Protein 6Y8Q (pdb70)

B-factor: mean 43.61, std 18.01, range [17.05, 174.92]

Radius of gyration: 37.59 Å; Cα contacts (8 Å, |Δi|>4): 1069; chains: 4; bounding box: 55×82×121 Å

Foldseek 3Di:
DLLVVVVVCCVVVFFKFFPVNQVVSVHHPCSVVVCCVVQQWHDDDHGMIGGPRADDDPQVVQCVQVVQWAFAAPRQCVQVVLDPDDDPATETEHEPPDDDDDDDDRYDYHYDHPVCSCQQWDWGAGPRGDIGIYHDLLVNLLVCLVCVVVDDVVSSVSSLQSVLVDPDDDVVSSQVNCVVVVRNVSSVVSVVVSD/DLLVVVVVCCVVVFFKFFPVNCVVSVHHSVSVVVCCVVQQWHDDDHGMIGGPRADDFPQVVQCVQVVQWAFAAPRLCVQVVLDPDDDPATETEHEPPDDDDPDDDRYDYHYDHPVCSCQQWDWGAGPRGHIGIYHDLLVNLLVCLVCVVPDDPVSSLSSLLSQVVDPPDDVVSSQVVCVVVVRNVSSVVVNVPRD/DLLVVVVVVCVVLQFKFFLVNCVVVVHHSVSVVVCVVVQQWHDPDHRMIGGPGHDDQPQVVQCVQVVLWAFAAPRLCVQVVLDPDDDPATETEHEPPDDDDDHDDRYDYHYDHPVCSCQQWDWGAGPSGDIGIHHDLLVNLLVCQVCVVVDDVVSSVSSLLSVLPDPPDDVVSNQVSCVVVVRNVSSCVVNVVSD/DLLVVVVVVCVVLFFKFFCVNCVVVVHHSVSVVVCVVVQQWDDDDHRMIGGPGHDDDVQVVVCVVVVLFAFAAPRLCVQVVLDPDDDDATETEHVVHYHRDPPVQSCQQWDWGAGVSGHIGIHHDLLSNLLVCLVVVVPDDVVSSVSSLLSVLPDPPDDVVSNQVSCVVVVNNVSSCVVNVVSD

InterPro domains:
  IPR025159 AbiEi antitoxin, N-terminal domain [PF13338] (5-51)

Nearest PDB structures (foldseek):
  6y8q-assembly3_C  TM=9.543E-01  e=6.927E-38  Streptococcus agalactiae
  6y8q-assembly4_D  TM=9.724E-01  e=7.722E-33  Streptococcus agalactiae
  3dad-assembly1_A  TM=4.847E-01  e=5.106E+00  Homo sapiens
  6xf2-assembly2_D  TM=4.259E-01  e=7.926E+00  Homo sapiens
  3dad-assembly2_B  TM=3.820E-01  e=7.444E+00  Homo sapiens

Solvent-accessible surface area: 40852 Å² total; per-residue (Å²): 95,97,82,121,85,0,66,70,50,9,141,157,56,112,6,6,0,0,55,99,28,0,166,85,70,44,5,59,59,104,44,1,63,115,4,59,188,110,50,72,4,19,80,0,33,173,8,2,10,2,21,138,134,16,82,12,3,70,26,43,11,13,7,31,119,5,61,129,0,7,0,0,16,7,0,0,1,45,10,33,160,34,24,122,77,122,16,142,76,19,8,0,2,0,15,168,78,52,210,13,117,100,60,42,111,67,26,70,61,50,107,21,16,164,138,34,17,113,23,9,63,50,78,24,81,8,90,90,53,19,93,1,76,0,0,30,2,7,0,0,3,0,4,0,1,55,72,51,144,182,17,49,31,98,27,2,1,75,3,0,46,31,0,19,122,42,124,159,58,69,64,78,82,1,77,56,8,0,78,106,17,132,8,49,104,102,1,91,100,2,9,91,5,11,129,91,103,79,113,85,0,66,72,37,7,139,151,53,111,6,8,0,1,41,116,29,0,136,92,64,47,6,63,42,102,44,0,66,114,3,62,188,106,51,74,4,21,81,0,11,174,7,1,10,2,19,141,136,19,90,19,0,65,24,39,1,4,6,35,97,6,60,131,0,7,0,0,19,25,0,0,3,45,9,30,160,34,24,112,102,99,18,55,87,20,4,0,2,1,32,171,78,55,213,14,119,112,62,42,112,77,30,67,58,45,107,25,18,167,121,33,22,110,23,8,65,51,77,24,78,9,80,77,55,20,93,1,75,0,0,16,3,4,0,0,0,0,4,1,0,54,68,90,115,171,31,95,85,139,48,12,48,72,4,0,88,30,0,24,122,49,126,167,61,66,65,77,59,0,72,91,16,0,80,109,17,133,11,48,109,50,0,90,99,3,12,147,117,38,84,84,22,47,114,38,0,60,94,12,5,141,106,30,106,8,4,0,0,57,125,20,0,92,12,0,10,0,40,52,53,18,1,45,3,0,62,53,35,36,72,0,97,120,45,34,159,7,0,12,23,32,155,138,14,90,82,3,109,22,30,0,3,9,33,62,15,57,107,0,4,0,0,20,10,0,0,3,45,9,28,158,32,25,119,91,123,19,140,76,18,7,0,2,0,14,177,54,50,177,27,124,106,56,42,109,80,25,71,64,51,95,23,16,128,136,35,8,104,25,8,67,54,75,25,79,7,96,71,54,20,58,2,63,0,0,27,4,11,0,0,0,0,4,0,0,52,62,108,132,153,29,88,81,140,38,18,74,75,4,7,96,33,0,18,128,46,119,158,52,69,53,69,78,0,54,55,15,0,77,102,18,135,13,56,114,89,0,86,114,36,0,116,121,63,92,90,93,45,121,91,0,64,62,50,4,134,155,41,111,6,6,0,1,39,120,28,0,119,93,69,53,4,62,42,65,19,1,44,7,0,66,56,36,36,64,0,95,133,47,40,170,4,0,12,19,31,158,139,13,89,80,2,112,23,34,0,22,5,43,111,95,72,135,7,3,0,0,25,7,0,0,3,43,10,30,162,28,21,123,78,129,18,177,100,34,11,3,2,36,76,119,73,80,51,153,35,57,180,120,33,15,77,25,9,65,50,74,25,79,6,93,68,53,14,93,0,74,0,0,27,4,11,0,1,0,0,7,1,0,54,70,119,118,141,31,100,80,138,43,22,74,73,4,9,98,36,0,19,123,40,120,144,55,64,57,79,83,0,62,60,9,0,76,102,18,132,17,56,108,79,0,89,117,41,0,122,129,53,93

Sequence (769 aa):
SKKEILLDFIEKNNGIVTNKDCKALGIPTIYLTRLEKEGIIFRVEKGIFLTQNGDYDEYYFFQYRFPKAIFSYISALYLQQFTDEIPQYFDVTVPRGYRFNTPPANLNIHFVSKEYSELGMTTVPTPMGNNVRVYDFERIICDFVIHREKIDSELFVKTLQSYGNYPKKNLAKLYEYATKMNTLEKVKQTLEVLISKKEILLDFIEKNNGIVTNKDCKALGIPTIYLTRLEKEGIIFRVEKGIFLTQNGDYDEYYFFQYRFPKAIFSYISALYLQQFTDEIPQYFDVTVPRGYRFNTPPANLNIHFVSKEYSELGMTTVPTPMGNNVRVYDFERIICDFVIHREKIDSELFVKTLQSYGNYPKKNLAKLYEYATKMNTLEKVKQTLEVLISKKEILLDFIEKNNGIVTNKDCKALGIPTIYLTRLEKEGIIFRVEKGIFLTQNGDYDEYYFFQYRFPKAIFSYISALYLQQFTDEIPQYFDVTVPRGYRFNTPPANLNIHFVSKEYSELGMTTVPTPMGNNVRVYDFERIICDFVIHREKIDSELFVKTLQSYGNYPKKNLAKLYEYATKMNTLEKVKQTLEVLISKKEILLDFIEKNNGIVTNKDCKALGIPTIYLTRLEKEGIIFRVEKGIFLTQNGDYDEYYFFQYRFPKAIFSYISALYLQQFTDEIPQYFDVTVPLNIHFVSKEYSELGMTTVPTPMGNNVRVYDFERIICDFVIHREKIDSELFVKTLQSYGNYPKKNLAKLYEYATKMNTLEKVKQTLEVLI

Organism: Streptococcus agalactiae serotype V (strain ATCC BAA-611 / 2603 V/R) (NCBI:txid208435)

Structure (mmCIF, N/CA/C/O backbone):
data_6Y8Q
#
_entry.id   6Y8Q
#
_cell.length_a   34.240
_cell.length_b   80.850
_cell.length_c   122.170
_cell.angle_alpha   102.480
_cell.angle_beta   96.740
_cell.angle_gamma   100.470
#
_symmetry.space_group_name_H-M   'P 1'
#
loop_
_entity.id
_entity.type
_entity.pdbx_description
1 polymer 'Abortive phage infection protein'
2 non-polymer 2-AMINO-2-HYDROXYMETHYL-PROPANE-1,3-DIOL
3 non-polymer 2-[3-(2-HYDROXY-1,1-DIHYDROXYMETHYL-ETHYLAMINO)-PROPYLAMINO]-2-HYDROXYMETHYL-PROPANE-1,3-DIOL
4 water water
#
loop_
_atom_site.group_PDB
_atom_site.id
_atom_site.type_symbol
_atom_site.label_atom_id
_atom_site.label_alt_id
_atom_site.label_comp_id
_atom_site.label_asym_id
_atom_site.label_entity_id
_atom_site.label_seq_id
_atom_site.pdbx_PDB_ins_code
_atom_site.Cartn_x
_atom_site.Cartn_y
_atom_site.Cartn_z
_atom_site.occupancy
_atom_site.B_iso_or_equiv
_atom_site.auth_seq_id
_atom_site.auth_comp_id
_atom_site.auth_asym_id
_atom_site.auth_atom_id
_atom_site.pdbx_PDB_model_num
ATOM 1 N N . SER A 1 1 ? -35.19400 105.04700 -4.50600 1.000 49.29000 1 SER A N 1
ATOM 2 C CA . SER A 1 1 ? -34.07100 105.55800 -3.65300 1.000 49.17000 1 SER A CA 1
ATOM 3 C C . SER A 1 1 ? -33.46000 104.38800 -2.92000 1.000 42.81000 1 SER A C 1
ATOM 4 O O . SER A 1 1 ? -34.05900 103.31400 -2.82700 1.000 45.60000 1 SER A O 1
ATOM 14 N N . LYS A 1 2 ? -32.25500 104.61200 -2.39900 1.000 40.64000 2 LYS A N 1
ATOM 15 C CA . LYS A 1 2 ? -31.54800 103.57800 -1.65700 1.000 44.75000 2 LYS A CA 1
ATOM 16 C C . LYS A 1 2 ? -32.32000 103.10000 -0.43600 1.000 41.09000 2 LYS A C 1
ATOM 17 O O . LYS A 1 2 ? -32.19300 101.93000 -0.04600 1.000 36.41000 2 LYS A O 1
ATOM 36 N N . LYS A 1 3 ? -33.12500 103.97000 0.17800 1.000 32.01000 3 LYS A N 1
ATOM 37 C CA . LYS A 1 3 ? -33.94700 103.52800 1.30600 1.000 38.80000 3 LYS A CA 1
ATOM 38 C C . LYS A 1 3 ? -35.00400 102.50900 0.86400 1.000 39.43000 3 LYS A C 1
ATOM 39 O O . LYS A 1 3 ? -35.30100 101.54600 1.59100 1.000 42.11000 3 LYS A O 1
ATOM 58 N N . GLU A 1 4 ? -35.59600 102.70600 -0.31100 1.000 39.98000 4 GLU A N 1
ATOM 59 C CA . GLU A 1 4 ? -36.59900 101.76100 -0.80600 1.000 46.89000 4 GLU A CA 1
ATOM 60 C C . GLU A 1 4 ? -35.95300 100.41900 -1.14500 1.000 36.92000 4 GLU A C 1
ATOM 61 O O . GLU A 1 4 ? -36.50100 99.36200 -0.82600 1.000 40.02000 4 GLU A O 1
ATOM 73 N N . ILE A 1 5 ? -34.77600 100.46000 -1.77900 1.000 35.92000 5 ILE A N 1
ATOM 74 C CA . ILE A 1 5 ? -33.97500 99.26500 -2.01300 1.000 40.60000 5 ILE A CA 1
ATOM 75 C C . ILE A 1 5 ? -33.70500 98.51500 -0.71200 1.000 47.42000 5 ILE A C 1
ATOM 76 O O . ILE A 1 5 ? -33.85100 97.28400 -0.63400 1.000 38.49000 5 ILE A O 1
ATOM 92 N N . LEU A 1 6 ? -33.20300 99.23100 0.29500 1.000 36.14000 6 LEU A N 1
ATOM 93 C CA . LEU A 1 6 ? -32.93000 98.62000 1.59500 1.000 32.01000 6 LEU A CA 1
ATOM 94 C C . LEU A 1 6 ? -34.16000 97.91900 2.15800 1.000 32.39000 6 LEU A C 1
ATOM 95 O O . LEU A 1 6 ? -34.07700 96.77600 2.62500 1.000 37.97000 6 LEU A O 1
ATOM 111 N N . LEU A 1 7 ? -35.33100 98.56600 2.09500 1.000 33.48000 7 LEU A N 1
ATOM 112 C CA . LEU A 1 7 ? -36.51400 98.01600 2.75100 1.000 31.58000 7 LEU A CA 1
ATOM 113 C C . LEU A 1 7 ? -37.04300 96.79200 2.00800 1.000 41.50000 7 LEU A C 1
ATOM 114 O O . LEU A 1 7 ? -37.55600 95.85600 2.62800 1.000 36.92000 7 LEU A O 1
ATOM 130 N N . ASP A 1 8 ? -36.91500 96.79900 0.68900 1.000 44.46000 8 ASP A N 1
ATOM 131 C CA . ASP A 1 8 ? -37.21100 95.62900 -0.12300 1.000 44.65000 8 ASP A CA 1
ATOM 132 C C . ASP A 1 8 ? -36.31600 94.46000 0.25700 1.000 48.97000 8 ASP A C 1
ATOM 133 O O . ASP A 1 8 ? -36.79000 93.32900 0.42900 1.000 43.11000 8 ASP A O 1
ATOM 142 N N . PHE A 1 9 ? -35.00800 94.72000 0.39800 1.000 41.12000 9 PHE A N 1
ATOM 143 C CA . PHE A 1 9 ? -34.05600 93.67200 0.75300 1.000 40.95000 9 PHE A CA 1
ATOM 144 C C . PHE A 1 9 ? -34.38800 93.04500 2.10600 1.000 43.03000 9 PHE A C 1
ATOM 145 O O . PHE A 1 9 ? -34.44300 91.81800 2.24100 1.000 40.26000 9 PHE A O 1
ATOM 162 N N . ILE A 1 10 ? -34.60300 93.86700 3.12800 1.000 35.73000 10 ILE A N 1
ATOM 163 C CA . ILE A 1 10 ? -34.99200 93.33600 4.43500 1.000 39.09000 10 ILE A CA 1
ATOM 164 C C . ILE A 1 10 ? -36.21800 92.43600 4.31800 1.000 44.30000 10 ILE A C 1
ATOM 165 O O . ILE A 1 10 ? -36.29700 91.38500 4.97000 1.000 41.06000 10 ILE A O 1
ATOM 181 N N . GLU A 1 11 ? -37.21500 92.85400 3.53700 1.000 45.89000 11 GLU A N 1
ATOM 182 C CA . GLU A 1 11 ? -38.45400 92.07900 3.49400 1.000 53.45000 11 GLU A CA 1
ATOM 183 C C . GLU A 1 11 ? -38.22300 90.72200 2.84400 1.000 53.62000 11 GLU A C 1
ATOM 184 O O . GLU A 1 11 ? -38.82800 89.72900 3.25400 1.000 53.69000 11 GLU A O 1
ATOM 196 N N . LYS A 1 12 ? -37.32400 90.66000 1.86500 1.000 51.98000 12 LYS A N 1
ATOM 197 C CA . LYS A 1 12 ? -37.03800 89.43800 1.13200 1.000 49.65000 12 LYS A CA 1
ATOM 198 C C . LYS A 1 12 ? -35.91700 88.61200 1.74600 1.000 51.35000 12 LYS A C 1
ATOM 199 O O . LYS A 1 12 ? -35.65300 87.50400 1.27600 1.000 47.32000 12 LYS A O 1
ATOM 218 N N . ASN A 1 13 ? -35.26400 89.09900 2.79500 1.000 40.09000 13 ASN A N 1
ATOM 219 C CA . ASN A 1 13 ? -34.13900 88.40000 3.39000 1.000 45.90000 13 ASN A CA 1
ATOM 220 C C . ASN A 1 13 ? -34.49800 87.80800 4.74900 1.000 38.17000 13 ASN A C 1
ATOM 221 O O . ASN A 1 13 ? -33.60500 87.56700 5.56100 1.000 42.56000 13 ASN A O 1
ATOM 232 N N . ASN A 1 14 ? -35.79500 87.65100 5.02200 1.000 42.36000 14 ASN A N 1
ATOM 233 C CA . ASN A 1 14 ? -36.33000 87.03700 6.24900 1.000 46.40000 14 ASN A CA 1
ATOM 234 C C . ASN A 1 14 ? -35.77300 87.69900 7.51100 1.000 47.23000 14 ASN A C 1
ATOM 235 O O . ASN A 1 14 ? -35.24700 87.04700 8.42200 1.000 46.21000 14 ASN A O 1
ATOM 246 N N . GLY A 1 15 ? -35.90000 89.02900 7.55500 1.000 39.55000 15 GLY A N 1
ATOM 247 C CA . GLY A 1 15 ? -35.77600 89.74900 8.79800 1.000 34.47000 15 GLY A CA 1
ATOM 248 C C . GLY A 1 15 ? -34.38300 89.84700 9.36200 1.000 30.26000 15 GLY A C 1
ATOM 249 O O . GLY A 1 15 ? -34.23100 90.07500 10.56400 1.000 33.29000 15 GLY A O 1
ATOM 253 N N . ILE A 1 16 ? -33.36100 89.67000 8.54600 1.000 27.72000 16 ILE A N 1
ATOM 254 C CA . ILE A 1 16 ? -31.99300 89.93300 8.96200 1.000 29.69000 16 ILE A CA 1
ATOM 255 C C . ILE A 1 16 ? -31.31000 90.80200 7.91700 1.000 29.20000 16 ILE A C 1
ATOM 256 O O . ILE A 1 16 ? -31.57400 90.67600 6.71600 1.000 28.63000 16 ILE A O 1
ATOM 272 N N . VAL A 1 17 ? -30.46800 91.72600 8.38000 1.000 27.04000 17 VAL A N 1
ATOM 273 C CA . VAL A 1 17 ? -29.78000 92.66100 7.49800 1.000 27.19000 17 VAL A CA 1
ATOM 274 C C . VAL A 1 17 ? -28.51700 93.11500 8.21700 1.000 21.53000 17 VAL A C 1
ATOM 275 O O . VAL A 1 17 ? -28.52400 93.32100 9.44200 1.000 26.53000 17 VAL A O 1
ATOM 288 N N . THR A 1 18 ? -27.42400 93.23200 7.46600 1.000 26.69000 18 THR A N 1
ATOM 289 C CA . THR A 1 18 ? -26.14400 93.59000 8.04400 1.000 25.62000 18 THR A CA 1
ATOM 290 C C . THR A 1 18 ? -25.52500 94.80100 7.35900 1.000 23.49000 18 THR A C 1
ATOM 291 O O . THR A 1 18 ? -25.90900 95.18100 6.25000 1.000 28.59000 18 THR A O 1
ATOM 302 N N . ASN A 1 19 ? -24.50800 95.33800 8.01700 1.000 25.57000 19 ASN A N 1
ATOM 303 C CA . ASN A 1 19 ? -23.66200 96.36600 7.41000 1.000 32.63000 19 ASN A CA 1
ATOM 304 C C . ASN A 1 19 ? -23.11400 95.90700 6.07400 1.000 35.92000 19 ASN A C 1
ATOM 305 O O . ASN A 1 19 ? -23.03700 96.68600 5.12600 1.000 35.88000 19 ASN A O 1
ATOM 316 N N . LYS A 1 20 ? -22.72300 94.62700 5.97200 1.000 34.54000 20 LYS A N 1
ATOM 317 C CA . LYS A 1 20 ? -22.16900 94.13900 4.72000 1.000 27.08000 20 LYS A CA 1
ATOM 318 C C . LYS A 1 20 ? -23.20700 94.07100 3.63000 1.000 31.48000 20 LYS A C 1
ATOM 319 O O . LYS A 1 20 ? -22.88100 94.28000 2.45400 1.000 39.82000 20 LYS A O 1
ATOM 338 N N . ASP A 1 21 ? -24.45300 93.76300 3.98100 1.000 28.27000 21 ASP A N 1
ATOM 339 C CA . ASP A 1 21 ? -25.50300 93.78600 2.98300 1.000 28.69000 21 ASP A CA 1
ATOM 340 C C . ASP A 1 21 ? -25.66100 95.21100 2.44400 1.000 32.78000 21 ASP A C 1
ATOM 341 O O . ASP A 1 21 ? -25.95200 95.41100 1.25600 1.000 30.62000 21 ASP A O 1
ATOM 350 N N . CYS A 1 22 ? -25.54900 96.18900 3.33800 1.000 32.18000 22 CYS A N 1
ATOM 351 C CA . CYS A 1 22 ? -25.67100 97.59700 2.94200 1.000 29.73000 22 CYS A CA 1
ATOM 352 C C . CYS A 1 22 ? -24.54000 98.01000 2.01400 1.000 37.40000 22 CYS A C 1
ATOM 353 O O . CYS A 1 22 ? -24.77700 98.60000 0.95000 1.000 39.15000 22 CYS A O 1
ATOM 361 N N . LYS A 1 23 ? -23.29800 97.77600 2.43800 1.000 37.39000 23 LYS A N 1
ATOM 362 C CA . LYS A 1 23 ? -22.16500 98.11300 1.58700 1.000 42.56000 23 LYS A CA 1
ATOM 363 C C . LYS A 1 23 ? -22.28500 97.43400 0.22200 1.000 45.34000 23 LYS A C 1
ATOM 364 O O . LYS A 1 23 ? -21.97100 98.04000 -0.80200 1.000 47.39000 23 LYS A O 1
ATOM 383 N N . ALA A 1 24 ? -22.79600 96.20300 0.17400 1.000 47.61000 24 ALA A N 1
ATOM 384 C CA . ALA A 1 24 ? -22.92600 95.52100 -1.11300 1.000 44.71000 24 ALA A CA 1
ATOM 385 C C . ALA A 1 24 ? -23.95000 96.20100 -2.00500 1.000 48.48000 24 ALA A C 1
ATOM 386 O O . ALA A 1 24 ? -23.79500 96.20600 -3.23700 1.000 45.65000 24 ALA A O 1
ATOM 393 N N . LEU A 1 25 ? -25.00700 96.75600 -1.42400 1.000 39.04000 25 LEU A N 1
ATOM 394 C CA . LEU A 1 25 ? -26.03000 97.41600 -2.21400 1.000 46.85000 25 LEU A CA 1
ATOM 395 C C . LEU A 1 25 ? -25.72200 98.88600 -2.46000 1.000 39.91000 25 LEU A C 1
ATOM 396 O O . LEU A 1 25 ? -26.56100 99.58800 -3.02200 1.000 39.62000 25 LEU A O 1
ATOM 412 N N . GLY A 1 26 ? -24.56300 99.36000 -2.02000 1.000 40.20000 26 GLY A N 1
ATOM 413 C CA . GLY A 1 26 ? -24.22500 100.77100 -2.12400 1.000 46.14000 26 GLY A CA 1
ATOM 414 C C . GLY A 1 26 ? -25.02600 101.68500 -1.22000 1.000 48.34000 26 GLY A C 1
ATOM 415 O O . GLY A 1 26 ? -25.26400 102.84100 -1.57900 1.000 44.32000 26 GLY A O 1
ATOM 419 N N . ILE A 1 27 ? -25.43000 101.22700 -0.05700 1.000 42.88000 27 ILE A N 1
ATOM 420 C CA . ILE A 1 27 ? -26.29800 101.97800 0.84700 1.000 33.18000 27 ILE A CA 1
ATOM 421 C C . ILE A 1 27 ? -25.51000 102.33300 2.10000 1.000 39.77000 27 ILE A C 1
ATOM 422 O O . ILE A 1 27 ? -24.87100 101.45600 2.67300 1.000 35.82000 27 ILE A O 1
ATOM 438 N N . PRO A 1 28 ? -25.51200 103.60500 2.53500 1.000 32.20000 28 PRO A N 1
ATOM 439 C CA . PRO A 1 28 ? -24.81000 103.95000 3.77500 1.000 33.17000 28 PRO A CA 1
ATOM 440 C C . PRO A 1 28 ? -25.33800 103.14900 4.95300 1.000 30.26000 28 PRO A C 1
ATOM 441 O O . PRO A 1 28 ? -26.55600 102.97200 5.12100 1.000 30.18000 28 PRO A O 1
ATOM 452 N N . THR A 1 29 ? -24.41100 102.67300 5.77900 1.000 30.52000 29 THR A N 1
ATOM 453 C CA . THR A 1 29 ? -24.81900 101.84500 6.91400 1.000 30.64000 29 THR A CA 1
ATOM 454 C C . THR A 1 29 ? -25.62400 102.64100 7.92600 1.000 36.70000 29 THR A C 1
ATOM 455 O O . THR A 1 29 ? -26.37500 102.05300 8.69600 1.000 26.84000 29 THR A O 1
ATOM 466 N N . ILE A 1 30 ? -25.50300 103.97400 7.92100 1.000 30.30000 30 ILE A N 1
ATOM 467 C CA . ILE A 1 30 ? -26.27900 104.75700 8.86600 1.000 26.75000 30 ILE A CA 1
ATOM 468 C C . ILE A 1 30 ? -27.76000 104.61100 8.57800 1.000 22.63000 30 ILE A C 1
ATOM 469 O O . ILE A 1 30 ? -28.57800 104.85800 9.45300 1.000 23.23000 30 ILE A O 1
ATOM 485 N N . TYR A 1 31 ? -28.13400 104.19200 7.36400 1.000 23.61000 31 TYR A N 1
ATOM 486 C CA . TYR A 1 31 ? -29.53500 103.88000 7.11200 1.000 25.84000 31 TYR A CA 1
ATOM 487 C C . TYR A 1 31 ? -30.06200 102.80800 8.07400 1.000 28.51000 31 TYR A C 1
ATOM 488 O O . TYR A 1 31 ? -31.25900 102.80300 8.41200 1.000 23.46000 31 TYR A O 1
ATOM 506 N N . LEU A 1 32 ? -29.20000 101.89400 8.54500 1.000 25.25000 32 LEU A N 1
ATOM 507 C CA . LEU A 1 32 ? -29.68900 100.90400 9.50600 1.000 23.82000 32 LEU A CA 1
ATOM 508 C C . LEU A 1 32 ? -29.96700 101.55100 10.85200 1.000 22.49000 32 LEU A C 1
ATOM 509 O O . LEU A 1 32 ? -30.98600 101.27500 11.48900 1.000 26.34000 32 LEU A O 1
ATOM 525 N N . THR A 1 33 ? -29.12700 102.50700 11.23500 1.000 25.89000 33 THR A N 1
ATOM 526 C CA . THR A 1 33 ? -29.37000 103.26100 12.45100 1.000 26.42000 33 THR A CA 1
ATOM 527 C C . THR A 1 33 ? -30.69300 104.00100 12.37500 1.000 23.73000 33 THR A C 1
ATOM 528 O O . THR A 1 33 ? -31.40300 104.11000 13.37700 1.000 25.35000 33 THR A O 1
ATOM 539 N N . ARG A 1 34 ? -31.03900 104.53500 11.18800 1.000 24.41000 34 ARG A N 1
ATOM 540 C CA . ARG A 1 34 ? -32.30700 105.25500 11.07200 1.000 21.94000 34 ARG A CA 1
ATOM 541 C C . ARG A 1 34 ? -33.49400 104.31200 11.24400 1.000 25.78000 34 ARG A C 1
ATOM 542 O O . ARG A 1 34 ? -34.48300 104.65600 11.92000 1.000 24.79000 34 ARG A O 1
ATOM 563 N N . LEU A 1 35 ? -33.42100 103.13200 10.61600 1.000 25.91000 35 LEU A N 1
ATOM 564 C CA . LEU A 1 35 ? -34.47200 102.12400 10.75700 1.000 28.75000 35 LEU A CA 1
ATOM 565 C C . LEU A 1 35 ? -34.56200 101.61200 12.19000 1.000 26.79000 35 LEU A C 1
ATOM 566 O O . LEU A 1 35 ? -35.65700 101.30800 12.69000 1.000 31.16000 35 LEU A O 1
ATOM 582 N N . GLU A 1 36 ? -33.44000 101.55700 12.87900 1.000 27.01000 36 GLU A N 1
ATOM 583 C CA . GLU A 1 36 ? -33.43800 101.16300 14.28300 1.000 28.15000 36 GLU A CA 1
ATOM 584 C C . GLU A 1 36 ? -34.13300 102.20600 15.14500 1.000 33.18000 36 GLU A C 1
ATOM 585 O O . GLU A 1 36 ? -34.91600 101.86900 16.03800 1.000 32.44000 36 GLU A O 1
ATOM 597 N N . LYS A 1 37 ? -33.89300 103.48100 14.86600 1.000 29.20000 37 LYS A N 1
ATOM 598 C CA . LYS A 1 37 ? -34.54500 104.54300 15.63900 1.000 31.66000 37 LYS A CA 1
ATOM 599 C C . LYS A 1 37 ? -36.05300 104.50700 15.42900 1.000 29.81000 37 LYS A C 1
ATOM 600 O O . LYS A 1 37 ? -36.82500 104.72500 16.36300 1.000 35.22000 37 LYS A O 1
ATOM 619 N N . GLU A 1 38 ? -36.48700 104.18400 14.21000 1.000 29.16000 38 GLU A N 1
ATOM 620 C CA . GLU A 1 38 ? -37.88500 104.09400 13.85800 1.000 30.04000 38 GLU A CA 1
ATOM 621 C C . GLU A 1 38 ? -38.55800 102.85000 14.42400 1.000 37.01000 38 GLU A C 1
ATOM 622 O O . GLU A 1 38 ? -39.79100 102.80300 14.46800 1.000 36.22000 38 GLU A O 1
ATOM 634 N N . GLY A 1 39 ? -37.79700 101.84200 14.82500 1.000 37.40000 39 GLY A N 1
ATOM 635 C CA . GLY A 1 39 ? -38.38100 100.61500 15.35500 1.000 34.46000 39 GLY A CA 1
ATOM 636 C C . GLY A 1 39 ? -38.58100 99.51200 14.34800 1.000 37.79000 39 GLY A C 1
ATOM 637 O O . GLY A 1 39 ? -39.16300 98.47600 14.68900 1.000 36.14000 39 GLY A O 1
ATOM 641 N N . ILE A 1 40 ? -38.12000 99.69100 13.11800 1.000 32.37000 40 ILE A N 1
ATOM 642 C CA . ILE A 1 40 ? -38.31100 98.67500 12.09300 1.000 34.11000 40 ILE A CA 1
ATOM 643 C C . ILE A 1 40 ? -37.37600 97.48500 12.31900 1.000 33.42000 40 ILE A C 1
ATOM 644 O O . ILE A 1 40 ? -37.75900 96.33500 12.10500 1.000 30.82000 40 ILE A O 1
ATOM 660 N N . ILE A 1 41 ? -36.13400 97.74800 12.73000 1.000 28.70000 41 ILE A N 1
ATOM 661 C CA . ILE A 1 41 ? -35.14700 96.71900 13.01400 1.000 28.76000 41 ILE A CA 1
ATOM 662 C C . ILE A 1 41 ? -34.53300 97.04800 14.35400 1.000 27.97000 41 ILE A C 1
ATOM 663 O O . ILE A 1 41 ? -34.70200 98.14100 14.88500 1.000 29.58000 41 ILE A O 1
ATOM 679 N N . PHE A 1 42 ? -33.81000 96.08900 14.90700 1.000 25.01000 42 PHE A N 1
ATOM 680 C CA . PHE A 1 42 ? -33.05200 96.34500 16.11900 1.000 26.97000 42 PHE A CA 1
ATOM 681 C C . PHE A 1 42 ? -31.72000 95.64000 15.98600 1.000 28.78000 42 PHE A C 1
ATOM 682 O O . PHE A 1 42 ? -31.56600 94.72400 15.18700 1.000 25.20000 42 PHE A O 1
ATOM 699 N N . ARG A 1 43 ? -30.73700 96.12500 16.72400 1.000 25.95000 43 ARG A N 1
ATOM 700 C CA . ARG A 1 43 ? -29.38000 95.60000 16.59800 1.000 28.81000 43 ARG A CA 1
ATOM 701 C C . ARG A 1 43 ? -29.24500 94.42600 17.56600 1.000 26.84000 43 ARG A C 1
ATOM 702 O O . ARG A 1 43 ? -29.76100 94.48000 18.68200 1.000 26.20000 43 ARG A O 1
ATOM 723 N N . VAL A 1 44 ? -28.57900 93.34700 17.12400 1.000 25.61000 44 VAL A N 1
ATOM 724 C CA . VAL A 1 44 ? -28.34800 92.18400 17.97100 1.000 27.43000 44 VAL A CA 1
ATOM 725 C C . VAL A 1 44 ? -26.86400 91.91100 18.17800 1.000 31.38000 44 VAL A C 1
ATOM 726 O O . VAL A 1 44 ? -26.46500 91.46500 19.25700 1.000 31.94000 44 VAL A O 1
ATOM 739 N N . GLU A 1 45 ? -26.04300 92.16300 17.15200 1.000 28.88000 45 GLU A N 1
ATOM 740 C CA . GLU A 1 45 ? -24.58400 92.06600 17.19300 1.000 30.98000 45 GLU A CA 1
ATOM 741 C C . GLU A 1 45 ? -24.01900 93.28200 16.47500 1.000 32.20000 45 GLU A C 1
ATOM 742 O O . GLU A 1 45 ? -24.73200 93.99600 15.76400 1.000 28.52000 45 GLU A O 1
ATOM 754 N N . LYS A 1 46 ? -22.71600 93.50700 16.61600 1.000 35.23000 46 LYS A N 1
ATOM 755 C CA . LYS A 1 46 ? -22.06300 94.53600 15.80900 1.000 35.80000 46 LYS A CA 1
ATOM 756 C C . LYS A 1 46 ? -22.33300 94.29300 14.32500 1.000 32.55000 46 LYS A C 1
ATOM 757 O O . LYS A 1 46 ? -21.99500 93.24500 13.78600 1.000 29.91000 46 LYS A O 1
ATOM 776 N N . GLY A 1 47 ? -22.98300 95.26200 13.67000 1.000 26.57000 47 GLY A N 1
ATOM 777 C CA . GLY A 1 47 ? -23.28200 95.15800 12.25200 1.000 28.22000 47 GLY A CA 1
ATOM 778 C C . GLY A 1 47 ? -24.41400 94.24200 11.85300 1.000 25.48000 47 GLY A C 1
ATOM 779 O O . GLY A 1 47 ? -24.63000 94.06500 10.64800 1.000 28.22000 47 GLY A O 1
ATOM 783 N N . ILE A 1 48 ? -25.15800 93.66900 12.80200 1.000 24.75000 48 ILE A N 1
ATOM 784 C CA . ILE A 1 48 ? -26.23000 92.73400 12.47100 1.000 23.04000 48 ILE A CA 1
ATOM 785 C C . ILE A 1 48 ? -27.52600 93.18300 13.11700 1.000 22.16000 48 ILE A C 1
ATOM 786 O O . ILE A 1 48 ? -27.61000 93.35400 14.34600 1.000 24.54000 48 ILE A O 1
ATOM 802 N N . PHE A 1 49 ? -28.55200 93.29900 12.28900 1.000 20.28000 49 PHE A N 1
ATOM 803 C CA . PHE A 1 49 ? -29.86000 93.77900 12.70400 1.000 23.48000 49 PHE A CA 1
ATOM 804 C C . PHE A 1 49 ? -30.92700 92.75300 12.33300 1.000 21.44000 49 PHE A C 1
ATOM 805 O O . PHE A 1 49 ? -30.83800 92.09200 11.29600 1.000 24.57000 49 PHE A O 1
ATOM 822 N N . LEU A 1 50 ? -31.96300 92.67000 13.17500 1.000 23.06000 50 LEU A N 1
ATOM 823 C CA . LEU A 1 50 ? -33.13700 91.85000 12.94400 1.000 25.25000 50 LEU A CA 1
ATOM 824 C C . LEU A 1 50 ? -34.39700 92.70100 12.93900 1.000 25.66000 50 LEU A C 1
ATOM 825 O O . LEU A 1 50 ? -34.48600 93.71200 13.63400 1.000 28.20000 50 LEU A O 1
ATOM 841 N N . THR A 1 51 ? -35.38200 92.27000 12.17000 1.000 26.76000 51 THR A N 1
ATOM 842 C CA . THR A 1 51 ? -36.73800 92.74400 12.37600 1.000 30.42000 51 THR A CA 1
ATOM 843 C C . THR A 1 51 ? -37.39900 91.97800 13.50300 1.000 33.32000 51 THR A C 1
ATOM 844 O O . THR A 1 51 ? -36.82300 91.05900 14.08400 1.000 29.30000 51 THR A O 1
ATOM 855 N N . GLN A 1 52 ? -38.63900 92.36600 13.82600 1.000 29.84000 52 GLN A N 1
ATOM 856 C CA . GLN A 1 52 ? -39.40300 91.61800 14.81400 1.000 35.15000 52 GLN A CA 1
ATOM 857 C C . GLN A 1 52 ? -39.67700 90.18900 14.36100 1.000 29.11000 52 GLN A C 1
ATOM 858 O O . GLN A 1 52 ? -40.04800 89.36400 15.19700 1.000 32.08000 52 GLN A O 1
ATOM 872 N N . ASN A 1 53 ? -39.48200 89.85400 13.08400 1.000 30.09000 53 ASN A N 1
ATOM 873 C CA . ASN A 1 53 ? -39.64500 88.45700 12.65400 1.000 31.30000 53 ASN A CA 1
ATOM 874 C C . ASN A 1 53 ? -38.32800 87.76000 12.31000 1.000 36.14000 53 ASN A C 1
ATOM 875 O O . ASN A 1 53 ? -38.35400 86.59600 11.89900 1.000 29.42000 53 ASN A O 1
ATOM 886 N N . GLY A 1 54 ? -37.17600 88.43300 12.50200 1.000 27.56000 54 GLY A N 1
ATOM 887 C CA . GLY A 1 54 ? -35.88800 87.77400 12.31500 1.000 28.43000 54 GLY A CA 1
ATOM 888 C C . GLY A 1 54 ? -35.46200 87.02800 13.56400 1.000 31.40000 54 GLY A C 1
ATOM 889 O O . GLY A 1 54 ? -35.93200 87.29800 14.66700 1.000 29.08000 54 GLY A O 1
ATOM 893 N N . ASP A 1 55 ? -34.55000 86.05600 13.39800 1.000 28.70000 55 ASP A N 1
ATOM 894 C CA . ASP A 1 55 ? -34.14500 85.22300 14.51000 1.000 24.54000 55 ASP A CA 1
ATOM 895 C C . ASP A 1 55 ? -32.62300 85.19900 14.67200 1.000 22.52000 55 ASP A C 1
ATOM 896 O O . ASP A 1 55 ? -31.86400 85.47000 13.74100 1.000 27.42000 55 ASP A O 1
ATOM 905 N N . TYR A 1 56 ? -32.19700 84.86200 15.89300 1.000 23.87000 56 TYR A N 1
ATOM 906 C CA . TYR A 1 56 ? -30.79200 84.56300 16.13000 1.000 32.52000 56 TYR A CA 1
ATOM 907 C C . TYR A 1 56 ? -30.34700 83.37100 15.28400 1.000 32.66000 56 TYR A C 1
ATOM 908 O O . TYR A 1 56 ? -31.06500 82.38000 15.16400 1.000 36.01000 56 TYR A O 1
ATOM 926 N N . ASP A 1 57 ? -29.13000 83.45000 14.71900 1.000 26.04000 57 ASP A N 1
ATOM 927 C CA . ASP A 1 57 ? -28.56000 82.35800 13.94100 1.000 21.76000 57 ASP A CA 1
ATOM 928 C C . ASP A 1 57 ? -27.09900 82.26000 14.38000 1.000 24.51000 57 ASP A C 1
ATOM 929 O O . ASP A 1 57 ? -26.27200 83.10000 13.97900 1.000 22.15000 57 ASP A O 1
ATOM 938 N N . GLU A 1 58 ? -26.78100 81.26100 15.21800 1.000 22.77000 58 GLU A N 1
ATOM 939 C CA . GLU A 1 58 ? -25.43300 81.24200 15.79600 1.000 24.40000 58 GLU A CA 1
ATOM 940 C C . GLU A 1 58 ? -24.38100 81.00200 14.72600 1.000 22.74000 58 GLU A C 1
ATOM 941 O O . GLU A 1 58 ? -23.26400 81.52800 14.81300 1.000 24.58000 58 GLU A O 1
ATOM 953 N N . TYR A 1 59 ? -24.70300 80.18500 13.72500 1.000 24.22000 59 TYR A N 1
ATOM 954 C CA . TYR A 1 59 ? -23.74100 79.87500 12.65800 1.000 23.09000 59 TYR A CA 1
ATOM 955 C C . TYR A 1 59 ? -23.49500 81.07400 11.77000 1.000 23.15000 59 TYR A C 1
ATOM 956 O O . TYR A 1 59 ? -22.33600 81.41800 11.44400 1.000 21.43000 59 TYR A O 1
ATOM 974 N N . TYR A 1 60 ? -24.56700 81.72000 11.35000 1.000 22.23000 60 TYR A N 1
ATOM 975 C CA . TYR A 1 60 ? -24.42000 82.90400 10.51200 1.000 24.14000 60 TYR A CA 1
ATOM 976 C C . TYR A 1 60 ? -23.77800 84.05500 11.28600 1.000 22.49000 60 TYR A C 1
ATOM 977 O O . TYR A 1 60 ? -22.90700 84.75600 10.74900 1.000 25.64000 60 TYR A O 1
ATOM 995 N N . PHE A 1 61 ? -24.15200 84.25200 12.55500 1.000 21.25000 61 PHE A N 1
ATOM 996 C CA . PHE A 1 61 ? -23.55000 85.34600 13.30200 1.000 23.50000 61 PHE A CA 1
ATOM 997 C C . PHE A 1 61 ? -22.05300 85.11300 13.43700 1.000 28.73000 61 PHE A C 1
ATOM 998 O O . PHE A 1 61 ? -21.25100 86.04100 13.34800 1.000 24.13000 61 PHE A O 1
ATOM 1015 N N . PHE A 1 62 ? -21.66900 83.87000 13.67500 1.000 24.91000 62 PHE A N 1
ATOM 1016 C CA . PHE A 1 62 ? -20.25900 83.53100 13.81100 1.000 23.67000 62 PHE A CA 1
ATOM 1017 C C . PHE A 1 62 ? -19.50600 83.80000 12.52500 1.000 23.08000 62 PHE A C 1
ATOM 1018 O O . PHE A 1 62 ? -18.43700 84.42800 12.53600 1.000 26.02000 62 PHE A O 1
ATOM 1035 N N . GLN A 1 63 ? -20.00200 83.29300 11.40700 1.000 21.63000 63 GLN A N 1
ATOM 1036 C CA . GLN A 1 63 ? -19.25400 83.43800 10.17100 1.000 26.32000 63 GLN A CA 1
ATOM 1037 C C . GLN A 1 63 ? -19.27600 84.87400 9.67700 1.000 23.99000 63 GLN A C 1
ATOM 1038 O O . GLN A 1 63 ? -18.37400 85.30000 8.95300 1.000 25.76000 63 GLN A O 1
ATOM 1052 N N . TYR A 1 64 ? -20.28000 85.63100 10.08500 1.000 22.14000 64 TYR A N 1
ATOM 1053 C CA . TYR A 1 64 ? -20.29000 87.05700 9.76200 1.000 21.66000 64 TYR A CA 1
ATOM 1054 C C . TYR A 1 64 ? -19.10700 87.74400 10.41400 1.000 20.32000 64 TYR A C 1
ATOM 1055 O O . TYR A 1 64 ? -18.42800 88.56900 9.78900 1.000 25.57000 64 TYR A O 1
ATOM 1073 N N . ARG A 1 65 ? -18.83400 87.42100 11.68400 1.000 21.08000 65 ARG A N 1
ATOM 1074 C CA . ARG A 1 65 ? -17.73200 88.03100 12.39700 1.000 25.46000 65 ARG A CA 1
ATOM 1075 C C . ARG A 1 65 ? -16.40000 87.48500 11.91500 1.000 27.48000 65 ARG A C 1
ATOM 1076 O O . ARG A 1 65 ? -15.38400 88.19300 11.92000 1.000 26.33000 65 ARG A O 1
ATOM 1097 N N . PHE A 1 66 ? -16.38300 86.23400 11.49900 1.000 22.48000 66 PHE A N 1
ATOM 1098 C CA . PHE A 1 66 ? -15.16100 85.52700 11.10700 1.000 23.89000 66 PHE A CA 1
ATOM 1099 C C . PHE A 1 66 ? -15.32200 84.92500 9.72200 1.000 25.43000 66 PHE A C 1
ATOM 1100 O O . PHE A 1 66 ? -15.36400 83.69200 9.55900 1.000 26.12000 66 PHE A O 1
ATOM 1117 N N . PRO A 1 67 ? -15.35700 85.76100 8.68700 1.000 24.43000 67 PRO A N 1
ATOM 1118 C CA . PRO A 1 67 ? -15.68600 85.24100 7.34500 1.000 25.18000 67 PRO A CA 1
ATOM 1119 C C . PRO A 1 67 ? -14.66700 84.28500 6.73600 1.000 25.50000 67 PRO A C 1
ATOM 1120 O O . PRO A 1 67 ? -15.03800 83.54100 5.81900 1.000 26.26000 67 PRO A O 1
ATOM 1131 N N . LYS A 1 68 ? -13.42300 84.24600 7.20400 1.000 22.75000 68 LYS A N 1
ATOM 1132 C CA . LYS A 1 68 ? -12.47800 83.25900 6.69300 1.000 28.05000 68 LYS A CA 1
ATOM 1133 C C . LYS A 1 68 ? -12.65100 81.88600 7.33300 1.000 26.29000 68 LYS A C 1
ATOM 1134 O O . LYS A 1 68 ? -12.01300 80.91700 6.88000 1.000 27.92000 68 LYS A O 1
ATOM 1153 N N . ALA A 1 69 ? -13.47900 81.77100 8.36300 1.000 24.13000 69 ALA A N 1
ATOM 1154 C CA . ALA A 1 69 ? -13.69700 80.46200 8.98700 1.000 22.80000 69 ALA A CA 1
ATOM 1155 C C . ALA A 1 69 ? -14.75800 79.67500 8.21800 1.000 25.79000 69 ALA A C 1
ATOM 1156 O O . ALA A 1 69 ? -15.92300 80.05600 8.22000 1.000 26.93000 69 ALA A O 1
ATOM 1163 N N . ILE A 1 70 ? -14.37200 78.56200 7.60100 1.000 25.24000 70 ILE A N 1
ATOM 1164 C CA . ILE A 1 70 ? -15.30000 77.67000 6.87800 1.000 21.69000 70 ILE A CA 1
ATOM 1165 C C . ILE A 1 70 ? -15.73400 76.56500 7.83400 1.000 22.78000 70 ILE A C 1
ATOM 1166 O O . ILE A 1 70 ? -14.90400 75.97500 8.52400 1.000 20.27000 70 ILE A O 1
ATOM 1182 N N . PHE A 1 71 ? -17.03500 76.31000 7.93300 1.000 22.68000 71 PHE A N 1
ATOM 1183 C CA . PHE A 1 71 ? -17.50300 75.23700 8.78300 1.000 22.48000 71 PHE A CA 1
ATOM 1184 C C . PHE A 1 71 ? -17.02600 73.90900 8.21100 1.000 19.79000 71 PHE A C 1
ATOM 1185 O O . PHE A 1 71 ? -17.12900 73.64900 6.99600 1.000 20.92000 71 PHE A O 1
ATOM 1202 N N . SER A 1 72 ? -16.47300 73.10100 9.09100 1.000 21.06000 72 SER A N 1
ATOM 1203 C CA . SER A 1 72 ? -15.80700 71.85500 8.72200 1.000 22.12000 72 SER A CA 1
ATOM 1204 C C . SER A 1 72 ? -16.22300 70.78800 9.71800 1.000 20.31000 72 SER A C 1
ATOM 1205 O O . SER A 1 72 ? -16.96000 71.05500 10.65800 1.000 20.19000 72 SER A O 1
ATOM 1213 N N . TYR A 1 73 ? -15.71900 69.55800 9.51500 1.000 22.87000 73 TYR A N 1
ATOM 1214 C CA . TYR A 1 73 ? -15.97700 68.42400 10.39500 1.000 20.15000 73 TYR A CA 1
ATOM 1215 C C . TYR A 1 73 ? -17.43200 68.40000 10.85000 1.000 23.41000 73 TYR A C 1
ATOM 1216 O O . TYR A 1 73 ? -18.33100 68.38700 9.99900 1.000 21.58000 73 TYR A O 1
ATOM 1234 N N . ILE A 1 74 ? -17.69800 68.39300 12.14900 1.000 21.55000 74 ILE A N 1
ATOM 1235 C CA . ILE A 1 74 ? -19.07100 68.14100 12.59500 1.000 23.37000 74 ILE A CA 1
ATOM 1236 C C . ILE A 1 74 ? -20.00200 69.32600 12.28700 1.000 21.92000 74 ILE A C 1
ATOM 1237 O O . ILE A 1 74 ? -21.21500 69.13300 12.10600 1.000 22.91000 74 ILE A O 1
ATOM 1253 N N . SER A 1 75 ? -19.46600 70.55600 12.18600 1.000 19.64000 75 SER A N 1
ATOM 1254 C CA . SER A 1 75 ? -20.33500 71.68900 11.83000 1.000 22.34000 75 SER A CA 1
ATOM 1255 C C . SER A 1 75 ? -20.82100 71.53400 10.40000 1.000 24.23000 75 SER A C 1
ATOM 1256 O O . SER A 1 75 ? -22.00100 71.71700 10.11200 1.000 22.84000 75 SER A O 1
ATOM 1264 N N . ALA A 1 76 ? -19.92200 71.12300 9.50900 1.000 20.23000 76 ALA A N 1
ATOM 1265 C CA . ALA A 1 76 ? -20.26100 70.93800 8.09600 1.000 17.05000 76 ALA A CA 1
ATOM 1266 C C . ALA A 1 76 ? -21.20500 69.76000 7.93800 1.000 19.02000 76 ALA A C 1
ATOM 1267 O O . ALA A 1 76 ? -22.12200 69.79200 7.10200 1.000 20.16000 76 ALA A O 1
ATOM 1274 N N . LEU A 1 77 ? -20.99400 68.72700 8.74200 1.000 21.06000 77 LEU A N 1
ATOM 1275 C CA . LEU A 1 77 ? -21.90200 67.57400 8.71500 1.000 22.28000 77 LEU A CA 1
ATOM 1276 C C . LEU A 1 77 ? -23.29800 67.98600 9.16900 1.000 21.54000 77 LEU A C 1
ATOM 1277 O O . LEU A 1 77 ? -24.31400 67.65100 8.52100 1.000 24.66000 77 LEU A O 1
ATOM 1293 N N . TYR A 1 78 ? -23.37800 68.63700 10.32200 1.000 23.99000 78 TYR A N 1
ATOM 1294 C CA . TYR A 1 78 ? -24.65400 69.12300 10.82800 1.000 23.83000 78 TYR A CA 1
ATOM 1295 C C . TYR A 1 78 ? -25.36800 70.03600 9.83000 1.000 25.81000 78 TYR A C 1
ATOM 1296 O O . TYR A 1 78 ? -26.55500 69.84500 9.53300 1.000 24.60000 78 TYR A O 1
ATOM 1314 N N . LEU A 1 79 ? -24.68400 71.04300 9.31000 1.000 22.67000 79 LEU A N 1
ATOM 1315 C CA . LEU A 1 79 ? -25.36500 72.02700 8.46900 1.000 22.26000 79 LEU A CA 1
ATOM 1316 C C . LEU A 1 79 ? -25.95000 71.40700 7.19500 1.000 22.56000 79 LEU A C 1
ATOM 1317 O O . LEU A 1 79 ? -26.91300 71.93900 6.65100 1.000 24.39000 79 LEU A O 1
ATOM 1333 N N . GLN A 1 80 ? -25.38000 70.30800 6.71400 1.000 22.82000 80 GLN A N 1
ATOM 1334 C CA . GLN A 1 80 ? -25.84200 69.63300 5.50900 1.000 24.95000 80 GLN A CA 1
ATOM 1335 C C . GLN A 1 80 ? -26.68500 68.41300 5.84200 1.000 23.70000 80 GLN A C 1
ATOM 1336 O O . GLN A 1 80 ? -27.02300 67.65200 4.93600 1.000 24.06000 80 GLN A O 1
ATOM 1350 N N . GLN A 1 81 ? -27.02500 68.23200 7.10900 1.000 22.75000 81 GLN A N 1
ATOM 1351 C CA . GLN A 1 81 ? -27.88200 67.15600 7.59300 1.000 26.62000 81 GLN A CA 1
ATOM 1352 C C . GLN A 1 81 ? -27.30100 65.78900 7.23900 1.000 27.40000 81 GLN A C 1
ATOM 1353 O O . GLN A 1 81 ? -28.02400 64.86700 6.87200 1.000 27.01000 81 GLN A O 1
ATOM 1367 N N . PHE A 1 82 ? -25.98300 65.66700 7.35300 1.000 21.67000 82 PHE A N 1
ATOM 1368 C CA . PHE A 1 82 ? -25.26800 64.40500 7.20700 1.000 23.14000 82 PHE A CA 1
ATOM 1369 C C . PHE A 1 82 ? -25.07300 63.70200 8.54600 1.000 24.88000 82 PHE A C 1
ATOM 1370 O O . PHE A 1 82 ? -24.45100 62.63800 8.58000 1.000 30.32000 82 PHE A O 1
ATOM 1387 N N . THR A 1 83 ? -25.53200 64.30200 9.63500 1.000 26.12000 83 THR A N 1
ATOM 1388 C CA . THR A 1 83 ? -25.54300 63.67200 10.94100 1.000 24.89000 83 THR A CA 1
ATOM 1389 C C . THR A 1 83 ? -26.84600 64.03600 11.63000 1.000 32.24000 83 THR A C 1
ATOM 1390 O O . THR A 1 83 ? -27.49900 65.02500 11.28300 1.000 32.44000 83 THR A O 1
ATOM 1401 N N . ASP A 1 84 ? -27.21800 63.23800 12.62400 1.000 34.26000 84 ASP A N 1
ATOM 1402 C CA . ASP A 1 84 ? -28.37400 63.55700 13.45900 1.000 36.63000 84 ASP A CA 1
ATOM 1403 C C . ASP A 1 84 ? -27.99300 64.21100 14.78000 1.000 34.45000 84 ASP A C 1
ATOM 1404 O O . ASP A 1 84 ? -28.87700 64.57300 15.55600 1.000 37.89000 84 ASP A O 1
ATOM 1413 N N . GLU A 1 85 ? -26.71400 64.40500 15.03800 1.000 30.19000 85 GLU A N 1
ATOM 1414 C CA . GLU A 1 85 ? -26.29800 65.03900 16.27200 1.000 30.97000 85 GLU A CA 1
ATOM 1415 C C . GLU A 1 85 ? -26.45800 66.54600 16.15700 1.000 33.90000 85 GLU A C 1
ATOM 1416 O O . GLU A 1 85 ? -26.37900 67.12000 15.06400 1.000 33.02000 85 GLU A O 1
ATOM 1428 N N . ILE A 1 86 ? -26.69100 67.18000 17.28800 1.000 32.52000 86 ILE A N 1
ATOM 1429 C CA . ILE A 1 86 ? -26.76800 68.63700 17.34800 1.000 30.76000 86 ILE A CA 1
ATOM 1430 C C . ILE A 1 86 ? -25.54500 69.14900 18.08900 1.000 29.62000 86 ILE A C 1
ATOM 1431 O O . ILE A 1 86 ? -25.54300 69.22900 19.32800 1.000 31.71000 86 ILE A O 1
ATOM 1447 N N . PRO A 1 87 ? -24.48200 69.51800 17.38300 1.000 25.47000 87 PRO A N 1
ATOM 1448 C CA . PRO A 1 87 ? -23.22500 69.80100 18.07100 1.000 30.06000 87 PRO A CA 1
ATOM 1449 C C . PRO A 1 87 ? -23.36800 71.00700 18.99300 1.000 32.29000 87 PRO A C 1
ATOM 1450 O O . PRO A 1 87 ? -24.08700 71.96000 18.70300 1.000 32.00000 87 PRO A O 1
ATOM 1461 N N . GLN A 1 88 ? -22.64000 70.99200 20.09400 1.000 34.97000 88 GLN A N 1
ATOM 1462 C CA . GLN A 1 88 ? -22.66800 72.14900 20.98000 1.000 40.10000 88 GLN A CA 1
ATOM 1463 C C . GLN A 1 88 ? -21.43500 73.03200 20.81400 1.000 37.22000 88 GLN A C 1
ATOM 1464 O O . GLN A 1 88 ? -21.26600 73.99300 21.56400 1.000 35.54000 88 GLN A O 1
ATOM 1478 N N . TYR A 1 89 ? -20.59000 72.74100 19.82500 1.000 32.50000 89 TYR A N 1
ATOM 1479 C CA . TYR A 1 89 ? -19.41700 73.53900 19.50700 1.000 32.19000 89 TYR A CA 1
ATOM 1480 C C . TYR A 1 89 ? -19.31800 73.66900 17.98800 1.000 26.01000 89 TYR A C 1
ATOM 1481 O O . TYR A 1 89 ? -19.94300 72.90700 17.23900 1.000 26.18000 89 TYR A O 1
ATOM 1499 N N . PHE A 1 90 ? -18.55100 74.66700 17.54600 1.000 23.04000 90 PHE A N 1
ATOM 1500 C CA . PHE A 1 90 ? -18.22500 74.82000 16.13900 1.000 23.98000 90 PHE A CA 1
ATOM 1501 C C . PHE A 1 90 ? -16.89300 74.13900 15.80800 1.000 26.09000 90 PHE A C 1
ATOM 1502 O O . PHE A 1 90 ? -15.92000 74.24800 16.57000 1.000 25.32000 90 PHE A O 1
ATOM 1519 N N . ASP A 1 91 ? -16.84100 73.49200 14.64600 1.000 24.45000 91 ASP A N 1
ATOM 1520 C CA . ASP A 1 91 ? -15.59300 73.09900 13.99900 1.000 24.49000 91 ASP A CA 1
ATOM 1521 C C . ASP A 1 91 ? -15.44200 74.02100 12.79900 1.000 24.56000 91 ASP A C 1
ATOM 1522 O O . ASP A 1 91 ? -16.35200 74.10100 11.96200 1.000 22.69000 91 ASP A O 1
ATOM 1531 N N . VAL A 1 92 ? -14.31800 74.70500 12.69900 1.000 21.14000 92 VAL A N 1
ATOM 1532 C CA . VAL A 1 92 ? -14.05100 75.54500 11.54600 1.000 23.08000 92 VAL A CA 1
ATOM 1533 C C . VAL A 1 92 ? -12.64100 75.29900 11.03600 1.000 22.90000 92 VAL A C 1
ATOM 1534 O O . VAL A 1 92 ? -11.76500 74.83600 11.75700 1.000 24.62000 92 VAL A O 1
ATOM 1547 N N . THR A 1 93 ? -12.44900 75.60100 9.75400 1.000 19.39000 93 THR A N 1
ATOM 1548 C CA . THR A 1 93 ? -11.12900 75.52400 9.14100 1.000 20.44000 93 THR A CA 1
ATOM 1549 C C . THR A 1 93 ? -10.73200 76.87700 8.57100 1.000 23.73000 93 THR A C 1
ATOM 1550 O O . THR A 1 93 ? -11.49400 77.50200 7.81400 1.000 23.72000 93 THR A O 1
ATOM 1561 N N . VAL A 1 94 ? -9.51900 77.30400 8.92900 1.000 24.68000 94 VAL A N 1
ATOM 1562 C CA . VAL A 1 94 ? -8.95000 78.56100 8.44500 1.000 25.29000 94 VAL A CA 1
ATOM 1563 C C . VAL A 1 94 ? -7.57700 78.28300 7.85300 1.000 26.05000 94 VAL A C 1
ATOM 1564 O O . VAL A 1 94 ? -6.96600 77.24400 8.12900 1.000 24.59000 94 VAL A O 1
ATOM 1577 N N . PRO A 1 95 ? -7.05900 79.22000 7.06300 1.000 26.43000 95 PRO A N 1
ATOM 1578 C CA . PRO A 1 95 ? -5.65700 79.13900 6.60100 1.000 26.14000 95 PRO A CA 1
ATOM 1579 C C . PRO A 1 95 ? -4.67200 79.17200 7.75500 1.000 24.39000 95 PRO A C 1
ATOM 1580 O O . PRO A 1 95 ? -4.91200 79.78700 8.80800 1.000 24.72000 95 PRO A O 1
ATOM 1591 N N . ARG A 1 96 ? -3.55300 78.47400 7.55300 1.000 24.55000 96 ARG A N 1
ATOM 1592 C CA . ARG A 1 96 ? -2.46900 78.51100 8.52300 1.000 24.86000 96 ARG A CA 1
ATOM 1593 C C . ARG A 1 96 ? -2.10200 79.96600 8.80700 1.000 21.78000 96 ARG A C 1
ATOM 1594 O O . ARG A 1 96 ? -2.08900 80.81200 7.90900 1.000 24.58000 96 ARG A O 1
ATOM 1615 N N . GLY A 1 97 ? -1.83900 80.24000 10.05600 1.000 23.40000 97 GLY A N 1
ATOM 1616 C CA . GLY A 1 97 ? -1.43600 81.56200 10.48000 1.000 23.40000 97 GLY A CA 1
ATOM 1617 C C . GLY A 1 97 ? -2.57400 82.48700 10.81600 1.000 24.94000 97 GLY A C 1
ATOM 1618 O O . GLY A 1 97 ? -2.32100 83.60800 11.28600 1.000 24.67000 97 GLY A O 1
ATOM 1622 N N . TYR A 1 98 ? -3.81400 82.07100 10.61200 1.000 24.09000 98 TYR A N 1
ATOM 1623 C CA . TYR A 1 98 ? -4.95000 82.92400 10.93000 1.000 25.23000 98 TYR A CA 1
ATOM 1624 C C . TYR A 1 98 ? -5.18200 82.91700 12.43800 1.000 23.42000 98 TYR A C 1
ATOM 1625 O O . TYR A 1 98 ? -5.23000 81.87500 13.07400 1.000 25.62000 98 TYR A O 1
ATOM 1643 N N . ARG A 1 99 ? -5.32200 84.10200 13.01700 1.000 24.81000 99 ARG A N 1
ATOM 1644 C CA . ARG A 1 99 ? -5.62900 84.22000 14.43500 1.000 24.95000 99 ARG A CA 1
ATOM 1645 C C . ARG A 1 99 ? -6.98700 84.87700 14.60100 1.000 28.43000 99 ARG A C 1
ATOM 1646 O O . ARG A 1 99 ? -7.24000 85.91900 13.98900 1.000 24.95000 99 ARG A O 1
ATOM 1667 N N . PHE A 1 100 ? -7.84600 84.27300 15.43500 1.000 25.58000 100 PHE A N 1
ATOM 1668 C CA . PHE A 1 100 ? -9.15800 84.84400 15.72300 1.000 26.63000 100 PHE A CA 1
ATOM 1669 C C . PHE A 1 100 ? -9.06500 86.00500 16.69700 1.000 28.44000 100 PHE A C 1
ATOM 1670 O O . PHE A 1 100 ? -8.39500 85.89800 17.72200 1.000 31.64000 100 PHE A O 1
ATOM 1687 N N . ASN A 1 101 ? -9.75700 87.09900 16.38600 1.000 29.69000 101 ASN A N 1
ATOM 1688 C CA . ASN A 1 101 ? -9.90900 88.23000 17.30300 1.000 35.40000 101 ASN A CA 1
ATOM 1689 C C . ASN A 1 101 ? -11.09500 87.94500 18.22200 1.000 32.58000 101 ASN A C 1
ATOM 1690 O O . ASN A 1 101 ? -12.25000 88.04100 17.80900 1.000 36.13000 101 ASN A O 1
ATOM 1701 N N . THR A 1 102 ? -10.81400 87.56500 19.45200 1.000 33.51000 102 THR A N 1
ATOM 1702 C CA . THR A 1 102 ? -11.84000 87.40100 20.47600 1.000 30.60000 102 THR A CA 1
ATOM 1703 C C . THR A 1 102 ? -12.85500 86.32900 20.08500 1.000 35.41000 102 THR A C 1
ATOM 1704 O O . THR A 1 102 ? -14.06200 86.59600 20.02600 1.000 34.28000 102 THR A O 1
ATOM 1715 N N . PRO A 1 103 ? -12.40600 85.09400 19.87900 1.000 30.60000 103 PRO A N 1
ATOM 1716 C CA . PRO A 1 103 ? -13.33200 83.99200 19.52100 1.000 33.24000 103 PRO A CA 1
ATOM 1717 C C . PRO A 1 103 ? -14.21500 83.60300 20.68700 1.000 38.02000 103 PRO A C 1
ATOM 1718 O O . PRO A 1 103 ? -13.85700 83.82000 21.85200 1.000 37.53000 103 PRO A O 1
ATOM 1729 N N . PRO A 1 104 ? -15.35500 82.97200 20.42200 1.000 36.94000 104 PRO A N 1
ATOM 1730 C CA . PRO A 1 104 ? -16.10900 82.32000 21.50600 1.000 35.30000 104 PRO A CA 1
ATOM 1731 C C . PRO A 1 104 ? -15.37500 81.09200 22.02000 1.000 35.25000 104 PRO A C 1
ATOM 1732 O O . PRO A 1 104 ? -14.50200 80.52600 21.36600 1.000 36.60000 104 PRO A O 1
ATOM 1743 N N . ALA A 1 105 ? -15.76300 80.65600 23.20800 1.000 35.49000 105 ALA A N 1
ATOM 1744 C CA . ALA A 1 105 ? -15.05600 79.53900 23.82200 1.000 40.66000 105 ALA A CA 1
ATOM 1745 C C . ALA A 1 105 ? -15.39700 78.17400 23.22700 1.000 41.93000 105 ALA A C 1
ATOM 1746 O O . ALA A 1 105 ? -14.62000 77.23100 23.41000 1.000 41.84000 105 ALA A O 1
ATOM 1753 N N . ASN A 1 106 ? -16.55600 77.97300 22.61600 1.000 37.90000 106 ASN A N 1
ATOM 1754 C CA . ASN A 1 106 ? -16.95200 76.61700 22.14300 1.000 42.93000 106 ASN A CA 1
ATOM 1755 C C . ASN A 1 106 ? -16.51400 76.44300 20.69200 1.000 42.18000 106 ASN A C 1
ATOM 1756 O O . ASN A 1 106 ? -17.38400 76.25400 19.84700 1.000 37.76000 106 ASN A O 1
ATOM 1763 N N . LEU A 1 107 ? -15.20800 76.41400 20.45400 1.000 36.13000 107 LEU A N 1
ATOM 1764 C CA . LEU A 1 107 ? -14.66000 76.50200 19.10800 1.000 35.04000 107 LEU A CA 1
ATOM 1765 C C . LEU A 1 107 ? -13.44200 75.60800 18.94600 1.000 34.21000 107 LEU A C 1
ATOM 1766 O O . LEU A 1 107 ? -12.46500 75.77200 19.66600 1.000 32.88000 107 LEU A O 1
ATOM 1782 N N . ASN A 1 108 ? -13.47700 74.71600 17.95600 1.000 27.62000 108 ASN A N 1
ATOM 1783 C CA . ASN A 1 108 ? -12.30100 73.93800 17.54900 1.000 27.10000 108 ASN A CA 1
ATOM 1784 C C . ASN A 1 108 ? -11.80800 74.47300 16.21200 1.000 28.38000 108 ASN A C 1
ATOM 1785 O O . ASN A 1 108 ? -12.53500 74.40600 15.21400 1.000 24.60000 108 ASN A O 1
ATOM 1796 N N . ILE A 1 109 ? -10.57300 74.97800 16.17900 1.000 26.40000 109 ILE A N 1
ATOM 1797 C CA . ILE A 1 109 ? -9.97600 75.52100 14.96900 1.000 24.11000 109 ILE A CA 1
ATOM 1798 C C . ILE A 1 109 ? -9.06400 74.48300 14.33000 1.000 29.39000 109 ILE A C 1
ATOM 1799 O O . ILE A 1 109 ? -8.23400 73.86900 15.00700 1.000 30.70000 109 ILE A O 1
ATOM 1815 N N . HIS A 1 110 ? -9.20700 74.32000 13.02000 1.000 24.89000 110 HIS A N 1
ATOM 1816 C CA . HIS A 1 110 ? -8.37300 73.46900 12.20000 1.000 28.19000 110 HIS A CA 1
ATOM 1817 C C . HIS A 1 110 ? -7.68200 74.34700 11.18500 1.000 26.31000 110 HIS A C 1
ATOM 1818 O O . HIS A 1 110 ? -8.31400 75.21800 10.58000 1.000 26.27000 110 HIS A O 1
ATOM 1832 N N . PHE A 1 111 ? -6.37000 74.15500 11.03100 1.000 25.90000 111 PHE A N 1
ATOM 1833 C CA . PHE A 1 111 ? -5.58100 74.93400 10.08400 1.000 22.42000 111 PHE A CA 1
ATOM 1834 C C . PHE A 1 111 ? -5.18900 74.10400 8.86900 1.000 26.35000 111 PHE A C 1
ATOM 1835 O O . PHE A 1 111 ? -4.79300 72.94500 8.99000 1.000 27.39000 111 PHE A O 1
ATOM 1852 N N . VAL A 1 112 ? -5.30800 74.67900 7.68400 1.000 23.83000 112 VAL A N 1
ATOM 1853 C CA . VAL A 1 112 ? -4.82900 74.01800 6.47600 1.000 26.30000 112 VAL A CA 1
ATOM 1854 C C . VAL A 1 112 ? -4.08400 75.04200 5.65300 1.000 29.25000 112 VAL A C 1
ATOM 1855 O O . VAL A 1 112 ? -4.26700 76.24900 5.80900 1.000 27.08000 112 VAL A O 1
ATOM 1868 N N . SER A 1 113 ? -3.27500 74.54600 4.72400 1.000 30.72000 113 SER A N 1
ATOM 1869 C CA . SER A 1 113 ? -2.52900 75.45200 3.88200 1.000 32.01000 113 SER A CA 1
ATOM 1870 C C . SER A 1 113 ? -3.48900 76.21000 2.97700 1.000 36.05000 113 SER A C 1
ATOM 1871 O O . SER A 1 113 ? -4.57200 75.72900 2.62300 1.000 35.37000 113 SER A O 1
ATOM 1879 N N . LYS A 1 114 ? -3.06800 77.41800 2.60900 1.000 31.35000 114 LYS A N 1
ATOM 1880 C CA . LYS A 1 114 ? -3.89800 78.33400 1.83800 1.000 35.99000 114 LYS A CA 1
ATOM 1881 C C . LYS A 1 114 ? -4.43200 77.67400 0.57500 1.000 30.73000 114 LYS A C 1
ATOM 1882 O O . LYS A 1 114 ? -5.59100 77.90000 0.20700 1.000 31.70000 114 LYS A O 1
ATOM 1901 N N . GLU A 1 115 ? -3.61400 76.84300 -0.08600 1.000 30.17000 115 GLU A N 1
ATOM 1902 C CA . GLU A 1 115 ? -4.05900 76.19400 -1.32400 1.000 33.38000 115 GLU A CA 1
ATOM 1903 C C . GLU A 1 115 ? -5.29800 75.31700 -1.10600 1.000 35.50000 115 GLU A C 1
ATOM 1904 O O . GLU A 1 115 ? -6.08600 75.12900 -2.03300 1.000 37.97000 115 GLU A O 1
ATOM 1916 N N . TYR A 1 116 ? -5.49900 74.80400 0.10300 1.000 32.54000 116 TYR A N 1
ATOM 1917 C CA . TYR A 1 116 ? -6.64100 73.94500 0.39700 1.000 31.94000 116 TYR A CA 1
ATOM 1918 C C . TYR A 1 116 ? -7.78500 74.67300 1.08400 1.000 32.19000 116 TYR A C 1
ATOM 1919 O O . TYR A 1 116 ? -8.83200 74.06000 1.32700 1.000 30.59000 116 TYR A O 1
ATOM 1937 N N . SER A 1 117 ? -7.60500 75.94300 1.44300 1.000 33.27000 117 SER A N 1
ATOM 1938 C CA . SER A 1 117 ? -8.53100 76.57100 2.38500 1.000 29.47000 117 SER A CA 1
ATOM 1939 C C . SER A 1 117 ? -9.95700 76.55100 1.84400 1.000 25.92000 117 SER A C 1
ATOM 1940 O O . SER A 1 117 ? -10.89700 76.41600 2.63300 1.000 30.37000 117 SER A O 1
ATOM 1948 N N . GLU A 1 118 ? -10.14700 76.61900 0.51300 1.000 28.24000 118 GLU A N 1
ATOM 1949 C CA . GLU A 1 118 ? -11.46600 76.65900 -0.11000 1.000 31.07000 118 GLU A CA 1
ATOM 1950 C C . GLU A 1 118 ? -11.75900 75.45200 -1.01100 1.000 28.15000 118 GLU A C 1
ATOM 1951 O O . GLU A 1 118 ? -12.78700 75.42300 -1.69100 1.000 25.24000 118 GLU A O 1
ATOM 1963 N N . LEU A 1 119 ? -10.96000 74.39400 -0.91800 1.000 30.11000 119 LEU A N 1
ATOM 1964 C CA . LEU A 1 119 ? -11.17300 73.20200 -1.73300 1.000 25.75000 119 LEU A CA 1
ATOM 1965 C C . LEU A 1 119 ? -12.37700 72.42600 -1.20600 1.000 23.83000 119 LEU A C 1
ATOM 1966 O O . LEU A 1 119 ? -12.37300 71.96800 -0.06900 1.000 25.44000 119 LEU A O 1
ATOM 1982 N N . GLY A 1 120 ? -13.39400 72.26800 -2.03500 1.000 26.20000 120 GLY A N 1
ATOM 1983 C CA . GLY A 1 120 ? -14.64100 71.67400 -1.61300 1.000 27.35000 120 GLY A CA 1
ATOM 1984 C C . GLY A 1 120 ? -15.55900 72.59500 -0.84500 1.000 26.85000 120 GLY A C 1
ATOM 1985 O O . GLY A 1 120 ? -16.56000 72.12600 -0.28400 1.000 27.39000 120 GLY A O 1
ATOM 1989 N N . MET A 1 121 ? -15.27400 73.89900 -0.83600 1.000 23.45000 121 MET A N 1
ATOM 1990 C CA . MET A 1 121 ? -16.15200 74.87200 -0.20800 1.000 25.31000 121 MET A CA 1
ATOM 1991 C C . MET A 1 121 ? -17.44200 74.99600 -0.99200 1.000 28.11000 121 MET A C 1
ATOM 1992 O O . MET A 1 121 ? -17.43500 75.06000 -2.21700 1.000 27.39000 121 MET A O 1
ATOM 2006 N N . THR A 1 122 ? -18.55300 75.03500 -0.27500 1.000 25.55000 122 THR A N 1
ATOM 2007 C CA . THR A 1 122 ? -19.86100 75.24300 -0.88500 1.000 28.98000 122 THR A CA 1
ATOM 2008 C C . THR A 1 122 ? -20.69800 76.05800 0.09400 1.000 28.98000 122 THR A C 1
ATOM 2009 O O . THR A 1 122 ? -20.34000 76.21300 1.25900 1.000 25.18000 122 THR A O 1
ATOM 2020 N N . THR A 1 123 ? -21.82800 76.57100 -0.39400 1.000 27.38000 123 THR A N 1
ATOM 2021 C CA . THR A 1 123 ? -22.69800 77.44400 0.39500 1.000 27.92000 123 THR A CA 1
ATOM 2022 C C . THR A 1 123 ? -24.02500 76.75500 0.62200 1.000 28.95000 123 THR A C 1
ATOM 2023 O O . THR A 1 123 ? -24.60200 76.21000 -0.31100 1.000 31.03000 123 THR A O 1
ATOM 2034 N N . VAL A 1 124 ? -24.46000 76.71600 1.87900 1.000 25.66000 124 VAL A N 1
ATOM 2035 C CA . VAL A 1 124 ? -25.73200 76.09200 2.22400 1.000 25.30000 124 VAL A CA 1
ATOM 2036 C C . VAL A 1 124 ? -26.43300 76.92200 3.26700 1.000 27.29000 124 VAL A C 1
ATOM 2037 O O . VAL A 1 124 ? -25.81700 77.64500 4.06300 1.000 26.84000 124 VAL A O 1
ATOM 2050 N N . PRO A 1 125 ? -27.76100 76.83600 3.29100 1.000 26.24000 125 PRO A N 1
ATOM 2051 C CA . PRO A 1 125 ? -28.51500 77.48000 4.37900 1.000 25.67000 125 PRO A CA 1
ATOM 2052 C C . PRO A 1 125 ? -28.32000 76.78000 5.69800 1.000 25.99000 125 PRO A C 1
ATOM 2053 O O . PRO A 1 125 ? -28.28800 75.54600 5.77500 1.000 27.48000 125 PRO A O 1
ATOM 2064 N N . THR A 1 126 ? -28.26200 77.58200 6.75500 1.000 23.02000 126 THR A N 1
ATOM 2065 C CA . THR A 1 126 ? -28.30200 77.11400 8.13000 1.000 23.07000 126 THR A CA 1
ATOM 2066 C C . THR A 1 126 ? -29.70900 76.65600 8.53100 1.000 20.94000 126 THR A C 1
ATOM 2067 O O . THR A 1 126 ? -30.65800 76.84900 7.75700 1.000 26.47000 126 THR A O 1
ATOM 2078 N N . PRO A 1 127 ? -29.90200 76.13100 9.73000 1.000 27.74000 127 PRO A N 1
ATOM 2079 C CA . PRO A 1 127 ? -31.28100 75.82800 10.19400 1.000 30.71000 127 PRO A CA 1
ATOM 2080 C C . PRO A 1 127 ? -32.17600 77.05200 10.27400 1.000 31.52000 127 PRO A C 1
ATOM 2081 O O . PRO A 1 127 ? -33.41000 76.90000 10.27600 1.000 28.67000 127 PRO A O 1
ATOM 2092 N N . MET A 1 128 ? -31.61700 78.24300 10.32800 1.000 29.07000 128 MET A N 1
ATOM 2093 C CA . MET A 1 128 ? -32.38900 79.47400 10.27400 1.000 25.03000 128 MET A CA 1
ATOM 2094 C C . MET A 1 128 ? -32.49200 80.07400 8.89500 1.000 25.04000 128 MET A C 1
ATOM 2095 O O . MET A 1 128 ? -33.02900 81.18200 8.76200 1.000 31.27000 128 MET A O 1
ATOM 2109 N N . GLY A 1 129 ? -31.99300 79.40600 7.86000 1.000 23.95000 129 GLY A N 1
ATOM 2110 C CA . GLY A 1 129 ? -32.19000 79.83600 6.48000 1.000 25.98000 129 GLY A CA 1
ATOM 2111 C C . GLY A 1 129 ? -31.19000 80.83500 5.92400 1.000 30.09000 129 GLY A C 1
ATOM 2112 O O . GLY A 1 129 ? -31.40000 81.34600 4.80900 1.000 28.99000 129 GLY A O 1
ATOM 2116 N N . ASN A 1 130 ? -30.09700 81.10800 6.63000 1.000 22.65000 130 ASN A N 1
ATOM 2117 C CA . ASN A 1 130 ? -29.07700 82.02900 6.16600 1.000 26.51000 130 ASN A CA 1
ATOM 2118 C C . ASN A 1 130 ? -27.91600 81.27000 5.54900 1.000 28.75000 130 ASN A C 1
ATOM 2119 O O . ASN A 1 130 ? -27.55300 80.19100 6.00700 1.000 25.68000 130 ASN A O 1
ATOM 2130 N N . ASN A 1 131 ? -27.34900 81.82100 4.49100 1.000 26.87000 131 ASN A N 1
ATOM 2131 C CA . ASN A 1 131 ? -26.31600 81.09400 3.76100 1.000 28.42000 131 ASN A CA 1
ATOM 2132 C C . ASN A 1 131 ? -24.98700 81.18800 4.50200 1.000 29.06000 131 ASN A C 1
ATOM 2133 O O . ASN A 1 131 ? -24.58200 82.28300 4.89600 1.000 25.70000 131 ASN A O 1
ATOM 2144 N N . VAL A 1 132 ? -24.32300 80.03000 4.70000 1.000 22.69000 132 VAL A N 1
ATOM 2145 C CA . VAL A 1 132 ? -22.95900 79.99200 5.22600 1.000 22.74000 132 VAL A CA 1
ATOM 2146 C C . VAL A 1 132 ? -22.11500 79.07000 4.35600 1.000 24.19000 132 VAL A C 1
ATOM 2147 O O . VAL A 1 132 ? -22.62000 78.25300 3.57700 1.000 21.88000 132 VAL A O 1
ATOM 2160 N N . ARG A 1 133 ? -20.80000 79.23000 4.49900 1.000 23.38000 133 ARG A N 1
ATOM 2161 C CA . ARG A 1 133 ? -19.81800 78.46400 3.74500 1.000 21.37000 133 ARG A CA 1
ATOM 2162 C C . ARG A 1 133 ? -19.34400 77.28600 4.57500 1.000 18.51000 133 ARG A C 1
ATOM 2163 O O . ARG A 1 133 ? -19.02500 77.43300 5.77100 1.000 19.63000 133 ARG A O 1
ATOM 2184 N N . VAL A 1 134 ? -19.34800 76.11100 3.93600 1.000 24.03000 134 VAL A N 1
ATOM 2185 C CA . VAL A 1 134 ? -19.05500 74.81900 4.54900 1.000 22.92000 134 VAL A CA 1
ATOM 2186 C C . VAL A 1 134 ? -18.22600 74.01500 3.55200 1.000 25.18000 134 VAL A C 1
ATOM 2187 O O . VAL A 1 134 ? -18.21000 74.30000 2.35100 1.000 26.29000 134 VAL A O 1
ATOM 2200 N N . TYR A 1 135 ? -17.61000 72.95000 4.04200 1.000 23.63000 135 TYR A N 1
ATOM 2201 C CA . TYR A 1 135 ? -17.00500 71.94300 3.18100 1.000 25.10000 135 TYR A CA 1
ATOM 2202 C C . TYR A 1 135 ? -18.04200 70.88300 2.79200 1.000 22.06000 135 TYR A C 1
ATOM 2203 O O . TYR A 1 135 ? -18.81100 70.42700 3.63300 1.000 23.42000 135 TYR A O 1
ATOM 2221 N N . ASP A 1 136 ? -18.06500 70.52200 1.51700 1.000 22.52000 136 ASP A N 1
ATOM 2222 C CA . ASP A 1 136 ? -18.97000 69.49000 1.00800 1.000 21.11000 136 ASP A CA 1
ATOM 2223 C C . ASP A 1 136 ? -18.54200 68.11000 1.52900 1.000 24.54000 136 ASP A C 1
ATOM 2224 O O . ASP A 1 136 ? -17.49900 67.95300 2.15700 1.000 22.95000 136 ASP A O 1
ATOM 2233 N N . PHE A 1 137 ? -19.37600 67.08800 1.28200 1.000 22.97000 137 PHE A N 1
ATOM 2234 C CA . PHE A 1 137 ? -19.17400 65.80900 1.96900 1.000 20.48000 137 PHE A CA 1
ATOM 2235 C C . PHE A 1 137 ? -17.83900 65.18600 1.57100 1.000 21.34000 137 PHE A C 1
ATOM 2236 O O . PHE A 1 137 ? -17.15300 64.56300 2.39600 1.000 23.69000 137 PHE A O 1
ATOM 2253 N N . GLU A 1 138 ? -17.48300 65.29700 0.29600 1.000 24.96000 138 GLU A N 1
ATOM 2254 C CA . GLU A 1 138 ? -16.24800 64.68200 -0.18500 1.000 25.74000 138 GLU A CA 1
ATOM 2255 C C . GLU A 1 138 ? -15.03200 65.29700 0.49900 1.000 28.20000 138 GLU A C 1
ATOM 2256 O O . GLU A 1 138 ? -14.12200 64.58200 0.91700 1.000 22.66000 138 GLU A O 1
ATOM 2268 N N . ARG A 1 139 ? -15.02500 66.62300 0.68300 1.000 23.55000 139 ARG A N 1
ATOM 2269 C CA . ARG A 1 139 ? -13.91500 67.24400 1.37900 1.000 21.30000 139 ARG A CA 1
ATOM 2270 C C . ARG A 1 139 ? -13.91800 66.87600 2.85600 1.000 23.48000 139 ARG A C 1
ATOM 2271 O O . ARG A 1 139 ? -12.85000 66.68100 3.43800 1.000 21.20000 139 ARG A O 1
ATOM 2292 N N . ILE A 1 140 ? -15.09400 66.70500 3.46000 1.000 21.28000 140 ILE A N 1
ATOM 2293 C CA . ILE A 1 140 ? -15.13400 66.25600 4.84900 1.000 19.54000 140 ILE A CA 1
ATOM 2294 C C . ILE A 1 140 ? -14.50400 64.88200 4.96000 1.000 22.72000 140 ILE A C 1
ATOM 2295 O O . ILE A 1 140 ? -13.74900 64.60000 5.89400 1.000 23.06000 140 ILE A O 1
ATOM 2311 N N . ILE A 1 141 ? -14.82000 63.99500 4.01000 1.000 22.48000 141 ILE A N 1
ATOM 2312 C CA . ILE A 1 141 ? -14.27500 62.63700 4.07100 1.000 20.61000 141 ILE A CA 1
ATOM 2313 C C . ILE A 1 141 ? -12.75100 62.64500 3.91500 1.000 22.46000 141 ILE A C 1
ATOM 2314 O O . ILE A 1 141 ? -12.03800 61.95100 4.64800 1.000 24.48000 141 ILE A O 1
ATOM 2330 N N . CYS A 1 142 ? -12.23300 63.41400 2.96200 1.000 22.60000 142 CYS A N 1
ATOM 2331 C CA . CYS A 1 142 ? -10.78800 63.60300 2.86700 1.000 24.38000 142 CYS A CA 1
ATOM 2332 C C . CYS A 1 142 ? -10.19100 64.03200 4.20500 1.000 26.94000 142 CYS A C 1
ATOM 2333 O O . CYS A 1 142 ? -9.15800 63.50300 4.63300 1.000 27.23000 142 CYS A O 1
ATOM 2341 N N . ASP A 1 143 ? -10.78200 65.06000 4.84200 1.000 24.81000 143 ASP A N 1
ATOM 2342 C CA . ASP A 1 143 ? -10.27900 65.51700 6.13400 1.000 20.70000 143 ASP A CA 1
ATOM 2343 C C . ASP A 1 143 ? -10.26000 64.38000 7.15000 1.000 23.42000 143 ASP A C 1
ATOM 2344 O O . ASP A 1 143 ? -9.30100 64.22500 7.91200 1.000 25.20000 143 ASP A O 1
ATOM 2353 N N . PHE A 1 144 ? -11.37400 63.62400 7.24200 1.000 23.15000 144 PHE A N 1
ATOM 2354 C CA . PHE A 1 144 ? -11.47000 62.52900 8.20300 1.000 24.07000 144 PHE A CA 1
ATOM 2355 C C . PHE A 1 144 ? -10.39500 61.48100 7.95000 1.000 22.70000 144 PHE A C 1
ATOM 2356 O O . PHE A 1 144 ? -9.75700 60.98700 8.89500 1.000 25.96000 144 PHE A O 1
ATOM 2373 N N . VAL A 1 145 ? -10.18300 61.13500 6.68800 1.000 25.47000 145 VAL A N 1
ATOM 2374 C CA . VAL A 1 145 ? -9.19500 60.10300 6.36100 1.000 27.09000 145 VAL A CA 1
ATOM 2375 C C . VAL A 1 145 ? -7.79800 60.58300 6.70900 1.000 32.59000 145 VAL A C 1
ATOM 2376 O O . VAL A 1 145 ? -7.02500 59.85200 7.34300 1.000 30.91000 145 VAL A O 1
ATOM 2389 N N . ILE A 1 146 ? -7.46700 61.82700 6.36800 1.000 25.43000 146 ILE A N 1
ATOM 2390 C CA . ILE A 1 146 ? -6.14000 62.34300 6.66200 1.000 26.57000 146 ILE A CA 1
ATOM 2391 C C . ILE A 1 146 ? -5.91300 62.38000 8.16500 1.000 30.46000 146 ILE A C 1
ATOM 2392 O O . ILE A 1 146 ? -4.82500 62.06500 8.64500 1.000 31.13000 146 ILE A O 1
ATOM 2408 N N . HIS A 1 147 ? -6.93500 62.77000 8.92900 1.000 26.89000 147 HIS A N 1
ATOM 2409 C CA . HIS A 1 147 ? -6.77400 63.12300 10.33500 1.000 26.16000 147 HIS A CA 1
ATOM 2410 C C . HIS A 1 147 ? -7.38400 62.10500 11.27600 1.000 33.06000 147 HIS A C 1
ATOM 2411 O O . HIS A 1 147 ? -7.65200 62.41400 12.45000 1.000 35.86000 147 HIS A O 1
ATOM 2425 N N . ARG A 1 148 ? -7.55000 60.88400 10.79600 1.000 33.04000 148 ARG A N 1
ATOM 2426 C CA . ARG A 1 148 ? -8.23000 59.86100 11.56500 1.000 36.67000 148 ARG A CA 1
ATOM 2427 C C . ARG A 1 148 ? -7.70200 59.78200 12.99000 1.000 40.37000 148 ARG A C 1
ATOM 2428 O O . ARG A 1 148 ? -8.48000 59.73200 13.94000 1.000 36.25000 148 ARG A O 1
ATOM 2449 N N . GLU A 1 149 ? -6.38000 59.77700 13.16000 1.000 41.11000 149 GLU A N 1
ATOM 2450 C CA . GLU A 1 149 ? -5.79900 59.55200 14.47700 1.000 42.86000 149 GLU A CA 1
ATOM 2451 C C . GLU A 1 149 ? -6.19300 60.63300 15.46700 1.000 44.09000 149 GLU A C 1
ATOM 2452 O O . GLU A 1 149 ? -6.12400 60.40500 16.67400 1.000 50.68000 149 GLU A O 1
ATOM 2464 N N . LYS A 1 150 ? -6.55600 61.81700 14.99600 1.000 39.50000 150 LYS A N 1
ATOM 2465 C CA . LYS A 1 150 ? -6.92600 62.90200 15.88500 1.000 44.67000 150 LYS A CA 1
ATOM 2466 C C . LYS A 1 150 ? -8.43100 63.02900 16.05700 1.000 40.10000 150 LYS A C 1
ATOM 2467 O O . LYS A 1 150 ? -8.90000 64.04800 16.56900 1.000 45.37000 150 LYS A O 1
ATOM 2486 N N . ILE A 1 151 ? -9.20100 62.03900 15.63700 1.000 35.94000 151 ILE A N 1
ATOM 2487 C CA . ILE A 1 151 ? -10.65000 62.15400 15.59800 1.000 30.35000 151 ILE A CA 1
ATOM 2488 C C . ILE A 1 151 ? -11.24600 61.07400 16.47800 1.000 31.13000 151 ILE A C 1
ATOM 2489 O O . ILE A 1 151 ? -10.81300 59.91800 16.44500 1.000 30.36000 151 ILE A O 1
ATOM 2505 N N . ASP A 1 152 ? -12.24200 61.46200 17.25800 1.000 31.71000 152 ASP A N 1
ATOM 2506 C CA . ASP A 1 152 ? -12.99700 60.53900 18.09000 1.000 31.93000 152 ASP A CA 1
ATOM 2507 C C . ASP A 1 152 ? -13.44100 59.34800 17.26000 1.000 27.96000 152 ASP A C 1
ATOM 2508 O O . ASP A 1 152 ? -14.03200 59.51600 16.18900 1.000 29.13000 152 ASP A O 1
ATOM 2517 N N . SER A 1 153 ? -13.11400 58.12800 17.73100 1.000 30.23000 153 SER A N 1
ATOM 2518 C CA . SER A 1 153 ? -13.29400 56.95700 16.90000 1.000 28.95000 153 SER A CA 1
ATOM 2519 C C . SER A 1 153 ? -14.76500 56.68100 16.61200 1.000 26.70000 153 SER A C 1
ATOM 2520 O O . SER A 1 153 ? -15.09700 56.19000 15.53700 1.000 25.90000 153 SER A O 1
ATOM 2528 N N . GLU A 1 154 ? -15.65700 56.99400 17.54100 1.000 26.83000 154 GLU A N 1
ATOM 2529 C CA . GLU A 1 154 ? -17.07700 56.78100 17.28100 1.000 28.91000 154 GLU A CA 1
ATOM 2530 C C . GLU A 1 154 ? -17.57600 57.73800 16.21900 1.000 30.14000 154 GLU A C 1
ATOM 2531 O O . GLU A 1 154 ? -18.33800 57.35300 15.31500 1.000 25.13000 154 GLU A O 1
ATOM 2543 N N . LEU A 1 155 ? -17.14900 59.00000 16.29600 1.000 25.80000 155 LEU A N 1
ATOM 2544 C CA . LEU A 1 155 ? -17.47900 59.95600 15.24800 1.000 25.53000 155 LEU A CA 1
ATOM 2545 C C . LEU A 1 155 ? -16.90600 59.55300 13.89600 1.000 23.99000 155 LEU A C 1
ATOM 2546 O O . LEU A 1 155 ? -17.57900 59.67300 12.87200 1.000 24.15000 155 LEU A O 1
ATOM 2562 N N . PHE A 1 156 ? -15.66700 59.06300 13.86900 1.000 22.54000 156 PHE A N 1
ATOM 2563 C CA . PHE A 1 156 ? -15.08500 58.60200 12.60800 1.000 20.89000 156 PHE A CA 1
ATOM 2564 C C . PHE A 1 156 ? -15.90800 57.49400 11.98000 1.000 25.69000 156 PHE A C 1
ATOM 2565 O O . PHE A 1 156 ? -16.25900 57.55700 10.78900 1.000 21.96000 156 PHE A O 1
ATOM 2582 N N . VAL A 1 157 ? -16.20200 56.44200 12.75500 1.000 23.25000 157 VAL A N 1
ATOM 2583 C CA . VAL A 1 157 ? -16.97500 55.33100 12.21200 1.000 24.05000 157 VAL A CA 1
ATOM 2584 C C . VAL A 1 157 ? -18.34000 55.79600 11.71900 1.000 21.87000 157 VAL A C 1
ATOM 2585 O O . VAL A 1 157 ? -18.77800 55.44400 10.61200 1.000 26.33000 157 VAL A O 1
ATOM 2598 N N . LYS A 1 158 ? -19.04000 56.59300 12.53400 1.000 23.18000 158 LYS A N 1
ATOM 2599 C CA . LYS A 1 158 ? -20.36900 57.06400 12.15400 1.000 23.70000 158 LYS A CA 1
ATOM 2600 C C . LYS A 1 158 ? -20.32000 57.87600 10.86300 1.000 25.07000 158 LYS A C 1
ATOM 2601 O O . LYS A 1 158 ? -21.19600 57.73900 10.00600 1.000 22.96000 158 LYS A O 1
ATOM 2620 N N . THR A 1 159 ? -19.29400 58.71700 10.70100 1.000 24.35000 159 THR A N 1
ATOM 2621 C CA . THR A 1 159 ? -19.25000 59.60300 9.55200 1.000 23.32000 159 THR A CA 1
ATOM 2622 C C . THR A 1 159 ? -18.97200 58.82300 8.27800 1.000 20.08000 159 THR A C 1
ATOM 2623 O O . THR A 1 159 ? -19.58000 59.07000 7.23000 1.000 23.13000 159 THR A O 1
ATOM 2634 N N . LEU A 1 160 ? -18.04400 57.86800 8.33900 1.000 24.87000 160 LEU A N 1
ATOM 2635 C CA . LEU A 1 160 ? -17.81100 57.02500 7.17700 1.000 23.47000 160 LEU A CA 1
ATOM 2636 C C . LEU A 1 160 ? -19.08700 56.29400 6.76200 1.000 22.66000 160 LEU A C 1
ATOM 2637 O O . LEU A 1 160 ? -19.39400 56.19000 5.56900 1.000 24.85000 160 LEU A O 1
ATOM 2653 N N . GLN A 1 161 ? -19.80200 55.73100 7.72700 1.000 27.31000 161 GLN A N 1
ATOM 2654 C CA . GLN A 1 161 ? -21.04000 55.01500 7.42800 1.000 22.48000 161 GLN A CA 1
ATOM 2655 C C . GLN A 1 161 ? -22.07600 55.94500 6.81400 1.000 25.01000 161 GLN A C 1
ATOM 2656 O O . GLN A 1 161 ? -22.80200 55.56000 5.89500 1.000 27.19000 161 GLN A O 1
ATOM 2670 N N . SER A 1 162 ? -22.14400 57.19400 7.30800 1.000 24.84000 162 SER A N 1
ATOM 2671 C CA . SER A 1 162 ? -23.07000 58.16300 6.72600 1.000 23.70000 162 SER A CA 1
ATOM 2672 C C . SER A 1 162 ? -22.71700 58.44700 5.27900 1.000 20.24000 162 SER A C 1
ATOM 2673 O O . SER A 1 162 ? -23.60200 58.54100 4.41900 1.000 27.52000 162 SER A O 1
ATOM 2681 N N . TYR A 1 163 ? -21.42500 58.56400 4.96400 1.000 21.92000 163 TYR A N 1
ATOM 2682 C CA . TYR A 1 163 ? -21.06300 58.72700 3.56000 1.000 22.02000 163 TYR A CA 1
ATOM 2683 C C . TYR A 1 163 ? -21.39200 57.45500 2.75800 1.000 24.51000 163 TYR A C 1
ATOM 2684 O O . TYR A 1 163 ? -21.82700 57.54300 1.59900 1.000 26.18000 163 TYR A O 1
ATOM 2702 N N . GLY A 1 164 ? -21.13100 56.28300 3.32800 1.000 24.92000 164 GLY A N 1
ATOM 2703 C CA . GLY A 1 164 ? -21.51000 55.04400 2.65000 1.000 26.08000 164 GLY A CA 1
ATOM 2704 C C . GLY A 1 164 ? -22.96800 55.06600 2.24000 1.000 25.08000 164 GLY A C 1
ATOM 2705 O O . GLY A 1 164 ? -23.30400 54.76900 1.09300 1.000 28.00000 164 GLY A O 1
ATOM 2709 N N . ASN A 1 165 ? -23.83100 55.54000 3.13100 1.000 26.82000 165 ASN A N 1
ATOM 2710 C CA . ASN A 1 165 ? -25.26600 55.56600 2.85200 1.000 29.54000 165 ASN A CA 1
ATOM 2711 C C . ASN A 1 165 ? -25.71800 56.77500 2.04400 1.000 37.18000 165 ASN A C 1
ATOM 2712 O O . ASN A 1 165 ? -26.88600 56.83100 1.64000 1.000 35.11000 165 ASN A O 1
ATOM 2723 N N . TYR A 1 166 ? -24.82700 57.71600 1.78700 1.000 27.30000 166 TYR A N 1
ATOM 2724 C CA . TYR A 1 166 ? -25.14600 58.95000 1.05300 1.000 28.19000 166 TYR A CA 1
ATOM 2725 C C . TYR A 1 166 ? -25.34400 58.66300 -0.42700 1.000 32.07000 166 TYR A C 1
ATOM 2726 O O . TYR A 1 166 ? -24.41500 58.20600 -1.09700 1.000 32.38000 166 TYR A O 1
ATOM 2744 N N . PRO A 1 167 ? -26.51900 58.93000 -0.98200 1.000 34.29000 167 PRO A N 1
ATOM 2745 C CA . PRO A 1 167 ? -26.78700 58.55900 -2.38000 1.000 39.35000 167 PRO A CA 1
ATOM 2746 C C . PRO A 1 167 ? -26.36100 59.59100 -3.41500 1.000 39.43000 167 PRO A C 1
ATOM 2747 O O . PRO A 1 167 ? -26.62700 59.38700 -4.60100 1.000 35.52000 167 PRO A O 1
ATOM 2758 N N . LYS A 1 168 ? -25.68500 60.67200 -3.01600 1.000 35.11000 168 LYS A N 1
ATOM 2759 C CA . LYS A 1 168 ? -25.29300 61.71300 -3.95400 1.000 35.27000 168 LYS A CA 1
ATOM 2760 C C . LYS A 1 168 ? -23.79000 61.91000 -3.96000 1.000 35.79000 168 LYS A C 1
ATOM 2761 O O . LYS A 1 168 ? -23.30900 63.01900 -4.13500 1.000 33.55000 168 LYS A O 1
ATOM 2780 N N . LYS A 1 169 ? -23.05200 60.82500 -3.77600 1.000 31.38000 169 LYS A N 1
ATOM 2781 C CA . LYS A 1 169 ? -21.60800 60.86400 -3.88300 1.000 31.59000 169 LYS A CA 1
ATOM 2782 C C . LYS A 1 169 ? -21.18800 61.45600 -5.21900 1.000 41.87000 169 LYS A C 1
ATOM 2783 O O . LYS A 1 169 ? -21.79400 61.19700 -6.25600 1.000 37.22000 169 LYS A O 1
ATOM 2802 N N . ASN A 1 170 ? -20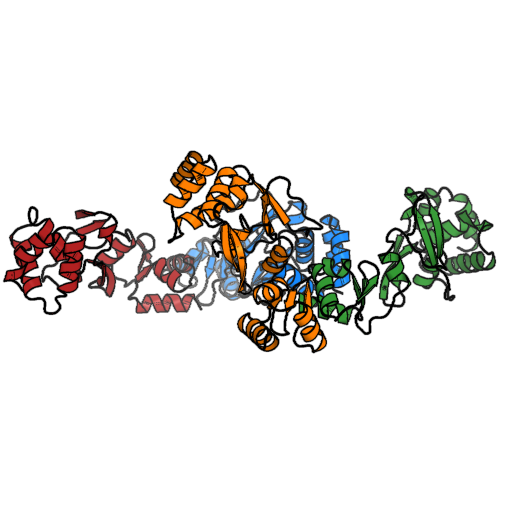.14100 62.26000 -5.18300 1.000 31.75000 170 ASN A N 1
ATOM 2803 C CA . ASN A 1 170 ? -19.46400 62.74900 -6.38200 1.000 33.80000 170 ASN A CA 1
ATOM 2804 C C . ASN A 1 170 ? -18.02900 62.23400 -6.33300 1.000 35.49000 170 ASN A C 1
ATOM 2805 O O . ASN A 1 170 ? -17.12400 62.86000 -5.76200 1.000 29.10000 170 ASN A O 1
ATOM 2816 N N . LEU A 1 171 ? -17.80900 61.05000 -6.91700 1.000 35.11000 171 LEU A N 1
ATOM 2817 C CA . LEU A 1 171 ? -16.51100 60.40800 -6.76400 1.000 30.19000 171 LEU A CA 1
ATOM 2818 C C . LEU A 1 171 ? -15.42500 61.14800 -7.52400 1.000 31.28000 171 LEU A C 1
ATOM 2819 O O . LEU A 1 171 ? -14.26800 61.15100 -7.09500 1.000 31.33000 171 LEU A O 1
ATOM 2835 N N . ALA A 1 172 ? -15.75500 61.75300 -8.66500 1.000 37.04000 172 ALA A N 1
ATOM 2836 C CA . ALA A 1 172 ? -14.76500 62.55800 -9.36000 1.000 36.29000 172 ALA A CA 1
ATOM 2837 C C . ALA A 1 172 ? -14.25200 63.67000 -8.45200 1.000 32.59000 172 ALA A C 1
ATOM 2838 O O . ALA A 1 172 ? -13.04800 63.94400 -8.40800 1.000 35.49000 172 ALA A O 1
ATOM 2845 N N . LYS A 1 173 ? -15.14900 64.31400 -7.70800 1.000 33.35000 173 LYS A N 1
ATOM 2846 C CA . LYS A 1 173 ? -14.69600 65.34900 -6.77900 1.000 31.23000 173 LYS A CA 1
ATOM 2847 C C . LYS A 1 173 ? -13.90600 64.73200 -5.63600 1.000 28.43000 173 LYS A C 1
ATOM 2848 O O . LYS A 1 173 ? -12.84000 65.23800 -5.26500 1.000 31.50000 173 LYS A O 1
ATOM 2867 N N . LEU A 1 174 ? -14.38600 63.60100 -5.09800 1.000 27.82000 174 LEU A N 1
ATOM 2868 C CA . LEU A 1 174 ? -13.65200 62.90700 -4.04400 1.000 26.47000 174 LEU A CA 1
ATOM 2869 C C . LEU A 1 174 ? -12.22700 62.61100 -4.48500 1.000 31.38000 174 LEU A C 1
ATOM 2870 O O . LEU A 1 174 ? -11.27200 62.83300 -3.74000 1.000 26.63000 174 LEU A O 1
ATOM 2886 N N . TYR A 1 175 ? -12.06100 62.09900 -5.70500 1.000 28.88000 175 TYR A N 1
ATOM 2887 C CA . TYR A 1 175 ? -10.71300 61.78400 -6.18000 1.000 29.49000 175 TYR A CA 1
ATOM 2888 C C . TYR A 1 175 ? -9.90200 63.04700 -6.46200 1.000 27.20000 175 TYR A C 1
ATOM 2889 O O . TYR A 1 175 ? -8.69400 63.07000 -6.22600 1.000 32.40000 175 TYR A O 1
ATOM 2907 N N . GLU A 1 176 ? -10.53500 64.06900 -7.03700 1.000 30.52000 176 GLU A N 1
ATOM 2908 C CA . GLU A 1 176 ? -9.85400 65.35200 -7.24200 1.000 33.30000 176 GLU A CA 1
ATOM 2909 C C . GLU A 1 176 ? -9.27600 65.89100 -5.93100 1.000 30.49000 176 GLU A C 1
ATOM 2910 O O . GLU A 1 176 ? -8.07300 66.18200 -5.82900 1.000 30.01000 176 GLU A O 1
ATOM 2922 N N . TYR A 1 177 ? -10.12500 66.01300 -4.90500 1.000 29.48000 177 TYR A N 1
ATOM 2923 C CA . TYR A 1 177 ? -9.66200 66.51400 -3.61400 1.000 27.79000 177 TYR A CA 1
ATOM 2924 C C . TYR A 1 177 ? -8.55600 65.65400 -3.02200 1.000 28.39000 177 TYR A C 1
ATOM 2925 O O . TYR A 1 177 ? -7.55000 66.16600 -2.51900 1.000 28.61000 177 TYR A O 1
ATOM 2943 N N . ALA A 1 178 ? -8.73700 64.33300 -3.04300 1.000 26.83000 178 ALA A N 1
ATOM 2944 C CA . ALA A 1 178 ? -7.78000 63.45500 -2.39000 1.000 30.68000 178 ALA A CA 1
ATOM 2945 C C . ALA A 1 178 ? -6.41900 63.52800 -3.08200 1.000 25.53000 178 ALA A C 1
ATOM 2946 O O . ALA A 1 178 ? -5.38000 63.41900 -2.43400 1.000 29.84000 178 ALA A O 1
ATOM 2953 N N . THR A 1 179 ? -6.41600 63.68600 -4.39800 1.000 28.44000 179 THR A N 1
ATOM 2954 C CA . THR A 1 179 ? -5.15200 63.82500 -5.10800 1.000 27.74000 179 THR A CA 1
ATOM 2955 C C . THR A 1 179 ? -4.44500 65.10700 -4.71200 1.000 31.05000 179 THR A C 1
ATOM 2956 O O . THR A 1 179 ? -3.26100 65.08700 -4.36900 1.000 32.65000 179 THR A O 1
ATOM 2967 N N . LYS A 1 180 ? -5.17300 66.23000 -4.70300 1.000 33.64000 180 LYS A N 1
ATOM 2968 C CA . LYS A 1 180 ? -4.58000 67.51000 -4.33000 1.000 31.06000 180 LYS A CA 1
ATOM 2969 C C . LYS A 1 180 ? -4.08700 67.49600 -2.89500 1.000 34.43000 180 LYS A C 1
ATOM 2970 O O . LYS A 1 180 ? -3.07300 68.13100 -2.56400 1.000 30.37000 180 LYS A O 1
ATOM 2989 N N . MET A 1 181 ? -4.79900 66.79300 -2.01400 1.000 28.80000 181 MET A N 1
ATOM 2990 C CA . MET A 1 181 ? -4.44200 66.77400 -0.60000 1.000 26.53000 181 MET A CA 1
ATOM 2991 C C . MET A 1 181 ? -3.53000 65.60000 -0.24500 1.000 29.54000 181 MET A C 1
ATOM 2992 O O . MET A 1 181 ? -3.30900 65.33900 0.95100 1.000 29.76000 181 MET A O 1
ATOM 3006 N N . ASN A 1 182 ? -2.98200 64.91800 -1.25400 1.000 33.90000 182 ASN A N 1
ATOM 3007 C CA . ASN A 1 182 ? -1.95900 63.87000 -1.08200 1.000 35.69000 182 ASN A CA 1
ATOM 3008 C C . ASN A 1 182 ? -2.44200 62.71300 -0.20500 1.000 34.22000 182 ASN A C 1
ATOM 3009 O O . ASN A 1 182 ? -1.70900 62.19900 0.64000 1.000 33.61000 182 ASN A O 1
ATOM 3020 N N . THR A 1 183 ? -3.68400 62.27900 -0.42400 1.000 31.79000 183 THR A N 1
ATOM 3021 C CA . THR A 1 183 ? -4.26500 61.22700 0.39500 1.000 32.14000 183 THR A CA 1
ATOM 3022 C C . THR A 1 183 ? -5.09800 60.25600 -0.43400 1.000 33.83000 183 THR A C 1
ATOM 3023 O O . THR A 1 183 ? -5.96800 59.57100 0.12400 1.000 29.34000 183 THR A O 1
ATOM 3034 N N . LEU A 1 184 ? -4.82500 60.15100 -1.74300 1.000 31.35000 184 LEU A N 1
ATOM 3035 C CA . LEU A 1 184 ? -5.71200 59.41700 -2.63500 1.000 35.16000 184 LEU A CA 1
ATOM 3036 C C . LEU A 1 184 ? -5.79900 57.92800 -2.27800 1.000 30.55000 184 LEU A C 1
ATOM 3037 O O . LEU A 1 184 ? -6.88600 57.35200 -2.28800 1.000 28.17000 184 LEU A O 1
ATOM 3053 N N . GLU A 1 185 ? -4.66500 57.28200 -1.97400 1.000 32.69000 185 GLU A N 1
ATOM 3054 C CA . GLU A 1 185 ? -4.72300 55.83700 -1.75300 1.000 36.28000 185 GLU A CA 1
ATOM 3055 C C . GLU A 1 185 ? -5.43100 55.50100 -0.43900 1.000 28.00000 185 GLU A C 1
ATOM 3056 O O . GLU A 1 185 ? -6.21100 54.54500 -0.38100 1.000 30.40000 185 GLU A O 1
ATOM 3068 N N . LYS A 1 186 ? -5.23700 56.30000 0.60400 1.000 31.44000 186 LYS A N 1
ATOM 3069 C CA . LYS A 1 186 ? -5.98300 56.03500 1.82200 1.000 30.90000 186 LYS A CA 1
ATOM 3070 C C . LYS A 1 186 ? -7.46500 56.31900 1.61200 1.000 28.59000 186 LYS A C 1
ATOM 3071 O O . LYS A 1 186 ? -8.31000 55.62500 2.18600 1.000 26.03000 186 LYS A O 1
ATOM 3090 N N . VAL A 1 187 ? -7.80900 57.28400 0.74400 1.000 33.18000 187 VAL A N 1
ATOM 3091 C CA . VAL A 1 187 ? -9.21800 57.53300 0.44100 1.000 32.04000 187 VAL A CA 1
ATOM 3092 C C . VAL A 1 187 ? -9.80400 56.40000 -0.39600 1.000 30.12000 187 VAL A C 1
ATOM 3093 O O . VAL A 1 187 ? -10.97600 56.02100 -0.23000 1.000 27.62000 187 VAL A O 1
ATOM 3106 N N . LYS A 1 188 ? -9.01700 55.83800 -1.31200 1.000 29.53000 188 LYS A N 1
ATOM 3107 C CA . LYS A 1 188 ? -9.52600 54.72500 -2.11600 1.000 29.15000 188 LYS A CA 1
ATOM 3108 C C . LYS A 1 188 ? -9.74700 53.47800 -1.25300 1.000 26.61000 188 LYS A C 1
ATOM 3109 O O . LYS A 1 188 ? -10.72900 52.74900 -1.43400 1.000 29.91000 188 LYS A O 1
ATOM 3128 N N . GLN A 1 189 ? -8.82100 53.22600 -0.33400 1.000 28.71000 189 GLN A N 1
ATOM 3129 C CA . GLN A 1 189 ? -8.96500 52.14700 0.62400 1.000 25.53000 189 GLN A CA 1
ATOM 3130 C C . GLN A 1 189 ? -10.20500 52.33200 1.48400 1.000 33.38000 189 GLN A C 1
ATOM 3131 O O . GLN A 1 189 ? -10.87100 51.36200 1.85000 1.000 29.23000 189 GLN A O 1
ATOM 3145 N N . THR A 1 190 ? -10.51800 53.58000 1.84300 1.000 28.50000 190 THR A N 1
ATOM 3146 C CA . THR A 1 190 ? -11.67700 53.84600 2.67200 1.000 31.27000 190 THR A CA 1
ATOM 3147 C C . THR A 1 190 ? -12.95400 53.61500 1.89300 1.000 27.24000 190 THR A C 1
ATOM 3148 O O . THR A 1 190 ? -13.89000 52.96400 2.37400 1.000 26.67000 190 THR A O 1
ATOM 3159 N N . LEU A 1 191 ? -13.01200 54.16800 0.68300 1.000 29.67000 191 LEU A N 1
ATOM 3160 C CA . LEU A 1 191 ? -14.16900 54.03200 -0.18600 1.000 31.00000 191 LEU A CA 1
ATOM 3161 C C . LEU A 1 191 ? -14.50400 52.56500 -0.47100 1.000 28.10000 191 LEU A C 1
ATOM 3162 O O . LEU A 1 191 ? -15.67900 52.19400 -0.59500 1.000 27.72000 191 LEU A O 1
ATOM 3178 N N . GLU A 1 192 ? -13.48300 51.71700 -0.57900 1.000 32.01000 192 GLU A N 1
ATOM 3179 C CA . GLU A 1 192 ? -13.68300 50.30200 -0.87000 1.000 36.66000 192 GLU A CA 1
ATOM 3180 C C . GLU A 1 192 ? -14.64100 49.61400 0.10200 1.000 27.39000 192 GLU A C 1
ATOM 3181 O O . GLU A 1 192 ? -15.40000 48.72700 -0.29500 1.000 27.73000 192 GLU A O 1
ATOM 3193 N N . VAL A 1 193 ? -14.57900 49.95400 1.39600 1.000 23.40000 193 VAL A N 1
ATOM 3194 C CA . VAL A 1 193 ? -15.48000 49.33100 2.33800 1.000 23.15000 193 VAL A CA 1
ATOM 3195 C C . VAL A 1 193 ? -16.83300 50.01900 2.46300 1.000 24.55000 193 VAL A C 1
ATOM 3196 O O . VAL A 1 193 ? -17.70200 49.52400 3.19800 1.000 25.33000 193 VAL A O 1
ATOM 3209 N N . LEU A 1 194 ? -17.01800 51.17900 1.84000 1.000 25.08000 194 LEU A N 1
ATOM 3210 C CA . LEU A 1 194 ? -18.26400 51.92900 2.00800 1.000 26.03000 194 LEU A CA 1
ATOM 3211 C C . LEU A 1 194 ? -19.23900 51.76900 0.85100 1.000 36.26000 194 LEU A C 1
ATOM 3212 O O . LEU A 1 194 ? -20.43800 51.97800 1.05200 1.000 39.24000 194 LEU A O 1
ATOM 3228 N N . ILE A 1 195 ? -18.76300 51.39300 -0.32800 1.000 30.32000 195 ILE A N 1
ATOM 3229 C CA . ILE A 1 195 ? -19.67000 51.20900 -1.45300 1.000 39.09000 195 ILE A CA 1
ATOM 3230 C C . ILE A 1 195 ? -20.15200 49.76100 -1.63100 1.000 47.74000 195 ILE A C 1
ATOM 3231 O O . ILE A 1 195 ? -20.75100 49.45300 -2.67200 1.000 42.58000 195 ILE A O 1
ATOM 3247 N N . SER B 1 1 ? -23.33900 24.95400 45.44900 1.000 45.15000 2 SER B N 1
ATOM 3248 C CA . SER B 1 1 ? -22.26000 24.38900 44.60500 1.000 44.35000 2 SER B CA 1
ATOM 3249 C C . SER B 1 1 ? -21.42200 25.51500 44.02600 1.000 39.11000 2 SER B C 1
ATOM 3250 O O . SER B 1 1 ? -21.87400 26.66300 43.95000 1.000 41.01000 2 SER B O 1
ATOM 3260 N N . LYS B 1 2 ? -20.20800 25.15500 43.60900 1.000 41.74000 3 LYS B N 1
ATOM 3261 C CA . LYS B 1 2 ? -19.31600 26.09000 42.94600 1.000 36.84000 3 LYS B CA 1
ATOM 3262 C C . LYS B 1 2 ? -19.92700 26.61800 41.66200 1.000 38.24000 3 LYS B C 1
ATOM 3263 O O . LYS B 1 2 ? -19.73700 27.79800 41.32000 1.000 35.63000 3 LYS B O 1
ATOM 3282 N N . LYS B 1 3 ? -20.70300 25.78500 40.95800 1.000 33.21000 4 LYS B N 1
ATOM 3283 C CA . LYS B 1 3 ? -21.37400 26.26500 39.75300 1.000 40.00000 4 LYS B CA 1
ATOM 3284 C C . LYS B 1 3 ? -22.39100 27.34800 40.08900 1.000 41.64000 4 LYS B C 1
ATOM 3285 O O . LYS B 1 3 ? -22.56000 28.31400 39.32500 1.000 35.64000 4 LYS B O 1
ATOM 3304 N N . GLU B 1 4 ? -23.07900 27.20200 41.22600 1.000 42.55000 5 GLU B N 1
ATOM 3305 C CA . GLU B 1 4 ? -24.06100 28.19600 41.64800 1.000 41.45000 5 GLU B CA 1
ATOM 3306 C C . GLU B 1 4 ? -23.37300 29.49500 42.04000 1.000 34.95000 5 GLU B C 1
ATOM 3307 O O . GLU B 1 4 ? -23.86600 30.58200 41.72500 1.000 41.87000 5 GLU B O 1
ATOM 3319 N N . ILE B 1 5 ? -22.23800 29.39000 42.72900 1.000 40.18000 6 ILE B N 1
ATOM 3320 C CA . ILE B 1 5 ? -21.45700 30.56500 43.07700 1.000 39.69000 6 ILE B CA 1
ATOM 3321 C C . ILE B 1 5 ? -21.03800 31.30200 41.81300 1.000 43.53000 6 ILE B C 1
ATOM 3322 O O . ILE B 1 5 ? -21.20900 32.52600 41.68900 1.000 37.89000 6 ILE B O 1
ATOM 3338 N N . LEU B 1 6 ? -20.50900 30.55500 40.84100 1.000 34.85000 7 LEU B N 1
ATOM 3339 C CA . LEU B 1 6 ? -20.05600 31.14500 39.59000 1.000 34.48000 7 LEU B CA 1
ATOM 3340 C C . LEU B 1 6 ? -21.20500 31.83600 38.88200 1.000 34.42000 7 LEU B C 1
ATOM 3341 O O . LEU B 1 6 ? -21.07400 32.98400 38.42800 1.000 37.48000 7 LEU B O 1
ATOM 3357 N N . LEU B 1 7 ? -22.34400 31.15800 38.77100 1.000 34.97000 8 LEU B N 1
ATOM 3358 C CA . LEU B 1 7 ? -23.48700 31.75700 38.09500 1.000 34.87000 8 LEU B CA 1
ATOM 3359 C C . LEU B 1 7 ? -23.95900 32.99900 38.83000 1.000 40.19000 8 LEU B C 1
ATOM 3360 O O . LEU B 1 7 ? -24.35400 33.99100 38.20500 1.000 35.43000 8 LEU B O 1
ATOM 3376 N N . ASP B 1 8 ? -23.93000 32.95000 40.16500 1.000 37.07000 9 ASP B N 1
ATOM 3377 C CA . ASP B 1 8 ? -24.29300 34.11100 40.97200 1.000 41.34000 9 ASP B CA 1
ATOM 3378 C C . ASP B 1 8 ? -23.34200 35.26600 40.70800 1.000 40.36000 9 ASP B C 1
ATOM 3379 O O . ASP B 1 8 ? -23.78000 36.41400 40.53700 1.000 43.00000 9 ASP B O 1
ATOM 3388 N N . PHE B 1 9 ? -22.03800 34.97400 40.65000 1.000 37.85000 10 PHE B N 1
ATOM 3389 C CA . PHE B 1 9 ? -21.03500 35.99400 40.38900 1.000 34.61000 10 PHE B CA 1
ATOM 3390 C C . PHE B 1 9 ? -21.24000 36.63800 39.02600 1.000 44.03000 10 PHE B C 1
ATOM 3391 O O . PHE B 1 9 ? -21.23800 37.86700 38.89600 1.000 37.80000 10 PHE B O 1
ATOM 3408 N N . ILE B 1 10 ? -21.42300 35.81700 37.98700 1.000 32.74000 11 ILE B N 1
ATOM 3409 C CA . ILE B 1 10 ? -21.62300 36.36900 36.64700 1.000 34.61000 11 ILE B CA 1
ATOM 3410 C C . ILE B 1 10 ? -22.76600 37.37900 36.65000 1.000 37.58000 11 ILE B C 1
ATOM 3411 O O . ILE B 1 10 ? -22.64300 38.49100 36.12100 1.000 41.53000 11 ILE B O 1
ATOM 3427 N N . GLU B 1 11 ? -23.88800 37.00600 37.26000 1.000 42.81000 12 GLU B N 1
ATOM 3428 C CA . GLU B 1 11 ? -25.04500 37.89400 37.32300 1.000 43.89000 12 GLU B CA 1
ATOM 3429 C C . GLU B 1 11 ? -24.71400 39.17400 38.08100 1.000 42.87000 12 GLU B C 1
ATOM 3430 O O . GLU B 1 11 ? -24.92500 40.28100 37.57600 1.000 45.11000 12 GLU B O 1
ATOM 3442 N N . LYS B 1 12 ? -24.16700 39.04200 39.29600 1.000 42.31000 13 LYS B N 1
ATOM 3443 C CA . LYS B 1 12 ? -23.84700 40.22900 40.08400 1.000 47.58000 13 LYS B CA 1
ATOM 3444 C C . LYS B 1 12 ? -22.83500 41.10900 39.36900 1.000 43.88000 13 LYS B C 1
ATOM 3445 O O . LYS B 1 12 ? -22.81900 42.32500 39.57100 1.000 38.61000 13 LYS B O 1
ATOM 3464 N N . ASN B 1 13 ? -21.97000 40.51300 38.55400 1.000 39.02000 14 ASN B N 1
ATOM 3465 C CA . ASN B 1 13 ? -20.85500 41.22500 37.95200 1.000 34.97000 14 ASN B CA 1
ATOM 3466 C C . ASN B 1 13 ? -21.21100 41.80200 36.58300 1.000 37.85000 14 ASN B C 1
ATOM 3467 O O . ASN B 1 13 ? -20.31300 42.19600 35.83800 1.000 31.82000 14 ASN B O 1
ATOM 3478 N N . ASN B 1 14 ? -22.49200 41.83900 36.23400 1.000 33.18000 15 ASN B N 1
ATOM 3479 C CA . ASN B 1 14 ? -22.96600 42.54100 35.04800 1.000 38.85000 15 ASN B CA 1
ATOM 3480 C C . ASN B 1 14 ? -22.40900 41.93000 33.76700 1.000 36.58000 15 ASN B C 1
ATOM 3481 O O . ASN B 1 14 ? -22.04400 42.64000 32.83100 1.000 36.17000 15 ASN B O 1
ATOM 3492 N N . GLY B 1 15 ? -22.32800 40.60700 33.73200 1.000 34.17000 16 GLY B N 1
ATOM 3493 C CA . GLY B 1 15 ? -22.20100 39.91200 32.46700 1.000 35.84000 16 GLY B CA 1
ATOM 3494 C C . GLY B 1 15 ? -20.78800 39.71000 31.99000 1.000 26.60000 16 GLY B C 1
ATOM 3495 O O . GLY B 1 15 ? -20.58100 39.48600 30.78800 1.000 30.01000 16 GLY B O 1
ATOM 3499 N N . ILE B 1 16 ? -19.81500 39.82300 32.87400 1.000 26.24000 17 ILE B N 1
ATOM 3500 C CA . ILE B 1 16 ? -18.42200 39.56900 32.54800 1.000 24.01000 17 ILE B CA 1
ATOM 3501 C C . ILE B 1 16 ? -17.79000 38.72100 33.62800 1.000 28.29000 17 ILE B C 1
ATOM 3502 O O . ILE B 1 16 ? -18.06200 38.88600 34.82700 1.000 28.72000 17 ILE B O 1
ATOM 3518 N N . VAL B 1 17 ? -16.92500 37.81400 33.20300 1.000 25.96000 18 VAL B N 1
ATOM 3519 C CA . VAL B 1 17 ? -16.20500 36.94400 34.12600 1.000 27.22000 18 VAL B CA 1
ATOM 3520 C C . VAL B 1 17 ? -14.91800 36.52700 33.43800 1.000 24.54000 18 VAL B C 1
ATOM 3521 O O . VAL B 1 17 ? -14.88600 36.31500 32.21600 1.000 26.25000 18 VAL B O 1
ATOM 3534 N N . THR B 1 18 ? -13.86900 36.41400 34.22300 1.000 25.14000 19 THR B N 1
ATOM 3535 C CA . THR B 1 18 ? -12.53800 36.05700 33.77300 1.000 29.33000 19 THR B CA 1
ATOM 3536 C C . THR B 1 18 ? -12.02900 34.80800 34.49600 1.000 28.55000 19 THR B C 1
ATOM 3537 O O . THR B 1 18 ? -12.49100 34.46000 35.58400 1.000 28.58000 19 THR B O 1
ATOM 3548 N N . ASN B 1 19 ? -10.95600 34.23700 33.94100 1.000 26.07000 20 ASN B N 1
ATOM 3549 C CA . ASN B 1 19 ? -10.25300 33.15600 34.61800 1.000 31.11000 20 ASN B CA 1
ATOM 3550 C C . ASN B 1 19 ? -9.79100 33.58700 36.00500 1.000 38.90000 20 ASN B C 1
ATOM 3551 O O . ASN B 1 19 ? -9.84600 32.80700 36.96600 1.000 31.56000 20 ASN B O 1
ATOM 3562 N N . LYS B 1 20 ? -9.31800 34.81900 36.13300 1.000 33.37000 21 LYS B N 1
ATOM 3563 C CA . LYS B 1 20 ? -8.84900 35.30000 37.42700 1.000 29.84000 21 LYS B CA 1
ATOM 3564 C C . LYS B 1 20 ? -9.97800 35.42300 38.42100 1.000 31.47000 21 LYS B C 1
ATOM 3565 O O . LYS B 1 20 ? -9.79100 35.11500 39.61000 1.000 36.62000 21 LYS B O 1
ATOM 3584 N N . ASP B 1 21 ? -11.17600 35.82100 37.97500 1.000 28.26000 22 ASP B N 1
ATOM 3585 C CA . ASP B 1 21 ? -12.30700 35.81100 38.89400 1.000 29.72000 22 ASP B CA 1
ATOM 3586 C C . ASP B 1 21 ? -12.55100 34.38600 39.39800 1.000 38.49000 22 ASP B C 1
ATOM 3587 O O . ASP B 1 21 ? -12.79500 34.15700 40.58700 1.000 33.70000 22 ASP B O 1
ATOM 3596 N N . CYS B 1 22 ? -12.53900 33.41900 38.47500 1.000 34.36000 23 CYS B N 1
ATOM 3597 C CA . CYS B 1 22 ? -12.77700 32.01900 38.84200 1.000 37.94000 23 CYS B CA 1
ATOM 3598 C C . CYS B 1 22 ? -11.79400 31.54000 39.89500 1.000 38.46000 23 CYS B C 1
ATOM 3599 O O . CYS B 1 22 ? -12.18900 30.95400 40.91000 1.000 38.84000 23 CYS B O 1
ATOM 3607 N N . LYS B 1 23 ? -10.49600 31.73700 39.63800 1.000 36.76000 24 LYS B N 1
ATOM 3608 C CA . LYS B 1 23 ? -9.47500 31.34200 40.59700 1.000 37.44000 24 LYS B CA 1
ATOM 3609 C C . LYS B 1 23 ? -9.68900 32.03300 41.93500 1.000 46.89000 24 LYS B C 1
ATOM 3610 O O . LYS B 1 23 ? -9.57800 31.39900 42.99300 1.000 41.33000 24 LYS B O 1
ATOM 3629 N N . ALA B 1 24 ? -10.04800 33.31600 41.91200 1.000 40.64000 25 ALA B N 1
ATOM 3630 C CA . ALA B 1 24 ? -10.31200 34.04200 43.14800 1.000 42.06000 25 ALA B CA 1
ATOM 3631 C C . ALA B 1 24 ? -11.49100 33.44600 43.90800 1.000 46.20000 25 ALA B C 1
ATOM 3632 O O . ALA B 1 24 ? -11.52700 33.52100 45.14600 1.000 45.29000 25 ALA B O 1
ATOM 3639 N N . LEU B 1 25 ? -12.47000 32.87700 43.19700 1.000 40.27000 26 LEU B N 1
ATOM 3640 C CA . LEU B 1 25 ? -13.63300 32.26900 43.83100 1.000 34.79000 26 LEU B CA 1
ATOM 3641 C C . LEU B 1 25 ? -13.39100 30.81400 44.23700 1.000 35.32000 26 LEU B C 1
ATOM 3642 O O . LEU B 1 25 ? -14.28600 30.19700 44.82500 1.000 37.21000 26 LEU B O 1
ATOM 3658 N N . GLY B 1 26 ? -12.20700 30.27600 43.95700 1.000 37.15000 27 GLY B N 1
ATOM 3659 C CA . GLY B 1 26 ? -11.90400 28.88900 44.26100 1.000 38.59000 27 GLY B CA 1
ATOM 3660 C C . GLY B 1 26 ? -12.58200 27.89300 43.34800 1.000 44.73000 27 GLY B C 1
ATOM 3661 O O . GLY B 1 26 ? -12.94300 26.79400 43.78400 1.000 42.37000 27 GLY B O 1
ATOM 3665 N N . ILE B 1 27 ? -12.75100 28.24400 42.07800 1.000 40.32000 28 ILE B N 1
ATOM 3666 C CA . ILE B 1 27 ? -13.57100 27.49200 41.14100 1.000 35.00000 28 ILE B CA 1
ATOM 3667 C C . ILE B 1 27 ? -12.68300 27.09900 39.95500 1.000 41.21000 28 ILE B C 1
ATOM 3668 O O . ILE B 1 27 ? -11.96700 27.95400 39.44200 1.000 35.82000 28 ILE B O 1
ATOM 3684 N N . PRO B 1 28 ? -12.69400 25.83600 39.52600 1.000 35.05000 29 PRO B N 1
ATOM 3685 C CA . PRO B 1 28 ? -11.86600 25.44900 38.37200 1.000 32.55000 29 PRO B CA 1
ATOM 3686 C C . PRO B 1 28 ? -12.26100 26.25600 37.13900 1.000 27.49000 29 PRO B C 1
ATOM 3687 O O . PRO B 1 28 ? -13.44100 26.43400 36.85300 1.000 30.44000 29 PRO B O 1
ATOM 3698 N N . THR B 1 29 ? -11.25500 26.77200 36.43000 1.000 29.81000 30 THR B N 1
ATOM 3699 C CA . THR B 1 29 ? -11.53400 27.59000 35.24100 1.000 32.24000 30 THR B CA 1
ATOM 3700 C C . THR B 1 29 ? -12.22700 26.79400 34.13900 1.000 31.17000 30 THR B C 1
ATOM 3701 O O . THR B 1 29 ? -12.83400 27.38400 33.24100 1.000 28.82000 30 THR B O 1
ATOM 3712 N N . ILE B 1 30 ? -12.15200 25.46000 34.18700 1.000 33.76000 31 ILE B N 1
ATOM 3713 C CA . ILE B 1 30 ? -12.87900 24.68000 33.19800 1.000 26.48000 31 ILE B CA 1
ATOM 3714 C C . ILE B 1 30 ? -14.37800 24.87900 33.34200 1.000 26.38000 31 ILE B C 1
ATOM 3715 O O . ILE B 1 30 ? -15.12800 24.68800 32.37900 1.000 27.23000 31 ILE B O 1
ATOM 3731 N N . TYR B 1 31 ? -14.85100 25.29600 34.52500 1.000 24.68000 32 TYR B N 1
ATOM 3732 C CA . TYR B 1 31 ? -16.25800 25.66800 34.62000 1.000 26.20000 32 TYR B CA 1
ATOM 3733 C C . TYR B 1 31 ? -16.65200 26.70200 33.57800 1.000 27.38000 32 TYR B C 1
ATOM 3734 O O . TYR B 1 31 ? -17.81700 26.73900 33.15100 1.000 25.39000 32 TYR B O 1
ATOM 3752 N N . LEU B 1 32 ? -15.72500 27.59300 33.19100 1.000 29.10000 33 LEU B N 1
ATOM 3753 C CA . LEU B 1 32 ? -16.10900 28.60700 32.20400 1.000 30.17000 33 LEU B CA 1
ATOM 3754 C C . LEU B 1 32 ? -16.28700 27.95700 30.83900 1.000 22.23000 33 LEU B C 1
ATOM 3755 O O . LEU B 1 32 ? -17.22800 28.26500 30.10200 1.000 27.68000 33 LEU B O 1
ATOM 3771 N N . THR B 1 33 ? -15.38300 27.03700 30.50000 1.000 27.02000 34 THR B N 1
ATOM 3772 C CA . THR B 1 33 ? -15.54700 26.26400 29.27300 1.000 31.78000 34 THR B CA 1
ATOM 3773 C C . THR B 1 33 ? -16.89800 25.56000 29.23900 1.000 24.68000 34 THR B C 1
ATOM 3774 O O . THR B 1 33 ? -17.56200 25.52300 28.18600 1.000 26.22000 34 THR B O 1
ATOM 3785 N N . ARG B 1 34 ? -17.34000 25.00600 30.36900 1.000 32.72000 35 ARG B N 1
ATOM 3786 C CA . ARG B 1 34 ? -18.64700 24.33500 30.39400 1.000 29.82000 35 ARG B CA 1
ATOM 3787 C C . ARG B 1 34 ? -19.77600 25.31500 30.10600 1.000 31.87000 35 ARG B C 1
ATOM 3788 O O . ARG B 1 34 ? -20.67700 25.03500 29.29400 1.000 29.18000 35 ARG B O 1
ATOM 3809 N N . LEU B 1 35 ? -19.74100 26.49300 30.74000 1.000 29.63000 36 LEU B N 1
ATOM 3810 C CA . LEU B 1 35 ? -20.78800 27.46000 30.49400 1.000 28.18000 36 LEU B CA 1
ATOM 3811 C C . LEU B 1 35 ? -20.75700 27.94200 29.05200 1.000 25.34000 36 LEU B C 1
ATOM 3812 O O . LEU B 1 35 ? -21.79800 28.30800 28.50800 1.000 28.12000 36 LEU B O 1
ATOM 3828 N N . GLU B 1 36 ? -19.57400 27.96400 28.43300 1.000 24.85000 37 GLU B N 1
ATOM 3829 C CA . GLU B 1 36 ? -19.48000 28.38300 27.04000 1.000 28.04000 37 GLU B CA 1
ATOM 3830 C C . GLU B 1 36 ? -20.13100 27.35500 26.13300 1.000 30.04000 37 GLU B C 1
ATOM 3831 O O . GLU B 1 36 ? -20.82400 27.71400 25.17600 1.000 31.30000 37 GLU B O 1
ATOM 3843 N N . LYS B 1 37 ? -19.91500 26.06800 26.42200 1.000 32.33000 38 LYS B N 1
ATOM 3844 C CA . LYS B 1 37 ? -20.56200 25.01400 25.63500 1.000 30.63000 38 LYS B CA 1
ATOM 3845 C C . LYS B 1 37 ? -22.07000 25.11200 25.76700 1.000 28.63000 38 LYS B C 1
ATOM 3846 O O . LYS B 1 37 ? -22.80800 24.93000 24.79100 1.000 33.36000 38 LYS B O 1
ATOM 3865 N N . GLU B 1 38 ? -22.54900 25.41000 26.96800 1.000 32.15000 39 GLU B N 1
ATOM 3866 C CA . GLU B 1 38 ? -23.97400 25.57500 27.20700 1.000 39.10000 39 GLU B CA 1
ATOM 3867 C C . GLU B 1 38 ? -24.54000 26.81800 26.54500 1.000 39.72000 39 GLU B C 1
ATOM 3868 O O . GLU B 1 38 ? -25.75400 26.89100 26.33000 1.000 39.35000 39 GLU B O 1
ATOM 3880 N N . GLY B 1 39 ? -23.69800 27.79400 26.19900 1.000 34.79000 40 GLY B N 1
ATOM 3881 C CA . GLY B 1 39 ? -24.17300 29.04300 25.62000 1.000 34.23000 40 GLY B CA 1
ATOM 3882 C C . GLY B 1 39 ? -24.51700 30.13500 26.61600 1.000 33.75000 40 GLY B C 1
ATOM 3883 O O . GLY B 1 39 ? -25.07900 31.15200 26.21900 1.000 34.59000 40 GLY B O 1
ATOM 3887 N N . ILE B 1 40 ? -24.22600 29.94200 27.90600 1.000 32.12000 41 ILE B N 1
ATOM 3888 C CA . ILE B 1 40 ? -24.52000 30.96600 28.90600 1.000 31.33000 41 ILE B CA 1
ATOM 3889 C C . ILE B 1 40 ? -23.53900 32.12500 28.77100 1.000 33.44000 41 ILE B C 1
ATOM 3890 O O . ILE B 1 40 ? -23.90400 33.29300 28.93500 1.000 31.47000 41 ILE B O 1
ATOM 3906 N N . ILE B 1 41 ? -22.28200 31.81800 28.45000 1.000 29.72000 42 ILE B N 1
ATOM 3907 C CA . ILE B 1 41 ? -21.27900 32.84900 28.22000 1.000 28.91000 42 ILE B CA 1
ATOM 3908 C C . ILE B 1 41 ? -20.58800 32.54300 26.90000 1.000 31.03000 42 ILE B C 1
ATOM 3909 O O . ILE B 1 41 ? -20.70100 31.44800 26.34400 1.000 30.06000 42 ILE B O 1
ATOM 3925 N N . PHE B 1 42 ? -19.86800 33.53500 26.39400 1.000 25.26000 43 PHE B N 1
ATOM 3926 C CA . PHE B 1 42 ? -18.98800 33.29600 25.26200 1.000 23.98000 43 PHE B CA 1
ATOM 3927 C C . PHE B 1 42 ? -17.66100 33.97400 25.53600 1.000 30.40000 43 PHE B C 1
ATOM 3928 O O . PHE B 1 42 ? -17.58800 34.95400 26.28400 1.000 26.99000 43 PHE B O 1
ATOM 3945 N N . ARG B 1 43 ? -16.60100 33.41400 24.96200 1.000 28.77000 44 ARG B N 1
ATOM 3946 C CA . ARG B 1 43 ? -15.27200 33.97200 25.12400 1.000 25.74000 44 ARG B CA 1
ATOM 3947 C C . ARG B 1 43 ? -15.06500 35.13000 24.15600 1.000 21.48000 44 ARG B C 1
ATOM 3948 O O . ARG B 1 43 ? -15.45700 35.05500 22.98300 1.000 21.91000 44 ARG B O 1
ATOM 3969 N N . VAL B 1 44 ? -14.37400 36.17700 24.63400 1.000 26.29000 45 VAL B N 1
ATOM 3970 C CA . VAL B 1 44 ? -14.06100 37.35400 23.82200 1.000 22.28000 45 VAL B CA 1
ATOM 3971 C C . VAL B 1 44 ? -12.56400 37.57600 23.71700 1.000 23.23000 45 VAL B C 1
ATOM 3972 O O . VAL B 1 44 ? -12.06100 37.96900 22.65500 1.000 25.70000 45 VAL B O 1
ATOM 3985 N N . GLU B 1 45 ? -11.83600 37.32100 24.80500 1.000 21.14000 46 GLU B N 1
ATOM 3986 C CA . GLU B 1 45 ? -10.37900 37.37700 24.84600 1.000 26.11000 46 GLU B CA 1
ATOM 3987 C C . GLU B 1 45 ? -9.88300 36.18000 25.63400 1.000 27.52000 46 GLU B C 1
ATOM 3988 O O . GLU B 1 45 ? -10.65300 35.47500 26.28100 1.000 26.42000 46 GLU B O 1
ATOM 4000 N N . LYS B 1 46 ? -8.57100 35.94700 25.57900 1.000 26.87000 47 LYS B N 1
ATOM 4001 C CA . LYS B 1 46 ? -8.01500 34.86100 26.39100 1.000 28.47000 47 LYS B CA 1
ATOM 4002 C C . LYS B 1 46 ? -8.32100 35.14800 27.85800 1.000 27.96000 47 LYS B C 1
ATOM 4003 O O . LYS B 1 46 ? -7.98400 36.21600 28.36700 1.000 29.82000 47 LYS B O 1
ATOM 4022 N N . GLY B 1 47 ? -9.05500 34.24800 28.50100 1.000 29.43000 48 GLY B N 1
ATOM 4023 C CA . GLY B 1 47 ? -9.41300 34.40700 29.90400 1.000 26.62000 48 GLY B CA 1
ATOM 4024 C C . GLY B 1 47 ? -10.60600 35.30100 30.21800 1.000 26.25000 48 GLY B C 1
ATOM 4025 O O . GLY B 1 47 ? -10.91300 35.49100 31.39800 1.000 26.04000 48 GLY B O 1
ATOM 4029 N N . ILE B 1 48 ? -11.28900 35.85200 29.21100 1.000 24.27000 49 ILE B N 1
ATOM 4030 C CA . ILE B 1 48 ? -12.38600 36.77700 29.44600 1.000 24.12000 49 ILE B CA 1
ATOM 4031 C C . ILE B 1 48 ? -13.60600 36.30900 28.70000 1.000 21.55000 49 ILE B C 1
ATOM 4032 O O . ILE B 1 48 ? -13.56700 36.10200 27.46500 1.000 23.38000 49 ILE B O 1
ATOM 4048 N N . PHE B 1 49 ? -14.73400 36.30500 29.40900 1.000 25.43000 50 PHE B N 1
ATOM 4049 C CA . PHE B 1 49 ? -15.99000 35.83100 28.87000 1.000 25.02000 50 PHE B CA 1
ATOM 4050 C C . PHE B 1 49 ? -17.07800 36.86700 29.14200 1.000 23.40000 50 PHE B C 1
ATOM 4051 O O . PHE B 1 49 ? -17.07000 37.56000 30.16200 1.000 24.39000 50 PHE B O 1
ATOM 4068 N N . LEU B 1 50 ? -18.03800 36.91500 28.24900 1.000 23.34000 51 LEU B N 1
ATOM 4069 C CA . LEU B 1 50 ? -19.21700 37.75300 28.41100 1.000 24.66000 51 LEU B CA 1
ATOM 4070 C C . LEU B 1 50 ? -20.49000 36.92600 28.31100 1.000 26.42000 51 LEU B C 1
ATOM 4071 O O . LEU B 1 50 ? -20.53400 35.90100 27.62900 1.000 26.61000 51 LEU B O 1
ATOM 4087 N N . THR B 1 51 ? -21.55600 37.40300 28.94500 1.000 28.90000 52 THR B N 1
ATOM 4088 C CA . THR B 1 51 ? -22.89200 36.95200 28.58400 1.000 30.36000 52 THR B CA 1
ATOM 4089 C C . THR B 1 51 ? -23.39500 37.79500 27.41800 1.000 29.60000 52 THR B C 1
ATOM 4090 O O . THR B 1 51 ? -22.72900 38.72000 26.96500 1.000 30.78000 52 THR B O 1
ATOM 4101 N N . GLN B 1 52 ? -24.61600 37.51400 26.94800 1.000 28.60000 53 GLN B N 1
ATOM 4102 C CA . GLN B 1 52 ? -25.24300 38.34300 25.92400 1.000 31.90000 53 GLN B CA 1
ATOM 4103 C C . GLN B 1 52 ? -25.56400 39.75000 26.42800 1.000 32.72000 53 GLN B C 1
ATOM 4104 O O . GLN B 1 52 ? -25.92500 40.61300 25.62100 1.000 31.55000 53 GLN B O 1
ATOM 4118 N N . ASN B 1 53 ? -25.46700 39.97500 27.72900 1.000 27.72000 54 ASN B N 1
ATOM 4119 C CA . ASN B 1 53 ? -25.72800 41.27900 28.33000 1.000 34.73000 54 ASN B CA 1
ATOM 4120 C C . ASN B 1 53 ? -24.47300 41.98200 28.81300 1.000 30.49000 54 ASN B C 1
ATOM 4121 O O . ASN B 1 53 ? -24.57700 43.06600 29.39800 1.000 35.33000 54 ASN B O 1
ATOM 4132 N N . GLY B 1 54 ? -23.28700 41.39600 28.61200 1.000 30.58000 55 GLY B N 1
ATOM 4133 C CA . GLY B 1 54 ? -22.03800 42.06700 28.90900 1.000 27.15000 55 GLY B CA 1
ATOM 4134 C C . GLY B 1 54 ? -21.46000 42.72600 27.67000 1.000 29.23000 55 GLY B C 1
ATOM 4135 O O . GLY B 1 54 ? -21.89400 42.49300 26.54000 1.000 33.80000 55 GLY B O 1
ATOM 4139 N N . ASP B 1 55 ? -20.46600 43.59600 27.88300 1.000 27.62000 56 ASP B N 1
ATOM 4140 C CA . ASP B 1 55 ? -19.97800 44.42500 26.80100 1.000 27.71000 56 ASP B CA 1
ATOM 4141 C C . ASP B 1 55 ? -18.44900 44.44000 26.75700 1.000 22.75000 56 ASP B C 1
ATOM 4142 O O . ASP B 1 55 ? -17.77100 44.12900 27.74100 1.000 26.43000 56 ASP B O 1
ATOM 4151 N N . TYR B 1 56 ? -17.93300 44.82700 25.59600 1.000 24.63000 57 TYR B N 1
ATOM 4152 C CA . TYR B 1 56 ? -16.49700 45.05900 25.43400 1.000 25.30000 57 TYR B CA 1
ATOM 4153 C C . TYR B 1 56 ? -16.07800 46.23300 26.31300 1.000 26.83000 57 TYR B C 1
ATOM 4154 O O . TYR B 1 56 ? -16.76800 47.25500 26.35700 1.000 32.40000 57 TYR B O 1
ATOM 4172 N N . ASP B 1 57 ? -14.93600 46.11600 26.98800 1.000 24.01000 58 ASP B N 1
ATOM 4173 C CA . ASP B 1 57 ? -14.40100 47.20200 27.81500 1.000 22.95000 58 ASP B CA 1
ATOM 4174 C C . ASP B 1 57 ? -12.94000 47.31400 27.40000 1.000 23.95000 58 ASP B C 1
ATOM 4175 O O . ASP B 1 57 ? -12.12700 46.47500 27.78400 1.000 22.83000 58 ASP B O 1
ATOM 4184 N N . GLU B 1 58 ? -12.59700 48.33300 26.59600 1.000 23.06000 59 GLU B N 1
ATOM 4185 C CA . GLU B 1 58 ? -11.23100 48.39600 26.06800 1.000 27.51000 59 GLU B CA 1
ATOM 4186 C C . GLU B 1 58 ? -10.20800 48.58300 27.19100 1.000 25.03000 59 GLU B C 1
ATOM 4187 O O . GLU B 1 58 ? -9.10700 48.01000 27.14000 1.000 26.74000 59 GLU B O 1
ATOM 4199 N N . TYR B 1 59 ? -10.53100 49.41900 28.18200 1.000 23.68000 60 TYR B N 1
ATOM 4200 C CA . TYR B 1 59 ? -9.61600 49.65600 29.29700 1.000 22.20000 60 TYR B CA 1
ATOM 4201 C C . TYR B 1 59 ? -9.37600 48.38000 30.08400 1.000 26.44000 60 TYR B C 1
ATOM 4202 O O . TYR B 1 59 ? -8.23200 48.01100 30.36400 1.000 21.87000 60 TYR B O 1
ATOM 4220 N N . TYR B 1 60 ? -10.44600 47.68500 30.42600 1.000 21.96000 61 TYR B N 1
ATOM 4221 C CA . TYR B 1 60 ? -10.31100 46.50500 31.26500 1.000 24.34000 61 TYR B CA 1
ATOM 4222 C C . TYR B 1 60 ? -9.63100 45.36300 30.51600 1.000 21.95000 61 TYR B C 1
ATOM 4223 O O . TYR B 1 60 ? -8.80600 44.66000 31.09300 1.000 22.72000 61 TYR B O 1
ATOM 4241 N N . PHE B 1 61 ? -9.97900 45.15000 29.24600 1.000 19.99000 62 PHE B N 1
ATOM 4242 C CA . PHE B 1 61 ? -9.41300 44.04800 28.49300 1.000 21.51000 62 PHE B CA 1
ATOM 4243 C C . PHE B 1 61 ? -7.91500 44.27500 28.30100 1.000 22.82000 62 PHE B C 1
ATOM 4244 O O . PHE B 1 61 ? -7.12400 43.33100 28.32400 1.000 23.12000 62 PHE B O 1
ATOM 4261 N N . PHE B 1 62 ? -7.53500 45.52400 28.04900 1.000 23.68000 63 PHE B N 1
ATOM 4262 C CA . PHE B 1 62 ? -6.14600 45.89700 27.91800 1.000 22.70000 63 PHE B CA 1
ATOM 4263 C C . PHE B 1 62 ? -5.37500 45.60600 29.19300 1.000 20.46000 63 PHE B C 1
ATOM 4264 O O . PHE B 1 62 ? -4.31700 44.97500 29.16200 1.000 26.51000 63 PHE B O 1
ATOM 4281 N N . GLN B 1 63 ? -5.87700 46.06700 30.33700 1.000 20.99000 64 GLN B N 1
ATOM 4282 C CA . GLN B 1 63 ? -5.12700 45.88000 31.56400 1.000 21.52000 64 GLN B CA 1
ATOM 4283 C C . GLN B 1 63 ? -5.18100 44.43900 32.07500 1.000 23.52000 64 GLN B C 1
ATOM 4284 O O . GLN B 1 63 ? -4.28300 44.02100 32.81500 1.000 26.40000 64 GLN B O 1
ATOM 4298 N N . TYR B 1 64 ? -6.22100 43.68500 31.71400 1.000 23.05000 65 TYR B N 1
ATOM 4299 C CA . TYR B 1 64 ? -6.24800 42.25600 32.04500 1.000 24.84000 65 TYR B CA 1
ATOM 4300 C C . TYR B 1 64 ? -5.07300 41.54700 31.37500 1.000 24.79000 65 TYR B C 1
ATOM 4301 O O . TYR B 1 64 ? -4.38900 40.72500 31.99800 1.000 25.74000 65 TYR B O 1
ATOM 4319 N N . ARG B 1 65 ? -4.81300 41.89400 30.11300 1.000 24.28000 66 ARG B N 1
ATOM 4320 C CA . ARG B 1 65 ? -3.73600 41.32200 29.31200 1.000 26.42000 66 ARG B CA 1
ATOM 4321 C C . ARG B 1 65 ? -2.37400 41.86700 29.72500 1.000 31.45000 66 ARG B C 1
ATOM 4322 O O . ARG B 1 65 ? -1.38100 41.11900 29.72400 1.000 29.95000 66 ARG B O 1
ATOM 4343 N N . PHE B 1 66 ? -2.31800 43.13300 30.14200 1.000 26.25000 67 PHE B N 1
ATOM 4344 C CA . PHE B 1 66 ? -1.07800 43.81400 30.53000 1.000 26.47000 67 PHE B CA 1
ATOM 4345 C C . PHE B 1 66 ? -1.19700 44.41400 31.92200 1.000 25.53000 67 PHE B C 1
ATOM 4346 O O . PHE B 1 66 ? -1.27800 45.65000 32.08600 1.000 26.35000 67 PHE B O 1
ATOM 4363 N N . PRO B 1 67 ? -1.20200 43.58000 32.96400 1.000 25.64000 68 PRO B N 1
ATOM 4364 C CA . PRO B 1 67 ? -1.52300 44.08700 34.30700 1.000 26.97000 68 PRO B CA 1
ATOM 4365 C C . PRO B 1 67 ? -0.49800 45.01000 34.90800 1.000 28.23000 68 PRO B C 1
ATOM 4366 O O . PRO B 1 67 ? -0.81900 45.68300 35.88700 1.000 28.08000 68 PRO B O 1
ATOM 4377 N N . LYS B 1 68 ? 0.70000 45.09300 34.36500 1.000 27.59000 69 LYS B N 1
ATOM 4378 C CA . LYS B 1 68 ? 1.67600 46.03700 34.87700 1.000 30.15000 69 LYS B CA 1
ATOM 4379 C C . LYS B 1 68 ? 1.46100 47.44900 34.35500 1.000 28.75000 69 LYS B C 1
ATOM 4380 O O . LYS B 1 68 ? 2.11800 48.38000 34.84200 1.000 29.07000 69 LYS B O 1
ATOM 4399 N N . ALA B 1 69 ? 0.61200 47.61900 33.34500 1.000 30.42000 70 ALA B N 1
ATOM 4400 C CA . ALA B 1 69 ? 0.37600 48.91200 32.70600 1.000 25.66000 70 ALA B CA 1
ATOM 4401 C C . ALA B 1 69 ? -0.69600 49.65100 33.49800 1.000 30.69000 70 ALA B C 1
ATOM 4402 O O . ALA B 1 69 ? -1.86700 49.26800 33.46400 1.000 29.90000 70 ALA B O 1
ATOM 4409 N N . ILE B 1 70 ? -0.29300 50.68700 34.23000 1.000 24.35000 71 ILE B N 1
ATOM 4410 C CA . ILE B 1 70 ? -1.20700 51.53800 34.98500 1.000 22.04000 71 ILE B CA 1
ATOM 4411 C C . ILE B 1 70 ? -1.64700 52.69500 34.10400 1.000 24.77000 71 ILE B C 1
ATOM 4412 O O . ILE B 1 70 ? -0.82400 53.31300 33.43600 1.000 22.01000 71 ILE B O 1
ATOM 4428 N N . PHE B 1 71 ? -2.93900 53.01900 34.10200 1.000 21.42000 72 PHE B N 1
ATOM 4429 C CA . PHE B 1 71 ? -3.38400 54.15100 33.29500 1.000 23.46000 72 PHE B CA 1
ATOM 4430 C C . PHE B 1 71 ? -2.88700 55.44800 33.92000 1.000 23.66000 72 PHE B C 1
ATOM 4431 O O . PHE B 1 71 ? -2.94800 55.64900 35.12600 1.000 22.52000 72 PHE B O 1
ATOM 4448 N N . SER B 1 72 ? -2.37500 56.32800 33.07400 1.000 19.80000 73 SER B N 1
ATOM 4449 C CA . SER B 1 72 ? -1.71400 57.52800 33.55700 1.000 19.83000 73 SER B CA 1
ATOM 4450 C C . SER B 1 72 ? -2.14500 58.69000 32.68700 1.000 23.96000 73 SER B C 1
ATOM 4451 O O . SER B 1 72 ? -2.93100 58.53300 31.75800 1.000 22.54000 73 SER B O 1
ATOM 4459 N N . TYR B 1 73 ? -1.59000 59.87500 32.96800 1.000 22.58000 74 TYR B N 1
ATOM 4460 C CA . TYR B 1 73 ? -1.86200 61.07500 32.16500 1.000 23.23000 74 TYR B CA 1
ATOM 4461 C C . TYR B 1 73 ? -3.32700 61.15700 31.73700 1.000 19.01000 74 TYR B C 1
ATOM 4462 O O . TYR B 1 73 ? -4.21200 61.14100 32.61900 1.000 21.86000 74 TYR B O 1
ATOM 4480 N N . ILE B 1 74 ? -3.63500 61.28600 30.43500 1.000 24.38000 75 ILE B N 1
ATOM 4481 C CA . ILE B 1 74 ? -5.00700 61.64000 30.09800 1.000 23.15000 75 ILE B CA 1
ATOM 4482 C C . ILE B 1 74 ? -5.95500 60.47200 30.24600 1.000 24.02000 75 ILE B C 1
ATOM 4483 O O . ILE B 1 74 ? -7.16300 60.68600 30.48200 1.000 22.72000 75 ILE B O 1
ATOM 4499 N N . SER B 1 75 ? -5.45200 59.24800 30.18900 1.000 22.39000 76 SER B N 1
ATOM 4500 C CA . SER B 1 75 ? -6.31600 58.10900 30.50100 1.000 21.71000 76 SER B CA 1
ATOM 4501 C C . SER B 1 75 ? -6.76500 58.12800 31.95900 1.000 20.64000 76 SER B C 1
ATOM 4502 O O . SER B 1 75 ? -7.93800 57.89600 32.27500 1.000 24.25000 76 SER B O 1
ATOM 4510 N N . ALA B 1 76 ? -5.83000 58.36200 32.87200 1.000 20.16000 77 ALA B N 1
ATOM 4511 C CA . ALA B 1 76 ? -6.16900 58.41000 34.28000 1.000 20.87000 77 ALA B CA 1
ATOM 4512 C C . ALA B 1 76 ? -7.08900 59.59600 34.57100 1.000 23.54000 77 ALA B C 1
ATOM 4513 O O . ALA B 1 76 ? -8.03900 59.46600 35.35700 1.000 23.18000 77 ALA B O 1
ATOM 4520 N N . LEU B 1 77 ? -6.85200 60.73200 33.91700 1.000 24.52000 78 LEU B N 1
ATOM 4521 C CA . LEU B 1 77 ? -7.76100 61.86700 34.08700 1.000 24.04000 78 LEU B CA 1
ATOM 4522 C C . LEU B 1 77 ? -9.17400 61.50200 33.64100 1.000 23.98000 78 LEU B C 1
ATOM 4523 O O . LEU B 1 77 ? -10.15300 61.76900 34.36000 1.000 24.83000 78 LEU B O 1
ATOM 4539 N N . TYR B 1 78 ? -9.28800 60.96000 32.41900 1.000 27.02000 79 TYR B N 1
ATOM 4540 C CA . TYR B 1 78 ? -10.56800 60.58200 31.84800 1.000 31.12000 79 TYR B CA 1
ATOM 4541 C C . TYR B 1 78 ? -11.28200 59.55700 32.70300 1.000 30.58000 79 TYR B C 1
ATOM 4542 O O . TYR B 1 78 ? -12.50400 59.65200 32.91100 1.000 26.59000 79 TYR B O 1
ATOM 4560 N N . LEU B 1 79 ? -10.55100 58.54400 33.16900 1.000 26.73000 80 LEU B N 1
ATOM 4561 C CA . LEU B 1 79 ? -11.19600 57.46400 33.89800 1.000 27.34000 80 LEU B CA 1
ATOM 4562 C C . LEU B 1 79 ? -11.75700 57.96300 35.22000 1.000 26.39000 80 LEU B C 1
ATOM 4563 O O . LEU B 1 79 ? -12.75800 57.43200 35.71000 1.000 28.60000 80 LEU B O 1
ATOM 4579 N N . GLN B 1 80 ? -11.12700 58.96000 35.81000 1.000 26.66000 81 GLN B N 1
ATOM 4580 C CA . GLN B 1 80 ? -11.57400 59.51200 37.08100 1.000 24.93000 81 GLN B CA 1
ATOM 4581 C C . GLN B 1 80 ? -12.49900 60.71400 36.90400 1.000 23.92000 81 GLN B C 1
ATOM 4582 O O . GLN B 1 80 ? -12.86400 61.34200 37.89800 1.000 32.60000 81 GLN B O 1
ATOM 4596 N N . GLN B 1 81 ? -12.85800 61.04700 35.67000 1.000 25.26000 82 GLN B N 1
ATOM 4597 C CA . GLN B 1 81 ? -13.77300 62.14300 35.36100 1.000 32.74000 82 GLN B CA 1
ATOM 4598 C C . GLN B 1 81 ? -13.18700 63.49400 35.74900 1.000 34.05000 82 GLN B C 1
ATOM 4599 O O . GLN B 1 81 ? -13.91000 64.42400 36.09000 1.000 32.34000 82 GLN B O 1
ATOM 4613 N N . PHE B 1 82 ? -11.85800 63.61100 35.68400 1.000 29.47000 83 PHE B N 1
ATOM 4614 C CA . PHE B 1 82 ? -11.13400 64.86500 35.87000 1.000 32.93000 83 PHE B CA 1
ATOM 4615 C C . PHE B 1 82 ? -10.96600 65.63800 34.56800 1.000 30.14000 83 PHE B C 1
ATOM 4616 O O . PHE B 1 82 ? -10.47400 66.77800 34.58300 1.000 35.54000 83 PHE B O 1
ATOM 4633 N N . THR B 1 83 ? -11.34600 65.04300 33.44600 1.000 28.63000 84 THR B N 1
ATOM 4634 C CA . THR B 1 83 ? -11.44800 65.72500 32.17400 1.000 30.02000 84 THR B CA 1
ATOM 4635 C C . THR B 1 83 ? -12.71500 65.22400 31.47800 1.000 38.49000 84 THR B C 1
ATOM 4636 O O . THR B 1 83 ? -13.15400 64.09300 31.69400 1.000 35.59000 84 THR B O 1
ATOM 4647 N N . ASP B 1 84 ? -13.26900 66.07900 30.63400 1.000 41.53000 85 ASP B N 1
ATOM 4648 C CA . ASP B 1 84 ? -14.39100 65.77200 29.76800 1.000 50.86000 85 ASP B CA 1
ATOM 4649 C C . ASP B 1 84 ? -13.97500 65.14300 28.45100 1.000 43.47000 85 ASP B C 1
ATOM 4650 O O . ASP B 1 84 ? -14.80900 64.51500 27.78400 1.000 53.79000 85 ASP B O 1
ATOM 4659 N N . GLU B 1 85 ? -12.72400 65.29600 28.04700 1.000 37.45000 86 GLU B N 1
ATOM 4660 C CA . GLU B 1 85 ? -12.29100 64.91400 26.71600 1.000 40.25000 86 GLU B CA 1
ATOM 4661 C C . GLU B 1 85 ? -11.92500 63.43100 26.68600 1.000 42.93000 86 GLU B C 1
ATOM 4662 O O . GLU B 1 85 ? -11.31900 62.90800 27.61500 1.000 36.81000 86 GLU B O 1
ATOM 4674 N N . ILE B 1 86 ? -12.33600 62.75400 25.62100 1.000 39.53000 87 ILE B N 1
ATOM 4675 C CA . ILE B 1 86 ? -12.19400 61.30000 25.51000 1.000 41.47000 87 ILE B CA 1
ATOM 4676 C C . ILE B 1 86 ? -10.86900 61.01700 24.82200 1.000 38.44000 87 ILE B C 1
ATOM 4677 O O . ILE B 1 86 ? -10.71000 61.35300 23.63400 1.000 42.99000 87 ILE B O 1
ATOM 4693 N N . PRO B 1 87 ? -9.90400 60.40500 25.49200 1.000 36.52000 88 PRO B N 1
ATOM 4694 C CA . PRO B 1 87 ? -8.62100 60.14100 24.83900 1.000 36.43000 88 PRO B CA 1
ATOM 4695 C C . PRO B 1 87 ? -8.82700 59.21900 23.64700 1.000 36.21000 88 PRO B C 1
ATOM 4696 O O . PRO B 1 87 ? -9.69600 58.35000 23.6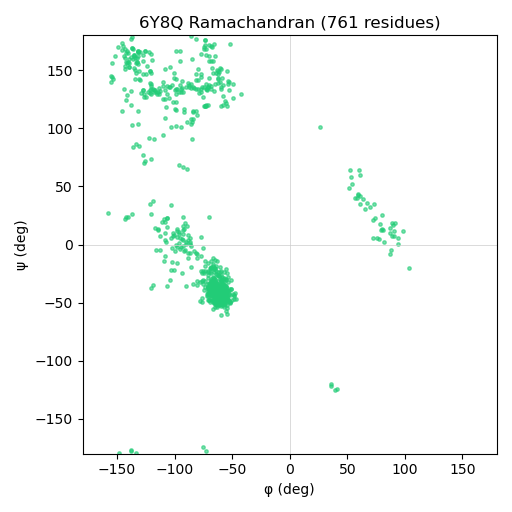6000 1.000 45.09000 88 PRO B O 1
ATOM 4707 N N . GLN B 1 88 ? -8.01700 59.40500 22.60800 1.000 42.92000 89 GLN B N 1
ATOM 4708 C CA . GLN B 1 88 ? -8.05800 58.49500 21.47200 1.000 44.49000 89 GLN B CA 1
ATOM 4709 C C . GLN B 1 88 ? -6.89200 57.51900 21.47000 1.000 44.96000 89 GLN B C 1
ATOM 4710 O O . GLN B 1 88 ? -6.75600 56.73700 20.53100 1.000 45.81000 89 GLN B O 1
ATOM 4724 N N . TYR B 1 89 ? -6.06800 57.52300 22.52300 1.000 34.71000 90 TYR B N 1
ATOM 4725 C CA . TYR B 1 89 ? -5.07000 56.48900 22.72400 1.000 33.50000 90 TYR B CA 1
ATOM 4726 C C . TYR B 1 89 ? -4.98700 56.23400 24.22400 1.000 31.22000 90 TYR B C 1
ATOM 4727 O O . TYR B 1 89 ? -5.45400 57.04100 25.01900 1.000 28.70000 90 TYR B O 1
ATOM 4745 N N . PHE B 1 90 ? -4.41800 55.09700 24.59800 1.000 27.00000 91 PHE B N 1
ATOM 4746 C CA . PHE B 1 90 ? -4.15000 54.85300 26.01200 1.000 28.89000 91 PHE B CA 1
ATOM 4747 C C . PHE B 1 90 ? -2.82500 55.51000 26.39000 1.000 26.62000 91 PHE B C 1
ATOM 4748 O O . PHE B 1 90 ? -1.82600 55.38000 25.66600 1.000 28.86000 91 PHE B O 1
ATOM 4765 N N . ASP B 1 91 ? -2.81500 56.18400 27.54000 1.000 27.59000 92 ASP B N 1
ATOM 4766 C CA . ASP B 1 91 ? -1.58800 56.57000 28.21300 1.000 24.93000 92 ASP B CA 1
ATOM 4767 C C . ASP B 1 91 ? -1.39500 55.57100 29.34200 1.000 24.28000 92 ASP B C 1
ATOM 4768 O O . ASP B 1 91 ? -2.24200 55.48700 30.23300 1.000 23.07000 92 ASP B O 1
ATOM 4777 N N . VAL B 1 92 ? -0.27400 54.88200 29.36000 1.000 22.73000 93 VAL B N 1
ATOM 4778 C CA . VAL B 1 92 ? 0.01100 53.92400 30.42100 1.000 26.14000 93 VAL B CA 1
ATOM 4779 C C . VAL B 1 92 ? 1.44400 54.13200 30.89300 1.000 24.66000 93 VAL B C 1
ATOM 4780 O O . VAL B 1 92 ? 2.30700 54.51400 30.10900 1.000 26.24000 93 VAL B O 1
ATOM 4793 N N . THR B 1 93 ? 1.68100 53.83100 32.16400 1.000 23.93000 94 THR B N 1
ATOM 4794 C CA . THR B 1 93 ? 3.00800 53.89600 32.78300 1.000 25.44000 94 THR B CA 1
ATOM 4795 C C . THR B 1 93 ? 3.39400 52.50400 33.25900 1.000 23.65000 94 THR B C 1
ATOM 4796 O O . THR B 1 93 ? 2.61700 51.82600 33.93300 1.000 24.77000 94 THR B O 1
ATOM 4807 N N . VAL B 1 94 ? 4.61200 52.09500 32.89900 1.000 22.23000 95 VAL B N 1
ATOM 4808 C CA . VAL B 1 94 ? 5.15200 50.78800 33.26800 1.000 26.06000 95 VAL B CA 1
ATOM 4809 C C . VAL B 1 94 ? 6.55600 51.01900 33.81600 1.000 29.78000 95 VAL B C 1
ATOM 4810 O O . VAL B 1 94 ? 7.14200 52.10700 33.62200 1.000 25.50000 95 VAL B O 1
ATOM 4823 N N . PRO B 1 95 ? 7.11400 50.01800 34.48000 1.000 26.37000 96 PRO B N 1
ATOM 4824 C CA . PRO B 1 95 ? 8.49800 50.11600 34.97400 1.000 27.63000 96 PRO B CA 1
ATOM 4825 C C . PRO B 1 95 ? 9.48100 50.16900 33.83200 1.000 24.13000 96 PRO B C 1
ATOM 4826 O O . PRO B 1 95 ? 9.27900 49.57200 32.76900 1.000 26.86000 96 PRO B O 1
ATOM 4837 N N . ARG B 1 96 ? 10.58100 50.89300 34.07200 1.000 25.46000 97 ARG B N 1
ATOM 4838 C CA . ARG B 1 96 ? 11.67900 50.93600 33.11900 1.000 26.59000 97 ARG B CA 1
ATOM 4839 C C . ARG B 1 96 ? 12.04900 49.52100 32.71100 1.000 21.25000 97 ARG B C 1
ATOM 4840 O O . ARG B 1 96 ? 12.11800 48.62400 33.54700 1.000 27.30000 97 ARG B O 1
ATOM 4861 N N . GLY B 1 97 ? 12.30300 49.33600 31.41700 1.000 24.36000 98 GLY B N 1
ATOM 4862 C CA . GLY B 1 97 ? 12.70500 48.03600 30.90000 1.000 27.06000 98 GLY B CA 1
ATOM 4863 C C . GLY B 1 97 ? 11.56200 47.12200 30.52000 1.000 32.88000 98 GLY B C 1
ATOM 4864 O O . GLY B 1 97 ? 11.81500 46.04000 29.97600 1.000 28.56000 98 GLY B O 1
ATOM 4868 N N . TYR B 1 98 ? 10.31800 47.49900 30.83000 1.000 24.82000 99 TYR B N 1
ATOM 4869 C CA . TYR B 1 98 ? 9.17600 46.66900 30.47000 1.000 26.75000 99 TYR B CA 1
ATOM 4870 C C . TYR B 1 98 ? 8.95900 46.73200 28.96800 1.000 28.76000 99 TYR B C 1
ATOM 4871 O O . TYR B 1 98 ? 8.99500 47.80200 28.36900 1.000 26.48000 99 TYR B O 1
ATOM 4889 N N . ARG B 1 99 ? 8.77300 45.57000 28.35100 1.000 26.91000 100 ARG B N 1
ATOM 4890 C CA . ARG B 1 99 ? 8.48100 45.51300 26.92700 1.000 30.80000 100 ARG B CA 1
ATOM 4891 C C . ARG B 1 99 ? 7.11100 44.87000 26.75100 1.000 35.22000 100 ARG B C 1
ATOM 4892 O O . ARG B 1 99 ? 6.81700 43.87200 27.40200 1.000 32.95000 100 ARG B O 1
ATOM 4913 N N . PHE B 1 100 ? 6.26400 45.46400 25.91200 1.000 32.14000 101 PHE B N 1
ATOM 4914 C CA . PHE B 1 100 ? 4.93400 44.88500 25.70200 1.000 38.02000 101 PHE B CA 1
ATOM 4915 C C . PHE B 1 100 ? 5.02400 43.72100 24.72400 1.000 37.42000 101 PHE B C 1
ATOM 4916 O O . PHE B 1 100 ? 5.65300 43.83500 23.67100 1.000 38.49000 101 PHE B O 1
ATOM 4933 N N . ASN B 1 101 ? 4.38600 42.61400 25.06900 1.000 40.58000 102 ASN B N 1
ATOM 4934 C CA . ASN B 1 101 ? 4.28700 41.47200 24.15900 1.000 43.33000 102 ASN B CA 1
ATOM 4935 C C . ASN B 1 101 ? 3.10500 41.72300 23.23600 1.000 43.56000 102 ASN B C 1
ATOM 4936 O O . ASN B 1 101 ? 1.95400 41.69100 23.67600 1.000 43.91000 102 ASN B O 1
ATOM 4947 N N . THR B 1 102 ? 3.38100 42.02000 21.97300 1.000 42.24000 103 THR B N 1
ATOM 4948 C CA . THR B 1 102 ? 2.36400 42.24700 20.95700 1.000 45.32000 103 THR B CA 1
ATOM 4949 C C . THR B 1 102 ? 1.32500 43.27500 21.38800 1.000 46.24000 103 THR B C 1
ATOM 4950 O O . THR B 1 102 ? 0.12500 42.97400 21.50600 1.000 44.23000 103 THR B O 1
ATOM 4961 N N . PRO B 1 103 ? 1.73000 44.52200 21.59500 1.000 43.61000 104 PRO B N 1
ATOM 4962 C CA . PRO B 1 103 ? 0.80000 45.55600 22.05700 1.000 41.10000 104 PRO B CA 1
ATOM 4963 C C . PRO B 1 103 ? -0.08100 46.06100 20.93700 1.000 45.86000 104 PRO B C 1
ATOM 4964 O O . PRO B 1 103 ? 0.24200 45.88400 19.75600 1.000 47.65000 104 PRO B O 1
ATOM 4975 N N . PRO B 1 104 ? -1.16700 46.75200 21.27400 1.000 44.10000 105 PRO B N 1
ATOM 4976 C CA . PRO B 1 104 ? -1.88900 47.53800 20.27100 1.000 47.02000 105 PRO B CA 1
ATOM 4977 C C . PRO B 1 104 ? -1.12100 48.78600 19.89100 1.000 47.89000 105 PRO B C 1
ATOM 4978 O O . PRO B 1 104 ? -0.15900 49.18900 20.54100 1.000 48.73000 105 PRO B O 1
ATOM 4989 N N . ALA B 1 105 ? -1.54500 49.35500 18.74700 1.000 54.58000 106 ALA B N 1
ATOM 4990 C CA . ALA B 1 105 ? -0.93600 50.49600 18.02000 1.000 54.65000 106 ALA B CA 1
ATOM 4991 C C . ALA B 1 105 ? -1.27200 51.84600 18.66100 1.000 48.30000 106 ALA B C 1
ATOM 4992 O O . ALA B 1 105 ? -0.39900 52.73500 18.61300 1.000 54.11000 106 ALA B O 1
ATOM 4999 N N . ASN B 1 106 ? -2.44900 52.01100 19.27100 1.000 59.14000 107 ASN B N 1
ATOM 5000 C CA . ASN B 1 106 ? -2.89600 53.29200 19.90500 1.000 56.98000 107 ASN B CA 1
ATOM 5001 C C . ASN B 1 106 ? -2.44200 53.32800 21.37700 1.000 53.74000 107 ASN B C 1
ATOM 5002 O O . ASN B 1 106 ? -3.32100 53.38400 22.25400 1.000 45.64000 107 ASN B O 1
ATOM 5009 N N . LEU B 1 107 ? -1.12400 53.36700 21.60800 1.000 44.69000 108 LEU B N 1
ATOM 5010 C CA . LEU B 1 107 ? -0.49900 53.22300 22.92500 1.000 35.63000 108 LEU B CA 1
ATOM 5011 C C . LEU B 1 107 ? 0.63700 54.22100 23.11600 1.000 32.17000 108 LEU B C 1
ATOM 5012 O O . LEU B 1 107 ? 1.63500 54.18100 22.39400 1.000 34.21000 108 LEU B O 1
ATOM 5028 N N . ASN B 1 108 ? 0.50700 55.05900 24.12100 1.000 30.82000 109 ASN B N 1
ATOM 5029 C CA . ASN B 1 108 ? 1.54300 55.99600 24.53200 1.000 28.42000 109 ASN B CA 1
ATOM 5030 C C . ASN B 1 108 ? 2.12100 55.50200 25.84900 1.000 29.20000 109 ASN B C 1
ATOM 5031 O O . ASN B 1 108 ? 1.45500 55.54900 26.88600 1.000 26.51000 109 ASN B O 1
ATOM 5042 N N . ILE B 1 109 ? 3.35800 54.99900 25.80500 1.000 26.99000 110 ILE B N 1
ATOM 5043 C CA . ILE B 1 109 ? 3.97400 54.32700 26.93900 1.000 25.43000 110 ILE B CA 1
ATOM 5044 C C . ILE B 1 109 ? 4.90500 55.29500 27.66000 1.000 29.54000 110 ILE B C 1
ATOM 5045 O O . ILE B 1 109 ? 5.75000 55.92000 27.02800 1.000 27.75000 110 ILE B O 1
ATOM 5061 N N . HIS B 1 110 ? 4.79400 55.34800 28.98500 1.000 27.29000 111 HIS B N 1
ATOM 5062 C CA . HIS B 1 110 ? 5.64000 56.14200 29.86800 1.000 26.22000 111 HIS B CA 1
ATOM 5063 C C . HIS B 1 110 ? 6.39600 55.19000 30.79300 1.000 28.20000 111 HIS B C 1
ATOM 5064 O O . HIS B 1 110 ? 5.80600 54.27300 31.35500 1.000 27.97000 111 HIS B O 1
ATOM 5078 N N . PHE B 1 111 ? 7.69500 55.39100 30.93300 1.000 26.62000 112 PHE B N 1
ATOM 5079 C CA . PHE B 1 111 ? 8.53000 54.53800 31.77300 1.000 27.34000 112 PHE B CA 1
ATOM 5080 C C . PHE B 1 111 ? 8.94500 55.30400 33.02800 1.000 26.28000 112 PHE B C 1
ATOM 5081 O O . PHE B 1 111 ? 9.33000 56.47600 32.93700 1.000 26.99000 112 PHE B O 1
ATOM 5098 N N . VAL B 1 112 ? 8.82100 54.66900 34.19200 1.000 25.55000 113 VAL B N 1
ATOM 5099 C CA . VAL B 1 112 ? 9.30900 55.23800 35.43800 1.000 27.98000 113 VAL B CA 1
ATOM 5100 C C . VAL B 1 112 ? 10.10700 54.18900 36.20400 1.000 31.62000 113 VAL B C 1
ATOM 5101 O O . VAL B 1 112 ? 9.93700 52.96900 36.03000 1.000 27.52000 113 VAL B O 1
ATOM 5114 N N . SER B 1 113 ? 10.97600 54.66200 37.08000 1.000 32.30000 114 SER B N 1
ATOM 5115 C CA . SER B 1 113 ? 11.71900 53.71500 37.89500 1.000 38.03000 114 SER B CA 1
ATOM 5116 C C . SER B 1 113 ? 10.75100 52.90200 38.73500 1.000 36.94000 114 SER B C 1
ATOM 5117 O O . SER B 1 113 ? 9.64200 53.34800 39.08300 1.000 32.17000 114 SER B O 1
ATOM 5125 N N . LYS B 1 114 ? 11.17500 51.68500 39.06100 1.000 30.33000 115 LYS B N 1
ATOM 5126 C CA . LYS B 1 114 ? 10.32000 50.78200 39.81600 1.000 32.94000 115 LYS B CA 1
ATOM 5127 C C . LYS B 1 114 ? 9.88500 51.38500 41.14100 1.000 34.12000 115 LYS B C 1
ATOM 5128 O O . LYS B 1 114 ? 8.80000 51.06000 41.62800 1.000 32.06000 115 LYS B O 1
ATOM 5147 N N . GLU B 1 115 ? 10.68600 52.27400 41.73800 1.000 33.75000 116 GLU B N 1
ATOM 5148 C CA . GLU B 1 115 ? 10.28500 52.82300 43.03100 1.000 38.50000 116 GLU B CA 1
ATOM 5149 C C . GLU B 1 115 ? 9.02600 53.68800 42.91300 1.000 37.79000 116 GLU B C 1
ATOM 5150 O O . GLU B 1 115 ? 8.30000 53.83800 43.89800 1.000 38.44000 116 GLU B O 1
ATOM 5162 N N . TYR B 1 116 ? 8.73900 54.23100 41.73400 1.000 33.59000 117 TYR B N 1
ATOM 5163 C CA . TYR B 1 116 ? 7.55600 55.06600 41.51900 1.000 35.11000 117 TYR B CA 1
ATOM 5164 C C . TYR B 1 116 ? 6.41900 54.33400 40.81900 1.000 37.69000 117 TYR B C 1
ATOM 5165 O O . TYR B 1 116 ? 5.35100 54.91800 40.60600 1.000 35.21000 117 TYR B O 1
ATOM 5183 N N . SER B 1 117 ? 6.62700 53.07900 40.42900 1.000 33.06000 118 SER B N 1
ATOM 5184 C CA . SER B 1 117 ? 5.68900 52.43100 39.50800 1.000 33.91000 118 SER B CA 1
ATOM 5185 C C . SER B 1 117 ? 4.27100 52.42200 40.06900 1.000 32.37000 118 SER B C 1
ATOM 5186 O O . SER B 1 117 ? 3.30500 52.56000 39.29700 1.000 34.00000 118 SER B O 1
ATOM 5194 N N . GLU B 1 118 ? 4.11000 52.30300 41.39300 1.000 28.45000 119 GLU B N 1
ATOM 5195 C CA . GLU B 1 118 ? 2.79700 52.27600 42.03300 1.000 32.51000 119 GLU B CA 1
ATOM 5196 C C . GLU B 1 118 ? 2.52600 53.47300 42.94300 1.000 28.66000 119 GLU B C 1
ATOM 5197 O O . GLU B 1 118 ? 1.54800 53.47600 43.70700 1.000 28.34000 119 GLU B O 1
ATOM 5209 N N . LEU B 1 119 ? 3.33700 54.50700 42.85600 1.000 30.04000 120 LEU B N 1
ATOM 5210 C CA . LEU B 1 119 ? 3.13000 55.65800 43.71700 1.000 29.78000 120 LEU B CA 1
ATOM 5211 C C . LEU B 1 119 ? 1.90300 56.42500 43.24800 1.000 26.53000 120 LEU B C 1
ATOM 5212 O O . LEU B 1 119 ? 1.84100 56.89600 42.09200 1.000 25.44000 120 LEU B O 1
ATOM 5228 N N . GLY B 1 120 ? 0.91600 56.53500 44.13000 1.000 24.61000 121 GLY B N 1
ATOM 5229 C CA . GLY B 1 120 ? -0.37200 57.12900 43.78500 1.000 27.91000 121 GLY B CA 1
ATOM 5230 C C . GLY B 1 120 ? -1.30900 56.19700 43.04900 1.000 28.08000 121 GLY B C 1
ATOM 5231 O O . GLY B 1 120 ? -2.30500 56.65900 42.46700 1.000 28.48000 121 GLY B O 1
ATOM 5235 N N . MET B 1 121 ? -1.01700 54.88900 43.02800 1.000 24.32000 122 MET B N 1
ATOM 5236 C CA . MET B 1 121 ? -1.89500 53.96600 42.32700 1.000 27.71000 122 MET B CA 1
ATOM 5237 C C . MET B 1 121 ? -3.17700 53.77600 43.12200 1.000 28.36000 122 MET B C 1
ATOM 5238 O O . MET B 1 121 ? -3.16100 53.63600 44.35700 1.000 31.46000 122 MET B O 1
ATOM 5252 N N . THR B 1 122 ? -4.29100 53.76400 42.41400 1.000 26.71000 123 THR B N 1
ATOM 5253 C CA . THR B 1 122 ? -5.61100 53.57100 43.00500 1.000 29.26000 123 THR B CA 1
ATOM 5254 C C . THR B 1 122 ? -6.46100 52.86400 41.96400 1.000 29.17000 123 THR B C 1
ATOM 5255 O O . THR B 1 122 ? -6.03500 52.66500 40.82200 1.000 29.20000 123 THR B O 1
ATOM 5266 N N . THR B 1 123 ? -7.65100 52.41500 42.38600 1.000 29.58000 124 THR B N 1
ATOM 5267 C CA . THR B 1 123 ? -8.51200 51.58100 41.55900 1.000 29.92000 124 THR B CA 1
ATOM 5268 C C . THR B 1 123 ? -9.83500 52.29100 41.35800 1.000 32.00000 124 THR B C 1
ATOM 5269 O O . THR B 1 123 ? -10.45200 52.74400 42.32600 1.000 36.19000 124 THR B O 1
ATOM 5280 N N . VAL B 1 124 ? -10.27200 52.39000 40.10800 1.000 29.26000 125 VAL B N 1
ATOM 5281 C CA . VAL B 1 124 ? -11.54300 53.04000 39.80200 1.000 29.01000 125 VAL B CA 1
ATOM 5282 C C . VAL B 1 124 ? -12.24100 52.25700 38.71900 1.000 28.78000 125 VAL B C 1
ATOM 5283 O O . VAL B 1 124 ? -11.60800 51.52000 37.95600 1.000 28.25000 125 VAL B O 1
ATOM 5296 N N . PRO B 1 125 ? -13.56100 52.38700 38.62900 1.000 28.51000 126 PRO B N 1
ATOM 5297 C CA . PRO B 1 125 ? -14.28100 51.70900 37.55400 1.000 27.23000 126 PRO B CA 1
ATOM 5298 C C . PRO B 1 125 ? -14.11100 52.44100 36.24800 1.000 25.96000 126 PRO B C 1
ATOM 5299 O O . PRO B 1 125 ? -14.06100 53.67600 36.20300 1.000 29.68000 126 PRO B O 1
ATOM 5310 N N . THR B 1 126 ? -14.08300 51.67300 35.18900 1.000 26.10000 127 THR B N 1
ATOM 5311 C CA . THR B 1 126 ? -14.09900 52.15300 33.82400 1.000 18.63000 127 THR B CA 1
ATOM 5312 C C . THR B 1 126 ? -15.47600 52.66400 33.42500 1.000 23.52000 127 THR B C 1
ATOM 5313 O O . THR B 1 126 ? -16.42700 52.51300 34.18300 1.000 25.29000 127 THR B O 1
ATOM 5324 N N . 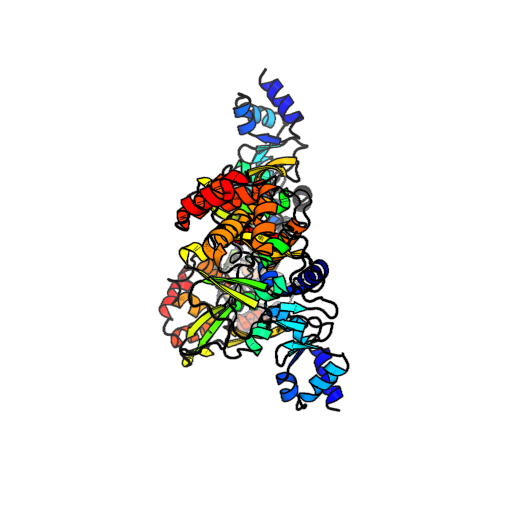PRO B 1 127 ? -15.61900 53.21300 32.23000 1.000 24.20000 128 PRO B N 1
ATOM 5325 C CA . PRO B 1 127 ? -16.95700 53.56000 31.72700 1.000 25.32000 128 PRO B CA 1
ATOM 5326 C C . PRO B 1 127 ? -17.87800 52.36600 31.60800 1.000 31.08000 128 PRO B C 1
ATOM 5327 O O . PRO B 1 127 ? -19.09700 52.55400 31.58900 1.000 29.59000 128 PRO B O 1
ATOM 5338 N N . MET B 1 128 ? -17.33800 51.16100 31.47300 1.000 24.43000 129 MET B N 1
ATOM 5339 C CA . MET B 1 128 ? -18.13900 49.93500 31.44300 1.000 25.89000 129 MET B CA 1
ATOM 5340 C C . MET B 1 128 ? -18.33800 49.33200 32.83000 1.000 30.07000 129 MET B C 1
ATOM 5341 O O . MET B 1 128 ? -18.97600 48.27900 32.94900 1.000 28.97000 129 MET B O 1
ATOM 5355 N N . GLY B 1 129 ? -17.84000 49.95100 33.87900 1.000 25.39000 130 GLY B N 1
ATOM 5356 C CA . GLY B 1 129 ? -18.08800 49.45900 35.22200 1.000 22.38000 130 GLY B CA 1
ATOM 5357 C C . GLY B 1 129 ? -17.09500 48.46400 35.79800 1.000 30.40000 130 GLY B C 1
ATOM 5358 O O . GLY B 1 129 ? -17.32400 47.96900 36.90600 1.000 32.17000 130 GLY B O 1
ATOM 5362 N N . ASN B 1 130 ? -15.97800 48.19100 35.12600 1.000 25.52000 131 ASN B N 1
ATOM 5363 C CA . ASN B 1 130 ? -14.96800 47.26300 35.61600 1.000 23.25000 131 ASN B CA 1
ATOM 5364 C C . ASN B 1 130 ? -13.79200 47.99700 36.24000 1.000 27.83000 131 ASN B C 1
ATOM 5365 O O . ASN B 1 130 ? -13.42000 49.08300 35.79800 1.000 28.49000 131 ASN B O 1
ATOM 5376 N N . ASN B 1 131 ? -13.18200 47.39000 37.25000 1.000 28.94000 132 ASN B N 1
ATOM 5377 C CA . ASN B 1 131 ? -12.13500 48.10000 37.97500 1.000 30.26000 132 ASN B CA 1
ATOM 5378 C C . ASN B 1 131 ? -10.79400 48.03300 37.25900 1.000 27.09000 132 ASN B C 1
ATOM 5379 O O . ASN B 1 131 ? -10.33800 46.96200 36.85400 1.000 24.49000 132 ASN B O 1
ATOM 5390 N N . VAL B 1 132 ? -10.12500 49.18600 37.16500 1.000 23.70000 133 VAL B N 1
ATOM 5391 C CA . VAL B 1 132 ? -8.76100 49.24900 36.63900 1.000 22.45000 133 VAL B CA 1
ATOM 5392 C C . VAL B 1 132 ? -7.89500 50.08600 37.56300 1.000 20.68000 133 VAL B C 1
ATOM 5393 O O . VAL B 1 132 ? -8.38300 50.89700 38.36000 1.000 24.66000 133 VAL B O 1
ATOM 5406 N N . ARG B 1 133 ? -6.57900 49.88800 37.42800 1.000 20.95000 134 ARG B N 1
ATOM 5407 C CA . ARG B 1 133 ? -5.59400 50.61300 38.22100 1.000 21.71000 134 ARG B CA 1
ATOM 5408 C C . ARG B 1 133 ? -5.14800 51.85500 37.45500 1.000 20.66000 134 ARG B C 1
ATOM 5409 O O . ARG B 1 133 ? -4.84000 51.78700 36.25500 1.000 21.84000 134 ARG B O 1
ATOM 5430 N N . VAL B 1 134 ? -5.15100 52.98300 38.15700 1.000 24.03000 135 VAL B N 1
ATOM 5431 C CA . VAL B 1 134 ? -4.86400 54.29500 37.59000 1.000 25.13000 135 VAL B CA 1
ATOM 5432 C C . VAL B 1 134 ? -4.06000 55.07300 38.61400 1.000 22.90000 135 VAL B C 1
ATOM 5433 O O . VAL B 1 134 ? -4.03700 54.74700 39.80700 1.000 25.81000 135 VAL B O 1
ATOM 5446 N N . TYR B 1 135 ? -3.44100 56.15800 38.15300 1.000 24.62000 136 TYR B N 1
ATOM 5447 C CA . TYR B 1 135 ? -2.78100 57.08500 39.04900 1.000 22.82000 136 TYR B CA 1
ATOM 5448 C C . TYR B 1 135 ? -3.79200 58.13300 39.53500 1.000 24.47000 136 TYR B C 1
ATOM 5449 O O . TYR B 1 135 ? -4.57700 58.64200 38.74200 1.000 25.63000 136 TYR B O 1
ATOM 5467 N N . ASP B 1 136 ? -3.74300 58.45400 40.83800 1.000 23.89000 137 ASP B N 1
ATOM 5468 C CA . ASP B 1 136 ? -4.67600 59.42300 41.40600 1.000 26.18000 137 ASP B CA 1
ATOM 5469 C C . ASP B 1 136 ? -4.30200 60.84100 40.95300 1.000 27.27000 137 ASP B C 1
ATOM 5470 O O . ASP B 1 136 ? -3.25800 61.06400 40.34000 1.000 25.16000 137 ASP B O 1
ATOM 5479 N N . PHE B 1 137 ? -5.17700 61.80700 41.25800 1.000 26.43000 138 PHE B N 1
ATOM 5480 C CA . PHE B 1 137 ? -4.97700 63.17000 40.74500 1.000 26.30000 138 PHE B CA 1
ATOM 5481 C C . PHE B 1 137 ? -3.63000 63.73800 41.17300 1.000 24.09000 138 PHE B C 1
ATOM 5482 O O . PHE B 1 137 ? -2.90700 64.33900 40.36200 1.000 26.12000 138 PHE B O 1
ATOM 5499 N N . GLU B 1 138 ? -3.25300 63.54200 42.44100 1.000 24.13000 139 GLU B N 1
ATOM 5500 C CA . GLU B 1 138 ? -1.98600 64.07700 42.89600 1.000 24.63000 139 GLU B CA 1
ATOM 5501 C C . GLU B 1 138 ? -0.80300 63.54000 42.10300 1.000 23.14000 139 GLU B C 1
ATOM 5502 O O . GLU B 1 138 ? 0.12700 64.31100 41.76900 1.000 22.44000 139 GLU B O 1
ATOM 5514 N N . ARG B 1 139 ? -0.76900 62.22700 41.81500 1.000 23.97000 140 ARG B N 1
ATOM 5515 C CA . ARG B 1 139 ? 0.34000 61.68000 41.04500 1.000 22.81000 140 ARG B CA 1
ATOM 5516 C C . ARG B 1 139 ? 0.33000 62.20800 39.61500 1.000 23.18000 140 ARG B C 1
ATOM 5517 O O . ARG B 1 139 ? 1.39200 62.45400 39.02500 1.000 26.30000 140 ARG B O 1
ATOM 5538 N N . ILE B 1 140 ? -0.84700 62.35600 39.03900 1.000 21.15000 141 ILE B N 1
ATOM 5539 C CA . ILE B 1 140 ? -0.95400 62.90400 37.69200 1.000 22.55000 141 ILE B CA 1
ATOM 5540 C C . ILE B 1 140 ? -0.35500 64.31700 37.66500 1.000 22.43000 141 ILE B C 1
ATOM 5541 O O . ILE B 1 140 ? 0.38200 64.67300 36.74000 1.000 25.43000 141 ILE B O 1
ATOM 5557 N N . ILE B 1 141 ? -0.65400 65.13300 38.68700 1.000 26.19000 142 ILE B N 1
ATOM 5558 C CA . ILE B 1 141 ? -0.11800 66.50000 38.72400 1.000 25.11000 142 ILE B CA 1
ATOM 5559 C C . ILE B 1 141 ? 1.41000 66.46700 38.81900 1.000 25.97000 142 ILE B C 1
ATOM 5560 O O . ILE B 1 141 ? 2.10000 67.20200 38.11600 1.000 28.82000 142 ILE B O 1
ATOM 5576 N N . CYS B 1 142 ? 1.97000 65.60600 39.66800 1.000 25.37000 143 CYS B N 1
ATOM 5577 C CA . CYS B 1 142 ? 3.43500 65.44200 39.67200 1.000 25.92000 143 CYS B CA 1
ATOM 5578 C C . CYS B 1 142 ? 3.98900 65.10600 38.28800 1.000 27.35000 143 CYS B C 1
ATOM 5579 O O . CYS B 1 142 ? 4.99500 65.68300 37.84900 1.000 26.09000 143 CYS B O 1
ATOM 5587 N N . ASP B 1 143 ? 3.38500 64.11800 37.61400 1.000 25.86000 144 ASP B N 1
ATOM 5588 C CA . ASP B 1 143 ? 3.82800 63.72600 36.28100 1.000 25.07000 144 ASP B CA 1
ATOM 5589 C C . ASP B 1 143 ? 3.78400 64.90600 35.31800 1.000 23.65000 144 ASP B C 1
ATOM 5590 O O . ASP B 1 143 ? 4.69800 65.10500 34.51100 1.000 25.31000 144 ASP B O 1
ATOM 5599 N N . PHE B 1 144 ? 2.67000 65.63500 35.32500 1.000 22.13000 145 PHE B N 1
ATOM 5600 C CA . PHE B 1 144 ? 2.50900 66.77200 34.43200 1.000 23.38000 145 PHE B CA 1
ATOM 5601 C C . PHE B 1 144 ? 3.56900 67.82300 34.69500 1.000 24.32000 145 PHE B C 1
ATOM 5602 O O . PHE B 1 144 ? 4.17300 68.35300 33.75700 1.000 26.76000 145 PHE B O 1
ATOM 5619 N N . VAL B 1 145 ? 3.82500 68.12200 35.96900 1.000 24.46000 146 VAL B N 1
ATOM 5620 C CA . VAL B 1 145 ? 4.79200 69.16700 36.29100 1.000 27.52000 146 VAL B CA 1
ATOM 5621 C C . VAL B 1 145 ? 6.18900 68.72700 35.91500 1.000 26.55000 146 VAL B C 1
ATOM 5622 O O . VAL B 1 145 ? 6.96500 69.50000 35.33100 1.000 30.62000 146 VAL B O 1
ATOM 5635 N N . ILE B 1 146 ? 6.54700 67.48000 36.22200 1.000 25.22000 147 ILE B N 1
ATOM 5636 C CA . ILE B 1 146 ? 7.86200 66.97900 35.83000 1.000 27.93000 147 ILE B CA 1
ATOM 5637 C C . ILE B 1 146 ? 8.07100 67.14700 34.33300 1.000 32.01000 147 ILE B C 1
ATOM 5638 O O . ILE B 1 146 ? 9.15400 67.51200 33.87500 1.000 30.25000 147 ILE B O 1
ATOM 5654 N N . HIS B 1 147 ? 7.04600 66.88900 33.54600 1.000 27.83000 148 HIS B N 1
ATOM 5655 C CA . HIS B 1 147 ? 7.17300 66.88500 32.09500 1.000 28.06000 148 HIS B CA 1
ATOM 5656 C C . HIS B 1 147 ? 6.52400 68.10500 31.45600 1.000 27.09000 148 HIS B C 1
ATOM 5657 O O . HIS B 1 147 ? 6.22900 68.07800 30.25800 1.000 28.77000 148 HIS B O 1
ATOM 5671 N N . ARG B 1 148 ? 6.36200 69.19600 32.21700 1.000 29.55000 149 ARG B N 1
ATOM 5672 C CA . ARG B 1 148 ? 5.72700 70.40300 31.69500 1.000 32.75000 149 ARG B CA 1
ATOM 5673 C C . ARG B 1 148 ? 6.28400 70.80100 30.33600 1.000 34.34000 149 ARG B C 1
ATOM 5674 O O . ARG B 1 148 ? 5.53100 71.20100 29.43400 1.000 31.74000 149 ARG B O 1
ATOM 5695 N N . GLU B 1 149 ? 7.60700 70.70000 30.17000 1.000 32.59000 150 GLU B N 1
ATOM 5696 C CA . GLU B 1 149 ? 8.26600 71.18100 28.95500 1.000 40.70000 150 GLU B CA 1
ATOM 5697 C C . GLU B 1 149 ? 7.88800 70.37900 27.71900 1.000 39.27000 150 GLU B C 1
ATOM 5698 O O . GLU B 1 149 ? 8.10700 70.85300 26.59100 1.000 38.83000 150 GLU B O 1
ATOM 5710 N N . LYS B 1 150 ? 7.32400 69.18900 27.90300 1.000 32.32000 151 LYS B N 1
ATOM 5711 C CA . LYS B 1 150 ? 6.97600 68.27800 26.81800 1.000 37.37000 151 LYS B CA 1
ATOM 5712 C C . LYS B 1 150 ? 5.47200 68.07800 26.64200 1.000 38.57000 151 LYS B C 1
ATOM 5713 O O . LYS B 1 150 ? 5.05700 67.22200 25.84900 1.000 38.29000 151 LYS B O 1
ATOM 5732 N N . ILE B 1 151 ? 4.64400 68.82100 27.35500 1.000 34.08000 152 ILE B N 1
ATOM 5733 C CA . ILE B 1 151 ? 3.19300 68.64100 27.31000 1.000 28.94000 152 ILE B CA 1
ATOM 5734 C C . ILE B 1 151 ? 2.57900 69.88600 26.68500 1.000 33.31000 152 ILE B C 1
ATOM 5735 O O . ILE B 1 151 ? 2.99500 71.02100 26.98000 1.000 31.54000 152 ILE B O 1
ATOM 5751 N N . ASP B 1 152 ? 1.64000 69.66900 25.76300 1.000 30.90000 153 ASP B N 1
ATOM 5752 C CA . ASP B 1 152 ? 0.83500 70.74200 25.17000 1.000 32.86000 153 ASP B CA 1
ATOM 5753 C C . ASP B 1 152 ? 0.38000 71.75700 26.21000 1.000 32.25000 153 ASP B C 1
ATOM 5754 O O . ASP B 1 152 ? -0.18600 71.39400 27.24000 1.000 30.04000 153 ASP B O 1
ATOM 5763 N N . SER B 1 153 ? 0.61000 73.05100 25.92100 1.000 27.87000 154 SER B N 1
ATOM 5764 C CA . SER B 1 153 ? 0.30200 74.08900 26.89600 1.000 28.51000 154 SER B CA 1
ATOM 5765 C C . SER B 1 153 ? -1.18200 74.14700 27.25600 1.000 26.04000 154 SER B C 1
ATOM 5766 O O . SER B 1 153 ? -1.52900 74.32700 28.42600 1.000 27.72000 154 SER B O 1
ATOM 5774 N N . GLU B 1 154 ? -2.07800 74.02500 26.28700 1.000 29.10000 155 GLU B N 1
ATOM 5775 C CA . GLU B 1 154 ? -3.50200 74.06900 26.62500 1.000 34.01000 155 GLU B CA 1
ATOM 5776 C C . GLU B 1 154 ? -3.89100 72.88200 27.50900 1.000 29.47000 155 GLU B C 1
ATOM 5777 O O . GLU B 1 154 ? -4.67500 73.03300 28.46300 1.000 26.55000 155 GLU B O 1
ATOM 5789 N N . LEU B 1 155 ? -3.34500 71.69900 27.21700 1.000 29.67000 156 LEU B N 1
ATOM 5790 C CA . LEU B 1 155 ? -3.64000 70.52200 28.03600 1.000 28.91000 156 LEU B CA 1
ATOM 5791 C C . LEU B 1 155 ? -3.04800 70.68400 29.43200 1.000 25.54000 156 LEU B C 1
ATOM 5792 O O . LEU B 1 155 ? -3.70600 70.38800 30.43000 1.000 28.46000 156 LEU B O 1
ATOM 5808 N N . PHE B 1 156 ? -1.80200 71.17100 29.52200 1.000 23.60000 157 PHE B N 1
ATOM 5809 C CA . PHE B 1 156 ? -1.17600 71.37400 30.82000 1.000 25.80000 157 PHE B CA 1
ATOM 5810 C C . PHE B 1 156 ? -2.01600 72.29800 31.67900 1.000 30.10000 157 PHE B C 1
ATOM 5811 O O . PHE B 1 156 ? -2.26500 72.03500 32.85700 1.000 27.44000 157 PHE B O 1
ATOM 5828 N N . VAL B 1 157 ? -2.45700 73.40400 31.09600 1.000 30.67000 158 VAL B N 1
ATOM 5829 C CA . VAL B 1 157 ? -3.17300 74.39900 31.86300 1.000 29.52000 158 VAL B CA 1
ATOM 5830 C C . VAL B 1 157 ? -4.56200 73.89400 32.22500 1.000 22.85000 158 VAL B C 1
ATOM 5831 O O . VAL B 1 157 ? -5.00200 74.04500 33.37100 1.000 28.65000 158 VAL B O 1
ATOM 5844 N N . LYS B 1 158 ? -5.25900 73.25700 31.27800 1.000 27.84000 159 LYS B N 1
ATOM 5845 C CA . LYS B 1 158 ? -6.57200 72.69100 31.57200 1.000 26.54000 159 LYS B CA 1
ATOM 5846 C C . LYS B 1 158 ? -6.49800 71.72300 32.74800 1.000 25.27000 159 LYS B C 1
ATOM 5847 O O . LYS B 1 158 ? -7.31800 71.79600 33.67900 1.000 27.09000 159 LYS B O 1
ATOM 5866 N N . THR B 1 159 ? -5.45400 70.88000 32.77500 1.000 27.77000 160 THR B N 1
ATOM 5867 C CA . THR B 1 159 ? -5.31300 69.86500 33.80300 1.000 26.62000 160 THR B CA 1
ATOM 5868 C C . THR B 1 159 ? -5.01100 70.48700 35.15600 1.000 29.73000 160 THR B C 1
ATOM 5869 O O . THR B 1 159 ? -5.59500 70.08700 36.17000 1.000 27.15000 160 THR B O 1
ATOM 5880 N N . LEU B 1 160 ? -4.11000 71.47400 35.19900 1.000 27.81000 161 LEU B N 1
ATOM 5881 C CA . LEU B 1 160 ? -3.81200 72.10900 36.47500 1.000 26.44000 161 LEU B CA 1
ATOM 5882 C C . LEU B 1 160 ? -5.01800 72.89300 36.97500 1.000 26.15000 161 LEU B C 1
ATOM 5883 O O . LEU B 1 160 ? -5.32500 72.87200 38.17800 1.000 29.04000 161 LEU B O 1
ATOM 5899 N N . GLN B 1 161 ? -5.74400 73.54900 36.07800 1.000 29.08000 162 GLN B N 1
ATOM 5900 C CA . GLN B 1 161 ? -6.96100 74.23700 36.50100 1.000 32.79000 162 GLN B CA 1
ATOM 5901 C C . GLN B 1 161 ? -8.00000 73.25300 37.02700 1.000 39.30000 162 GLN B C 1
ATOM 5902 O O . GLN B 1 161 ? -8.71300 73.54600 37.99700 1.000 33.67000 162 GLN B O 1
ATOM 5916 N N . SER B 1 162 ? -8.10300 72.07800 36.40100 1.000 33.80000 163 SER B N 1
ATOM 5917 C CA . SER B 1 162 ? -9.01900 71.05700 36.90800 1.000 29.45000 163 SER B CA 1
ATOM 5918 C C . SER B 1 162 ? -8.64900 70.64200 38.31900 1.000 30.06000 163 SER B C 1
ATOM 5919 O O . SER B 1 162 ? -9.52600 70.36100 39.13500 1.000 32.62000 163 SER B O 1
ATOM 5927 N N . TYR B 1 163 ? -7.34500 70.56100 38.62600 1.000 26.91000 164 TYR B N 1
ATOM 5928 C CA . TYR B 1 163 ? -6.95400 70.21800 39.99500 1.000 29.63000 164 TYR B CA 1
ATOM 5929 C C . TYR B 1 163 ? -7.30000 71.36200 40.95300 1.000 36.38000 164 TYR B C 1
ATOM 5930 O O . TYR B 1 163 ? -7.79400 71.12800 42.06600 1.000 34.58000 164 TYR B O 1
ATOM 5948 N N . GLY B 1 164 ? -7.06200 72.61200 40.53200 1.000 34.22000 165 GLY B N 1
ATOM 5949 C CA . GLY B 1 164 ? -7.42600 73.74800 41.36900 1.000 38.06000 165 GLY B CA 1
ATOM 5950 C C . GLY B 1 164 ? -8.89700 73.72400 41.74700 1.000 36.03000 165 GLY B C 1
ATOM 5951 O O . GLY B 1 164 ? -9.26000 74.00500 42.88800 1.000 36.48000 165 GLY B O 1
ATOM 5955 N N . ASN B 1 165 ? -9.74200 73.28300 40.82900 1.000 38.64000 166 ASN B N 1
ATOM 5956 C CA . ASN B 1 165 ? -11.17900 73.19200 41.05300 1.000 38.99000 166 ASN B CA 1
ATOM 5957 C C . ASN B 1 165 ? -11.62100 71.89100 41.69700 1.000 42.27000 166 ASN B C 1
ATOM 5958 O O . ASN B 1 165 ? -12.82000 71.70500 41.89200 1.000 39.61000 166 ASN B O 1
ATOM 5969 N N . TYR B 1 166 ? -10.69100 70.99200 42.04000 1.000 40.20000 167 TYR B N 1
ATOM 5970 C CA . TYR B 1 166 ? -10.99400 69.67200 42.60500 1.000 38.58000 167 TYR B CA 1
ATOM 5971 C C . TYR B 1 166 ? -11.28700 69.79900 44.09200 1.000 38.69000 167 TYR B C 1
ATOM 5972 O O . TYR B 1 166 ? -10.36900 70.08700 44.87000 1.000 37.42000 167 TYR B O 1
ATOM 5990 N N . PRO B 1 167 ? -12.53300 69.58600 44.53600 1.000 42.73000 168 PRO B N 1
ATOM 5991 C CA . PRO B 1 167 ? -12.84300 69.81000 45.96100 1.000 44.19000 168 PRO B CA 1
ATOM 5992 C C . PRO B 1 167 ? -12.13800 68.84100 46.88700 1.000 42.54000 168 PRO B C 1
ATOM 5993 O O . PRO B 1 167 ? -11.82200 69.20500 48.03100 1.000 48.58000 168 PRO B O 1
ATOM 6004 N N . LYS B 1 168 ? -11.84800 67.62800 46.41600 1.000 43.61000 169 LYS B N 1
ATOM 6005 C CA . LYS B 1 168 ? -11.19900 66.61900 47.23200 1.000 42.96000 169 LYS B CA 1
ATOM 6006 C C . LYS B 1 168 ? -9.68400 66.62200 47.09600 1.000 45.05000 169 LYS B C 1
ATOM 6007 O O . LYS B 1 168 ? -9.04600 65.59800 47.37200 1.000 43.81000 169 LYS B O 1
ATOM 6026 N N . LYS B 1 169 ? -9.08800 67.74000 46.70000 1.000 42.08000 170 LYS B N 1
ATOM 6027 C CA . LYS B 1 169 ? -7.64000 67.78100 46.56500 1.000 40.81000 170 LYS B CA 1
ATOM 6028 C C . LYS B 1 169 ? -6.97100 67.53700 47.91300 1.000 50.16000 170 LYS B C 1
ATOM 6029 O O . LYS B 1 169 ? -7.45400 67.98400 48.95700 1.000 45.95000 170 LYS B O 1
ATOM 6048 N N . ASN B 1 170 ? -5.85600 66.81000 47.88000 1.000 43.04000 171 ASN B N 1
ATOM 6049 C CA . ASN B 1 170 ? -5.07400 66.47400 49.06600 1.000 42.97000 171 ASN B CA 1
ATOM 6050 C C . ASN B 1 170 ? -3.65000 67.00100 48.88300 1.000 40.93000 171 ASN B C 1
ATOM 6051 O O . ASN B 1 170 ? -2.75800 66.30900 48.36600 1.000 41.25000 171 ASN B O 1
ATOM 6062 N N . LEU B 1 171 ? -3.42000 68.22700 49.35100 1.000 39.57000 172 LEU B N 1
ATOM 6063 C CA . LEU B 1 171 ? -2.15000 68.87400 49.07400 1.000 36.96000 172 LEU B CA 1
ATOM 6064 C C . LEU B 1 171 ? -1.00400 68.22600 49.82600 1.000 43.01000 172 LEU B C 1
ATOM 6065 O O . LEU B 1 171 ? 0.12000 68.16400 49.30000 1.000 42.01000 172 LEU B O 1
ATOM 6081 N N . ALA B 1 172 ? -1.26300 67.72900 51.04300 1.000 42.43000 173 ALA B N 1
ATOM 6082 C CA . ALA B 1 172 ? -0.22300 67.05500 51.80400 1.000 42.56000 173 ALA B CA 1
ATOM 6083 C C . ALA B 1 172 ? 0.27000 65.82900 51.06300 1.000 35.51000 173 ALA B C 1
ATOM 6084 O O . ALA B 1 172 ? 1.47300 65.56400 50.99900 1.000 43.18000 173 ALA B O 1
ATOM 6091 N N . LYS B 1 173 ? -0.66400 65.03500 50.54500 1.000 40.64000 174 LYS B N 1
ATOM 6092 C CA . LYS B 1 173 ? -0.30100 63.91400 49.69600 1.000 41.77000 174 LYS B CA 1
ATOM 6093 C C . LYS B 1 173 ? 0.47400 64.39300 48.47300 1.000 32.19000 174 LYS B C 1
ATOM 6094 O O . LYS B 1 173 ? 1.52200 63.82700 48.12500 1.000 34.06000 174 LYS B O 1
ATOM 6113 N N . LEU B 1 174 ? -0.01600 65.45000 47.82100 1.000 37.33000 175 LEU B N 1
ATOM 6114 C CA . LEU B 1 174 ? 0.68600 65.99800 46.66600 1.000 33.67000 175 LEU B CA 1
ATOM 6115 C C . LEU B 1 174 ? 2.14900 66.29200 46.99200 1.000 35.96000 175 LEU B C 1
ATOM 6116 O O . LEU B 1 174 ? 3.05500 65.91400 46.24400 1.000 30.90000 175 LEU B O 1
ATOM 6132 N N . TYR B 1 175 ? 2.40000 66.97700 48.11500 1.000 35.31000 176 TYR B N 1
ATOM 6133 C CA . TYR B 1 175 ? 3.76700 67.33700 48.44900 1.000 36.58000 176 TYR B CA 1
ATOM 6134 C C . TYR B 1 175 ? 4.57800 66.10900 48.79800 1.000 32.40000 176 TYR B C 1
ATOM 6135 O O . TYR B 1 175 ? 5.77200 66.03500 48.47400 1.000 36.50000 176 TYR B O 1
ATOM 6153 N N . GLU B 1 176 ? 3.93600 65.12500 49.42000 1.000 36.29000 177 GLU B N 1
ATOM 6154 C CA . GLU B 1 176 ? 4.61800 63.87800 49.72900 1.000 41.39000 177 GLU B CA 1
ATOM 6155 C C . GLU B 1 176 ? 5.06500 63.16800 48.45400 1.000 36.41000 177 GLU B C 1
ATOM 6156 O O . GLU B 1 176 ? 6.24300 62.79700 48.31300 1.000 33.41000 177 GLU B O 1
ATOM 6168 N N . TYR B 1 177 ? 4.14800 62.97300 47.50400 1.000 33.58000 178 TYR B N 1
ATOM 6169 C CA . TYR B 1 177 ? 4.55900 62.38600 46.22900 1.000 32.23000 178 TYR B CA 1
ATOM 6170 C C . TYR B 1 177 ? 5.67900 63.19400 45.59800 1.000 29.57000 178 TYR B C 1
ATOM 6171 O O . TYR B 1 177 ? 6.65100 62.64400 45.08300 1.000 31.79000 178 TYR B O 1
ATOM 6189 N N . ALA B 1 178 ? 5.52900 64.52100 45.59100 1.000 32.18000 179 ALA B N 1
ATOM 6190 C CA . ALA B 1 178 ? 6.47300 65.37700 44.88800 1.000 31.75000 179 ALA B CA 1
ATOM 6191 C C . ALA B 1 178 ? 7.85100 65.32300 45.51600 1.000 33.68000 179 ALA B C 1
ATOM 6192 O O . ALA B 1 178 ? 8.85800 65.36100 44.80600 1.000 30.99000 179 ALA B O 1
ATOM 6199 N N . THR B 1 179 ? 7.92400 65.23500 46.84600 1.000 33.66000 180 THR B N 1
ATOM 6200 C CA . THR B 1 179 ? 9.21800 65.02200 47.48300 1.000 36.29000 180 THR B CA 1
ATOM 6201 C C . THR B 1 179 ? 9.82200 63.69900 47.04700 1.000 36.07000 180 THR B C 1
ATOM 6202 O O . THR B 1 179 ? 10.99900 63.63600 46.67700 1.000 36.02000 180 THR B O 1
ATOM 6213 N N . LYS B 1 180 ? 9.02400 62.62000 47.06800 1.000 37.03000 181 LYS B N 1
ATOM 6214 C CA . LYS B 1 180 ? 9.55600 61.32800 46.66800 1.000 32.27000 181 LYS B CA 1
ATOM 6215 C C . LYS B 1 180 ? 10.04000 61.33700 45.22800 1.000 33.73000 181 LYS B C 1
ATOM 6216 O O . LYS B 1 180 ? 11.02800 60.67400 44.89500 1.000 35.72000 181 LYS B O 1
ATOM 6235 N N . MET B 1 181 ? 9.36400 62.09000 44.36700 1.000 33.99000 182 MET B N 1
ATOM 6236 C CA . MET B 1 181 ? 9.73100 62.17200 42.95800 1.000 33.80000 182 MET B CA 1
ATOM 6237 C C . MET B 1 181 ? 10.68100 63.32300 42.64900 1.000 38.06000 182 MET B C 1
ATOM 6238 O O . MET B 1 181 ? 10.92300 63.60900 41.47400 1.000 33.30000 182 MET B O 1
ATOM 6252 N N . ASN B 1 182 ? 11.21100 63.99700 43.67900 1.000 34.95000 183 ASN B N 1
ATOM 6253 C CA . ASN B 1 182 ? 12.24500 65.01800 43.50200 1.000 39.27000 183 ASN B CA 1
ATOM 6254 C C . ASN B 1 182 ? 11.78400 66.19800 42.63700 1.000 34.02000 183 ASN B C 1
ATOM 6255 O O . ASN B 1 182 ? 12.53300 66.71600 41.81700 1.000 36.25000 183 ASN B O 1
ATOM 6266 N N . THR B 1 183 ? 10.54700 66.65500 42.84700 1.000 33.38000 184 THR B N 1
ATOM 6267 C CA . THR B 1 183 ? 9.99300 67.72400 42.02300 1.000 36.45000 184 THR B CA 1
ATOM 6268 C C . THR B 1 183 ? 9.13700 68.66400 42.86000 1.000 32.30000 184 THR B C 1
ATOM 6269 O O . THR B 1 183 ? 8.27500 69.35900 42.30600 1.000 34.77000 184 THR B O 1
ATOM 6280 N N . LEU B 1 184 ? 9.37800 68.73000 44.17400 1.000 34.09000 185 LEU B N 1
ATOM 6281 C CA . LEU B 1 184 ? 8.53100 69.51500 45.05900 1.000 32.26000 185 LEU B CA 1
ATOM 6282 C C . LEU B 1 184 ? 8.56000 71.01100 44.71400 1.000 35.33000 185 LEU B C 1
ATOM 6283 O O . LEU B 1 184 ? 7.51300 71.67200 44.66700 1.000 33.97000 185 LEU B O 1
ATOM 6299 N N . GLU B 1 185 ? 9.74600 71.58400 44.51800 1.000 36.46000 186 GLU B N 1
ATOM 6300 C CA . GLU B 1 185 ? 9.78300 73.03400 44.27100 1.000 40.05000 186 GLU B CA 1
ATOM 6301 C C . GLU B 1 185 ? 9.09300 73.38500 42.95500 1.000 37.93000 186 GLU B C 1
ATOM 6302 O O . GLU B 1 185 ? 8.31900 74.35400 42.88800 1.000 38.12000 186 GLU B O 1
ATOM 6314 N N . LYS B 1 186 ? 9.34500 72.60800 41.89400 1.000 35.29000 187 LYS B N 1
ATOM 6315 C CA . LYS B 1 186 ? 8.68000 72.87200 40.61600 1.000 34.46000 187 LYS B CA 1
ATOM 6316 C C . LYS B 1 186 ? 7.16300 72.74700 40.75000 1.000 31.80000 187 LYS B C 1
ATOM 6317 O O . LYS B 1 186 ? 6.41900 73.52300 40.15100 1.000 34.38000 187 LYS B O 1
ATOM 6336 N N . VAL B 1 187 ? 6.67300 71.79200 41.56100 1.000 30.46000 188 VAL B N 1
ATOM 6337 C CA . VAL B 1 187 ? 5.23700 71.70000 41.80200 1.000 28.35000 188 VAL B CA 1
ATOM 6338 C C . VAL B 1 187 ? 4.71100 72.95300 42.50900 1.000 29.24000 188 VAL B C 1
ATOM 6339 O O . VAL B 1 187 ? 3.64600 73.47400 42.16700 1.000 32.75000 188 VAL B O 1
ATOM 6352 N N . LYS B 1 188 ? 5.38800 73.39100 43.57800 1.000 35.80000 189 LYS B N 1
ATOM 6353 C CA . LYS B 1 188 ? 4.91700 74.58000 44.29200 1.000 39.01000 189 LYS B CA 1
ATOM 6354 C C . LYS B 1 188 ? 4.86300 75.80000 43.35600 1.000 31.28000 189 LYS B C 1
ATOM 6355 O O . LYS B 1 188 ? 3.86600 76.53900 43.31600 1.000 34.94000 189 LYS B O 1
ATOM 6374 N N . GLN B 1 189 ? 5.91600 76.00000 42.57300 1.000 32.81000 190 GLN B N 1
ATOM 6375 C CA . GLN B 1 189 ? 5.95000 77.10500 41.61600 1.000 36.98000 190 GLN B CA 1
ATOM 6376 C C . GLN B 1 189 ? 4.79400 77.05400 40.63500 1.000 40.84000 190 GLN B C 1
ATOM 6377 O O . GLN B 1 189 ? 4.26900 78.10200 40.22000 1.000 32.87000 190 GLN B O 1
ATOM 6391 N N . THR B 1 190 ? 4.41700 75.84900 40.19500 1.000 34.91000 191 THR B N 1
ATOM 6392 C CA . THR B 1 190 ? 3.33000 75.72000 39.24200 1.000 28.52000 191 THR B CA 1
ATOM 6393 C C . THR B 1 190 ? 1.99400 76.02700 39.88600 1.000 36.27000 191 THR B C 1
ATOM 6394 O O . THR B 1 190 ? 1.15600 76.70400 39.28600 1.000 33.29000 191 THR B O 1
ATOM 6405 N N . LEU B 1 191 ? 1.76200 75.49100 41.08700 1.000 35.61000 192 LEU B N 1
ATOM 6406 C CA . LEU B 1 191 ? 0.50100 75.70500 41.77800 1.000 33.31000 192 LEU B CA 1
ATOM 6407 C C . LEU B 1 191 ? 0.29200 77.17800 42.08800 1.000 34.04000 192 LEU B C 1
ATOM 6408 O O . LEU B 1 191 ? -0.82800 77.70100 41.96900 1.000 34.37000 192 LEU B O 1
ATOM 6424 N N . GLU B 1 192 ? 1.34800 77.83500 42.53500 1.000 36.86000 193 GLU B N 1
ATOM 6425 C CA . GLU B 1 192 ? 1.29100 79.26800 42.81200 1.000 40.44000 193 GLU B CA 1
ATOM 6426 C C . GLU B 1 192 ? 0.71500 80.06800 41.63900 1.000 38.47000 193 GLU B C 1
ATOM 6427 O O . GLU B 1 192 ? -0.05800 81.00800 41.85100 1.000 40.37000 193 GLU B O 1
ATOM 6439 N N . VAL B 1 193 ? 1.04700 79.70400 40.39600 1.000 35.28000 194 VAL B N 1
ATOM 6440 C CA . VAL B 1 193 ? 0.52100 80.47500 39.27300 1.000 31.81000 194 VAL B CA 1
ATOM 6441 C C . VAL B 1 193 ? -0.77700 79.93000 38.67900 1.000 42.36000 194 VAL B C 1
ATOM 6442 O O . VAL B 1 193 ? -1.54300 80.69900 38.07200 1.000 38.96000 194 VAL B O 1
ATOM 6455 N N . LEU B 1 194 ? -1.06300 78.63700 38.83200 1.000 36.73000 195 LEU B N 1
ATOM 6456 C CA . LEU B 1 194 ? -2.19500 78.06800 38.09400 1.000 42.34000 195 LEU B CA 1
ATOM 6457 C C . LEU B 1 194 ? -3.45500 77.84100 38.91700 1.000 36.02000 195 LEU B C 1
ATOM 6458 O O . LEU B 1 194 ? -4.53900 77.77600 38.32300 1.000 41.28000 195 LEU B O 1
ATOM 6474 N N . ILE B 1 195 ? -3.37500 77.73000 40.24000 1.000 37.19000 196 ILE B N 1
ATOM 6475 C CA . ILE B 1 195 ? -4.59000 77.49400 41.02800 1.000 49.18000 196 ILE B CA 1
ATOM 6476 C C . ILE B 1 195 ? -4.73800 78.50900 42.16400 1.000 47.07000 196 ILE B C 1
ATOM 6477 O O . ILE B 1 195 ? -3.84500 79.32800 42.36100 1.000 48.19000 196 ILE B O 1
ATOM 6493 N N . SER C 1 1 ? -23.31900 50.65500 17.84200 1.000 36.60000 1 SER C N 1
ATOM 6494 C CA . SER C 1 1 ? -22.00000 50.15900 18.25800 1.000 37.35000 1 SER C CA 1
ATOM 6495 C C . SER C 1 1 ? -21.14600 49.83600 17.03900 1.000 30.91000 1 SER C C 1
ATOM 6496 O O . SER C 1 1 ? -21.67200 49.46200 15.96100 1.000 29.00000 1 SER C O 1
ATOM 6506 N N . LYS C 1 2 ? -19.82500 49.98600 17.22100 1.000 26.46000 2 LYS C N 1
ATOM 6507 C CA . LYS C 1 2 ? -18.88600 49.53500 16.20000 1.000 27.18000 2 LYS C CA 1
ATOM 6508 C C . LYS C 1 2 ? -19.09000 48.06000 15.88600 1.000 25.02000 2 LYS C C 1
ATOM 6509 O O . LYS C 1 2 ? -18.94100 47.63600 14.73400 1.000 26.85000 2 LYS C O 1
ATOM 6528 N N . LYS C 1 3 ? -19.40600 47.25800 16.90200 1.000 25.77000 3 LYS C N 1
ATOM 6529 C CA . LYS C 1 3 ? -19.58100 45.82200 16.65700 1.000 24.59000 3 LYS C CA 1
ATOM 6530 C C . LYS C 1 3 ? -20.75200 45.59100 15.70800 1.000 27.78000 3 LYS C C 1
ATOM 6531 O O . LYS C 1 3 ? -20.67800 44.76300 14.78000 1.000 24.84000 3 LYS C O 1
ATOM 6550 N N . GLU C 1 4 ? -21.84700 46.34800 15.89800 1.000 28.40000 4 GLU C N 1
ATOM 6551 C CA . GLU C 1 4 ? -22.99400 46.19500 15.00800 1.000 29.45000 4 GLU C CA 1
ATOM 6552 C C . GLU C 1 4 ? -22.67300 46.66700 13.59500 1.000 24.94000 4 GLU C C 1
ATOM 6553 O O . GLU C 1 4 ? -23.12300 46.06000 12.61100 1.000 26.03000 4 GLU C O 1
ATOM 6565 N N . ILE C 1 5 ? -21.91200 47.75000 13.46900 1.000 25.78000 5 ILE C N 1
ATOM 6566 C CA . ILE C 1 5 ? -21.48800 48.23500 12.16400 1.000 26.12000 5 ILE C CA 1
ATOM 6567 C C . ILE C 1 5 ? -20.57900 47.22500 11.46800 1.000 27.33000 5 ILE C C 1
ATOM 6568 O O . ILE C 1 5 ? -20.68800 47.00500 10.25300 1.000 25.14000 5 ILE C O 1
ATOM 6584 N N . LEU C 1 6 ? -19.66500 46.60400 12.21200 1.000 25.09000 6 LEU C N 1
ATOM 6585 C CA . LEU C 1 6 ? -18.84000 45.55100 11.61200 1.000 28.39000 6 LEU C CA 1
ATOM 6586 C C . LEU C 1 6 ? -19.69400 44.36700 11.13900 1.000 20.58000 6 LEU C C 1
ATOM 6587 O O . LEU C 1 6 ? -19.54000 43.89000 10.00900 1.000 23.57000 6 LEU C O 1
ATOM 6603 N N . LEU C 1 7 ? -20.61100 43.89100 11.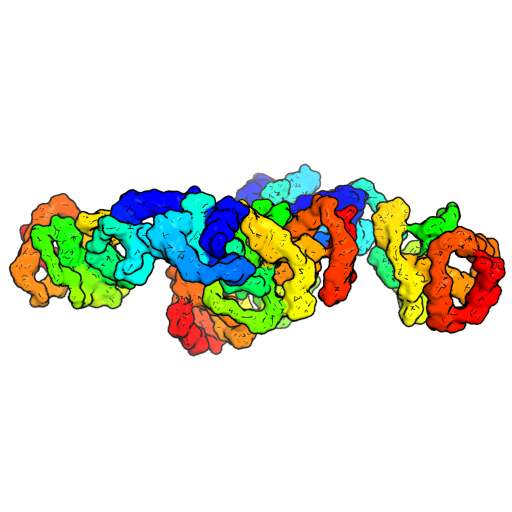97300 1.000 24.02000 7 LEU C N 1
ATOM 6604 C CA . LEU C 1 7 ? -21.45600 42.76500 11.55300 1.000 24.66000 7 LEU C CA 1
ATOM 6605 C C . LEU C 1 7 ? -22.28000 43.09600 10.30900 1.000 31.19000 7 LEU C C 1
ATOM 6606 O O . LEU C 1 7 ? -22.51800 42.22500 9.46800 1.000 29.00000 7 LEU C O 1
ATOM 6622 N N . ASP C 1 8 ? -22.74800 44.35000 10.19100 1.000 26.40000 8 ASP C N 1
ATOM 6623 C CA . ASP C 1 8 ? -23.44400 44.79600 8.99100 1.000 27.49000 8 ASP C CA 1
ATOM 6624 C C . ASP C 1 8 ? -22.54600 44.72600 7.78100 1.000 27.05000 8 ASP C C 1
ATOM 6625 O O . ASP C 1 8 ? -22.97000 44.31300 6.69700 1.000 27.94000 8 ASP C O 1
ATOM 6634 N N . PHE C 1 9 ? -21.30700 45.20900 7.92400 1.000 23.96000 9 PHE C N 1
ATOM 6635 C CA . PHE C 1 9 ? -20.38000 45.16100 6.79900 1.000 26.09000 9 PHE C CA 1
ATOM 6636 C C . PHE C 1 9 ? -20.14200 43.71900 6.36300 1.000 27.40000 9 PHE C C 1
ATOM 6637 O O . PHE C 1 9 ? -20.11200 43.41200 5.16600 1.000 24.00000 9 PHE C O 1
ATOM 6654 N N . ILE C 1 10 ? -19.96500 42.82000 7.33600 1.000 23.71000 10 ILE C N 1
ATOM 6655 C CA . ILE C 1 10 ? -19.69600 41.41100 7.01200 1.000 23.38000 10 ILE C CA 1
ATOM 6656 C C . ILE C 1 10 ? -20.84300 40.83500 6.17800 1.000 25.63000 10 ILE C C 1
ATOM 6657 O O . ILE C 1 10 ? -20.63100 40.22200 5.12700 1.000 22.53000 10 ILE C O 1
ATOM 6673 N N . GLU C 1 11 ? -22.07700 41.12700 6.56300 1.000 23.22000 11 GLU C N 1
ATOM 6674 C CA . GLU C 1 11 ? -23.22000 40.67500 5.79000 1.000 26.24000 11 GLU C CA 1
ATOM 6675 C C . GLU C 1 11 ? -23.21000 41.26100 4.38600 1.000 27.58000 11 GLU C C 1
ATOM 6676 O O . GLU C 1 11 ? -23.39400 40.53500 3.40500 1.000 29.09000 11 GLU C O 1
ATOM 6688 N N . LYS C 1 12 ? -23.01000 42.57100 4.26600 1.000 28.76000 12 LYS C N 1
ATOM 6689 C CA . LYS C 1 12 ? -22.94300 43.19600 2.94800 1.000 29.32000 12 LYS C CA 1
ATOM 6690 C C . LYS C 1 12 ? -21.83600 42.60400 2.10100 1.000 26.00000 12 LYS C C 1
ATOM 6691 O O . LYS C 1 12 ? -21.94600 42.55700 0.86000 1.000 28.83000 12 LYS C O 1
ATOM 6710 N N . ASN C 1 13 ? -20.73300 42.20000 2.73900 1.000 25.42000 13 ASN C N 1
ATOM 6711 C CA . ASN C 1 13 ? -19.57200 41.64400 2.07300 1.000 23.99000 13 ASN C CA 1
ATOM 6712 C C . ASN C 1 13 ? -19.66500 40.11300 1.90500 1.000 23.11000 13 ASN C C 1
ATOM 6713 O O . ASN C 1 13 ? -18.66100 39.44900 1.60700 1.000 23.49000 13 ASN C O 1
ATOM 6724 N N . ASN C 1 14 ? -20.84400 39.56000 2.06000 1.000 22.20000 14 ASN C N 1
ATOM 6725 C CA . ASN C 1 14 ? -21.11900 38.15400 1.76000 1.000 24.11000 14 ASN C CA 1
ATOM 6726 C C . ASN C 1 14 ? -20.39200 37.21400 2.72200 1.000 22.92000 14 ASN C C 1
ATOM 6727 O O . ASN C 1 14 ? -20.03600 36.08400 2.35800 1.000 26.07000 14 ASN C O 1
ATOM 6738 N N . GLY C 1 15 ? -20.29200 37.63600 3.97800 1.000 21.72000 15 GLY C N 1
ATOM 6739 C CA . GLY C 1 15 ? -19.71900 36.78300 4.98400 1.000 22.57000 15 GLY C CA 1
ATOM 6740 C C . GLY C 1 15 ? -18.22200 36.63800 4.89600 1.000 24.21000 15 GLY C C 1
ATOM 6741 O O . GLY C 1 15 ? -17.67000 35.68100 5.44200 1.000 23.24000 15 GLY C O 1
ATOM 6745 N N . ILE C 1 16 ? -17.55000 37.60000 4.27800 1.000 22.49000 16 ILE C N 1
ATOM 6746 C CA . ILE C 1 16 ? -16.09600 37.65500 4.19100 1.000 20.46000 16 ILE C CA 1
ATOM 6747 C C . ILE C 1 16 ? -15.63500 38.94900 4.84200 1.000 22.44000 16 ILE C C 1
ATOM 6748 O O . ILE C 1 16 ? -16.23500 40.01000 4.60200 1.000 21.98000 16 ILE C O 1
ATOM 6764 N N . VAL C 1 17 ? -14.55500 38.88000 5.62000 1.000 22.18000 17 VAL C N 1
ATOM 6765 C CA . VAL C 1 17 ? -14.00200 40.12100 6.19400 1.000 21.21000 17 VAL C CA 1
ATOM 6766 C C . VAL C 1 17 ? -12.51300 39.93700 6.46600 1.000 23.60000 17 VAL C C 1
ATOM 6767 O O . VAL C 1 17 ? -12.05900 38.85900 6.87600 1.000 22.15000 17 VAL C O 1
ATOM 6780 N N . THR C 1 18 ? -11.74600 41.00100 6.22700 1.000 21.50000 18 THR C N 1
ATOM 6781 C CA . THR C 1 18 ? -10.30200 40.97100 6.44800 1.000 23.71000 18 THR C CA 1
ATOM 6782 C C . THR C 1 18 ? -9.89300 42.03900 7.46400 1.000 22.09000 18 THR C C 1
ATOM 6783 O O . THR C 1 18 ? -10.63500 42.99300 7.74400 1.000 22.10000 18 THR C O 1
ATOM 6794 N N . ASN C 1 19 ? -8.66500 41.89700 7.99700 1.000 22.07000 19 ASN C N 1
ATOM 6795 C CA . ASN C 1 19 ? -8.13000 42.94100 8.86700 1.000 23.71000 19 ASN C CA 1
ATOM 6796 C C . ASN C 1 19 ? -8.15800 44.28900 8.16400 1.000 21.48000 19 ASN C C 1
ATOM 6797 O O . ASN C 1 19 ? -8.45600 45.33600 8.76600 1.000 23.08000 19 ASN C O 1
ATOM 6808 N N . LYS C 1 20 ? -7.79700 44.28500 6.88500 1.000 22.75000 20 LYS C N 1
ATOM 6809 C CA . LYS C 1 20 ? -7.74300 45.54400 6.15800 1.000 23.25000 20 LYS C CA 1
ATOM 6810 C C . LYS C 1 20 ? -9.11700 46.16900 5.99900 1.000 24.47000 20 LYS C C 1
ATOM 6811 O O . LYS C 1 20 ? -9.23500 47.40000 6.06500 1.000 22.82000 20 LYS C O 1
ATOM 6830 N N . ASP C 1 21 ? -10.16800 45.35900 5.79600 1.000 21.32000 21 ASP C N 1
ATOM 6831 C CA . ASP C 1 21 ? -11.53000 45.90300 5.77100 1.000 23.08000 21 ASP C CA 1
ATOM 6832 C C . ASP C 1 21 ? -11.84800 46.58400 7.08900 1.000 24.91000 21 ASP C C 1
ATOM 6833 O O . ASP C 1 21 ? -12.40900 47.69200 7.13900 1.000 25.23000 21 ASP C O 1
ATOM 6842 N N . CYS C 1 22 ? -11.56900 45.84300 8.16700 1.000 23.24000 22 CYS C N 1
ATOM 6843 C CA . CYS C 1 22 ? -11.79600 46.24400 9.57900 1.000 25.66000 22 CYS C CA 1
ATOM 6844 C C . CYS C 1 22 ? -11.15100 47.60900 9.82400 1.000 23.97000 22 CYS C C 1
ATOM 6845 O O . CYS C 1 22 ? -11.84300 48.49800 10.35800 1.000 28.98000 22 CYS C O 1
ATOM 6853 N N . LYS C 1 23 ? -9.88000 47.76600 9.44200 1.000 26.08000 23 LYS C N 1
ATOM 6854 C CA . LYS C 1 23 ? -9.15100 49.02200 9.62000 1.000 27.21000 23 LYS C CA 1
ATOM 6855 C C . LYS C 1 23 ? -9.72000 50.14600 8.75400 1.000 30.80000 23 LYS C C 1
ATOM 6856 O O . LYS C 1 23 ? -9.86300 51.27200 9.20900 1.000 25.89000 23 LYS C O 1
ATOM 6875 N N . ALA C 1 24 ? -10.08500 49.85300 7.50500 1.000 23.51000 24 ALA C N 1
ATOM 6876 C CA . ALA C 1 24 ? -10.60600 50.88000 6.63900 1.000 23.63000 24 ALA C CA 1
ATOM 6877 C C . ALA C 1 24 ? -11.95800 51.41200 7.12500 1.000 25.89000 24 ALA C C 1
ATOM 6878 O O . ALA C 1 24 ? -12.27700 52.59400 6.87600 1.000 24.93000 24 ALA C O 1
ATOM 6885 N N . LEU C 1 25 ? -12.74700 50.58400 7.81900 1.000 22.59000 25 LEU C N 1
ATOM 6886 C CA . LEU C 1 25 ? -13.99400 51.03400 8.40900 1.000 24.87000 25 LEU C CA 1
ATOM 6887 C C . LEU C 1 25 ? -13.80500 51.91000 9.64200 1.000 24.68000 25 LEU C C 1
ATOM 6888 O O . LEU C 1 25 ? -14.78700 52.49100 10.12300 1.000 25.03000 25 LEU C O 1
ATOM 6904 N N . GLY C 1 26 ? -12.60100 51.93300 10.21100 1.000 24.73000 26 GLY C N 1
ATOM 6905 C CA . GLY C 1 26 ? -12.34700 52.64400 11.46000 1.000 22.34000 26 GLY C CA 1
ATOM 6906 C C . GLY C 1 26 ? -12.55300 51.84300 12.71100 1.000 29.67000 26 GLY C C 1
ATOM 6907 O O . GLY C 1 26 ? -12.65400 52.41100 13.80100 1.000 27.82000 26 GLY C O 1
ATOM 6911 N N . ILE C 1 27 ? -12.59500 50.52600 12.58500 1.000 25.18000 27 ILE C N 1
ATOM 6912 C CA . ILE C 1 27 ? -12.94300 49.61900 13.67600 1.000 23.79000 27 ILE C CA 1
ATOM 6913 C C . ILE C 1 27 ? -11.70400 48.85100 14.09700 1.000 28.38000 27 ILE C C 1
ATOM 6914 O O . ILE C 1 27 ? -10.91300 48.41500 13.25000 1.000 25.02000 27 ILE C O 1
ATOM 6930 N N . PRO C 1 28 ? -11.47800 48.69800 15.40500 1.000 29.29000 28 PRO C N 1
ATOM 6931 C CA . PRO C 1 28 ? -10.25900 48.03900 15.86800 1.000 31.23000 28 PRO C CA 1
ATOM 6932 C C . PRO C 1 28 ? -10.18700 46.61500 15.33500 1.000 26.36000 28 PRO C C 1
ATOM 6933 O O . PRO C 1 28 ? -11.18100 45.88900 15.35700 1.000 25.18000 28 PRO C O 1
ATOM 6944 N N . THR C 1 29 ? -8.99600 46.21000 14.84800 1.000 26.89000 29 THR C N 1
ATOM 6945 C CA . THR C 1 29 ? -8.90700 44.86500 14.26800 1.000 28.42000 29 THR C CA 1
ATOM 6946 C C . THR C 1 29 ? -9.05100 43.77600 15.30700 1.000 27.01000 29 THR C C 1
ATOM 6947 O O . THR C 1 29 ? -9.38400 42.63300 14.94600 1.000 27.79000 29 THR C O 1
ATOM 6958 N N . ILE C 1 30 ? -8.84300 44.11200 16.59100 1.000 21.23000 30 ILE C N 1
ATOM 6959 C CA . ILE C 1 30 ? -9.08300 43.17400 17.67200 1.000 26.17000 30 ILE C CA 1
ATOM 6960 C C . ILE C 1 30 ? -10.53900 42.70900 17.70600 1.000 25.19000 30 ILE C C 1
ATOM 6961 O O . ILE C 1 30 ? -10.82300 41.59100 18.18400 1.000 24.11000 30 ILE C O 1
ATOM 6977 N N . TYR C 1 31 ? -11.45800 43.49100 17.13300 1.000 24.93000 31 TYR C N 1
ATOM 6978 C CA . TYR C 1 31 ? -12.84900 43.02200 17.00200 1.000 23.46000 31 TYR C CA 1
ATOM 6979 C C . TYR C 1 31 ? -12.94500 41.69700 16.24700 1.000 25.65000 31 TYR C C 1
ATOM 6980 O O . TYR C 1 31 ? -13.84100 40.86900 16.52800 1.000 24.22000 31 TYR C O 1
ATOM 6998 N N . LEU C 1 32 ? -12.08000 41.48000 15.26400 1.000 22.76000 32 LEU C N 1
ATOM 6999 C CA . LEU C 1 32 ? -12.18100 40.23000 14.50900 1.000 23.50000 32 LEU C CA 1
ATOM 7000 C C . LEU C 1 32 ? -11.78600 39.03200 15.38700 1.000 25.32000 32 LEU C C 1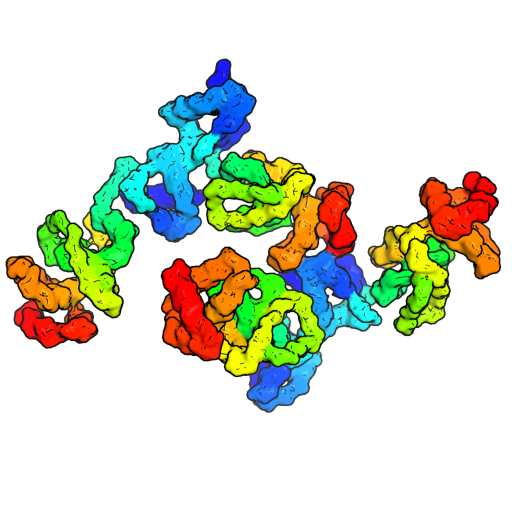
ATOM 7001 O O . LEU C 1 32 ? -12.38500 37.95600 15.29200 1.000 22.40000 32 LEU C O 1
ATOM 7017 N N . THR C 1 33 ? -10.74600 39.19400 16.19300 1.000 24.32000 33 THR C N 1
ATOM 7018 C CA . THR C 1 33 ? -10.33600 38.17600 17.17300 1.000 31.92000 33 THR C CA 1
ATOM 7019 C C . THR C 1 33 ? -11.46300 37.89500 18.15200 1.000 26.96000 33 THR C C 1
ATOM 7020 O O . THR C 1 33 ? -11.72500 36.74600 18.51600 1.000 23.45000 33 THR C O 1
ATOM 7031 N N . ARG C 1 34 ? -12.14500 38.94600 18.59800 1.000 23.03000 34 ARG C N 1
ATOM 7032 C CA . ARG C 1 34 ? -13.24300 38.74800 19.53200 1.000 27.03000 34 ARG C CA 1
ATOM 7033 C C . ARG C 1 34 ? -14.42600 38.04300 18.88300 1.000 21.66000 34 ARG C C 1
ATOM 7034 O O . ARG C 1 34 ? -15.06300 37.18900 19.50900 1.000 23.07000 34 ARG C O 1
ATOM 7055 N N . LEU C 1 35 ? -14.75000 38.37700 17.63500 1.000 22.18000 35 LEU C N 1
ATOM 7056 C CA . LEU C 1 35 ? -15.84000 37.67700 16.96600 1.000 20.79000 35 LEU C CA 1
ATOM 7057 C C . LEU C 1 35 ? -15.47400 36.22300 16.69100 1.000 22.63000 35 LEU C C 1
ATOM 7058 O O . LEU C 1 35 ? -16.34100 35.34000 16.65300 1.000 20.42000 35 LEU C O 1
ATOM 7074 N N . GLU C 1 36 ? -14.19200 35.97100 16.45200 1.000 21.00000 36 GLU C N 1
ATOM 7075 C CA . GLU C 1 36 ? -13.72500 34.61700 16.27400 1.000 19.25000 36 GLU C CA 1
ATOM 7076 C C . GLU C 1 36 ? -13.88800 33.82900 17.57100 1.000 23.38000 36 GLU C C 1
ATOM 7077 O O . GLU C 1 36 ? -14.41300 32.71200 17.57300 1.000 25.41000 36 GLU C O 1
ATOM 7089 N N . LYS C 1 37 ? -13.45400 34.41800 18.69400 1.000 21.24000 37 LYS C N 1
ATOM 7090 C CA . LYS C 1 37 ? -13.60800 33.72200 19.96300 1.000 22.74000 37 LYS C CA 1
ATOM 7091 C C . LYS C 1 37 ? -15.06500 33.50400 20.31500 1.000 23.88000 37 LYS C C 1
ATOM 7092 O O . LYS C 1 37 ? -15.40200 32.45100 20.86600 1.000 23.96000 37 LYS C O 1
ATOM 7111 N N . GLU C 1 38 ? -15.95300 34.43800 19.93600 1.000 22.93000 38 GLU C N 1
ATOM 7112 C CA . GLU C 1 38 ? -17.38300 34.30100 20.14800 1.000 22.97000 38 GLU C CA 1
ATOM 7113 C C . GLU C 1 38 ? -18.01000 33.21900 19.28000 1.000 28.96000 38 GLU C C 1
ATOM 7114 O O . GLU C 1 38 ? -19.08100 32.72200 19.62400 1.000 27.74000 38 GLU C O 1
ATOM 7126 N N . GLY C 1 39 ? -17.38700 32.88500 18.16400 1.000 26.45000 39 GLY C N 1
ATOM 7127 C CA . GLY C 1 39 ? -17.87600 31.86400 17.27500 1.000 26.92000 39 GLY C CA 1
ATOM 7128 C C . GLY C 1 39 ? -18.64500 32.36300 16.08300 1.000 27.45000 39 GLY C C 1
ATOM 7129 O O . GLY C 1 39 ? -19.29000 31.56500 15.41000 1.000 27.83000 39 GLY C O 1
ATOM 7133 N N . ILE C 1 40 ? -18.62000 33.66900 15.81600 1.000 20.56000 40 ILE C N 1
ATOM 7134 C CA . ILE C 1 40 ? -19.33200 34.23700 14.67900 1.000 20.56000 40 ILE C CA 1
ATOM 7135 C C . ILE C 1 40 ? -18.53000 34.14500 13.40600 1.000 19.74000 40 ILE C C 1
ATOM 7136 O O . ILE C 1 40 ? -19.09700 33.99100 12.30000 1.000 22.51000 40 ILE C O 1
ATOM 7152 N N . ILE C 1 41 ? -17.20500 34.25500 13.47700 1.000 21.20000 41 ILE C N 1
ATOM 7153 C CA . ILE C 1 41 ? -16.39800 34.16700 12.26400 1.000 20.38000 41 ILE C CA 1
ATOM 7154 C C . ILE C 1 41 ? -15.24800 33.19600 12.54000 1.000 20.24000 41 ILE C C 1
ATOM 7155 O O . ILE C 1 41 ? -14.96300 32.85100 13.67900 1.000 21.43000 41 ILE C O 1
ATOM 7171 N N . PHE C 1 42 ? -14.59700 32.79700 11.47000 1.000 19.86000 42 PHE C N 1
ATOM 7172 C CA . PHE C 1 42 ? -13.60600 31.71700 11.47200 1.000 24.54000 42 PHE C CA 1
ATOM 7173 C C . PHE C 1 42 ? -12.42500 32.12900 10.61800 1.000 25.04000 42 PHE C C 1
ATOM 7174 O O . PHE C 1 42 ? -12.60300 32.58400 9.48900 1.000 23.34000 42 PHE C O 1
ATOM 7191 N N . ARG C 1 43 ? -11.22300 31.95600 11.14900 1.000 24.55000 43 ARG C N 1
ATOM 7192 C CA . ARG C 1 43 ? -10.01800 32.35300 10.41000 1.000 23.38000 43 ARG C CA 1
ATOM 7193 C C . ARG C 1 43 ? -9.74300 31.35200 9.30700 1.000 26.39000 43 ARG C C 1
ATOM 7194 O O . ARG C 1 43 ? -9.57100 30.15100 9.55800 1.000 26.46000 43 ARG C O 1
ATOM 7215 N N . VAL C 1 44 ? -9.74100 31.81200 8.06200 1.000 22.40000 44 VAL C N 1
ATOM 7216 C CA . VAL C 1 44 ? -9.46000 30.90000 6.95800 1.000 25.04000 44 VAL C CA 1
ATOM 7217 C C . VAL C 1 44 ? -8.04200 31.08900 6.42400 1.000 29.86000 44 VAL C C 1
ATOM 7218 O O . VAL C 1 44 ? -7.43100 30.14400 5.92200 1.000 29.74000 44 VAL C O 1
ATOM 7231 N N . GLU C 1 45 ? -7.51700 32.30900 6.51100 1.000 26.65000 45 GLU C N 1
ATOM 7232 C CA . GLU C 1 45 ? -6.11200 32.59200 6.22400 1.000 31.73000 45 GLU C CA 1
ATOM 7233 C C . GLU C 1 45 ? -5.68600 33.69200 7.18100 1.000 30.06000 45 GLU C C 1
ATOM 7234 O O . GLU C 1 45 ? -6.51500 34.30300 7.86700 1.000 30.49000 45 GLU C O 1
ATOM 7246 N N . LYS C 1 46 ? -4.38000 33.97500 7.22300 1.000 28.90000 46 LYS C N 1
ATOM 7247 C CA . LYS C 1 46 ? -3.91300 35.07700 8.04700 1.000 31.20000 46 LYS C CA 1
ATOM 7248 C C . LYS C 1 46 ? -4.63100 36.37300 7.63800 1.000 29.38000 46 LYS C C 1
ATOM 7249 O O . LYS C 1 46 ? -4.63000 36.73500 6.45700 1.000 28.82000 46 LYS C O 1
ATOM 7268 N N . GLY C 1 47 ? -5.29700 37.02200 8.59300 1.000 28.69000 47 GLY C N 1
ATOM 7269 C CA . GLY C 1 47 ? -6.07700 38.22000 8.30700 1.000 30.63000 47 GLY C CA 1
ATOM 7270 C C . GLY C 1 47 ? -7.38300 38.05700 7.53700 1.000 24.55000 47 GLY C C 1
ATOM 7271 O O . GLY C 1 47 ? -7.98300 39.08200 7.19200 1.000 22.94000 47 GLY C O 1
ATOM 7275 N N . ILE C 1 48 ? -7.85000 36.83100 7.24000 1.000 19.94000 48 ILE C N 1
ATOM 7276 C CA . ILE C 1 48 ? -9.06600 36.62800 6.45500 1.000 22.85000 48 ILE C CA 1
ATOM 7277 C C . ILE C 1 48 ? -10.02600 35.74300 7.23300 1.000 22.86000 48 ILE C C 1
ATOM 7278 O O . ILE C 1 48 ? -9.66100 34.61800 7.65000 1.000 24.15000 48 ILE C O 1
ATOM 7294 N N . PHE C 1 49 ? -11.25400 36.21500 7.39700 1.000 21.55000 49 PHE C N 1
ATOM 7295 C CA . PHE C 1 49 ? -12.24100 35.51300 8.18700 1.000 24.09000 49 PHE C CA 1
ATOM 7296 C C . PHE C 1 49 ? -13.53200 35.30400 7.40700 1.000 24.35000 49 PHE C C 1
ATOM 7297 O O . PHE C 1 49 ? -13.91400 36.12200 6.58600 1.000 20.83000 49 PHE C O 1
ATOM 7314 N N . LEU C 1 50 ? -14.18500 34.17300 7.68900 1.000 21.12000 50 LEU C N 1
ATOM 7315 C CA . LEU C 1 50 ? -15.49700 33.83900 7.15000 1.000 19.94000 50 LEU C CA 1
ATOM 7316 C C . LEU C 1 50 ? -16.52000 33.63200 8.25300 1.000 20.28000 50 LEU C C 1
ATOM 7317 O O . LEU C 1 50 ? -16.21400 33.10800 9.33200 1.000 23.13000 50 LEU C O 1
ATOM 7333 N N . THR C 1 51 ? -17.77900 33.99300 7.94400 1.000 20.77000 51 THR C N 1
ATOM 7334 C CA . THR C 1 51 ? -18.92100 33.53600 8.73900 1.000 22.81000 51 THR C CA 1
ATOM 7335 C C . THR C 1 51 ? -19.16900 32.04700 8.47300 1.000 24.70000 51 THR C C 1
ATOM 7336 O O . THR C 1 51 ? -18.45000 31.41500 7.68500 1.000 25.15000 51 THR C O 1
ATOM 7347 N N . GLN C 1 52 ? -20.21700 31.49800 9.10300 1.000 25.47000 52 GLN C N 1
ATOM 7348 C CA . GLN C 1 52 ? -20.60200 30.12000 8.85500 1.000 25.13000 52 GLN C CA 1
ATOM 7349 C C . GLN C 1 52 ? -20.84300 29.86700 7.37400 1.000 27.51000 52 GLN C C 1
ATOM 7350 O O . GLN C 1 52 ? -20.55500 28.77900 6.88000 1.000 30.54000 52 GLN C O 1
ATOM 7364 N N . ASN C 1 53 ? -21.29900 30.87700 6.63400 1.000 24.79000 53 ASN C N 1
ATOM 7365 C CA . ASN C 1 53 ? -21.67600 30.68200 5.23600 1.000 29.81000 53 ASN C CA 1
ATOM 7366 C C . ASN C 1 53 ? -20.78100 31.38900 4.22600 1.000 31.10000 53 ASN C C 1
ATOM 7367 O O . ASN C 1 53 ? -20.98400 31.21300 3.00800 1.000 29.63000 53 ASN C O 1
ATOM 7378 N N . GLY C 1 54 ? -19.81000 32.18100 4.67300 1.000 27.05000 54 GLY C N 1
ATOM 7379 C CA . GLY C 1 54 ? -18.93200 32.86200 3.73200 1.000 24.77000 54 GLY C CA 1
ATOM 7380 C C . GLY C 1 54 ? -18.19700 31.89400 2.82300 1.000 26.57000 54 GLY C C 1
ATOM 7381 O O . GLY C 1 54 ? -17.84700 30.77900 3.21700 1.000 24.35000 54 GLY C O 1
ATOM 7385 N N . ASP C 1 55 ? -18.01500 32.31500 1.56300 1.000 23.73000 55 ASP C N 1
ATOM 7386 C CA . ASP C 1 55 ? -17.40400 31.48100 0.52300 1.000 24.36000 55 ASP C CA 1
ATOM 7387 C C . ASP C 1 55 ? -15.91300 31.85700 0.36600 1.000 26.69000 55 ASP C C 1
ATOM 7388 O O . ASP C 1 55 ? -15.46700 32.89000 0.83700 1.000 25.42000 55 ASP C O 1
ATOM 7397 N N . TYR C 1 56 ? -15.16000 31.01100 -0.33500 1.000 23.75000 56 TYR C N 1
ATOM 7398 C CA . TYR C 1 56 ? -13.70300 31.16700 -0.48600 1.000 21.98000 56 TYR C CA 1
ATOM 7399 C C . TYR C 1 56 ? -13.43300 31.81200 -1.84400 1.000 27.46000 56 TYR C C 1
ATOM 7400 O O . TYR C 1 56 ? -13.81100 31.24700 -2.86500 1.000 28.13000 56 TYR C O 1
ATOM 7418 N N . ASP C 1 57 ? -12.85200 33.01900 -1.85900 1.000 26.85000 57 ASP C N 1
ATOM 7419 C CA . ASP C 1 57 ? -12.49200 33.68500 -3.12200 1.000 24.63000 57 ASP C CA 1
ATOM 7420 C C . ASP C 1 57 ? -11.03200 33.34800 -3.42800 1.000 25.69000 57 ASP C C 1
ATOM 7421 O O . ASP C 1 57 ? -10.11100 33.93400 -2.83500 1.000 23.75000 57 ASP C O 1
ATOM 7430 N N . GLU C 1 58 ? -10.80300 32.39600 -4.34500 1.000 26.17000 58 GLU C N 1
ATOM 7431 C CA . GLU C 1 58 ? -9.44000 31.88600 -4.57100 1.000 26.67000 58 GLU C CA 1
ATOM 7432 C C . GLU C 1 58 ? -8.48700 32.97500 -5.03500 1.000 25.46000 58 GLU C C 1
ATOM 7433 O O . GLU C 1 58 ? -7.30000 32.98500 -4.64800 1.000 28.11000 58 GLU C O 1
ATOM 7445 N N . TYR C 1 59 ? -8.97500 33.91300 -5.86300 1.000 23.13000 59 TYR C N 1
ATOM 7446 C CA . TYR C 1 59 ? -8.10000 34.94200 -6.38600 1.000 25.05000 59 TYR C CA 1
ATOM 7447 C C . TYR C 1 59 ? -7.79800 35.99700 -5.32600 1.000 25.86000 59 TYR C C 1
ATOM 7448 O O . TYR C 1 59 ? -6.63700 36.37200 -5.12400 1.000 21.80000 59 TYR C O 1
ATOM 7466 N N . TYR C 1 60 ? -8.84500 36.51100 -4.67200 1.000 22.84000 60 TYR C N 1
ATOM 7467 C CA . TYR C 1 60 ? -8.66100 37.58000 -3.69600 1.000 24.66000 60 TYR C CA 1
ATOM 7468 C C . TYR C 1 60 ? -7.87100 37.09900 -2.49600 1.000 23.82000 60 TYR C C 1
ATOM 7469 O O . TYR C 1 60 ? -6.97000 37.80200 -2.01800 1.000 25.48000 60 TYR C O 1
ATOM 7487 N N . PHE C 1 61 ? -8.20000 35.90900 -1.97800 1.000 23.79000 61 PHE C N 1
ATOM 7488 C CA . PHE C 1 61 ? -7.55400 35.44200 -0.76100 1.000 23.84000 61 PHE C CA 1
ATOM 7489 C C . PHE C 1 61 ? -6.07000 35.17500 -1.03300 1.000 24.02000 61 PHE C C 1
ATOM 7490 O O . PHE C 1 61 ? -5.21500 35.48200 -0.20100 1.000 25.12000 61 PHE C O 1
ATOM 7507 N N . PHE C 1 62 ? -5.76200 34.67100 -2.22400 1.000 23.31000 62 PHE C N 1
ATOM 7508 C CA . PHE C 1 62 ? -4.36600 34.46500 -2.59300 1.000 24.00000 62 PHE C CA 1
ATOM 7509 C C . PHE C 1 62 ? -3.59500 35.78400 -2.56100 1.000 27.19000 62 PHE C C 1
ATOM 7510 O O . PHE C 1 62 ? -2.55600 35.89300 -1.91800 1.000 26.89000 62 PHE C O 1
ATOM 7527 N N . GLN C 1 63 ? -4.09400 36.80100 -3.25900 1.000 23.77000 63 GLN C N 1
ATOM 7528 C CA . GLN C 1 63 ? -3.38700 38.07200 -3.30600 1.000 24.13000 63 GLN C CA 1
ATOM 7529 C C . GLN C 1 63 ? -3.41000 38.76500 -1.95800 1.000 26.53000 63 GLN C C 1
ATOM 7530 O O . GLN C 1 63 ? -2.44600 39.44900 -1.61600 1.000 24.57000 63 GLN C O 1
ATOM 7544 N N . TYR C 1 64 ? -4.47000 38.57700 -1.16100 1.000 25.05000 64 TYR C N 1
ATOM 7545 C CA . TYR C 1 64 ? -4.44800 39.13100 0.19700 1.000 26.90000 64 TYR C CA 1
ATOM 7546 C C . TYR C 1 64 ? -3.27700 38.56600 0.99800 1.000 26.08000 64 TYR C C 1
ATOM 7547 O O . TYR C 1 64 ? -2.58000 39.30800 1.71300 1.000 25.61000 64 TYR C O 1
ATOM 7565 N N . ARG C 1 65 ? -3.05300 37.25900 0.89400 1.000 23.23000 65 ARG C N 1
ATOM 7566 C CA . ARG C 1 65 ? -1.95000 36.59300 1.56400 1.000 28.05000 65 ARG C CA 1
ATOM 7567 C C . ARG C 1 65 ? -0.60000 37.05400 1.04300 1.000 27.93000 65 ARG C C 1
ATOM 7568 O O . ARG C 1 65 ? 0.35900 37.13400 1.80400 1.000 28.31000 65 ARG C O 1
ATOM 7589 N N . PHE C 1 66 ? -0.49400 37.27400 -0.27200 1.000 25.42000 66 PHE C N 1
ATOM 7590 C CA . PHE C 1 66 ? 0.76700 37.58600 -0.95400 1.000 28.09000 66 PHE C CA 1
ATOM 7591 C C . PHE C 1 66 ? 0.54000 38.85300 -1.76900 1.000 27.20000 66 PHE C C 1
ATOM 7592 O O . PHE C 1 66 ? 0.37000 38.79800 -2.99300 1.000 27.01000 66 PHE C O 1
ATOM 7609 N N . PRO C 1 67 ? 0.52600 40.00900 -1.12000 1.000 26.12000 67 PRO C N 1
ATOM 7610 C CA . PRO C 1 67 ? 0.16400 41.25000 -1.82700 1.000 25.97000 67 PRO C CA 1
ATOM 7611 C C . PRO C 1 67 ? 1.13400 41.67600 -2.91200 1.000 29.19000 67 PRO C C 1
ATOM 7612 O O . PRO C 1 67 ? 0.74100 42.43600 -3.79300 1.000 28.12000 67 PRO C O 1
ATOM 7623 N N . LYS C 1 68 ? 2.37900 41.21600 -2.90000 1.000 25.47000 68 LYS C N 1
ATOM 7624 C CA . LYS C 1 68 ? 3.26200 41.54600 -4.00400 1.000 27.65000 68 LYS C CA 1
ATOM 7625 C C . LYS C 1 68 ? 3.00500 40.73000 -5.26300 1.000 26.34000 68 LYS C C 1
ATOM 7626 O O . LYS C 1 68 ? 3.58800 41.06000 -6.31500 1.000 28.45000 68 LYS C O 1
ATOM 7645 N N . ALA C 1 69 ? 2.17100 39.68500 -5.19300 1.000 25.25000 69 ALA C N 1
ATOM 7646 C CA . ALA C 1 69 ? 1.91300 38.81400 -6.32700 1.000 24.03000 69 ALA C CA 1
ATOM 7647 C C . ALA C 1 69 ? 0.81000 39.43700 -7.18200 1.000 27.53000 69 ALA C C 1
ATOM 7648 O O . ALA C 1 69 ? -0.36500 39.37700 -6.81800 1.000 30.25000 69 ALA C O 1
ATOM 7655 N N . ILE C 1 70 ? 1.19100 39.99800 -8.31900 1.000 27.62000 70 ILE C N 1
ATOM 7656 C CA . ILE C 1 70 ? 0.24100 40.64100 -9.22300 1.000 24.87000 70 ILE C CA 1
ATOM 7657 C C . ILE C 1 70 ? -0.17900 39.62200 -10.26900 1.000 26.04000 70 ILE C C 1
ATOM 7658 O O . ILE C 1 70 ? 0.65200 38.91000 -10.81500 1.000 22.73000 70 ILE C O 1
ATOM 7674 N N . PHE C 1 71 ? -1.48300 39.52500 -10.53100 1.000 22.57000 71 PHE C N 1
ATOM 7675 C CA . PHE C 1 71 ? -1.94500 38.51500 -11.47900 1.000 22.97000 71 PHE C CA 1
ATOM 7676 C C . PHE C 1 71 ? -1.51600 38.91800 -12.87700 1.000 24.63000 71 PHE C C 1
ATOM 7677 O O . PHE C 1 71 ? -1.60200 40.09700 -13.26000 1.000 23.95000 71 PHE C O 1
ATOM 7694 N N . SER C 1 72 ? -0.99700 37.94500 -13.62400 1.000 24.30000 72 SER C N 1
ATOM 7695 C CA . SER C 1 72 ? -0.37200 38.21600 -14.91700 1.000 26.71000 72 SER C CA 1
ATOM 7696 C C . SER C 1 72 ? -0.81600 37.12700 -15.89100 1.000 28.38000 72 SER C C 1
ATOM 7697 O O . SER C 1 72 ? -1.62400 36.25300 -15.55100 1.000 25.10000 72 SER C O 1
ATOM 7705 N N . TYR C 1 73 ? -0.28100 37.19400 -17.11200 1.000 25.86000 73 TYR C N 1
ATOM 7706 C CA . TYR C 1 73 ? -0.57900 36.22400 -18.17200 1.000 24.59000 73 TYR C CA 1
ATOM 7707 C C . TYR C 1 73 ? -2.03800 35.76800 -18.11700 1.000 22.12000 73 TYR C C 1
ATOM 7708 O O . TYR C 1 73 ? -2.94800 36.62000 -18.18400 1.000 26.88000 73 TYR C O 1
ATOM 7726 N N . ILE C 1 74 ? -2.28000 34.45600 -17.96800 1.000 25.98000 74 ILE C N 1
ATOM 7727 C CA . ILE C 1 74 ? -3.63200 33.92400 -18.14000 1.000 27.09000 74 ILE C CA 1
ATOM 7728 C C . ILE C 1 74 ? -4.54800 34.38500 -17.02200 1.000 31.33000 74 ILE C C 1
ATOM 7729 O O . ILE C 1 74 ? -5.75800 34.51300 -17.22700 1.000 27.45000 74 ILE C O 1
ATOM 7745 N N . SER C 1 75 ? -4.01600 34.63000 -15.81700 1.000 30.11000 75 SER C N 1
ATOM 7746 C CA . SER C 1 75 ? -4.87300 35.10500 -14.73000 1.000 24.98000 75 SER C CA 1
ATOM 7747 C C . SER C 1 75 ? -5.35500 36.51000 -15.02400 1.000 27.63000 75 SER C C 1
ATOM 7748 O O . SER C 1 75 ? -6.52500 36.84800 -14.81600 1.000 26.23000 75 SER C O 1
ATOM 7756 N N . ALA C 1 76 ? -4.44000 37.36600 -15.45100 1.000 27.49000 76 ALA C N 1
ATOM 7757 C CA . ALA C 1 76 ? -4.82500 38.72300 -15.79800 1.000 26.07000 76 ALA C CA 1
ATOM 7758 C C . ALA C 1 76 ? -5.79100 38.74300 -16.99300 1.000 27.16000 76 ALA C C 1
ATOM 7759 O O . ALA C 1 76 ? -6.74400 39.53800 -17.02000 1.000 27.69000 76 ALA C O 1
ATOM 7766 N N . LEU C 1 77 ? -5.56700 37.87900 -17.97600 1.000 29.82000 77 LEU C N 1
ATOM 7767 C CA . LEU C 1 77 ? -6.51400 37.78800 -19.09600 1.000 32.09000 77 LEU C CA 1
ATOM 7768 C C . LEU C 1 77 ? -7.90200 37.37800 -18.59800 1.000 30.02000 77 LEU C C 1
ATOM 7769 O O . LEU C 1 77 ? -8.90900 38.01900 -18.92300 1.000 30.45000 77 LEU C O 1
ATOM 7785 N N . TYR C 1 78 ? -7.95600 36.34800 -17.75500 1.000 30.78000 78 TYR C N 1
ATOM 7786 C CA . TYR C 1 78 ? -9.22900 35.83600 -17.26400 1.000 30.72000 78 TYR C CA 1
ATOM 7787 C C . TYR C 1 78 ? -9.96900 36.87300 -16.42500 1.000 35.46000 78 TYR C C 1
ATOM 7788 O O . TYR C 1 78 ? -11.17300 37.10800 -16.62000 1.000 28.72000 78 TYR C O 1
ATOM 7806 N N . LEU C 1 79 ? -9.27700 37.48600 -15.46500 1.000 31.11000 79 LEU C N 1
ATOM 7807 C CA . LEU C 1 79 ? -9.95000 38.39500 -14.54900 1.000 29.29000 79 LEU C CA 1
ATOM 7808 C C . LEU C 1 79 ? -10.52400 39.61100 -15.27700 1.000 28.77000 79 LEU C C 1
ATOM 7809 O O . LEU C 1 79 ? -11.51000 40.20100 -14.82100 1.000 28.24000 79 LEU C O 1
ATOM 7825 N N . GLN C 1 80 ? -9.94700 39.99000 -16.40500 1.000 28.29000 80 GLN C N 1
ATOM 7826 C CA . GLN C 1 80 ? -10.42400 41.12100 -17.19000 1.000 31.06000 80 GLN C CA 1
ATOM 7827 C C . GLN C 1 80 ? -11.32200 40.69500 -18.34800 1.000 32.12000 80 GLN C C 1
ATOM 7828 O O . GLN C 1 80 ? -11.68500 41.54900 -19.17700 1.000 31.08000 80 GLN C O 1
ATOM 7842 N N . GLN C 1 81 ? -11.66800 39.41400 -18.42900 1.000 35.82000 81 GLN C N 1
ATOM 7843 C CA . GLN C 1 81 ? -12.55000 38.88600 -19.48500 1.000 40.34000 81 GLN C CA 1
ATOM 7844 C C . GLN C 1 81 ? -11.96700 39.09400 -20.87600 1.000 40.62000 81 GLN C C 1
ATOM 7845 O O . GLN C 1 81 ? -12.69300 39.29100 -21.85300 1.000 35.75000 81 GLN C O 1
ATOM 7859 N N . PHE C 1 82 ? -10.64000 39.01100 -20.98000 1.000 38.45000 82 PHE C N 1
ATOM 7860 C CA . PHE C 1 82 ? -9.94300 39.00300 -22.25700 1.000 33.53000 82 PHE C CA 1
ATOM 7861 C C . PHE C 1 82 ? -9.74900 37.59400 -22.82900 1.000 40.53000 82 PHE C C 1
ATOM 7862 O O . PHE C 1 82 ? -9.11100 37.45200 -23.86600 1.000 47.36000 82 PHE C O 1
ATOM 7879 N N . THR C 1 83 ? -10.22200 36.55800 -22.14700 1.000 37.19000 83 THR C N 1
ATOM 7880 C CA . THR C 1 83 ? -10.23900 35.20900 -22.68300 1.000 41.09000 83 THR C CA 1
ATOM 7881 C C . THR C 1 83 ? -11.54400 34.57700 -22.22900 1.000 44.75000 83 THR C C 1
ATOM 7882 O O . THR C 1 83 ? -12.14500 34.99700 -21.24400 1.000 42.91000 83 THR C O 1
ATOM 7893 N N . ASP C 1 84 ? -11.99000 33.57200 -22.98200 1.000 47.65000 84 ASP C N 1
ATOM 7894 C CA . ASP C 1 84 ? -13.14800 32.77400 -22.61500 1.000 51.02000 84 ASP C CA 1
ATOM 7895 C C . ASP C 1 84 ? -12.76600 31.49700 -21.88800 1.000 50.99000 84 ASP C C 1
ATOM 7896 O O . ASP C 1 84 ? -13.65200 30.77400 -21.43600 1.000 55.32000 84 ASP C O 1
ATOM 7905 N N . GLU C 1 85 ? -11.47600 31.20600 -21.74200 1.000 44.66000 85 GLU C N 1
ATOM 7906 C CA . GLU C 1 85 ? -11.06800 30.03300 -20.99300 1.000 49.49000 85 GLU C CA 1
ATOM 7907 C C . GLU C 1 85 ? -11.08600 30.32400 -19.50000 1.000 40.05000 85 GLU C C 1
ATOM 7908 O O . GLU C 1 85 ? -10.84100 31.44700 -19.06100 1.000 42.35000 85 GLU C O 1
ATOM 7920 N N . ILE C 1 86 ? -11.40900 29.30200 -18.72500 1.000 41.30000 86 ILE C N 1
ATOM 7921 C CA . ILE C 1 86 ? -11.38800 29.39300 -17.27200 1.000 41.40000 86 ILE C CA 1
ATOM 7922 C C . ILE C 1 86 ? -10.13100 28.69200 -16.78200 1.000 41.73000 86 ILE C C 1
ATOM 7923 O O . ILE C 1 86 ? -10.12700 27.46400 -16.68700 1.000 42.79000 86 ILE C O 1
ATOM 7939 N N . PRO C 1 87 ? -9.07000 29.42300 -16.43300 1.000 34.65000 87 PRO C N 1
ATOM 7940 C CA . PRO C 1 87 ? -7.79900 28.77000 -16.09300 1.000 32.96000 87 PRO C CA 1
ATOM 7941 C C . PRO C 1 87 ? -7.92700 27.87100 -14.88200 1.000 33.68000 87 PRO C C 1
ATOM 7942 O O . PRO C 1 87 ? -8.69500 28.13900 -13.96400 1.000 36.77000 87 PRO C O 1
ATOM 7953 N N . GLN C 1 88 ? -7.12200 26.80400 -14.86200 1.000 33.05000 88 GLN C N 1
ATOM 7954 C CA . GLN C 1 88 ? -7.08400 25.88800 -13.72500 1.000 37.88000 88 GLN C CA 1
ATOM 7955 C C . GLN C 1 88 ? -5.80600 26.05700 -12.90700 1.000 38.54000 88 GLN C C 1
ATOM 7956 O O . GLN C 1 88 ? -5.48700 25.21000 -12.06400 1.000 37.76000 88 GLN C O 1
ATOM 7970 N N . TYR C 1 89 ? -5.08700 27.15600 -13.12900 1.000 35.94000 89 TYR C N 1
ATOM 7971 C CA . TYR C 1 89 ? -3.85600 27.50000 -12.43300 1.000 37.33000 89 TYR C CA 1
ATOM 7972 C C . TYR C 1 89 ? -3.75900 29.02500 -12.42100 1.000 30.54000 89 TYR C C 1
ATOM 7973 O O . TYR C 1 89 ? -4.41700 29.69700 -13.21500 1.000 29.33000 89 TYR C O 1
ATOM 7991 N N . PHE C 1 90 ? -2.91200 29.55500 -11.53400 1.000 29.47000 90 PHE C N 1
ATOM 7992 C CA . PHE C 1 90 ? -2.62000 30.98400 -11.45100 1.000 26.73000 90 PHE C CA 1
ATOM 7993 C C . PHE C 1 90 ? -1.28600 31.30700 -12.14000 1.000 25.78000 90 PHE C C 1
ATOM 7994 O O . PHE C 1 90 ? -0.31500 30.54300 -12.02800 1.000 30.67000 90 PHE C O 1
ATOM 8011 N N . ASP C 1 91 ? -1.23700 32.46100 -12.79900 1.000 27.04000 91 ASP C N 1
ATOM 8012 C CA . ASP C 1 91 ? -0.00800 33.12000 -13.20400 1.000 27.57000 91 ASP C CA 1
ATOM 8013 C C . ASP C 1 91 ? 0.14600 34.37400 -12.35700 1.000 26.33000 91 ASP C C 1
ATOM 8014 O O . ASP C 1 91 ? -0.77900 35.19300 -12.29300 1.000 26.52000 91 ASP C O 1
ATOM 8023 N N . VAL C 1 92 ? 1.27900 34.51800 -11.67600 1.000 24.42000 92 VAL C N 1
ATOM 8024 C CA . VAL C 1 92 ? 1.53500 35.75900 -10.96400 1.000 21.11000 92 VAL C CA 1
ATOM 8025 C C . VAL C 1 92 ? 2.93800 36.24100 -11.28700 1.000 20.56000 92 VAL C C 1
ATOM 8026 O O . VAL C 1 92 ? 3.82800 35.44200 -11.60500 1.000 24.00000 92 VAL C O 1
ATOM 8039 N N . THR C 1 93 ? 3.13800 37.55100 -11.15100 1.000 23.41000 93 THR C N 1
ATOM 8040 C CA . THR C 1 93 ? 4.45400 38.15500 -11.33600 1.000 21.74000 93 THR C CA 1
ATOM 8041 C C . THR C 1 93 ? 4.86700 38.87500 -10.05400 1.000 26.90000 93 THR C C 1
ATOM 8042 O O . THR C 1 93 ? 4.07600 39.62100 -9.46600 1.000 22.86000 93 THR C O 1
ATOM 8053 N N . VAL C 1 94 ? 6.10500 38.63400 -9.63000 1.000 23.45000 94 VAL C N 1
ATOM 8054 C CA . VAL C 1 94 ? 6.64300 39.19600 -8.39000 1.000 22.08000 94 VAL C CA 1
ATOM 8055 C C . VAL C 1 94 ? 8.04100 39.71400 -8.68100 1.000 23.80000 94 VAL C C 1
ATOM 8056 O O . VAL C 1 94 ? 8.66600 39.30900 -9.67000 1.000 24.51000 94 VAL C O 1
ATOM 8069 N N . PRO C 1 95 ? 8.57200 40.55600 -7.80900 1.000 23.71000 95 PRO C N 1
ATOM 8070 C CA . PRO C 1 95 ? 9.94600 41.04300 -7.97800 1.000 21.57000 95 PRO C CA 1
ATOM 8071 C C . PRO C 1 95 ? 10.92200 39.92500 -7.75700 1.000 22.43000 95 PRO C C 1
ATOM 8072 O O . PRO C 1 95 ? 10.65600 38.97200 -7.02600 1.000 24.29000 95 PRO C O 1
ATOM 8083 N N . ARG C 1 96 ? 12.12600 40.10000 -8.32400 1.000 25.71000 96 ARG C N 1
ATOM 8084 C CA . ARG C 1 96 ? 13.23400 39.12600 -8.22900 1.000 26.10000 96 ARG C CA 1
ATOM 8085 C C . ARG C 1 96 ? 13.52800 38.92300 -6.73400 1.000 23.34000 96 ARG C C 1
ATOM 8086 O O . ARG C 1 96 ? 13.73100 39.94200 -6.04400 1.000 23.54000 96 ARG C O 1
ATOM 8107 N N . GLY C 1 97 ? 13.55400 37.67900 -6.24900 1.000 23.24000 97 GLY C N 1
ATOM 8108 C CA . GLY C 1 97 ? 13.82700 37.35200 -4.86400 1.000 27.71000 97 GLY C CA 1
ATOM 8109 C C . GLY C 1 97 ? 12.61500 36.97500 -4.03600 1.000 27.88000 97 GLY C C 1
ATOM 8110 O O . GLY C 1 97 ? 12.76800 36.37200 -2.96800 1.000 25.80000 97 GLY C O 1
ATOM 8114 N N . TYR C 1 98 ? 11.41300 37.35000 -4.46500 1.000 24.82000 98 TYR C N 1
ATOM 8115 C CA . TYR C 1 98 ? 10.23100 37.07200 -3.67700 1.000 26.80000 98 TYR C CA 1
ATOM 8116 C C . TYR C 1 98 ? 10.02300 35.57100 -3.51500 1.000 27.68000 98 TYR C C 1
ATOM 8117 O O . TYR C 1 98 ? 10.16200 34.78400 -4.46200 1.000 24.66000 98 TYR C O 1
ATOM 8135 N N . ARG C 1 99 ? 9.63100 35.17300 -2.32200 1.000 28.12000 99 ARG C N 1
ATOM 8136 C CA . ARG C 1 99 ? 9.37700 33.76400 -2.03900 1.000 31.61000 99 ARG C CA 1
ATOM 8137 C C . ARG C 1 99 ? 8.01500 33.60100 -1.37600 1.000 27.90000 99 ARG C C 1
ATOM 8138 O O . ARG C 1 99 ? 7.59900 34.43700 -0.58000 1.000 33.24000 99 ARG C O 1
ATOM 8159 N N . PHE C 1 100 ? 7.31000 32.52600 -1.74200 1.000 30.93000 100 PHE C N 1
ATOM 8160 C CA . PHE C 1 100 ? 5.98400 32.22800 -1.20500 1.000 33.39000 100 PHE C CA 1
ATOM 8161 C C . PHE C 1 100 ? 6.06800 31.20100 -0.07800 1.000 38.76000 100 PHE C C 1
ATOM 8162 O O . PHE C 1 100 ? 6.65000 30.12500 -0.25100 1.000 37.56000 100 PHE C O 1
ATOM 8179 N N . ASN C 1 101 ? 5.43700 31.52500 1.04200 1.000 43.58000 101 ASN C N 1
ATOM 8180 C CA . ASN C 1 101 ? 5.30200 30.61800 2.17900 1.000 55.47000 101 ASN C CA 1
ATOM 8181 C C . ASN C 1 101 ? 4.01900 29.81400 1.97400 1.000 48.88000 101 ASN C C 1
ATOM 8182 O O . ASN C 1 101 ? 2.91500 30.35000 2.11400 1.000 48.82000 101 ASN C O 1
ATOM 8193 N N . THR C 1 102 ? 4.16900 28.55100 1.59800 1.000 47.87000 102 THR C N 1
ATOM 8194 C CA . THR C 1 102 ? 3.06000 27.62400 1.41100 1.000 48.54000 102 THR C CA 1
ATOM 8195 C C . THR C 1 102 ? 2.08300 28.11500 0.34700 1.000 48.09000 102 THR C C 1
ATOM 8196 O O . THR C 1 102 ? 0.91000 28.37800 0.65700 1.000 48.98000 102 THR C O 1
ATOM 8207 N N . PRO C 1 103 ? 2.50700 28.22300 -0.90800 1.000 44.64000 103 PRO C N 1
ATOM 8208 C CA . PRO C 1 103 ? 1.59400 28.66700 -1.96800 1.000 46.29000 103 PRO C CA 1
ATOM 8209 C C . PRO C 1 103 ? 0.61000 27.57100 -2.33600 1.000 49.44000 103 PRO C C 1
ATOM 8210 O O . PRO C 1 103 ? 0.78400 26.41000 -1.94100 1.000 53.04000 103 PRO C O 1
ATOM 8221 N N . PRO C 1 104 ? -0.43000 27.88900 -3.09900 1.000 52.03000 104 PRO C N 1
ATOM 8222 C CA . PRO C 1 104 ? -1.20100 26.83300 -3.77200 1.000 50.63000 104 PRO C CA 1
ATOM 8223 C C . PRO C 1 104 ? -0.33100 26.12900 -4.80100 1.000 55.49000 104 PRO C C 1
ATOM 8224 O O . PRO C 1 104 ? 0.74600 26.59700 -5.17500 1.000 53.49000 104 PRO C O 1
ATOM 8235 N N . ALA C 1 105 ? -0.77700 24.94300 -5.20100 1.000 57.40000 105 ALA C N 1
ATOM 8236 C CA . ALA C 1 105 ? -0.02500 24.01200 -6.06600 1.000 60.34000 105 ALA C CA 1
ATOM 8237 C C . ALA C 1 105 ? -0.10000 24.37400 -7.55100 1.000 53.36000 105 ALA C C 1
ATOM 8238 O O . ALA C 1 105 ? 0.86300 24.12100 -8.25900 1.000 59.40000 105 ALA C O 1
ATOM 8245 N N . ASN C 1 106 ? -1.20500 24.90200 -8.03700 1.000 44.93000 106 ASN C N 1
ATOM 8246 C CA . ASN C 1 106 ? -1.31100 25.22600 -9.47700 1.000 46.33000 106 ASN C CA 1
ATOM 8247 C C . ASN C 1 106 ? -0.96700 26.71000 -9.62400 1.000 41.30000 106 ASN C C 1
ATOM 8248 O O . ASN C 1 106 ? -1.83700 27.47400 -9.96000 1.000 36.62000 106 ASN C O 1
ATOM 8255 N N . LEU C 1 107 ? 0.29200 27.04300 -9.38900 1.000 34.49000 107 LEU C N 1
ATOM 8256 C CA . LEU C 1 107 ? 0.84400 28.42100 -9.35000 1.000 36.57000 107 LEU C CA 1
ATOM 8257 C C . LEU C 1 107 ? 2.13000 28.55500 -10.19300 1.000 33.43000 107 LEU C C 1
ATOM 8258 O O . LEU C 1 107 ? 3.12800 27.90600 -9.82200 1.000 33.53000 107 LEU C O 1
ATOM 8274 N N . ASN C 1 108 ? 2.12000 29.35400 -11.27300 1.000 27.74000 108 ASN C N 1
ATOM 8275 C CA . ASN C 1 108 ? 3.28700 29.69500 -12.06700 1.000 30.24000 108 ASN C CA 1
ATOM 8276 C C . ASN C 1 108 ? 3.76300 31.06700 -11.62200 1.000 32.29000 108 ASN C C 1
ATOM 8277 O O . ASN C 1 108 ? 3.01700 32.05100 -11.67600 1.000 29.18000 108 ASN C O 1
ATOM 8288 N N . ILE C 1 109 ? 5.00900 31.12800 -11.19500 1.000 27.24000 109 ILE C N 1
ATOM 8289 C CA . ILE C 1 109 ? 5.60600 32.34200 -10.66000 1.000 24.08000 109 ILE C CA 1
ATOM 8290 C C . ILE C 1 109 ? 6.53700 32.91800 -11.70600 1.000 29.31000 109 ILE C C 1
ATOM 8291 O O . ILE C 1 109 ? 7.43600 32.22600 -12.18000 1.000 31.82000 109 ILE C O 1
ATOM 8307 N N . HIS C 1 110 ? 6.33200 34.18000 -12.04700 1.000 27.80000 110 HIS C N 1
ATOM 8308 C CA . HIS C 1 110 ? 7.17900 34.91600 -12.97100 1.000 28.17000 110 HIS C CA 1
ATOM 8309 C C . HIS C 1 110 ? 7.90700 36.01900 -12.23200 1.000 28.11000 110 HIS C C 1
ATOM 8310 O O . HIS C 1 110 ? 7.29000 36.79300 -11.49700 1.000 27.95000 110 HIS C O 1
ATOM 8324 N N . PHE C 1 111 ? 9.21900 36.11200 -12.45900 1.000 26.37000 111 PHE C N 1
ATOM 8325 C CA . PHE C 1 111 ? 10.06000 37.09700 -11.79400 1.000 27.23000 111 PHE C CA 1
ATOM 8326 C C . PHE C 1 111 ? 10.38400 38.21300 -12.75400 1.000 29.86000 111 PHE C C 1
ATOM 8327 O O . PHE C 1 111 ? 10.68000 37.96000 -13.92000 1.000 31.43000 111 PHE C O 1
ATOM 8344 N N . VAL C 1 112 ? 10.28700 39.44900 -12.27100 1.000 25.89000 112 VAL C N 1
ATOM 8345 C CA . VAL C 1 112 ? 10.73200 40.60900 -13.03800 1.000 27.67000 112 VAL C CA 1
ATOM 8346 C C . VAL C 1 112 ? 11.52700 41.52600 -12.11600 1.000 29.61000 112 VAL C C 1
ATOM 8347 O O . VAL C 1 112 ? 11.44900 41.43700 -10.88900 1.000 26.33000 112 VAL C O 1
ATOM 8360 N N . SER C 1 113 ? 12.29300 42.43000 -12.72300 1.000 31.37000 113 SER C N 1
ATOM 8361 C CA . SER C 1 113 ? 13.02700 43.40200 -11.92400 1.000 36.05000 113 SER C CA 1
ATOM 8362 C C . SER C 1 113 ? 12.04500 44.28700 -11.15600 1.000 29.98000 113 SER C C 1
ATOM 8363 O O . SER C 1 113 ? 10.92500 44.55000 -11.59500 1.000 31.70000 113 SER C O 1
ATOM 8371 N N . LYS C 1 114 ? 12.47300 44.75800 -9.98400 1.000 30.81000 114 LYS C N 1
ATOM 8372 C CA . LYS C 1 114 ? 11.61300 45.60900 -9.18200 1.000 30.66000 114 LYS C CA 1
ATOM 8373 C C . LYS C 1 114 ? 11.05100 46.76500 -9.99700 1.000 34.76000 114 LYS C C 1
ATOM 8374 O O . LYS C 1 114 ? 9.89700 47.16100 -9.80300 1.000 29.30000 114 LYS C O 1
ATOM 8393 N N . GLU C 1 115 ? 11.86000 47.33700 -10.90000 1.000 30.42000 115 GLU C N 1
ATOM 8394 C CA . GLU C 1 115 ? 11.38600 48.50800 -11.65300 1.000 35.17000 115 GLU C CA 1
ATOM 8395 C C . GLU C 1 115 ? 10.16000 48.18600 -12.50200 1.000 32.04000 115 GLU C C 1
ATOM 8396 O O . GLU C 1 115 ? 9.35000 49.07600 -12.77400 1.000 36.20000 115 GLU C O 1
ATOM 8408 N N . TYR C 1 116 ? 10.00300 46.94000 -12.91400 1.000 33.68000 116 TYR C N 1
ATOM 8409 C CA . TYR C 1 116 ? 8.87000 46.55100 -13.73600 1.000 31.86000 116 TYR C CA 1
ATOM 8410 C C . TYR C 1 116 ? 7.73100 45.93100 -12.94800 1.000 35.12000 116 TYR C C 1
ATOM 8411 O O . TYR C 1 116 ? 6.71900 45.56600 -13.54400 1.000 31.79000 116 TYR C O 1
ATOM 8429 N N . SER C 1 117 ? 7.88200 45.75600 -11.63700 1.000 31.35000 117 SER C N 1
ATOM 8430 C CA . SER C 1 117 ? 6.95500 44.89200 -10.91800 1.000 28.01000 117 SER C CA 1
ATOM 8431 C C . SER C 1 117 ? 5.54000 45.44600 -10.92100 1.000 30.45000 117 SER C C 1
ATOM 8432 O O . SER C 1 117 ? 4.58000 44.67700 -10.91900 1.000 28.91000 117 SER C O 1
ATOM 8440 N N . GLU C 1 118 ? 5.36400 46.76200 -10.96200 1.000 27.04000 118 GLU C N 1
ATOM 8441 C CA . GLU C 1 118 ? 4.00400 47.31200 -10.96200 1.000 28.78000 118 GLU C CA 1
ATOM 8442 C C . GLU C 1 118 ? 3.64900 48.02700 -12.26100 1.000 30.53000 118 GLU C C 1
ATOM 8443 O O . GLU C 1 118 ? 2.62900 48.73500 -12.32400 1.000 29.81000 118 GLU C O 1
ATOM 8455 N N . LEU C 1 119 ? 4.45000 47.85700 -13.29500 1.000 29.63000 119 LEU C N 1
ATOM 8456 C CA . LEU C 1 119 ? 4.21100 48.59100 -14.53800 1.000 30.19000 119 LEU C CA 1
ATOM 8457 C C . LEU C 1 119 ? 3.00000 47.99900 -15.26200 1.000 28.13000 119 LEU C C 1
ATOM 8458 O O . LEU C 1 119 ? 2.99200 46.81300 -15.63200 1.000 29.52000 119 LEU C O 1
ATOM 8474 N N . GLY C 1 120 ? 1.97800 48.81800 -15.44900 1.000 31.65000 120 GLY C N 1
ATOM 8475 C CA . GLY C 1 120 ? 0.74500 48.36600 -16.05000 1.000 32.93000 120 GLY C CA 1
ATOM 8476 C C . GLY C 1 120 ? -0.24100 47.79000 -15.07800 1.000 32.40000 120 GLY C C 1
ATOM 8477 O O . GLY C 1 120 ? -1.19300 47.11900 -15.50200 1.000 30.23000 120 GLY C O 1
ATOM 8481 N N . MET C 1 121 ? -0.04000 48.01300 -13.78200 1.000 28.18000 121 MET C N 1
ATOM 8482 C CA . MET C 1 121 ? -0.89900 47.43700 -12.76600 1.000 27.75000 121 MET C CA 1
ATOM 8483 C C . MET C 1 121 ? -2.21300 48.19400 -12.72100 1.000 31.98000 121 MET C C 1
ATOM 8484 O O . MET C 1 121 ? -2.24900 49.42500 -12.74300 1.000 30.84000 121 MET C O 1
ATOM 8498 N N . THR C 1 122 ? -3.29800 47.44400 -12.64000 1.000 29.64000 122 THR C N 1
ATOM 8499 C CA . THR C 1 122 ? -4.62800 48.03300 -12.47200 1.000 28.47000 122 THR C CA 1
ATOM 8500 C C . THR C 1 122 ? -5.44400 47.08900 -11.61000 1.000 28.93000 122 THR C C 1
ATOM 8501 O O . THR C 1 122 ? -5.00300 45.99000 -11.28000 1.000 28.79000 122 THR C O 1
ATOM 8512 N N . THR C 1 123 ? -6.64300 47.53200 -11.23800 1.000 27.25000 123 THR C N 1
ATOM 8513 C CA . THR C 1 123 ? -7.48100 46.82700 -10.27400 1.000 29.13000 123 THR C CA 1
ATOM 8514 C C . THR C 1 123 ? -8.80400 46.46600 -10.91600 1.000 30.58000 123 THR C C 1
ATOM 8515 O O . THR C 1 123 ? -9.41500 47.31200 -11.56400 1.000 28.85000 123 THR C O 1
ATOM 8526 N N . VAL C 1 124 ? -9.23200 45.22700 -10.72200 1.000 26.08000 124 VAL C N 1
ATOM 8527 C CA . VAL C 1 124 ? -10.52200 44.72500 -11.19900 1.000 28.22000 124 VAL C CA 1
ATOM 8528 C C . VAL C 1 124 ? -11.12300 43.79100 -10.16200 1.000 29.21000 124 VAL C C 1
ATOM 8529 O O . VAL C 1 124 ? -10.41900 43.19100 -9.33800 1.000 27.75000 124 VAL C O 1
ATOM 8542 N N . PRO C 1 125 ? -12.44500 43.63200 -10.19900 1.000 29.76000 125 PRO C N 1
ATOM 8543 C CA . PRO C 1 125 ? -13.07800 42.63500 -9.32900 1.000 27.67000 125 PRO C CA 1
ATOM 8544 C C . PRO C 1 125 ? -12.90800 41.21700 -9.84500 1.000 23.06000 125 PRO C C 1
ATOM 8545 O O . PRO C 1 125 ? -12.96000 40.95400 -11.05100 1.000 26.07000 125 PRO C O 1
ATOM 8556 N N . THR C 1 126 ? -12.75000 40.29800 -8.90200 1.000 21.72000 126 THR C N 1
ATOM 8557 C CA . THR C 1 126 ? -12.79400 38.87400 -9.14600 1.000 25.34000 126 THR C CA 1
ATOM 8558 C C . THR C 1 126 ? -14.22200 38.45500 -9.51800 1.000 27.73000 126 THR C C 1
ATOM 8559 O O . THR C 1 126 ? -15.16300 39.24200 -9.38400 1.000 24.33000 126 THR C O 1
ATOM 8570 N N . PRO C 1 127 ? -14.41700 37.22000 -9.95100 1.000 25.15000 127 PRO C N 1
ATOM 8571 C CA . PRO C 1 127 ? -15.78500 36.71100 -10.16100 1.000 28.07000 127 PRO C CA 1
ATOM 8572 C C . PRO C 1 127 ? -16.70800 36.82600 -8.94800 1.000 28.53000 127 PRO C C 1
ATOM 8573 O O . PRO C 1 127 ? -17.92700 36.90200 -9.11300 1.000 27.64000 127 PRO C O 1
ATOM 8584 N N . MET C 1 128 ? -16.15300 36.86800 -7.73900 1.000 22.95000 128 MET C N 1
ATOM 8585 C CA . MET C 1 128 ? -16.92600 37.04800 -6.52500 1.000 23.34000 128 MET C CA 1
ATOM 8586 C C . MET C 1 128 ? -16.99700 38.49300 -6.03600 1.000 24.66000 128 MET C C 1
ATOM 8587 O O . MET C 1 128 ? -17.45100 38.73200 -4.90500 1.000 25.38000 128 MET C O 1
ATOM 8601 N N . GLY C 1 129 ? -16.52000 39.44500 -6.82900 1.000 25.94000 129 GLY C N 1
ATOM 8602 C CA . GLY C 1 129 ? -16.72200 40.86500 -6.58400 1.000 27.56000 129 GLY C CA 1
ATOM 8603 C C . GLY C 1 129 ? -15.68500 41.58500 -5.74800 1.000 27.46000 129 GLY C C 1
ATOM 8604 O O . GLY C 1 129 ? -15.92700 42.72700 -5.35400 1.000 23.21000 129 GLY C O 1
ATOM 8608 N N . ASN C 1 130 ? -14.53500 40.96800 -5.48200 1.000 25.39000 130 ASN C N 1
ATOM 8609 C CA . ASN C 1 130 ? -13.49600 41.51100 -4.62400 1.000 25.89000 130 ASN C CA 1
ATOM 8610 C C . ASN C 1 130 ? -12.33300 42.02300 -5.47800 1.000 22.48000 130 ASN C C 1
ATOM 8611 O O . ASN C 1 130 ? -11.90000 41.35600 -6.42400 1.000 24.94000 130 ASN C O 1
ATOM 8622 N N . ASN C 1 131 ? -11.83300 43.21000 -5.13400 1.000 23.44000 131 ASN C N 1
ATOM 8623 C CA . ASN C 1 131 ? -10.82200 43.86100 -5.94700 1.000 25.35000 131 ASN C CA 1
ATOM 8624 C C . ASN C 1 131 ? -9.47000 43.17100 -5.85300 1.000 25.34000 131 ASN C C 1
ATOM 8625 O O . ASN C 1 131 ? -9.00200 42.84500 -4.76800 1.000 22.00000 131 ASN C O 1
ATOM 8636 N N . VAL C 1 132 ? -8.84600 42.95100 -6.99600 1.000 21.59000 132 VAL C N 1
ATOM 8637 C CA . VAL C 1 132 ? -7.48600 42.42000 -7.04800 1.000 25.01000 132 VAL C CA 1
ATOM 8638 C C . VAL C 1 132 ? -6.68200 43.20400 -8.07400 1.000 24.79000 132 VAL C C 1
ATOM 8639 O O . VAL C 1 132 ? -7.22600 43.87100 -8.97100 1.000 25.60000 132 VAL C O 1
ATOM 8652 N N . ARG C 1 133 ? -5.35500 43.12000 -7.93300 1.000 27.39000 133 ARG C N 1
ATOM 8653 C CA . ARG C 1 133 ? -4.43700 43.82200 -8.81900 1.000 26.81000 133 ARG C CA 1
ATOM 8654 C C . ARG C 1 133 ? -3.91100 42.89300 -9.91200 1.000 25.17000 133 ARG C C 1
ATOM 8655 O O . ARG C 1 133 ? -3.51300 41.75800 -9.64800 1.000 22.38000 133 ARG C O 1
ATOM 8676 N N . VAL C 1 134 ? -3.92900 43.38800 -11.15000 1.000 24.00000 134 VAL C N 1
ATOM 8677 C CA . VAL C 1 134 ? -3.68000 42.59400 -12.34300 1.000 25.32000 134 VAL C CA 1
ATOM 8678 C C . VAL C 1 134 ? -2.90000 43.48500 -13.30200 1.000 24.25000 134 VAL C C 1
ATOM 8679 O O . VAL C 1 134 ? -2.93600 44.71000 -13.18900 1.000 28.01000 134 VAL C O 1
ATOM 8692 N N . TYR C 1 135 ? -2.21500 42.87400 -14.27400 1.000 24.24000 135 TYR C N 1
ATOM 8693 C CA . TYR C 1 135 ? -1.61800 43.65200 -15.34900 1.000 28.21000 135 TYR C CA 1
ATOM 8694 C C . TYR C 1 135 ? -2.65900 43.94600 -16.43000 1.000 29.16000 135 TYR C C 1
ATOM 8695 O O . TYR C 1 135 ? -3.44100 43.07800 -16.81900 1.000 25.26000 135 TYR C O 1
ATOM 8713 N N . ASP C 1 136 ? -2.67900 45.20000 -16.88500 1.000 26.17000 136 ASP C N 1
ATOM 8714 C CA . ASP C 1 136 ? -3.57200 45.62800 -17.97100 1.000 31.87000 136 ASP C CA 1
ATOM 8715 C C . ASP C 1 136 ? -3.16700 44.97500 -19.29300 1.000 31.73000 136 ASP C C 1
ATOM 8716 O O . ASP C 1 136 ? -2.14700 44.28300 -19.40800 1.000 30.19000 136 ASP C O 1
ATOM 8725 N N . PHE C 1 137 ? -4.04600 45.13200 -20.29800 1.000 35.23000 137 PHE C N 1
ATOM 8726 C CA . PHE C 1 137 ? -3.88900 44.35000 -21.52000 1.000 28.78000 137 PHE C CA 1
ATOM 8727 C C . PHE C 1 137 ? -2.55500 44.67800 -22.17600 1.000 26.40000 137 PHE C C 1
ATOM 8728 O O . PHE C 1 137 ? -1.86300 43.78600 -22.66800 1.000 32.81000 137 PHE C O 1
ATOM 8745 N N . GLU C 1 138 ? -2.17900 45.95900 -22.17700 1.000 29.49000 138 GLU C N 1
ATOM 8746 C CA . GLU C 1 138 ? -0.94000 46.36100 -22.83500 1.000 35.50000 138 GLU C CA 1
ATOM 8747 C C . GLU C 1 138 ? 0.28700 45.73000 -22.18100 1.000 34.44000 138 GLU C C 1
ATOM 8748 O O . GLU C 1 138 ? 1.23700 45.35600 -22.86900 1.000 33.49000 138 GLU C O 1
ATOM 8760 N N . ARG C 1 139 ? 0.29700 45.62600 -20.84800 1.000 33.33000 139 ARG C N 1
ATOM 8761 C CA . ARG C 1 139 ? 1.39800 44.95100 -20.18400 1.000 26.84000 139 ARG C CA 1
ATOM 8762 C C . ARG C 1 139 ? 1.39800 43.47000 -20.49400 1.000 28.82000 139 ARG C C 1
ATOM 8763 O O . ARG C 1 139 ? 2.46100 42.86700 -20.67700 1.000 30.79000 139 ARG C O 1
ATOM 8784 N N . ILE C 1 140 ? 0.21800 42.84900 -20.54800 1.000 28.54000 140 ILE C N 1
ATOM 8785 C CA . ILE C 1 140 ? 0.17300 41.43100 -20.87300 1.000 28.88000 140 ILE C CA 1
ATOM 8786 C C . ILE C 1 140 ? 0.82500 41.19900 -22.23000 1.000 30.62000 140 ILE C C 1
ATOM 8787 O O . ILE C 1 140 ? 1.59200 40.24600 -22.42200 1.000 30.56000 140 ILE C O 1
ATOM 8803 N N . ILE C 1 141 ? 0.51400 42.06700 -23.19800 1.000 32.93000 141 ILE C N 1
ATOM 8804 C CA . ILE C 1 141 ? 1.03700 41.88800 -24.54600 1.000 36.17000 141 ILE C CA 1
ATOM 8805 C C . ILE C 1 141 ? 2.55500 42.04600 -24.55400 1.000 31.82000 141 ILE C C 1
ATOM 8806 O O . ILE C 1 141 ? 3.27700 41.23600 -25.16800 1.000 34.76000 141 ILE C O 1
ATOM 8822 N N . CYS C 1 142 ? 3.07600 43.05200 -23.84400 1.000 33.90000 142 CYS C N 1
ATOM 8823 C CA . CYS C 1 142 ? 4.52400 43.17900 -23.72400 1.000 35.95000 142 CYS C CA 1
ATOM 8824 C C . CYS C 1 142 ? 5.15900 41.91200 -23.15900 1.000 37.53000 142 CYS C C 1
ATOM 8825 O O . CYS C 1 142 ? 6.18900 41.45000 -23.66900 1.000 37.51000 142 CYS C O 1
ATOM 8833 N N . ASP C 1 143 ? 4.56600 41.33900 -22.09400 1.000 32.46000 143 ASP C N 1
ATOM 8834 C CA . ASP C 1 143 ? 5.06100 40.07600 -21.55900 1.000 31.90000 143 ASP C CA 1
ATOM 8835 C C . ASP C 1 143 ? 5.03700 38.97600 -22.61200 1.000 33.96000 143 ASP C C 1
ATOM 8836 O O . ASP C 1 143 ? 5.99600 38.20100 -22.75200 1.000 33.66000 143 ASP C O 1
ATOM 8845 N N . PHE C 1 144 ? 3.91800 38.84800 -23.32900 1.000 35.14000 144 PHE C N 1
ATOM 8846 C CA . PHE C 1 144 ? 3.78800 37.77800 -24.31500 1.000 37.15000 144 PHE C CA 1
ATOM 8847 C C . PHE C 1 144 ? 4.84700 37.90300 -25.40400 1.000 36.86000 144 PHE C C 1
ATOM 8848 O O . PHE C 1 144 ? 5.43500 36.90100 -25.83300 1.000 39.48000 144 PHE C O 1
ATOM 8865 N N . VAL C 1 145 ? 5.10600 39.11700 -25.85300 1.000 37.21000 145 VAL C N 1
ATOM 8866 C CA . VAL C 1 145 ? 6.10600 39.32800 -26.89100 1.000 41.09000 145 VAL C CA 1
ATOM 8867 C C . VAL C 1 145 ? 7.49700 38.99400 -26.35900 1.000 45.29000 145 VAL C C 1
ATOM 8868 O O . VAL C 1 145 ? 8.20000 38.14500 -26.92200 1.000 41.08000 145 VAL C O 1
ATOM 8881 N N . ILE C 1 146 ? 7.89300 39.63600 -25.24900 1.000 44.67000 146 ILE C N 1
ATOM 8882 C CA . ILE C 1 146 ? 9.17500 39.35400 -24.59700 1.000 40.85000 146 ILE C CA 1
ATOM 8883 C C . ILE C 1 146 ? 9.41300 37.86000 -24.43800 1.000 42.66000 146 ILE C C 1
ATOM 8884 O O . ILE C 1 146 ? 10.51100 37.35600 -24.71000 1.000 42.37000 146 ILE C O 1
ATOM 8900 N N . HIS C 1 147 ? 8.40800 37.13300 -23.95400 1.000 38.40000 147 HIS C N 1
ATOM 8901 C CA . HIS C 1 147 ? 8.58200 35.72900 -23.59500 1.000 38.42000 147 HIS C CA 1
ATOM 8902 C C . HIS C 1 147 ? 7.92900 34.77700 -24.58900 1.000 43.35000 147 HIS C C 1
ATOM 8903 O O . HIS C 1 147 ? 7.68000 33.61900 -24.25000 1.000 36.97000 147 HIS C O 1
ATOM 8917 N N . ARG C 1 148 ? 7.71900 35.23800 -25.83000 1.000 40.48000 148 ARG C N 1
ATOM 8918 C CA . ARG C 1 148 ? 7.03700 34.44600 -26.84900 1.000 40.90000 148 ARG C CA 1
ATOM 8919 C C . ARG C 1 148 ? 7.58000 33.03100 -26.95800 1.000 42.77000 148 ARG C C 1
ATOM 8920 O O . ARG C 1 148 ? 6.81100 32.07300 -27.08100 1.000 43.07000 148 ARG C O 1
ATOM 8941 N N . GLU C 1 149 ? 8.90600 32.86900 -26.92900 1.000 45.87000 149 GLU C N 1
ATOM 8942 C CA . GLU C 1 149 ? 9.47100 31.54800 -27.17700 1.000 51.15000 149 GLU C CA 1
ATOM 8943 C C . GLU C 1 149 ? 9.16900 30.55500 -26.05800 1.000 51.75000 149 GLU C C 1
ATOM 8944 O O . GLU C 1 149 ? 9.23500 29.34400 -26.29100 1.000 48.79000 149 GLU C O 1
ATOM 8956 N N . LYS C 1 150 ? 8.82800 31.03000 -24.86300 1.000 51.76000 150 LYS C N 1
ATOM 8957 C CA . LYS C 1 150 ? 8.47200 30.14000 -23.76300 1.000 51.24000 150 LYS C CA 1
ATOM 8958 C C . LYS C 1 150 ? 6.97200 29.90900 -23.65700 1.000 45.71000 150 LYS C C 1
ATOM 8959 O O . LYS C 1 150 ? 6.54300 29.11700 -22.81600 1.000 48.94000 150 LYS C O 1
ATOM 8978 N N . ILE C 1 151 ? 6.17300 30.55300 -24.51300 1.000 44.17000 151 ILE C N 1
ATOM 8979 C CA . ILE C 1 151 ? 4.71800 30.50700 -24.42600 1.000 44.88000 151 ILE C CA 1
ATOM 8980 C C . ILE C 1 151 ? 4.14800 29.55600 -25.46900 1.000 47.36000 151 ILE C C 1
ATOM 8981 O O . ILE C 1 151 ? 4.55600 29.58200 -26.64000 1.000 46.83000 151 ILE C O 1
ATOM 8997 N N . ASP C 1 152 ? 3.16800 28.75000 -25.05000 1.000 42.76000 152 ASP C N 1
ATOM 8998 C CA . ASP C 1 152 ? 2.43300 27.87200 -25.95400 1.000 46.28000 152 ASP C CA 1
ATOM 8999 C C . ASP C 1 152 ? 1.87800 28.66600 -27.13500 1.000 49.89000 152 ASP C C 1
ATOM 9000 O O . ASP C 1 152 ? 1.29300 29.74300 -26.96600 1.000 47.95000 152 ASP C O 1
ATOM 9009 N N . SER C 1 153 ? 2.07200 28.12900 -28.34600 1.000 49.13000 153 SER C N 1
ATOM 9010 C CA . SER C 1 153 ? 1.80300 28.91800 -29.54300 1.000 44.12000 153 SER C CA 1
ATOM 9011 C C . SER C 1 153 ? 0.32000 29.24500 -29.68800 1.000 40.03000 153 SER C C 1
ATOM 9012 O O . SER C 1 153 ? -0.03200 30.36200 -30.07200 1.000 44.10000 153 SER C O 1
ATOM 9020 N N . GLU C 1 154 ? -0.56200 28.27900 -29.42400 1.000 43.10000 154 GLU C N 1
ATOM 9021 C CA . GLU C 1 154 ? -1.99300 28.55800 -29.49200 1.000 50.53000 154 GLU C CA 1
ATOM 9022 C C . GLU C 1 154 ? -2.36400 29.69200 -28.54400 1.000 47.75000 154 GLU C C 1
ATOM 9023 O O . GLU C 1 154 ? -3.06700 30.63600 -28.92300 1.000 44.68000 154 GLU C O 1
ATOM 9035 N N . LEU C 1 155 ? -1.92700 29.59300 -27.28400 1.000 49.03000 155 LEU C N 1
ATOM 9036 C CA . LEU C 1 155 ? -2.20800 30.66400 -26.33300 1.000 37.80000 155 LEU C CA 1
ATOM 9037 C C . LEU C 1 155 ? -1.66800 31.99200 -26.84300 1.000 39.21000 155 LEU C C 1
ATOM 9038 O O . LEU C 1 155 ? -2.36300 33.01200 -26.79500 1.000 39.94000 155 LEU C O 1
ATOM 9054 N N . PHE C 1 156 ? -0.43900 31.99600 -27.36300 1.000 38.56000 156 PHE C N 1
ATOM 9055 C CA . PHE C 1 156 ? 0.15100 33.22600 -27.86100 1.000 39.19000 156 PHE C CA 1
ATOM 9056 C C . PHE C 1 156 ? -0.70800 33.83300 -28.97100 1.000 44.25000 156 PHE C C 1
ATOM 9057 O O . PHE C 1 156 ? -0.98000 35.04300 -28.97700 1.000 39.90000 156 PHE C O 1
ATOM 9074 N N . VAL C 1 157 ? -1.16300 33.00400 -29.91700 1.000 44.11000 157 VAL C N 1
ATOM 9075 C CA . VAL C 1 157 ? -1.96600 33.52500 -31.02400 1.000 44.32000 157 VAL C CA 1
ATOM 9076 C C . VAL C 1 157 ? -3.32500 34.00700 -30.52500 1.000 40.62000 157 VAL C C 1
ATOM 9077 O O . VAL C 1 157 ? -3.77400 35.11300 -30.85900 1.000 42.19000 157 VAL C O 1
ATOM 9090 N N . LYS C 1 158 ? -3.99900 33.17900 -29.71700 1.000 43.64000 158 LYS C N 1
ATOM 9091 C CA . LYS C 1 158 ? -5.30100 33.56200 -29.16600 1.000 43.28000 158 LYS C CA 1
ATOM 9092 C C . LYS C 1 158 ? -5.22900 34.91500 -28.47200 1.000 41.78000 158 LYS C C 1
ATOM 9093 O O . LYS C 1 158 ? -6.13500 35.74100 -28.60800 1.000 41.44000 158 LYS C O 1
ATOM 9112 N N . THR C 1 159 ? -4.14100 35.17700 -27.74700 1.000 41.75000 159 THR C N 1
ATOM 9113 C CA . THR C 1 159 ? -4.06400 36.40300 -26.96000 1.000 37.98000 159 THR C CA 1
ATOM 9114 C C . THR C 1 159 ? -3.78400 37.61500 -27.83300 1.000 40.49000 159 THR C C 1
ATOM 9115 O O . THR C 1 159 ? -4.45200 38.64300 -27.70700 1.000 40.92000 159 THR C O 1
ATOM 9126 N N . LEU C 1 160 ? -2.81700 37.52300 -28.74900 1.000 40.98000 160 LEU C N 1
ATOM 9127 C CA . LEU C 1 160 ? -2.56800 38.67000 -29.62400 1.000 42.61000 160 LEU C CA 1
ATOM 9128 C C . LEU C 1 160 ? -3.76200 38.93800 -30.53800 1.000 37.89000 160 LEU C C 1
ATOM 9129 O O . LEU C 1 160 ? -4.09700 40.10200 -30.79700 1.000 40.08000 160 LEU C O 1
ATOM 9145 N N . GLN C 1 161 ? -4.43700 37.88500 -30.99800 1.000 40.34000 161 GLN C N 1
ATOM 9146 C CA . GLN C 1 161 ? -5.65100 38.08600 -31.78500 1.000 47.03000 161 GLN C CA 1
ATOM 9147 C C . GLN C 1 161 ? -6.72000 38.78100 -30.95500 1.000 47.05000 161 GLN C C 1
ATOM 9148 O O . GLN C 1 161 ? -7.40900 39.68700 -31.44300 1.000 45.77000 161 GLN C O 1
ATOM 9162 N N . SER C 1 162 ? -6.87000 38.37300 -29.69200 1.000 47.93000 162 SER C N 1
ATOM 9163 C CA . SER C 1 162 ? -7.82100 39.04100 -28.81000 1.000 43.74000 162 SER C CA 1
ATOM 9164 C C . SER C 1 162 ? -7.47300 40.51300 -28.65900 1.000 44.40000 162 SER C C 1
ATOM 9165 O O . SER C 1 162 ? -8.36200 41.37100 -28.60100 1.000 47.53000 162 SER C O 1
ATOM 9173 N N . TYR C 1 163 ? -6.17900 40.83600 -28.58300 1.000 43.31000 163 TYR C N 1
ATOM 9174 C CA . TYR C 1 163 ? -5.80700 42.23700 -28.48400 1.000 41.45000 163 TYR C CA 1
ATOM 9175 C C . TYR C 1 163 ? -6.11600 42.97100 -29.78400 1.000 44.26000 163 TYR C C 1
ATOM 9176 O O . TYR C 1 163 ? -6.55300 44.13400 -29.76300 1.000 44.17000 163 TYR C O 1
ATOM 9194 N N . GLY C 1 164 ? -5.88900 42.31500 -30.92500 1.000 45.86000 164 GLY C N 1
ATOM 9195 C CA . GLY C 1 164 ? -6.26600 42.91700 -32.19900 1.000 51.63000 164 GLY C CA 1
ATOM 9196 C C . GLY C 1 164 ? -7.70700 43.37800 -32.21800 1.000 45.22000 164 GLY C C 1
ATOM 9197 O O . GLY C 1 164 ? -8.00200 44.51900 -32.56400 1.000 52.11000 164 GLY C O 1
ATOM 9201 N N . ASN C 1 165 ? -8.62200 42.50600 -31.80000 1.000 50.89000 165 ASN C N 1
ATOM 9202 C CA . ASN C 1 165 ? -10.04400 42.81300 -31.73000 1.000 51.83000 165 ASN C CA 1
ATOM 9203 C C . ASN C 1 165 ? -10.42100 43.67400 -30.52900 1.000 53.68000 165 ASN C C 1
ATOM 9204 O O . ASN C 1 165 ? -11.61900 43.88000 -30.29100 1.000 52.22000 165 ASN C O 1
ATOM 9215 N N . TYR C 1 166 ? -9.46600 44.16800 -29.75300 1.000 51.09000 166 TYR C N 1
ATOM 9216 C CA . TYR C 1 166 ? -9.80600 44.83800 -28.51400 1.000 52.56000 166 TYR C CA 1
ATOM 9217 C C . TYR C 1 166 ? -10.13900 46.29100 -28.82100 1.000 52.46000 166 TYR C C 1
ATOM 9218 O O . TYR C 1 166 ? -9.24600 47.03800 -29.24300 1.000 48.03000 166 TYR C O 1
ATOM 9236 N N . PRO C 1 167 ? -11.38200 46.73300 -28.62600 1.000 54.67000 167 PRO C N 1
ATOM 9237 C CA . PRO C 1 167 ? -11.75900 48.07300 -29.09300 1.000 58.09000 167 PRO C CA 1
ATOM 9238 C C . PRO C 1 167 ? -11.18700 49.18800 -28.24800 1.000 57.37000 167 PRO C C 1
ATOM 9239 O O . PRO C 1 167 ? -11.06300 50.31400 -28.74000 1.000 55.54000 167 PRO C O 1
ATOM 9250 N N . LYS C 1 168 ? -10.82900 48.92200 -26.99400 1.000 59.98000 168 LYS C N 1
ATOM 9251 C CA . LYS C 1 168 ? -10.32500 49.95700 -26.10200 1.000 52.37000 168 LYS C CA 1
ATOM 9252 C C . LYS C 1 168 ? -8.81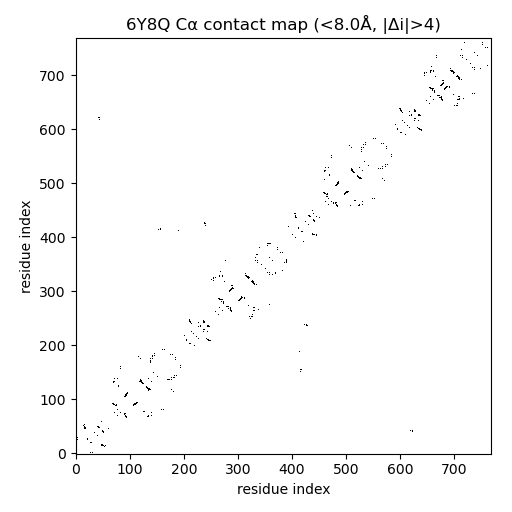500 49.88400 -25.93300 1.000 51.73000 168 LYS C C 1
ATOM 9253 O O . LYS C 1 168 ? -8.29300 50.20400 -24.86100 1.000 50.08000 168 LYS C O 1
ATOM 9272 N N . LYS C 1 169 ? -8.09500 49.49100 -26.97900 1.000 48.14000 169 LYS C N 1
ATOM 9273 C CA . LYS C 1 169 ? -6.65400 49.42200 -26.86100 1.000 45.01000 169 LYS C CA 1
ATOM 9274 C C . LYS C 1 169 ? -6.08200 50.81800 -26.69100 1.000 50.26000 169 LYS C C 1
ATOM 9275 O O . LYS C 1 169 ? -6.70000 51.82600 -27.02300 1.000 53.24000 169 LYS C O 1
ATOM 9294 N N . ASN C 1 170 ? -4.88100 50.86600 -26.13200 1.000 46.03000 170 ASN C N 1
ATOM 9295 C CA . ASN C 1 170 ? -4.20500 52.10400 -25.78400 1.000 47.15000 170 ASN C CA 1
ATOM 9296 C C . ASN C 1 170 ? -2.78500 51.93600 -26.29200 1.000 50.21000 170 ASN C C 1
ATOM 9297 O O . ASN C 1 170 ? -1.89500 51.47800 -25.56500 1.000 47.85000 170 ASN C O 1
ATOM 9308 N N . LEU C 1 171 ? -2.56200 52.27900 -27.56000 1.000 46.74000 171 LEU C N 1
ATOM 9309 C CA . LEU C 1 171 ? -1.23800 52.07000 -28.13800 1.000 45.05000 171 LEU C CA 1
ATOM 9310 C C . LEU C 1 171 ? -0.19600 52.99300 -27.52500 1.000 40.54000 171 LEU C C 1
ATOM 9311 O O . LEU C 1 171 ? 0.98900 52.63800 -27.51400 1.000 45.70000 171 LEU C O 1
ATOM 9327 N N . ALA C 1 172 ? -0.59400 54.13900 -26.97500 1.000 45.14000 172 ALA C N 1
ATOM 9328 C CA . ALA C 1 172 ? 0.37300 54.98200 -26.28100 1.000 47.98000 172 ALA C CA 1
ATOM 9329 C C . ALA C 1 172 ? 1.00300 54.23800 -25.10900 1.000 48.58000 172 ALA C C 1
ATOM 9330 O O . ALA C 1 172 ? 2.23100 54.21300 -24.96100 1.000 49.33000 172 ALA C O 1
ATOM 9337 N N . LYS C 1 173 ? 0.17100 53.64900 -24.24400 1.000 49.62000 173 LYS C N 1
ATOM 9338 C CA . LYS C 1 173 ? 0.71100 52.87600 -23.13100 1.000 42.98000 173 LYS C CA 1
ATOM 9339 C C . LYS C 1 173 ? 1.47900 51.66600 -23.64200 1.000 42.39000 173 LYS C C 1
ATOM 9340 O O . LYS C 1 173 ? 2.51800 51.30400 -23.08200 1.000 45.50000 173 LYS C O 1
ATOM 9359 N N . LEU C 1 174 ? 0.97800 51.01700 -24.70000 1.000 39.20000 174 LEU C N 1
ATOM 9360 C CA . LEU C 1 174 ? 1.66700 49.85800 -25.24000 1.000 39.81000 174 LEU C CA 1
ATOM 9361 C C . LEU C 1 174 ? 3.10800 50.20600 -25.55000 1.000 45.47000 174 LEU C C 1
ATOM 9362 O O . LEU C 1 174 ? 4.03600 49.46800 -25.19900 1.000 40.08000 174 LEU C O 1
ATOM 9378 N N . TYR C 1 175 ? 3.31600 51.35000 -26.21800 1.000 41.34000 175 TYR C N 1
ATOM 9379 C CA . TYR C 1 175 ? 4.66400 51.71600 -26.63400 1.000 48.60000 175 TYR C CA 1
ATOM 9380 C C . TYR C 1 175 ? 5.44700 52.32700 -25.48200 1.000 43.94000 175 TYR C C 1
ATOM 9381 O O . TYR C 1 175 ? 6.66100 52.11700 -25.39700 1.000 44.39000 175 TYR C O 1
ATOM 9399 N N . GLU C 1 176 ? 4.77600 53.02300 -24.56000 1.000 40.93000 176 GLU C N 1
ATOM 9400 C CA . GLU C 1 176 ? 5.43900 53.41900 -23.31600 1.000 46.77000 176 GLU C CA 1
ATOM 9401 C C . GLU C 1 176 ? 5.99700 52.20700 -22.57100 1.000 43.48000 176 GLU C C 1
ATOM 9402 O O . GLU C 1 176 ? 7.18300 52.17400 -22.21000 1.000 40.52000 176 GLU C O 1
ATOM 9414 N N . TYR C 1 177 ? 5.14800 51.20100 -22.30500 1.000 41.61000 177 TYR C N 1
ATOM 9415 C CA . TYR C 1 177 ? 5.61400 50.03200 -21.56900 1.000 39.39000 177 TYR C CA 1
ATOM 9416 C C . TYR C 1 177 ? 6.72000 49.31800 -22.33000 1.000 40.04000 177 TYR C C 1
ATOM 9417 O O . TYR C 1 177 ? 7.71500 48.88800 -21.74000 1.000 40.58000 177 TYR C O 1
ATOM 9435 N N . ALA C 1 178 ? 6.55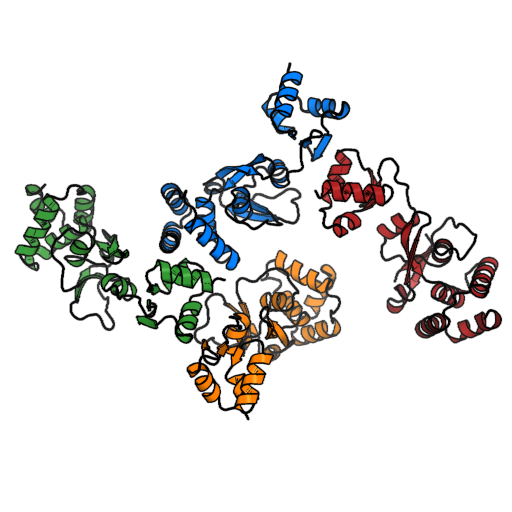200 49.16200 -23.64900 1.000 39.87000 178 ALA C N 1
ATOM 9436 C CA . ALA C 1 178 ? 7.52700 48.41900 -24.44100 1.000 42.88000 178 ALA C CA 1
ATOM 9437 C C . ALA C 1 178 ? 8.88900 49.10100 -24.40100 1.000 39.93000 178 ALA C C 1
ATOM 9438 O O . ALA C 1 178 ? 9.93000 48.43100 -24.36500 1.000 41.85000 178 ALA C O 1
ATOM 9445 N N . THR C 1 179 ? 8.88700 50.43600 -24.40700 1.000 41.57000 179 THR C N 1
ATOM 9446 C CA . THR C 1 179 ? 10.11400 51.20800 -24.29000 1.000 44.37000 179 THR C CA 1
ATOM 9447 C C . THR C 1 179 ? 10.75700 50.98500 -22.93400 1.000 40.84000 179 THR C C 1
ATOM 9448 O O . THR C 1 179 ? 11.94500 50.65700 -22.83800 1.000 41.59000 179 THR C O 1
ATOM 9459 N N . LYS C 1 180 ? 9.97100 51.14600 -21.86900 1.000 36.18000 180 LYS C N 1
ATOM 9460 C CA . LYS C 1 180 ? 10.50400 50.95800 -20.52300 1.000 38.97000 180 LYS C CA 1
ATOM 9461 C C . LYS C 1 180 ? 11.09000 49.57300 -20.35900 1.000 38.68000 180 LYS C C 1
ATOM 9462 O O . LYS C 1 180 ? 12.10700 49.40000 -19.68700 1.000 44.98000 180 LYS C O 1
ATOM 9481 N N . MET C 1 181 ? 10.47400 48.56200 -20.99900 1.000 34.23000 181 MET C N 1
ATOM 9482 C CA . MET C 1 181 ? 10.91900 47.18200 -20.88400 1.000 42.22000 181 MET C CA 1
ATOM 9483 C C . MET C 1 181 ? 11.90200 46.78400 -21.98600 1.000 38.79000 181 MET C C 1
ATOM 9484 O O . MET C 1 181 ? 12.19200 45.59000 -22.14600 1.000 37.70000 181 MET C O 1
ATOM 9498 N N . ASN C 1 182 ? 12.47600 47.76800 -22.68200 1.000 44.68000 182 ASN C N 1
ATOM 9499 C CA . ASN C 1 182 ? 13.50200 47.55800 -23.71000 1.000 46.02000 182 ASN C CA 1
ATOM 9500 C C . ASN C 1 182 ? 13.07200 46.51400 -24.73800 1.000 45.92000 182 ASN C C 1
ATOM 9501 O O . ASN C 1 182 ? 13.81900 45.59700 -25.07700 1.000 47.13000 182 ASN C O 1
ATOM 9512 N N . THR C 1 183 ? 11.84700 46.66300 -25.24500 1.000 47.92000 183 THR C N 1
ATOM 9513 C CA . THR C 1 183 ? 11.32700 45.69300 -26.20300 1.000 47.58000 183 THR C CA 1
ATOM 9514 C C . THR C 1 183 ? 10.48400 46.36300 -27.28500 1.000 46.87000 183 THR C C 1
ATOM 9515 O O . THR C 1 183 ? 9.67200 45.69000 -27.92900 1.000 45.24000 183 THR C O 1
ATOM 9526 N N . LEU C 1 184 ? 10.67300 47.66700 -27.51500 1.000 44.83000 184 LEU C N 1
ATOM 9527 C CA . LEU C 1 184 ? 9.76200 48.40400 -28.37500 1.000 51.59000 184 LEU C CA 1
ATOM 9528 C C . LEU C 1 184 ? 9.76100 47.85600 -29.79800 1.000 49.59000 184 LEU C C 1
ATOM 9529 O O . LEU C 1 184 ? 8.69300 47.68300 -30.40200 1.000 46.00000 184 LEU C O 1
ATOM 9545 N N . GLU C 1 185 ? 10.93800 47.56300 -30.34400 1.000 53.37000 185 GLU C N 1
ATOM 9546 C CA . GLU C 1 185 ? 11.01600 47.15300 -31.74300 1.000 58.96000 185 GLU C CA 1
ATOM 9547 C C . GLU C 1 185 ? 10.33100 45.81000 -31.97000 1.000 54.22000 185 GLU C C 1
ATOM 9548 O O . GLU C 1 185 ? 9.60500 45.63400 -32.95700 1.000 56.35000 185 GLU C O 1
ATOM 9560 N N . LYS C 1 186 ? 10.54700 44.84800 -31.06800 1.000 46.78000 186 LYS C N 1
ATOM 9561 C CA . LYS C 1 186 ? 9.88500 43.54700 -31.19000 1.000 51.26000 186 LYS C CA 1
ATOM 9562 C C . LYS C 1 186 ? 8.37400 43.66900 -31.02600 1.000 48.16000 186 LYS C C 1
ATOM 9563 O O . LYS C 1 186 ? 7.62600 42.92000 -31.65800 1.000 51.07000 186 LYS C O 1
ATOM 9582 N N . VAL C 1 187 ? 7.90400 44.60200 -30.18500 1.000 45.28000 187 VAL C N 1
ATOM 9583 C CA . VAL C 1 187 ? 6.46600 44.78100 -30.00500 1.000 49.95000 187 VAL C CA 1
ATOM 9584 C C . VAL C 1 187 ? 5.84800 45.42900 -31.24100 1.000 48.38000 187 VAL C C 1
ATOM 9585 O O . VAL C 1 187 ? 4.78000 45.01600 -31.70800 1.000 46.10000 187 VAL C O 1
ATOM 9598 N N . LYS C 1 188 ? 6.48800 46.46200 -31.77500 1.000 50.71000 188 LYS C N 1
ATOM 9599 C CA . LYS C 1 188 ? 6.00800 47.07100 -33.01000 1.000 53.51000 188 LYS C CA 1
ATOM 9600 C C . LYS C 1 188 ? 5.89900 46.03900 -34.13200 1.000 50.07000 188 LYS C C 1
ATOM 9601 O O . LYS C 1 188 ? 4.85200 45.91900 -34.77900 1.000 57.51000 188 LYS C O 1
ATOM 9620 N N . GLN C 1 189 ? 6.95100 45.25400 -34.35300 1.000 50.54000 189 GLN C N 1
ATOM 9621 C CA . GLN C 1 189 ? 6.93400 44.30500 -35.46100 1.000 58.13000 189 GLN C CA 1
ATOM 9622 C C . GLN C 1 189 ? 5.89000 43.21800 -35.25900 1.000 58.68000 189 GLN C C 1
ATOM 9623 O O . GLN C 1 189 ? 5.27300 42.76300 -36.22600 1.000 55.77000 189 GLN C O 1
ATOM 9637 N N . THR C 1 190 ? 5.68500 42.77900 -34.01100 1.000 58.04000 190 THR C N 1
ATOM 9638 C CA . THR C 1 190 ? 4.77100 41.67200 -33.76300 1.000 50.86000 190 THR C CA 1
ATOM 9639 C C . THR C 1 190 ? 3.31700 42.10600 -33.87900 1.000 49.85000 190 THR C C 1
ATOM 9640 O O . THR C 1 190 ? 2.46400 41.29900 -34.26700 1.000 50.67000 190 THR C O 1
ATOM 9651 N N . LEU C 1 191 ? 3.01700 43.36300 -33.55200 1.000 46.78000 191 LEU C N 1
ATOM 9652 C CA . LEU C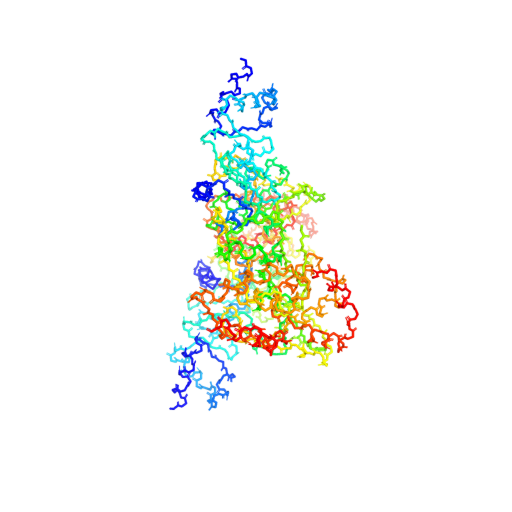 1 191 ? 1.64500 43.84000 -33.49400 1.000 51.51000 191 LEU C CA 1
ATOM 9653 C C . LEU C 1 191 ? 1.21300 44.67400 -34.69700 1.000 56.25000 191 LEU C C 1
ATOM 9654 O O . LEU C 1 191 ? 0.00900 44.91200 -34.85200 1.000 56.33000 191 LEU C O 1
ATOM 9670 N N . GLU C 1 192 ? 2.14300 45.15100 -35.53200 1.000 54.80000 192 GLU C N 1
ATOM 9671 C CA . GLU C 1 192 ? 1.74500 46.12700 -36.54500 1.000 61.42000 192 GLU C CA 1
ATOM 9672 C C . GLU C 1 192 ? 0.77400 45.54400 -37.56300 1.000 55.29000 192 GLU C C 1
ATOM 9673 O O . GLU C 1 192 ? 0.04300 46.30500 -38.19800 1.000 63.88000 192 GLU C O 1
ATOM 9685 N N . VAL C 1 193 ? 0.72700 44.21500 -37.71100 1.000 51.67000 193 VAL C N 1
ATOM 9686 C CA . VAL C 1 193 ? -0.19900 43.60800 -38.66200 1.000 60.29000 193 VAL C CA 1
ATOM 9687 C C . VAL C 1 193 ? -1.56700 43.32400 -38.06200 1.000 62.46000 193 VAL C C 1
ATOM 9688 O O . VAL C 1 193 ? -2.51100 43.01700 -38.81200 1.000 63.84000 193 VAL C O 1
ATOM 9701 N N . LEU C 1 194 ? -1.71200 43.41100 -36.73800 1.000 58.12000 194 LEU C N 1
ATOM 9702 C CA . LEU C 1 194 ? -2.99800 43.18300 -36.09600 1.000 56.80000 194 LEU C CA 1
ATOM 9703 C C . LEU C 1 194 ? -3.73800 44.47000 -35.79500 1.000 62.61000 194 LEU C C 1
ATOM 9704 O O . LEU C 1 194 ? -4.94600 44.43100 -35.53800 1.000 68.78000 194 LEU C O 1
ATOM 9720 N N . ILE C 1 195 ? -3.04300 45.59300 -35.83500 1.000 63.50000 195 ILE C N 1
ATOM 9721 C CA . ILE C 1 195 ? -3.62700 46.88400 -35.55500 1.000 64.74000 195 ILE C CA 1
ATOM 9722 C C . ILE C 1 195 ? -4.19800 47.49200 -36.82200 1.000 70.42000 195 ILE C C 1
ATOM 9723 O O . ILE C 1 195 ? -3.97400 46.98000 -37.91800 1.000 73.74000 195 ILE C O 1
ATOM 9739 N N . SER D 1 1 ? -38.33200 79.02100 22.67800 1.000 32.65000 1 SER D N 1
ATOM 9740 C CA . SER D 1 1 ? -36.88100 79.24700 22.41400 1.000 30.93000 1 SER D CA 1
ATOM 9741 C C . SER D 1 1 ? -36.16700 79.70600 23.68100 1.000 26.69000 1 SER D C 1
ATOM 9742 O O . SER D 1 1 ? -36.81200 80.10800 24.63700 1.000 26.39000 1 SER D O 1
ATOM 9752 N N . LYS D 1 2 ? -34.84100 79.68400 23.64700 1.000 28.71000 2 LYS D N 1
ATOM 9753 C CA . LYS D 1 2 ? -34.06200 80.23500 24.74600 1.000 27.82000 2 LYS D CA 1
ATOM 9754 C C . LYS D 1 2 ? -34.37500 81.71300 24.97000 1.000 26.41000 2 LYS D C 1
ATOM 9755 O O . LYS D 1 2 ? -34.34000 82.17600 26.11500 1.000 25.36000 2 LYS D O 1
ATOM 9774 N N . LYS D 1 3 ? -34.65300 82.47300 23.90800 1.000 24.62000 3 LYS D N 1
ATOM 9775 C CA . LYS D 1 3 ? -34.94900 83.88600 24.10900 1.000 27.92000 3 LYS D CA 1
ATOM 9776 C C . LYS D 1 3 ? -36.24300 84.06100 24.88400 1.000 27.66000 3 LYS D C 1
ATOM 9777 O O . LYS D 1 3 ? -36.30800 84.85800 25.82400 1.000 29.21000 3 LYS D O 1
ATOM 9796 N N . GLU D 1 4 ? -37.28300 83.29800 24.52800 1.000 25.40000 4 GLU D N 1
ATOM 9797 C CA . GLU D 1 4 ? -38.54000 83.39600 25.26600 1.000 30.80000 4 GLU D CA 1
ATOM 9798 C C . GLU D 1 4 ? -38.36500 82.94700 26.71400 1.000 25.54000 4 GLU D C 1
ATOM 9799 O O . GLU D 1 4 ? -38.94500 83.54700 27.63600 1.000 28.02000 4 GLU D O 1
ATOM 9811 N N . ILE D 1 5 ? -37.58600 81.87800 26.94200 1.000 26.38000 5 ILE D N 1
ATOM 9812 C CA . ILE D 1 5 ? -37.28600 81.43100 28.30000 1.000 22.85000 5 ILE D CA 1
ATOM 9813 C C . ILE D 1 5 ? -36.64300 82.55500 29.10600 1.000 29.52000 5 ILE D C 1
ATOM 9814 O O . ILE D 1 5 ? -37.02900 82.84200 30.24300 1.000 29.15000 5 ILE D O 1
ATOM 9830 N N . LEU D 1 6 ? -35.63000 83.18900 28.52800 1.000 27.84000 6 LEU D N 1
ATOM 9831 C CA . LEU D 1 6 ? -34.90100 84.22500 29.24100 1.000 27.08000 6 LEU D CA 1
ATOM 9832 C C . LEU D 1 6 ? -35.79600 85.42100 29.53200 1.000 25.17000 6 LEU D C 1
ATOM 9833 O O . LEU D 1 6 ? -35.84100 85.90800 30.65800 1.000 23.26000 6 LEU D O 1
ATOM 9849 N N . LEU D 1 7 ? -36.56700 85.86900 28.55100 1.000 26.23000 7 LEU D N 1
ATOM 9850 C CA . LEU D 1 7 ? -37.46900 87.00000 28.77900 1.000 27.15000 7 LEU D CA 1
ATOM 9851 C C . LEU D 1 7 ? -38.52900 86.68700 29.82800 1.000 32.64000 7 LEU D C 1
ATOM 9852 O O . LEU D 1 7 ? -38.94900 87.57200 30.58600 1.000 27.53000 7 LEU D O 1
ATOM 9868 N N . ASP D 1 8 ? -39.00800 85.43100 29.87000 1.000 29.57000 8 ASP D N 1
ATOM 9869 C CA . ASP D 1 8 ? -39.99000 85.08500 30.87500 1.000 26.90000 8 ASP D CA 1
ATOM 9870 C C . ASP D 1 8 ? -39.35900 85.09800 32.25000 1.000 30.12000 8 ASP D C 1
ATOM 9871 O O . ASP D 1 8 ? -39.97100 85.57100 33.21200 1.000 30.64000 8 ASP D O 1
ATOM 9880 N N . PHE D 1 9 ? -38.10800 84.61500 32.34600 1.000 27.05000 9 PHE D N 1
ATOM 9881 C CA . PHE D 1 9 ? -37.39200 84.67600 33.60100 1.000 27.07000 9 PHE D CA 1
ATOM 9882 C C . PHE D 1 9 ? -37.23100 86.10700 34.05900 1.000 29.81000 9 PHE D C 1
ATOM 9883 O O . PHE D 1 9 ? -37.39700 86.40900 35.24500 1.000 27.72000 9 PHE D O 1
ATOM 9900 N N . ILE D 1 10 ? -36.85900 86.99900 33.13700 1.000 26.59000 10 ILE D N 1
ATOM 9901 C CA . ILE D 1 10 ? -36.58200 88.38600 33.51400 1.000 25.33000 10 ILE D CA 1
ATOM 9902 C C . ILE D 1 10 ? -37.83600 89.04200 34.08400 1.000 27.68000 10 ILE D C 1
ATOM 9903 O O . ILE D 1 10 ? -37.79200 89.66700 35.14800 1.000 30.05000 10 ILE D O 1
ATOM 9919 N N . GLU D 1 11 ? -38.97100 88.84200 33.41600 1.000 27.99000 11 GLU D N 1
ATOM 9920 C CA . GLU D 1 11 ? -40.25700 89.35000 33.91300 1.000 32.34000 11 GLU D CA 1
ATOM 9921 C C . GLU D 1 11 ? -40.60100 88.79800 35.29600 1.000 36.22000 11 GLU D C 1
ATOM 9922 O O . GLU D 1 11 ? -40.96500 89.54900 36.21200 1.000 32.54000 11 GLU D O 1
ATOM 9934 N N . LYS D 1 12 ? -40.47300 87.48500 35.48500 1.000 30.83000 12 LYS D N 1
ATOM 9935 C CA . LYS D 1 12 ? -40.80800 86.91600 36.78500 1.000 30.41000 12 LYS D CA 1
ATOM 9936 C C . LYS D 1 12 ? -39.80400 87.27900 37.85900 1.000 31.15000 12 LYS D C 1
ATOM 9937 O O . LYS D 1 12 ? -40.15500 87.25500 39.04200 1.000 31.25000 12 LYS D O 1
ATOM 9956 N N . ASN D 1 13 ? -38.56800 87.63200 37.49500 1.000 27.61000 13 ASN D N 1
ATOM 9957 C CA . ASN D 1 13 ? -37.56900 88.05200 38.45800 1.000 27.06000 13 ASN D CA 1
ATOM 9958 C C . ASN D 1 13 ? -37.59000 89.57800 38.65900 1.000 25.59000 13 ASN D C 1
ATOM 9959 O O . ASN D 1 13 ? -36.59700 90.14700 39.13800 1.000 30.76000 13 ASN D O 1
ATOM 9970 N N . ASN D 1 14 ? -38.68000 90.22500 38.27700 1.000 31.08000 14 ASN D N 1
ATOM 9971 C CA . ASN D 1 14 ? -38.89300 91.66600 38.49000 1.000 34.43000 14 ASN D CA 1
ATOM 9972 C C . ASN D 1 14 ? -37.82400 92.55100 37.82400 1.000 34.46000 14 ASN D C 1
ATOM 9973 O O . ASN D 1 14 ? -37.37400 93.55500 38.39400 1.000 33.70000 14 ASN D O 1
ATOM 9984 N N . GLY D 1 15 ? -37.46600 92.22200 36.58400 1.000 30.39000 15 GLY D N 1
ATOM 9985 C CA . GLY D 1 15 ? -36.63600 93.09800 35.77700 1.000 28.97000 15 GLY D CA 1
ATOM 9986 C C . GLY D 1 15 ? -35.17000 93.07400 36.08700 1.000 33.36000 15 GLY D C 1
ATOM 9987 O O . GLY D 1 15 ? -34.45700 94.01400 35.73100 1.000 30.50000 15 GLY D O 1
ATOM 9991 N N . ILE D 1 16 ? -34.68900 92.06000 36.78000 1.000 27.42000 16 ILE D N 1
ATOM 9992 C CA . ILE D 1 16 ? -33.29000 91.92300 37.13900 1.000 27.97000 16 ILE D CA 1
ATOM 9993 C C . ILE D 1 16 ? -32.80800 90.60300 36.54900 1.000 26.93000 16 ILE D C 1
ATOM 9994 O O . ILE D 1 16 ? -33.51900 89.58900 36.64300 1.000 31.31000 16 ILE D O 1
ATOM 10010 N N . VAL D 1 17 ? -31.60600 90.58000 35.98800 1.000 23.80000 17 VAL D N 1
ATOM 10011 C CA . VAL D 1 17 ? -31.05300 89.31500 35.49500 1.000 27.75000 17 VAL D CA 1
ATOM 10012 C C . VAL D 1 17 ? -29.54300 89.41800 35.49400 1.000 27.61000 17 VAL D C 1
ATOM 10013 O O . VAL D 1 17 ? -28.97600 90.48000 35.24500 1.000 28.76000 17 VAL D O 1
ATOM 10026 N N . THR D 1 18 ? -28.87400 88.30700 35.77900 1.000 23.98000 18 THR D N 1
ATOM 10027 C CA . THR D 1 18 ? -27.42400 88.30200 35.84400 1.000 26.20000 18 THR D CA 1
ATOM 10028 C C . THR D 1 18 ? -26.85800 87.23200 34.93200 1.000 24.22000 18 THR D C 1
ATOM 10029 O O . THR D 1 18 ? -27.55800 86.31100 34.50600 1.000 28.54000 18 THR D O 1
ATOM 10040 N N . ASN D 1 19 ? -25.54400 87.33500 34.69800 1.000 27.57000 19 ASN D N 1
ATOM 10041 C CA . ASN D 1 19 ? -24.83200 86.28700 33.98200 1.000 29.01000 19 ASN D CA 1
ATOM 10042 C C . ASN D 1 19 ? -25.07300 84.92200 34.61700 1.000 31.12000 19 ASN D C 1
ATOM 10043 O O . ASN D 1 19 ? -25.28100 83.92100 33.91700 1.000 29.93000 19 ASN D O 1
ATOM 10054 N N . LYS D 1 20 ? -25.03600 84.86200 35.95700 1.000 29.69000 20 LYS D N 1
ATOM 10055 C CA . LYS D 1 20 ? -25.22100 83.57400 36.63000 1.000 33.58000 20 LYS D CA 1
ATOM 10056 C C . LYS D 1 20 ? -26.64000 83.04100 36.44000 1.000 29.79000 20 LYS D C 1
ATOM 10057 O O . LYS D 1 20 ? -26.82400 81.82100 36.30700 1.000 28.25000 20 LYS D O 1
ATOM 10076 N N . ASP D 1 21 ? -27.66900 83.91800 36.45300 1.000 28.11000 21 ASP D N 1
ATOM 10077 C CA . ASP D 1 21 ? -29.03000 83.46900 36.17600 1.000 28.08000 21 ASP D CA 1
ATOM 10078 C C . ASP D 1 21 ? -29.08800 82.78000 34.81900 1.000 34.16000 21 ASP D C 1
ATOM 10079 O O . ASP D 1 21 ? -29.68100 81.70100 34.64600 1.000 31.54000 21 ASP D O 1
ATOM 10088 N N . CYS D 1 22 ? -28.50100 83.44300 33.82900 1.000 28.20000 22 CYS D N 1
ATOM 10089 C CA . CYS D 1 22 ? -28.52400 82.97500 32.44900 1.000 27.74000 22 CYS D CA 1
ATOM 10090 C C . CYS D 1 22 ? -27.85100 81.61100 32.34500 1.000 31.01000 22 CYS D C 1
ATOM 10091 O O . CYS D 1 22 ? -28.42900 80.66700 31.78000 1.000 34.36000 22 CYS D O 1
ATOM 10099 N N . LYS D 1 23 ? -26.69300 81.43800 32.99800 1.000 30.98000 23 LYS D N 1
ATOM 10100 C CA . LYS D 1 23 ? -26.03200 80.12900 33.00500 1.000 36.39000 23 LYS D CA 1
ATOM 10101 C C . LYS D 1 23 ? -26.87600 79.06500 33.71200 1.000 36.94000 23 LYS D C 1
ATOM 10102 O O . LYS D 1 23 ? -26.86900 77.88200 33.31600 1.000 35.33000 23 LYS D O 1
ATOM 10121 N N . ALA D 1 24 ? -27.57600 79.45400 34.78800 1.000 33.95000 24 ALA D N 1
ATOM 10122 C CA . ALA D 1 24 ? -28.39300 78.50100 35.53500 1.000 31.72000 24 ALA D CA 1
ATOM 10123 C C . ALA D 1 24 ? -29.55500 78.01100 34.69500 1.000 36.39000 24 ALA D C 1
ATOM 10124 O O . ALA D 1 24 ? -30.00700 76.87100 34.86800 1.000 33.94000 24 ALA D O 1
ATOM 10131 N N . LEU D 1 25 ? -30.01000 78.83100 33.75200 1.000 32.71000 25 LEU D N 1
ATOM 10132 C CA . LEU D 1 25 ? -31.04200 78.42000 32.81400 1.000 32.70000 25 LEU D CA 1
ATOM 10133 C C . LEU D 1 25 ? -30.49500 77.60800 31.65400 1.000 28.55000 25 LEU D C 1
ATOM 10134 O O . LEU D 1 25 ? -31.29100 77.06000 30.86800 1.000 32.11000 25 LEU D O 1
ATOM 10150 N N . GLY D 1 26 ? -29.18200 77.49600 31.52700 1.000 28.25000 26 GLY D N 1
ATOM 10151 C CA . GLY D 1 26 ? -28.60600 76.81600 30.38200 1.000 33.68000 26 GLY D CA 1
ATOM 10152 C C . GLY D 1 26 ? -28.53900 77.66600 29.13500 1.000 34.83000 26 GLY D C 1
ATOM 10153 O O . GLY D 1 26 ? -28.53100 77.12700 28.02500 1.000 33.68000 26 GLY D O 1
ATOM 10157 N N . ILE D 1 27 ? -28.49100 78.98300 29.28300 1.000 32.73000 27 ILE D N 1
ATOM 10158 C CA . ILE D 1 27 ? -28.55100 79.92400 28.16000 1.000 30.61000 27 ILE D CA 1
ATOM 10159 C C . ILE D 1 27 ? -27.21100 80.64400 28.08000 1.000 30.70000 27 ILE D C 1
ATOM 10160 O O . ILE D 1 27 ? -26.68600 81.05700 29.12000 1.000 29.95000 27 ILE D O 1
ATOM 10176 N N . PRO D 1 28 ? -26.58800 80.73600 26.90600 1.000 28.71000 28 PRO D N 1
ATOM 10177 C CA . PRO D 1 28 ? -25.31600 81.44100 26.81800 1.000 31.26000 28 PRO D CA 1
ATOM 10178 C C . PRO D 1 28 ? -25.51300 82.89500 27.20400 1.000 27.74000 28 PRO D C 1
ATOM 10179 O O . PRO D 1 28 ? -26.53600 83.51600 26.89100 1.000 30.63000 28 PRO D O 1
ATOM 10190 N N . THR D 1 29 ? -24.51100 83.43200 27.87700 1.000 25.67000 29 THR D N 1
ATOM 10191 C CA . THR D 1 29 ? -24.61200 84.78500 28.39300 1.000 27.58000 29 THR D CA 1
ATOM 10192 C C . THR D 1 29 ? -24.56200 85.82000 27.29400 1.000 29.35000 29 THR D C 1
ATOM 10193 O O . THR D 1 29 ? -24.94700 86.96000 27.54200 1.000 29.34000 29 THR D O 1
ATOM 10204 N N . ILE D 1 30 ? -24.12900 85.46000 26.08000 1.000 30.47000 30 ILE D N 1
ATOM 10205 C CA . ILE D 1 30 ? -24.21400 86.40500 24.97700 1.000 33.22000 30 ILE D CA 1
ATOM 10206 C C . ILE D 1 30 ? -25.64300 86.87300 24.75300 1.000 30.73000 30 ILE D C 1
ATOM 10207 O O . ILE D 1 30 ? -25.86000 87.96500 24.20300 1.000 29.40000 30 ILE D O 1
ATOM 10223 N N . TYR D 1 31 ? -26.63000 86.08400 25.17200 1.000 23.80000 31 TYR D N 1
ATOM 10224 C CA . TYR D 1 31 ? -28.01800 86.51100 25.05600 1.000 24.79000 31 TYR D CA 1
ATOM 10225 C C . TYR D 1 31 ? -28.24900 87.84100 25.77200 1.000 24.90000 31 TYR D C 1
ATOM 10226 O O . TYR D 1 31 ? -29.05900 88.64400 25.32200 1.000 30.77000 31 TYR D O 1
ATOM 10244 N N . LEU D 1 32 ? -27.58100 88.06800 26.90800 1.000 26.54000 32 LEU D N 1
ATOM 10245 C CA . LEU D 1 32 ? -27.76900 89.30900 27.63600 1.000 29.83000 32 LEU D CA 1
ATOM 10246 C C . LEU D 1 32 ? -27.24500 90.49700 26.83900 1.000 29.34000 32 LEU D C 1
ATOM 10247 O O . LEU D 1 32 ? -27.90000 91.54600 26.77300 1.000 26.33000 32 LEU D O 1
ATOM 10263 N N . THR D 1 33 ? -26.07300 90.33800 26.22000 1.000 28.60000 33 THR D N 1
ATOM 10264 C CA . THR D 1 33 ? -25.54400 91.36500 25.33800 1.000 31.95000 33 THR D CA 1
ATOM 10265 C C . THR D 1 33 ? -26.51500 91.65000 24.20300 1.000 31.62000 33 THR D C 1
ATOM 10266 O O . THR D 1 33 ? -26.67100 92.80800 23.78300 1.000 27.64000 33 THR D O 1
ATOM 10277 N N . ARG D 1 34 ? -27.16700 90.60900 23.67900 1.000 25.43000 34 ARG D N 1
ATOM 10278 C CA . ARG D 1 34 ? -28.08600 90.82900 22.55800 1.000 25.57000 34 ARG D CA 1
ATOM 10279 C C . ARG D 1 34 ? -29.33900 91.56300 23.02100 1.000 27.30000 34 ARG D C 1
ATOM 10280 O O . ARG D 1 34 ? -29.83700 92.44900 22.31700 1.000 25.89000 34 ARG D O 1
ATOM 10301 N N . LEU D 1 35 ? -29.83300 91.23700 24.22000 1.000 24.18000 35 LEU D N 1
ATOM 10302 C CA . LEU D 1 35 ? -30.98400 91.96400 24.76700 1.000 25.93000 35 LEU D CA 1
ATOM 10303 C C . LEU D 1 35 ? -30.61700 93.41200 25.05900 1.000 24.54000 35 LEU D C 1
ATOM 10304 O O . LEU D 1 35 ? -31.47600 94.30200 24.97300 1.000 26.06000 35 LEU D O 1
ATOM 10320 N N . GLU D 1 36 ? -29.36400 93.64400 25.44600 1.000 27.95000 36 GLU D N 1
ATOM 10321 C CA . GLU D 1 36 ? -28.87200 94.99700 25.67800 1.000 26.93000 36 GLU D CA 1
ATOM 10322 C C . GLU D 1 36 ? -28.86600 95.80100 24.38000 1.000 25.07000 36 GLU D C 1
ATOM 10323 O O . GLU D 1 36 ? -29.34000 96.94100 24.34000 1.000 30.83000 36 GLU D O 1
ATOM 10335 N N . LYS D 1 37 ? -28.35700 95.21600 23.29200 1.000 28.69000 37 LYS D N 1
ATOM 10336 C CA . LYS D 1 37 ? -28.38100 95.91800 22.01200 1.000 27.10000 37 LYS D CA 1
ATOM 10337 C C . LYS D 1 37 ? -29.79500 96.14300 21.50800 1.000 27.71000 37 LYS D C 1
ATOM 10338 O O . LYS D 1 37 ? -30.06800 97.16900 20.87100 1.000 25.06000 37 LYS D O 1
ATOM 10357 N N . GLU D 1 38 ? -30.72100 95.20600 21.77100 1.000 23.03000 38 GLU D N 1
ATOM 10358 C CA . GLU D 1 38 ? -32.10900 95.39400 21.40600 1.000 22.33000 38 GLU D CA 1
ATOM 10359 C C . GLU D 1 38 ? -32.78900 96.48900 22.22200 1.000 26.29000 38 GLU D C 1
ATOM 10360 O O . GLU D 1 38 ? -33.83800 96.97900 21.79900 1.000 31.12000 38 GLU D O 1
ATOM 10372 N N . GLY D 1 39 ? -32.24500 96.84700 23.38100 1.000 30.00000 39 GLY D N 1
ATOM 10373 C CA . GLY D 1 39 ? -32.82600 97.87400 24.22900 1.000 30.54000 39 GLY D CA 1
ATOM 10374 C C . GLY D 1 39 ? -33.79500 97.37100 25.27000 1.000 34.03000 39 GLY D C 1
ATOM 10375 O O . GLY D 1 39 ? -34.58600 98.15600 25.79100 1.000 27.99000 39 GLY D O 1
ATOM 10379 N N . ILE D 1 40 ? -33.75900 96.08000 25.58600 1.000 25.53000 40 ILE D N 1
ATOM 10380 C CA . ILE D 1 40 ? -34.66000 95.48400 26.56600 1.000 23.88000 40 ILE D CA 1
ATOM 10381 C C . ILE D 1 40 ? -34.06400 95.54400 27.95200 1.000 21.53000 40 ILE D C 1
ATOM 10382 O O . ILE D 1 40 ? -34.78400 95.70100 28.94200 1.000 27.26000 40 ILE D O 1
ATOM 10398 N N . ILE D 1 41 ? -32.74500 95.38900 28.05900 1.000 25.61000 41 ILE D N 1
ATOM 10399 C CA . ILE D 1 41 ? -32.08100 95.44700 29.34800 1.000 23.65000 41 ILE D CA 1
ATOM 10400 C C . ILE D 1 41 ? -30.88200 96.37700 29.24600 1.000 27.26000 41 ILE D C 1
ATOM 10401 O O . ILE D 1 41 ? -30.43000 96.74200 28.16200 1.000 26.81000 41 ILE D O 1
ATOM 10417 N N . PHE D 1 42 ? -30.37700 96.75300 30.41900 1.000 25.13000 42 PHE D N 1
ATOM 10418 C CA . PHE D 1 42 ? -29.36100 97.78600 30.56600 1.000 28.77000 42 PHE D CA 1
ATOM 10419 C C . PHE D 1 42 ? -28.40100 97.34300 31.65000 1.000 29.25000 42 PHE D C 1
ATOM 10420 O O . PHE D 1 42 ? -28.83700 96.98200 32.74200 1.000 28.99000 42 PHE D O 1
ATOM 10437 N N . ARG D 1 43 ? -27.10900 97.37100 31.35400 1.000 27.87000 43 ARG D N 1
ATOM 10438 C CA . ARG D 1 43 ? -26.11700 96.91900 32.31600 1.000 32.00000 43 ARG D CA 1
ATOM 10439 C C . ARG D 1 43 ? -25.94300 97.96400 33.41600 1.000 35.52000 43 ARG D C 1
ATOM 10440 O O . ARG D 1 43 ? -25.68800 99.13400 33.12900 1.000 30.29000 43 ARG D O 1
ATOM 10461 N N . VAL D 1 44 ? -26.07500 97.53800 34.67200 1.000 31.05000 44 VAL D N 1
ATOM 10462 C CA . VAL D 1 44 ? -25.85600 98.40400 35.83000 1.000 30.80000 44 VAL D CA 1
ATOM 10463 C C . VAL D 1 44 ? -24.55600 98.08000 36.55300 1.000 36.44000 44 VAL D C 1
ATOM 10464 O O . VAL D 1 44 ? -23.92600 98.97000 37.12900 1.000 35.89000 44 VAL D O 1
ATOM 10477 N N . GLU D 1 45 ? -24.18000 96.80700 36.61100 1.000 35.67000 45 GLU D N 1
ATOM 10478 C CA . GLU D 1 45 ? -22.86700 96.41200 37.08700 1.000 36.82000 45 GLU D CA 1
ATOM 10479 C C . GLU D 1 45 ? -22.34700 95.33200 36.15500 1.000 36.17000 45 GLU D C 1
ATOM 10480 O O . GLU D 1 45 ? -23.07800 94.79000 35.33000 1.000 34.52000 45 GLU D O 1
ATOM 10492 N N . LYS D 1 46 ? -21.08200 94.99700 36.29500 1.000 37.06000 46 LYS D N 1
ATOM 10493 C CA . LYS D 1 46 ? -20.56100 93.84800 35.56200 1.000 36.18000 46 LYS D CA 1
ATOM 10494 C C . LYS D 1 46 ? -21.41300 92.61000 35.87400 1.000 33.58000 46 LYS D C 1
ATOM 10495 O O . LYS D 1 46 ? -21.56500 92.23100 37.03700 1.000 33.67000 46 LYS D O 1
ATOM 10514 N N . GLY D 1 47 ? -21.99500 92.00900 34.82600 1.000 33.32000 47 GLY D N 1
ATOM 10515 C CA . GLY D 1 47 ? -22.82400 90.80400 34.94200 1.000 32.60000 47 GLY D CA 1
ATOM 10516 C C . GLY D 1 47 ? -24.23500 91.01600 35.45400 1.000 32.41000 47 GLY D C 1
ATOM 10517 O O . GLY D 1 47 ? -24.95000 90.03300 35.66600 1.000 31.78000 47 GLY D O 1
ATOM 10521 N N . ILE D 1 48 ? -24.66000 92.26400 35.67800 1.000 27.86000 48 ILE D N 1
ATOM 10522 C CA . ILE D 1 48 ? -25.96700 92.56300 36.25400 1.000 32.34000 48 ILE D CA 1
ATOM 10523 C C . ILE D 1 48 ? -26.70500 93.54200 35.35700 1.000 27.76000 48 ILE D C 1
ATOM 10524 O O . ILE D 1 48 ? -26.14900 94.58800 34.99700 1.000 30.73000 48 ILE D O 1
ATOM 10540 N N . PHE D 1 49 ? -27.95900 93.21400 35.01500 1.000 27.29000 49 PHE D N 1
ATOM 10541 C CA . PHE D 1 49 ? -28.73500 93.97200 34.05900 1.000 24.75000 49 PHE D CA 1
ATOM 10542 C C . PHE D 1 49 ? -30.12800 94.21300 34.60600 1.000 29.47000 49 PHE D C 1
ATOM 10543 O O . PHE D 1 49 ? -30.69600 93.35200 35.29700 1.000 28.01000 49 PHE D O 1
ATOM 10560 N N . LEU D 1 50 ? -30.69600 95.36500 34.22800 1.000 25.33000 50 LEU D N 1
ATOM 10561 C CA . LEU D 1 50 ? -32.06500 95.72400 34.56400 1.000 26.87000 50 LEU D CA 1
ATOM 10562 C C . LEU D 1 50 ? -32.89300 95.97400 33.31600 1.000 24.77000 50 LEU D C 1
ATOM 10563 O O . LEU D 1 50 ? -32.39100 96.46900 32.30600 1.000 28.39000 50 LEU D O 1
ATOM 10579 N N . THR D 1 51 ? -34.18200 95.68300 33.40700 1.000 25.40000 51 THR D N 1
ATOM 10580 C CA . THR D 1 51 ? -35.12600 96.19500 32.42800 1.000 26.60000 51 THR D CA 1
ATOM 10581 C C . THR D 1 51 ? -35.38100 97.68000 32.71400 1.000 30.71000 51 THR D C 1
ATOM 10582 O O . THR D 1 51 ? -34.82400 98.26700 33.64000 1.000 27.84000 51 THR D O 1
ATOM 10593 N N . GLN D 1 52 ? -36.30800 98.26700 31.97200 1.000 30.27000 52 GLN D N 1
ATOM 10594 C CA . GLN D 1 52 ? -36.72600 99.63800 32.23400 1.000 37.57000 52 GLN D CA 1
ATOM 10595 C C . GLN D 1 52 ? -37.20800 99.83500 33.66900 1.000 41.19000 52 GLN D C 1
ATOM 10596 O O . GLN D 1 52 ? -37.09100 100.93900 34.21000 1.000 37.46000 52 GLN D O 1
ATOM 10610 N N . ASN D 1 53 ? -37.75900 98.79200 34.29100 1.000 37.82000 53 ASN D N 1
ATOM 10611 C CA . ASN D 1 53 ? -38.40100 98.91300 35.59200 1.000 41.74000 53 ASN D CA 1
ATOM 10612 C C . ASN D 1 53 ? -37.72500 98.13200 36.69100 1.000 38.46000 53 ASN D C 1
ATOM 10613 O O . ASN D 1 53 ? -38.13500 98.25200 37.85100 1.000 44.36000 53 ASN D O 1
ATOM 10624 N N . GLY D 1 54 ? -36.70400 97.35200 36.37600 1.000 35.36000 54 GLY D N 1
ATOM 10625 C CA . GLY D 1 54 ? -35.91700 96.69900 37.39800 1.000 33.49000 54 GLY D CA 1
ATOM 10626 C C . GLY D 1 54 ? -35.39000 97.68000 38.41500 1.000 44.46000 54 GLY D C 1
ATOM 10627 O O . GLY D 1 54 ? -34.95300 98.78200 38.06600 1.000 38.12000 54 GLY D O 1
ATOM 10631 N N . ASP D 1 55 ? -35.44700 97.28600 39.68100 1.000 36.87000 55 ASP D N 1
ATOM 10632 C CA . ASP D 1 55 ? -34.97600 98.11000 40.77700 1.000 41.74000 55 ASP D CA 1
ATOM 10633 C C . ASP D 1 55 ? -33.54800 97.70800 41.09600 1.000 35.21000 55 ASP D C 1
ATOM 10634 O O . ASP D 1 55 ? -33.08400 96.61600 40.75500 1.000 45.09000 55 ASP D O 1
ATOM 10643 N N . TYR D 1 56 ? -32.83500 98.62800 41.72500 1.000 38.61000 56 TYR D N 1
ATOM 10644 C CA . TYR D 1 56 ? -31.44300 98.41200 42.09200 1.000 39.03000 56 TYR D CA 1
ATOM 10645 C C . TYR D 1 56 ? -31.39100 97.83900 43.51000 1.000 46.51000 56 TYR D C 1
ATOM 10646 O O . TYR D 1 56 ? -31.78700 98.52300 44.46300 1.000 44.18000 56 TYR D O 1
ATOM 10664 N N . ASP D 1 57 ? -30.88700 96.60000 43.66000 1.000 42.27000 57 ASP D N 1
ATOM 10665 C CA . ASP D 1 57 ? -30.85300 95.91500 44.96600 1.000 43.72000 57 ASP D CA 1
ATOM 10666 C C . ASP D 1 57 ? -29.45800 96.05900 45.56200 1.000 39.43000 57 ASP D C 1
ATOM 10667 O O . ASP D 1 57 ? -28.52500 95.33500 45.19200 1.000 41.01000 57 ASP D O 1
ATOM 10676 N N . GLU D 1 58 ? -29.32800 96.98500 46.51900 1.000 44.45000 58 GLU D N 1
ATOM 10677 C CA . GLU D 1 58 ? -28.01900 97.32100 47.06800 1.000 44.10000 58 GLU D CA 1
ATOM 10678 C C . GLU D 1 58 ? -27.33900 96.12200 47.71300 1.000 36.94000 58 GLU D C 1
ATOM 10679 O O . GLU D 1 58 ? -26.12700 95.89900 47.53700 1.000 39.57000 58 GLU D O 1
ATOM 10691 N N . TYR D 1 59 ? -28.08400 95.33400 48.48100 1.000 43.49000 59 TYR D N 1
ATOM 10692 C CA . TYR D 1 59 ? -27.45200 94.18500 49.12300 1.000 45.70000 59 TYR D CA 1
ATOM 10693 C C . TYR D 1 59 ? -27.08100 93.12000 48.09500 1.000 35.87000 59 TYR D C 1
ATOM 10694 O O . TYR D 1 59 ? -25.95100 92.62000 48.07300 1.000 38.58000 59 TYR D O 1
ATOM 10712 N N . TYR D 1 60 ? -28.01700 92.78400 47.22500 1.000 43.16000 60 TYR D N 1
ATOM 10713 C CA . TYR D 1 60 ? -27.80000 91.69000 46.28600 1.000 42.98000 60 TYR D CA 1
ATOM 10714 C C . TYR D 1 60 ? -26.68900 92.01700 45.29000 1.000 38.48000 60 TYR D C 1
ATOM 10715 O O . TYR D 1 60 ? -25.76300 91.22000 45.07700 1.000 36.45000 60 TYR D O 1
ATOM 10733 N N . PHE D 1 61 ? -26.72900 93.20900 44.69800 1.000 38.33000 61 PHE D N 1
ATOM 10734 C CA . PHE D 1 61 ? -25.69400 93.54900 43.72700 1.000 40.79000 61 PHE D CA 1
ATOM 10735 C C . PHE D 1 61 ? -24.32000 93.57800 44.37800 1.000 39.56000 61 PHE D C 1
ATOM 10736 O O . PHE D 1 61 ? -23.32200 93.15300 43.77500 1.000 39.15000 61 PHE D O 1
ATOM 10753 N N . PHE D 1 62 ? -24.23900 94.03200 45.63500 1.000 48.54000 62 PHE D N 1
ATOM 10754 C CA . PHE D 1 62 ? -22.95000 94.01600 46.32100 1.000 37.54000 62 PHE D CA 1
ATOM 10755 C C . PHE D 1 62 ? -22.39000 92.61200 46.42200 1.000 39.30000 62 PHE D C 1
ATOM 10756 O O . PHE D 1 62 ? -21.22600 92.35700 46.09200 1.000 45.73000 62 PHE D O 1
ATOM 10773 N N . GLN D 1 63 ? -23.19400 91.67600 46.91600 1.000 38.32000 63 GLN D N 1
ATOM 10774 C CA . GLN D 1 63 ? -22.69100 90.32400 47.09800 1.000 39.52000 63 GLN D CA 1
ATOM 10775 C C . GLN D 1 63 ? -22.48200 89.62000 45.77000 1.000 37.53000 63 GLN D C 1
ATOM 10776 O O . GLN D 1 63 ? -21.63200 88.73300 45.66700 1.000 42.03000 63 GLN D O 1
ATOM 10790 N N . TYR D 1 64 ? -23.25900 89.97500 44.74800 1.000 41.22000 64 TYR D N 1
ATOM 10791 C CA . TYR D 1 64 ? -22.99500 89.39800 43.43600 1.000 43.07000 64 TYR D CA 1
ATOM 10792 C C . TYR D 1 64 ? -21.55200 89.66300 43.02500 1.000 39.86000 64 TYR D C 1
ATOM 10793 O O . TYR D 1 64 ? -20.85400 88.76500 42.53500 1.000 41.94000 64 TYR D O 1
ATOM 10811 N N . ARG D 1 65 ? -21.08400 90.89100 43.26800 1.000 48.84000 65 ARG D N 1
ATOM 10812 C CA . ARG D 1 65 ? -19.71700 91.28600 42.95400 1.000 51.33000 65 ARG D CA 1
ATOM 10813 C C . ARG D 1 65 ? -18.70800 90.61700 43.87700 1.000 56.04000 65 ARG D C 1
ATOM 10814 O O . ARG D 1 65 ? -17.63600 90.18400 43.42500 1.000 52.10000 65 ARG D O 1
ATOM 10835 N N . PHE D 1 66 ? -19.04200 90.47700 45.16200 1.000 53.86000 66 PHE D N 1
ATOM 10836 C CA . PHE D 1 66 ? -18.13900 89.90900 46.16200 1.000 53.04000 66 PHE D CA 1
ATOM 10837 C C . PHE D 1 66 ? -18.76100 88.67200 46.80100 1.000 54.44000 66 PHE D C 1
ATOM 10838 O O . PHE D 1 66 ? -19.16600 88.69600 47.97100 1.000 56.83000 66 PHE D O 1
ATOM 10855 N N . PRO D 1 67 ? -18.81200 87.56000 46.07000 1.000 51.67000 67 PRO D N 1
ATOM 10856 C CA . PRO D 1 67 ? -19.61600 86.41800 46.53400 1.000 52.88000 67 PRO D CA 1
ATOM 10857 C C . PRO D 1 67 ? -19.23300 85.89900 47.90900 1.000 59.24000 67 PRO D C 1
ATOM 10858 O O . PRO D 1 67 ? -20.09900 85.40000 48.63600 1.000 52.46000 67 PRO D O 1
ATOM 10869 N N . LYS D 1 68 ? -17.97100 85.98900 48.30000 1.000 62.32000 68 LYS D N 1
ATOM 10870 C CA . LYS D 1 68 ? -17.55700 85.38400 49.56000 1.000 61.52000 68 LYS D CA 1
ATOM 10871 C C . LYS D 1 68 ? -17.62600 86.35900 50.73800 1.000 57.37000 68 LYS D C 1
ATOM 10872 O O . LYS D 1 68 ? -17.26400 85.97800 51.86100 1.000 61.75000 68 LYS D O 1
ATOM 10891 N N . ALA D 1 69 ? -18.11600 87.58100 50.51500 1.000 52.07000 69 ALA D N 1
ATOM 10892 C CA . ALA D 1 69 ? -18.39900 88.54000 51.57600 1.000 54.36000 69 ALA D CA 1
ATOM 10893 C C . ALA D 1 69 ? -19.78900 88.27300 52.15100 1.000 55.89000 69 ALA D C 1
ATOM 10894 O O . ALA D 1 69 ? -20.79300 88.84600 51.71600 1.000 49.03000 69 ALA D O 1
ATOM 10901 N N . ILE D 1 70 ? -19.84600 87.43200 53.18300 1.000 57.40000 70 ILE D N 1
ATOM 10902 C CA . ILE D 1 70 ? -21.11300 87.16300 53.84700 1.000 47.44000 70 ILE D CA 1
ATOM 10903 C C . ILE D 1 70 ? -21.52000 88.34500 54.71000 1.000 44.54000 70 ILE D C 1
ATOM 10904 O O . ILE D 1 70 ? -20.70200 88.90300 55.44800 1.000 58.01000 70 ILE D O 1
ATOM 10920 N N . PHE D 1 71 ? -22.79700 88.72700 54.63500 1.000 41.88000 71 PHE D N 1
ATOM 10921 C CA . PHE D 1 71 ? -23.30200 89.82800 55.43600 1.000 47.73000 71 PHE D CA 1
ATOM 10922 C C . PHE D 1 71 ? -23.35400 89.43500 56.91400 1.000 55.77000 71 PHE D C 1
ATOM 10923 O O . PHE D 1 71 ? -23.82000 88.34400 57.26500 1.000 44.23000 71 PHE D O 1
ATOM 10940 N N . SER D 1 72 ? -22.93100 90.36400 57.77000 1.000 54.18000 72 SER D N 1
ATOM 10941 C CA . SER D 1 72 ? -22.70200 90.13300 59.18800 1.000 51.61000 72 SER D CA 1
ATOM 10942 C C . SER D 1 72 ? -23.32700 91.26800 59.99700 1.000 52.86000 72 SER D C 1
ATOM 10943 O O . SER D 1 72 ? -23.94000 92.19100 59.45100 1.000 53.40000 72 SER D O 1
ATOM 10951 N N . TYR D 1 73 ? -23.18000 91.17400 61.32500 1.000 57.50000 73 TYR D N 1
ATOM 10952 C CA . TYR D 1 73 ? -23.59900 92.19900 62.28000 1.000 48.49000 73 TYR D CA 1
ATOM 10953 C C . TYR D 1 73 ? -24.87500 92.92500 61.89200 1.000 48.21000 73 TYR D C 1
ATOM 10954 O O . TYR D 1 73 ? -25.92500 92.29100 61.77300 1.000 53.17000 73 TYR D O 1
ATOM 10972 N N . ILE D 1 74 ? -24.82500 94.24900 61.71100 1.000 50.36000 74 ILE D N 1
ATOM 10973 C CA . ILE D 1 74 ? -26.06200 95.00100 61.49800 1.000 54.71000 74 ILE D CA 1
ATOM 10974 C C . ILE D 1 74 ? -26.73000 94.62600 60.16800 1.000 46.95000 74 ILE D C 1
ATOM 10975 O O . ILE D 1 74 ? -27.96300 94.62500 60.05900 1.000 46.96000 74 ILE D O 1
ATOM 10991 N N . SER D 1 75 ? -25.94400 94.30000 59.15100 1.000 48.47000 75 SER D N 1
ATOM 10992 C CA . SER D 1 75 ? -26.53900 93.90000 57.87700 1.000 50.97000 75 SER D CA 1
ATOM 10993 C C . SER D 1 75 ? -27.30900 92.59200 58.02300 1.000 45.83000 75 SER D C 1
ATOM 10994 O O . SER D 1 75 ? -28.48200 92.49900 57.63400 1.000 48.36000 75 SER D O 1
ATOM 11002 N N . ALA D 1 76 ? -26.66800 91.58000 58.62000 1.000 42.22000 76 ALA D N 1
ATOM 11003 C CA . ALA D 1 76 ? -27.33400 90.30700 58.85600 1.000 42.69000 76 ALA D CA 1
ATOM 11004 C C . ALA D 1 76 ? -28.55600 90.48100 59.74100 1.000 40.95000 76 ALA D C 1
ATOM 11005 O O . ALA D 1 76 ? -29.58000 89.82300 59.52900 1.000 42.79000 76 ALA D O 1
ATOM 11012 N N . LEU D 1 77 ? -28.47800 91.37700 60.73400 1.000 49.39000 77 LEU D N 1
ATOM 11013 C CA . LEU D 1 77 ? -29.64200 91.66900 61.56500 1.000 46.78000 77 LEU D CA 1
ATOM 11014 C C . LEU D 1 77 ? -30.74300 92.33100 60.74900 1.000 43.82000 77 LEU D C 1
ATOM 11015 O O . LEU D 1 77 ? -31.90800 91.91700 60.79800 1.000 47.36000 77 LEU D O 1
ATOM 11031 N N . TYR D 1 78 ? -30.40200 93.37400 59.99500 1.000 48.49000 78 TYR D N 1
ATOM 11032 C CA . TYR D 1 78 ? -31.42600 94.03800 59.19900 1.000 51.32000 78 TYR D CA 1
ATOM 11033 C C . TYR D 1 78 ? -32.06000 93.07000 58.20500 1.000 43.63000 78 TYR D C 1
ATOM 11034 O O . TYR D 1 78 ? -33.28900 92.97000 58.10800 1.000 43.17000 78 TYR D O 1
ATOM 11052 N N . LEU D 1 79 ? -31.23000 92.33400 57.46700 1.000 49.60000 79 LEU D N 1
ATOM 11053 C CA . LEU D 1 79 ? -31.75600 91.45200 56.42900 1.000 43.42000 79 LEU D CA 1
ATOM 11054 C C . LEU D 1 79 ? -32.71300 90.41800 56.99800 1.000 48.50000 79 LEU D C 1
ATOM 11055 O O . LEU D 1 79 ? -33.67100 90.02900 56.32300 1.000 47.21000 79 LEU D O 1
ATOM 11071 N N . GLN D 1 80 ? -32.50700 89.99000 58.24300 1.000 48.36000 80 GLN D N 1
ATOM 11072 C CA . GLN D 1 80 ? -33.37300 88.98500 58.84700 1.000 48.52000 80 GLN D CA 1
ATOM 11073 C C . GLN D 1 80 ? -34.47500 89.58600 59.71500 1.000 49.42000 80 GLN D C 1
ATOM 11074 O O . GLN D 1 80 ? -35.16900 88.84200 60.41800 1.000 51.38000 80 GLN D O 1
ATOM 11088 N N . GLN D 1 81 ? -34.67100 90.90200 59.65600 1.000 46.86000 81 GLN D N 1
ATOM 11089 C CA . GLN D 1 81 ? -35.72000 91.57100 60.42900 1.000 49.83000 81 GLN D CA 1
ATOM 11090 C C . GLN D 1 81 ? -35.56300 91.27000 61.92200 1.000 56.71000 81 GLN D C 1
ATOM 11091 O O . GLN D 1 81 ? -36.53400 91.02800 62.64200 1.000 56.81000 81 GLN D O 1
ATOM 11105 N N . PHE D 1 82 ? -34.31500 91.27100 62.37500 1.000 53.32000 82 PHE D N 1
ATOM 11106 C CA . PHE D 1 82 ? -33.97300 91.14100 63.77900 1.000 57.88000 82 PHE D CA 1
ATOM 11107 C C . PHE D 1 82 ? -33.75100 92.49600 64.43100 1.000 65.79000 82 PHE D C 1
ATOM 11108 O O . PHE D 1 82 ? -33.41700 92.55800 65.61800 1.000 65.81000 82 PHE D O 1
ATOM 11125 N N . THR D 1 83 ? -33.91700 93.57600 63.67300 1.000 70.34000 83 THR D N 1
ATOM 11126 C CA . THR D 1 83 ? -33.90400 94.93300 64.19600 1.000 71.78000 83 THR D CA 1
ATOM 11127 C C . THR D 1 83 ? -34.94000 95.74200 63.42800 1.000 76.61000 83 THR D C 1
ATOM 11128 O O . THR D 1 83 ? -35.24600 95.43900 62.27200 1.000 66.63000 83 THR D O 1
ATOM 11139 N N . ASP D 1 84 ? -35.50000 96.75800 64.08200 1.000 80.55000 84 ASP D N 1
ATOM 11140 C CA . ASP D 1 84 ? -36.34200 97.71500 63.37700 1.000 80.69000 84 ASP D CA 1
ATOM 11141 C C . ASP D 1 84 ? -35.52800 98.84700 62.76400 1.000 75.01000 84 ASP D C 1
ATOM 11142 O O . ASP D 1 84 ? -36.10300 99.73800 62.13300 1.000 76.01000 84 ASP D O 1
ATOM 11151 N N . GLU D 1 85 ? -34.20800 98.82200 62.92800 1.000 74.77000 85 GLU D N 1
ATOM 11152 C CA . GLU D 1 85 ? -33.33800 99.80700 62.31500 1.000 70.91000 85 GLU D CA 1
ATOM 11153 C C . GLU D 1 85 ? -33.24200 99.56100 60.80800 1.000 71.72000 85 GLU D C 1
ATOM 11154 O O . GLU D 1 85 ? -33.66600 98.52600 60.28100 1.000 67.91000 85 GLU D O 1
ATOM 11166 N N . ILE D 1 86 ? -32.66900 100.54000 60.11600 1.000 73.16000 86 ILE D N 1
ATOM 11167 C CA . ILE D 1 86 ? -32.42700 100.47100 58.67900 1.000 65.97000 86 ILE D CA 1
ATOM 11168 C C . ILE D 1 86 ? -31.02200 101.00100 58.43800 1.000 60.79000 86 ILE D C 1
ATOM 11169 O O . ILE D 1 86 ? -30.87000 102.18200 58.10700 1.000 69.25000 86 ILE D O 1
ATOM 11185 N N . PRO D 1 87 ? -29.98500 100.18600 58.57400 1.000 60.29000 87 PRO D N 1
ATOM 11186 C CA . PRO D 1 87 ? -28.61900 100.72000 58.50300 1.000 61.78000 87 PRO D CA 1
ATOM 11187 C C . PRO D 1 87 ? -28.37600 101.56500 57.26600 1.000 69.75000 87 PRO D C 1
ATOM 11188 O O . PRO D 1 87 ? -29.22700 101.64300 56.37100 1.000 70.52000 87 PRO D O 1
ATOM 11199 N N . GLN D 1 88 ? -27.21000 102.21000 57.21600 1.000 72.45000 88 GLN D N 1
ATOM 11200 C CA . GLN D 1 88 ? -26.76900 102.96300 56.04700 1.000 76.56000 88 GLN D CA 1
ATOM 11201 C C . GLN D 1 88 ? -25.29800 102.67900 55.77600 1.000 74.86000 88 GLN D C 1
ATOM 11202 O O . GLN D 1 88 ? -24.58800 103.50100 55.18700 1.000 80.31000 88 GLN D O 1
ATOM 11216 N N . TYR D 1 89 ? -24.83900 101.51400 56.20800 1.000 71.69000 89 TYR D N 1
ATOM 11217 C CA . TYR D 1 89 ? -23.50200 101.01700 55.92900 1.000 79.01000 89 TYR D CA 1
ATOM 11218 C C . TYR D 1 89 ? -23.62300 99.49800 55.85400 1.000 72.31000 89 TYR D C 1
ATOM 11219 O O . TYR D 1 89 ? -24.71000 98.94200 56.01900 1.000 68.58000 89 TYR D O 1
ATOM 11237 N N . PHE D 1 90 ? -22.49800 98.82700 55.62300 1.000 69.15000 90 PHE D N 1
ATOM 11238 C CA . PHE D 1 90 ? -22.48200 97.39200 55.38800 1.000 72.56000 90 PHE D CA 1
ATOM 11239 C C . PHE D 1 90 ? -21.45800 96.73500 56.30700 1.000 77.20000 90 PHE D C 1
ATOM 11240 O O . PHE D 1 90 ? -20.30200 97.17300 56.36300 1.000 76.03000 90 PHE D O 1
ATOM 11257 N N . ASP D 1 91 ? -21.87800 95.67900 57.01000 1.000 66.70000 91 ASP D N 1
ATOM 11258 C CA . ASP D 1 91 ? -20.97000 94.78800 57.72000 1.000 64.86000 91 ASP D CA 1
ATOM 11259 C C . ASP D 1 91 ? -20.88800 93.47500 56.95800 1.000 61.98000 91 ASP D C 1
ATOM 11260 O O . ASP D 1 91 ? -21.92200 92.87400 56.65300 1.000 59.30000 91 ASP D O 1
ATOM 11269 N N . VAL D 1 92 ? -19.66900 93.01000 56.69100 1.000 53.63000 92 VAL D N 1
ATOM 11270 C CA . VAL D 1 92 ? -19.44400 91.76200 55.97800 1.000 59.10000 92 VAL D CA 1
ATOM 11271 C C . VAL D 1 92 ? -18.23500 91.07600 56.59200 1.000 58.01000 92 VAL D C 1
ATOM 11272 O O . VAL D 1 92 ? -17.47600 91.67100 57.34900 1.000 67.84000 92 VAL D O 1
ATOM 11285 N N . THR D 1 93 ? -18.04200 89.81500 56.22800 1.000 55.55000 93 THR D N 1
ATOM 11286 C CA . THR D 1 93 ? -17.08700 88.97100 56.92900 1.000 62.29000 93 THR D CA 1
ATOM 11287 C C . THR D 1 93 ? -16.44500 88.01100 55.93900 1.000 71.37000 93 THR D C 1
ATOM 11288 O O . THR D 1 93 ? -17.11900 87.13200 55.39200 1.000 64.40000 93 THR D O 1
ATOM 11299 N N . VAL D 1 94 ? -15.14300 88.16700 55.73400 1.000 79.25000 94 VAL D N 1
ATOM 11300 C CA . VAL D 1 94 ? -14.39600 87.38300 54.75300 1.000 80.47000 94 VAL D CA 1
ATOM 11301 C C . VAL D 1 94 ? -13.31800 86.61000 55.49400 1.000 77.28000 94 VAL D C 1
ATOM 11302 O O . VAL D 1 94 ? -12.92100 86.98200 56.61100 1.000 81.47000 94 VAL D O 1
ATOM 11315 N N . PRO D 1 95 ? -12.80400 85.52700 54.89900 1.000 77.59000 95 PRO D N 1
ATOM 11316 C CA . PRO D 1 95 ? -11.75900 84.74400 55.56900 1.000 85.19000 95 PRO D CA 1
ATOM 11317 C C . PRO D 1 95 ? -10.42100 85.48300 55.65400 1.000 91.56000 95 PRO D C 1
ATOM 11318 O O . PRO D 1 95 ? -10.38300 86.71100 55.49700 1.000 90.95000 95 PRO D O 1
ATOM 11329 N N . LEU D 1 107 ? -18.32400 100.44000 54.30400 1.000 87.18000 107 LEU D N 1
ATOM 11330 C CA . LEU D 1 107 ? -17.90000 99.02900 54.23000 1.000 87.55000 107 LEU D CA 1
ATOM 11331 C C . LEU D 1 107 ? -17.04800 98.66600 55.44400 1.000 85.18000 107 LEU D C 1
ATOM 11332 O O . LEU D 1 107 ? -15.89300 99.07000 55.48600 1.000 86.91000 107 LEU D O 1
ATOM 11348 N N . ASN D 1 108 ? -17.62600 97.99600 56.42700 1.000 78.96000 108 ASN D N 1
ATOM 11349 C CA . ASN D 1 108 ? -16.89500 97.48700 57.58100 1.000 73.54000 108 ASN D CA 1
ATOM 11350 C C . ASN D 1 108 ? -16.60600 96.00700 57.35700 1.000 74.37000 108 ASN D C 1
ATOM 11351 O O . ASN D 1 108 ? -17.53300 95.18700 57.28800 1.000 72.50000 108 ASN D O 1
ATOM 11362 N N . ILE D 1 109 ? -15.34000 95.66800 57.25500 1.000 66.45000 109 ILE D N 1
ATOM 11363 C CA . ILE D 1 109 ? -14.92700 94.31000 56.94700 1.000 68.78000 109 ILE D CA 1
ATOM 11364 C C . ILE D 1 109 ? -14.41800 93.66600 58.22300 1.000 71.91000 109 ILE D C 1
ATOM 11365 O O . ILE D 1 109 ? -13.94200 94.34500 59.14000 1.000 75.01000 109 ILE D O 1
ATOM 11381 N N . HIS D 1 110 ? -14.52600 92.34200 58.28200 1.000 67.74000 110 HIS D N 1
ATOM 11382 C CA . HIS D 1 110 ? -14.17400 91.57000 59.46600 1.000 67.75000 110 HIS D CA 1
ATOM 11383 C C . HIS D 1 110 ? -13.56500 90.26200 58.99300 1.000 70.30000 110 HIS D C 1
ATOM 11384 O O . HIS D 1 110 ? -14.10700 89.62500 58.08200 1.000 78.92000 110 HIS D O 1
ATOM 11398 N N . PHE D 1 111 ? -12.45100 89.85900 59.58800 1.000 62.45000 111 PHE D N 1
ATOM 11399 C CA . PHE D 1 111 ? -11.73400 88.67100 59.15200 1.000 64.43000 111 PHE D CA 1
ATOM 11400 C C . PHE D 1 111 ? -11.90100 87.55500 60.17100 1.000 69.91000 111 PHE D C 1
ATOM 11401 O O . PHE D 1 111 ? -12.09400 87.80800 61.36200 1.000 78.49000 111 PHE D O 1
ATOM 11418 N N . VAL D 1 112 ? -11.84400 86.31000 59.69400 1.000 69.48000 112 VAL D N 1
ATOM 11419 C CA . VAL D 1 112 ? -11.95500 85.14500 60.56500 1.000 76.67000 112 VAL D CA 1
ATOM 11420 C C . VAL D 1 112 ? -11.25400 83.96600 59.90100 1.000 77.29000 112 VAL D C 1
ATOM 11421 O O . VAL D 1 112 ? -11.09400 83.91300 58.68000 1.000 78.46000 112 VAL D O 1
ATOM 11434 N N . SER D 1 113 ? -10.84300 83.00500 60.71900 1.000 77.18000 113 SER D N 1
ATOM 11435 C CA . SER D 1 113 ? -10.20000 81.80800 60.19600 1.000 87.61000 113 SER D CA 1
ATOM 11436 C C . SER D 1 113 ? -11.13000 81.06600 59.23900 1.000 86.01000 113 SER D C 1
ATOM 11437 O O . SER D 1 113 ? -12.35700 81.11200 59.35900 1.000 83.98000 113 SER D O 1
ATOM 11445 N N . LYS D 1 114 ? -10.51900 80.36200 58.28100 1.000 88.45000 114 LYS D N 1
ATOM 11446 C CA . LYS D 1 114 ? -11.27700 79.72700 57.20800 1.000 86.20000 114 LYS D CA 1
ATOM 11447 C C . LYS D 1 114 ? -12.35100 78.79600 57.75300 1.000 89.60000 114 LYS D C 1
ATOM 11448 O O . LYS D 1 114 ? -13.43500 78.67500 57.16800 1.000 85.53000 114 LYS D O 1
ATOM 11467 N N . GLU D 1 115 ? -12.06800 78.11800 58.86800 1.000 96.68000 115 GLU D N 1
ATOM 11468 C CA . GLU D 1 115 ? -13.05200 77.23600 59.48300 1.000 93.71000 115 GLU D CA 1
ATOM 11469 C C . GLU D 1 115 ? -14.27200 77.99100 60.00200 1.000 85.40000 115 GLU D C 1
ATOM 11470 O O . GLU D 1 115 ? -15.29200 77.35700 60.29400 1.000 82.06000 115 GLU D O 1
ATOM 11482 N N . TYR D 1 116 ? -14.19900 79.32100 60.09600 1.000 83.87000 116 TYR D N 1
ATOM 11483 C CA . TYR D 1 116 ? -15.28200 80.13600 60.62600 1.000 82.51000 116 TYR D CA 1
ATOM 11484 C C . TYR D 1 116 ? -16.00900 80.95900 59.57000 1.000 76.93000 116 TYR D C 1
ATOM 11485 O O . TYR D 1 116 ? -17.04500 81.55700 59.88400 1.000 72.02000 116 TYR D O 1
ATOM 11503 N N . SER D 1 117 ? -15.49500 81.02200 58.34000 1.000 77.42000 117 SER D N 1
ATOM 11504 C CA . SER D 1 117 ? -16.04300 81.95700 57.36200 1.000 69.07000 117 SER D CA 1
ATOM 11505 C C . SER D 1 117 ? -17.50400 81.64900 57.05300 1.000 51.29000 117 SER D C 1
ATOM 11506 O O . SER D 1 117 ? -18.32600 82.56500 56.95900 1.000 60.92000 117 SER D O 1
ATOM 11514 N N . GLU D 1 118 ? -17.85500 80.37300 56.92500 1.000 62.02000 118 GLU D N 1
ATOM 11515 C CA . GLU D 1 118 ? -19.21400 79.97800 56.57500 1.000 61.94000 118 GLU D CA 1
ATOM 11516 C C . GLU D 1 118 ? -19.98000 79.35200 57.73200 1.000 57.84000 118 GLU D C 1
ATOM 11517 O O . GLU D 1 118 ? -21.07000 78.79900 57.51700 1.000 50.64000 118 GLU D O 1
ATOM 11529 N N . LEU D 1 119 ? -19.44800 79.41500 58.94900 1.000 60.81000 119 LEU D N 1
ATOM 11530 C CA . LEU D 1 119 ? -20.12400 78.79800 60.08400 1.000 56.65000 119 LEU D CA 1
ATOM 11531 C C . LEU D 1 119 ? -21.37000 79.60500 60.42400 1.000 49.56000 119 LEU D C 1
ATOM 11532 O O . LEU D 1 119 ? -21.28300 80.79800 60.73400 1.000 49.29000 119 LEU D O 1
ATOM 11548 N N . GLY D 1 120 ? -22.52800 78.96300 60.35000 1.000 46.10000 120 GLY D N 1
ATOM 11549 C CA . GLY D 1 120 ? -23.77600 79.65100 60.57900 1.000 46.59000 120 GLY D CA 1
ATOM 11550 C C . GLY D 1 120 ? -24.29400 80.42200 59.38300 1.000 51.31000 120 GLY D C 1
ATOM 11551 O O . GLY D 1 120 ? -25.22200 81.22400 59.53300 1.000 39.75000 120 GLY D O 1
ATOM 11555 N N . MET D 1 121 ? -23.72400 80.20900 58.20100 1.000 52.00000 121 MET D N 1
ATOM 11556 C CA . MET D 1 121 ? -24.18700 80.89800 57.00100 1.000 41.59000 121 MET D CA 1
ATOM 11557 C C . MET D 1 121 ? -25.57200 80.39600 56.63300 1.000 37.40000 121 MET D C 1
ATOM 11558 O O . MET D 1 121 ? -25.82200 79.19300 56.64800 1.000 45.75000 121 MET D O 1
ATOM 11572 N N . THR D 1 122 ? -26.48000 81.31600 56.33400 1.000 41.81000 122 THR D N 1
ATOM 11573 C CA . THR D 1 122 ? -27.80100 80.96300 55.83500 1.000 40.78000 122 THR D CA 1
ATOM 11574 C C . THR D 1 122 ? -28.14700 81.92900 54.69600 1.000 40.02000 122 THR D C 1
ATOM 11575 O O . THR D 1 122 ? -27.38500 82.84900 54.38100 1.000 41.32000 122 THR D O 1
ATOM 11586 N N . THR D 1 123 ? -29.30300 81.71800 54.07700 1.000 40.38000 123 THR D N 1
ATOM 11587 C CA . THR D 1 123 ? -29.69500 82.49500 52.90600 1.000 44.28000 123 THR D CA 1
ATOM 11588 C C . THR D 1 123 ? -31.07500 83.07800 53.13600 1.000 41.09000 123 THR D C 1
ATOM 11589 O O . THR D 1 123 ? -31.98800 82.37700 53.57700 1.000 45.67000 123 THR D O 1
ATOM 11600 N N . VAL D 1 124 ? -31.22200 84.36500 52.84800 1.000 40.33000 124 VAL D N 1
ATOM 11601 C CA . VAL D 1 124 ? -32.50100 85.04300 53.03400 1.000 38.06000 124 VAL D CA 1
ATOM 11602 C C . VAL D 1 124 ? -32.68900 86.04000 51.90700 1.000 36.02000 124 VAL D C 1
ATOM 11603 O O . VAL D 1 124 ? -31.72400 86.53600 51.33000 1.000 38.21000 124 VAL D O 1
ATOM 11616 N N . PRO D 1 125 ? -33.93900 86.34000 51.57900 1.000 40.53000 125 PRO D N 1
ATOM 11617 C CA . PRO D 1 125 ? -34.17300 87.35000 50.53900 1.000 43.05000 125 PRO D CA 1
ATOM 11618 C C . PRO D 1 125 ? -34.03500 88.74900 51.10200 1.000 44.66000 125 PRO D C 1
ATOM 11619 O O . PRO D 1 125 ? -34.39200 89.01900 52.25400 1.000 43.56000 125 PRO D O 1
ATOM 11630 N N . THR D 1 126 ? -33.45400 89.63000 50.29400 1.000 39.75000 126 THR D N 1
ATOM 11631 C CA . THR D 1 126 ? -33.38600 91.03900 50.62700 1.000 38.39000 126 THR D CA 1
ATOM 11632 C C . THR D 1 126 ? -34.79400 91.62700 50.65100 1.000 42.82000 126 THR D C 1
ATOM 11633 O O . THR D 1 126 ? -35.77400 90.96700 50.29100 1.000 41.96000 126 THR D O 1
ATOM 11644 N N . PRO D 1 127 ? -34.93000 92.88200 51.08100 1.000 39.24000 127 PRO D N 1
ATOM 11645 C CA . PRO D 1 127 ? -36.23700 93.54200 51.00500 1.000 44.04000 127 PRO D CA 1
ATOM 11646 C C . PRO D 1 127 ? -36.81500 93.52300 49.58900 1.000 45.45000 127 PRO D C 1
ATOM 11647 O O . PRO D 1 127 ? -38.03500 93.62900 49.40500 1.000 45.76000 127 PRO D O 1
ATOM 11658 N N . MET D 1 128 ? -35.97100 93.33800 48.58500 1.000 44.54000 128 MET D N 1
ATOM 11659 C CA . MET D 1 128 ? -36.43400 93.28000 47.20200 1.000 44.17000 128 MET D CA 1
ATOM 11660 C C . MET D 1 128 ? -36.52900 91.86900 46.63600 1.000 43.70000 128 MET D C 1
ATOM 11661 O O . MET D 1 128 ? -36.79100 91.71200 45.44200 1.000 54.23000 128 MET D O 1
ATOM 11675 N N . GLY D 1 129 ? -36.38400 90.85100 47.46000 1.000 39.96000 129 GLY D N 1
ATOM 11676 C CA . GLY D 1 129 ? -36.71900 89.50300 47.05200 1.000 42.22000 129 GLY D CA 1
ATOM 11677 C C . GLY D 1 129 ? -35.57200 88.67800 46.51500 1.000 39.28000 129 GLY D C 1
ATOM 11678 O O . GLY D 1 129 ? -35.79600 87.51200 46.14400 1.000 45.63000 129 GLY D O 1
ATOM 11682 N N . ASN D 1 130 ? -34.36600 89.22500 46.46800 1.000 41.52000 130 ASN D N 1
ATOM 11683 C CA . ASN D 1 130 ? -33.20300 88.50000 45.97000 1.000 40.49000 130 ASN D CA 1
ATOM 11684 C C . ASN D 1 130 ? -32.42700 87.86300 47.11300 1.000 40.94000 130 ASN D C 1
ATOM 11685 O O . ASN D 1 130 ? -32.19600 88.49600 48.14300 1.000 42.23000 130 ASN D O 1
ATOM 11696 N N . ASN D 1 131 ? -31.99400 86.62300 46.91000 1.000 38.51000 131 ASN D N 1
ATOM 11697 C CA . ASN D 1 131 ? -31.28400 85.90500 47.95900 1.000 41.63000 131 ASN D CA 1
ATOM 11698 C C . ASN D 1 131 ? -29.87200 86.41700 48.17700 1.000 39.05000 131 ASN D C 1
ATOM 11699 O O . ASN D 1 131 ? -29.09000 86.56300 47.23300 1.000 36.17000 131 ASN D O 1
ATOM 11710 N N . VAL D 1 132 ? -29.51200 86.61200 49.44600 1.000 34.83000 132 VAL D N 1
ATOM 11711 C CA . VAL D 1 132 ? -28.14600 86.89500 49.84400 1.000 36.29000 132 VAL D CA 1
ATOM 11712 C C . VAL D 1 132 ? -27.78800 85.98900 51.01600 1.000 39.04000 132 VAL D C 1
ATOM 11713 O O . VAL D 1 132 ? -28.64900 85.50700 51.75100 1.000 37.56000 132 VAL D O 1
ATOM 11726 N N . ARG D 1 133 ? -26.49500 85.77000 51.18100 1.000 37.58000 133 ARG D N 1
ATOM 11727 C CA . ARG D 1 133 ? -25.98700 84.94500 52.26200 1.000 37.56000 133 ARG D CA 1
ATOM 11728 C C . ARG D 1 133 ? -25.62700 85.82700 53.45000 1.000 42.35000 133 ARG D C 1
ATOM 11729 O O . ARG D 1 133 ? -25.02700 86.89800 53.30300 1.000 35.99000 133 ARG D O 1
ATOM 11750 N N . VAL D 1 134 ? -26.04100 85.37700 54.63300 1.000 41.03000 134 VAL D N 1
ATOM 11751 C CA . VAL D 1 134 ? -25.90700 86.12900 55.87000 1.000 39.37000 134 VAL D CA 1
ATOM 11752 C C . VAL D 1 134 ? -25.55500 85.13700 56.97300 1.000 39.75000 134 VAL D C 1
ATOM 11753 O O . VAL D 1 134 ? -25.68000 83.92300 56.81500 1.000 38.00000 134 VAL D O 1
ATOM 11766 N N . TYR D 1 135 ? -25.11700 85.68200 58.10600 1.000 44.81000 135 TYR D N 1
ATOM 11767 C CA . TYR D 1 135 ? -24.92600 84.90500 59.32400 1.000 45.46000 135 TYR D CA 1
ATOM 11768 C C . TYR D 1 135 ? -26.25200 84.82500 60.07200 1.000 38.89000 135 TYR D C 1
ATOM 11769 O O . TYR D 1 135 ? -26.95900 85.83000 60.18500 1.000 41.63000 135 TYR D O 1
ATOM 11787 N N . ASP D 1 136 ? -26.60400 83.62200 60.54700 1.000 38.37000 136 ASP D N 1
ATOM 11788 C CA . ASP D 1 136 ? -27.85500 83.43800 61.26900 1.000 39.82000 136 ASP D CA 1
ATOM 11789 C C . ASP D 1 136 ? -27.72300 84.03200 62.67600 1.000 39.91000 136 ASP D C 1
ATOM 11790 O O . ASP D 1 136 ? -26.63200 84.41900 63.11100 1.000 40.12000 136 ASP D O 1
ATOM 11799 N N . PHE D 1 137 ? -28.86100 84.13000 63.37700 1.000 41.07000 137 PHE D N 1
ATOM 11800 C CA . PHE D 1 137 ? -28.90400 84.87400 64.63800 1.000 46.87000 137 PHE D CA 1
ATOM 11801 C C . PHE D 1 137 ? -27.86700 84.34200 65.62400 1.000 42.54000 137 PHE D C 1
ATOM 11802 O O . PHE D 1 137 ? -27.19100 85.12200 66.30300 1.000 46.25000 137 PHE D O 1
ATOM 11819 N N . GLU D 1 138 ? -27.68400 83.01900 65.66900 1.000 42.55000 138 GLU D N 1
ATOM 11820 C CA . GLU D 1 138 ? -26.78400 82.42600 66.64800 1.000 50.03000 138 GLU D CA 1
ATOM 11821 C C . GLU D 1 138 ? -25.34000 82.79900 66.37800 1.000 53.06000 138 GLU D C 1
ATOM 11822 O O . GLU D 1 138 ? -24.57500 83.05300 67.31500 1.000 46.78000 138 GLU D O 1
ATOM 11834 N N . ARG D 1 139 ? -24.94300 82.81500 65.10100 1.000 44.67000 139 ARG D N 1
ATOM 11835 C CA . ARG D 1 139 ? -23.59700 83.25900 64.75600 1.000 46.43000 139 ARG D CA 1
ATOM 11836 C C . ARG D 1 139 ? -23.40700 84.74100 65.05200 1.000 45.24000 139 ARG D C 1
ATOM 11837 O O . ARG D 1 139 ? -22.34500 85.15000 65.53100 1.000 50.31000 139 ARG D O 1
ATOM 11858 N N . ILE D 1 140 ? -24.41200 85.56500 64.76600 1.000 43.88000 140 ILE D N 1
ATOM 11859 C CA . ILE D 1 140 ? -24.29000 86.97800 65.08300 1.000 44.02000 140 ILE D CA 1
ATOM 11860 C C . ILE D 1 140 ? -24.08300 87.15700 66.58800 1.000 54.98000 140 ILE D C 1
ATOM 11861 O O . ILE D 1 140 ? -23.32900 88.03200 67.02800 1.000 55.69000 140 ILE D O 1
ATOM 11877 N N . ILE D 1 141 ? -24.77600 86.35800 67.39800 1.000 53.90000 141 ILE D N 1
ATOM 11878 C CA . ILE D 1 141 ? -24.66100 86.51400 68.84500 1.000 56.45000 141 ILE D CA 1
ATOM 11879 C C . ILE D 1 141 ? -23.25300 86.15200 69.29500 1.000 54.71000 141 ILE D C 1
ATOM 11880 O O . ILE D 1 141 ? -22.61500 86.89800 70.04600 1.000 59.90000 141 ILE D O 1
ATOM 11896 N N . CYS D 1 142 ? -22.72900 85.02100 68.81600 1.000 49.40000 142 CYS D N 1
ATOM 11897 C CA . CYS D 1 142 ? -21.35200 84.67400 69.14600 1.000 53.71000 142 CYS D CA 1
ATOM 11898 C C . CYS D 1 142 ? -20.39100 85.78300 68.74400 1.000 57.56000 142 CYS D C 1
ATOM 11899 O O . CYS D 1 142 ? -19.47400 86.11600 69.49900 1.000 62.19000 142 CYS D O 1
ATOM 11907 N N . ASP D 1 143 ? -20.58000 86.36500 67.55300 1.000 60.26000 143 ASP D N 1
ATOM 11908 C CA . ASP D 1 143 ? -19.69100 87.43200 67.10100 1.000 61.02000 143 ASP D CA 1
ATOM 11909 C C . ASP D 1 143 ? -19.78600 88.64500 68.02300 1.000 60.54000 143 ASP D C 1
ATOM 11910 O O . ASP D 1 143 ? -18.77700 89.30400 68.30300 1.000 64.17000 143 ASP D O 1
ATOM 11919 N N . PHE D 1 144 ? -21.00200 88.96800 68.47900 1.000 60.04000 144 PHE D N 1
ATOM 11920 C CA . PHE D 1 144 ? -21.21100 90.11500 69.35300 1.000 63.46000 144 PHE D CA 1
ATOM 11921 C C . PHE D 1 144 ? -20.53800 89.89600 70.69900 1.000 68.92000 144 PHE D C 1
ATOM 11922 O O . PHE D 1 144 ? -19.92400 90.81300 71.25800 1.000 69.75000 144 PHE D O 1
ATOM 11939 N N . VAL D 1 145 ? -20.65900 88.68400 71.23600 1.000 65.03000 145 VAL D N 1
ATOM 11940 C CA . VAL D 1 145 ? -20.01100 88.35000 72.49900 1.000 71.55000 145 VAL D CA 1
ATOM 11941 C C . VAL D 1 145 ? -18.50200 88.51600 72.37700 1.000 71.26000 145 VAL D C 1
ATOM 11942 O O . VAL D 1 145 ? -17.88500 89.33000 73.07500 1.000 70.70000 145 VAL D O 1
ATOM 11955 N N . ILE D 1 146 ? -17.89000 87.75400 71.46700 1.000 67.88000 146 ILE D N 1
ATOM 11956 C CA . ILE D 1 146 ? -16.43800 87.75900 71.31600 1.000 69.08000 146 ILE D CA 1
ATOM 11957 C C . ILE D 1 146 ? -15.88300 89.16200 71.12200 1.000 66.88000 146 ILE D C 1
ATOM 11958 O O . ILE D 1 146 ? -14.73000 89.42900 71.47900 1.000 72.01000 146 ILE D O 1
ATOM 11974 N N . HIS D 1 147 ? -16.68000 90.07400 70.56100 1.000 65.29000 147 HIS D N 1
ATOM 11975 C CA . HIS D 1 147 ? -16.23800 91.43100 70.25900 1.000 70.09000 147 HIS D CA 1
ATOM 11976 C C . HIS D 1 147 ? -17.08100 92.47300 70.98500 1.000 76.39000 147 HIS D C 1
ATOM 11977 O O . HIS D 1 147 ? -17.19400 93.61200 70.52500 1.000 75.09000 147 HIS D O 1
ATOM 11991 N N . ARG D 1 148 ? -17.68200 92.09900 72.12400 1.000 79.47000 148 ARG D N 1
ATOM 11992 C CA . ARG D 1 148 ? -18.42600 93.07500 72.91700 1.000 79.37000 148 ARG D CA 1
ATOM 11993 C C . ARG D 1 148 ? -17.58200 94.31300 73.17000 1.000 78.99000 148 ARG D C 1
ATOM 11994 O O . ARG D 1 148 ? -18.11700 95.42200 73.28800 1.000 76.18000 148 ARG D O 1
ATOM 12015 N N . GLU D 1 149 ? -16.26000 94.13300 73.24900 1.000 81.47000 149 GLU D N 1
ATOM 12016 C CA . GLU D 1 149 ? -15.35300 95.23500 73.53800 1.000 92.06000 149 GLU D CA 1
ATOM 12017 C C . GLU D 1 149 ? -15.62300 96.45900 72.66700 1.000 92.23000 149 GLU D C 1
ATOM 12018 O O . GLU D 1 149 ? -15.65100 97.59200 73.16900 1.000 80.85000 149 GLU D O 1
ATOM 12030 N N . LYS D 1 150 ? -15.84000 96.25200 71.36200 1.000 91.22000 150 LYS D N 1
ATOM 12031 C CA . LYS D 1 150 ? -15.78700 97.33000 70.38200 1.000 83.83000 150 LYS D CA 1
ATOM 12032 C C . LYS D 1 150 ? -17.14500 97.68300 69.79000 1.000 79.18000 150 LYS D C 1
ATOM 12033 O O . LYS D 1 150 ? -17.20500 98.31900 68.73200 1.000 82.35000 150 LYS D O 1
ATOM 12052 N N . ILE D 1 151 ? -18.23400 97.30700 70.44600 1.000 75.53000 151 ILE D N 1
ATOM 12053 C CA . ILE D 1 151 ? -19.57600 97.51800 69.91700 1.000 78.03000 151 ILE D CA 1
ATOM 12054 C C . ILE D 1 151 ? -20.26800 98.58700 70.74900 1.000 78.97000 151 ILE D C 1
ATOM 12055 O O . ILE D 1 151 ? -20.12700 98.62500 71.97600 1.000 84.06000 151 ILE D O 1
ATOM 12071 N N . ASP D 1 152 ? -21.00500 99.46500 70.07600 1.000 81.81000 152 ASP D N 1
ATOM 12072 C CA . ASP D 1 152 ? -21.75100 100.50600 70.77100 1.000 87.65000 152 ASP D CA 1
ATOM 12073 C C . ASP D 1 152 ? -22.72100 99.86900 71.75800 1.000 89.12000 152 ASP D C 1
ATOM 12074 O O . ASP D 1 152 ? -23.60300 99.09500 71.36700 1.000 87.37000 152 ASP D O 1
ATOM 12083 N N . SER D 1 153 ? -22.54800 100.20200 73.04100 1.000 89.23000 153 SER D N 1
ATOM 12084 C CA . SER D 1 153 ? -23.29100 99.54400 74.11100 1.000 91.15000 153 SER D CA 1
ATOM 12085 C C . SER D 1 153 ? -24.78600 99.48800 73.82500 1.000 87.45000 153 SER D C 1
ATOM 12086 O O . SER D 1 153 ? -25.42900 98.46000 74.06300 1.000 84.19000 153 SER D O 1
ATOM 12094 N N . GLU D 1 154 ? -25.36600 100.58000 73.32600 1.000 86.65000 154 GLU D N 1
ATOM 12095 C CA . GLU D 1 154 ? -26.80100 100.57800 73.06300 1.000 90.48000 154 GLU D CA 1
ATOM 12096 C C . GLU D 1 154 ? -27.15800 99.54100 72.00800 1.000 90.90000 154 GLU D C 1
ATOM 12097 O O . GLU D 1 154 ? -28.19300 98.86900 72.10400 1.000 83.74000 154 GLU D O 1
ATOM 12109 N N . LEU D 1 155 ? -26.31400 99.40100 70.98700 1.000 88.11000 155 LEU D N 1
ATOM 12110 C CA . LEU D 1 155 ? -26.55400 98.38900 69.96900 1.000 90.38000 155 LEU D CA 1
ATOM 12111 C C . LEU D 1 155 ? -26.34700 96.99200 70.53300 1.000 83.82000 155 LEU D C 1
ATOM 12112 O O . LEU D 1 155 ? -27.12700 96.07900 70.24100 1.000 73.80000 155 LEU D O 1
ATOM 12128 N N . PHE D 1 156 ? -25.29100 96.80300 71.33000 1.000 88.41000 156 PHE D N 1
ATOM 12129 C CA . PHE D 1 156 ? -25.05500 95.50600 71.95400 1.000 85.52000 156 PHE D CA 1
ATOM 12130 C C . PHE D 1 156 ? -26.28400 95.04900 72.73000 1.000 75.78000 156 PHE D C 1
ATOM 12131 O O . PHE D 1 156 ? -26.72700 93.90300 72.60000 1.000 69.94000 156 PHE D O 1
ATOM 12148 N N . VAL D 1 157 ? -26.86400 95.94600 73.52800 1.000 76.49000 157 VAL D N 1
ATOM 12149 C CA . VAL D 1 157 ? -28.00800 95.58100 74.35600 1.000 72.97000 157 VAL D CA 1
ATOM 12150 C C . VAL D 1 157 ? -29.22500 95.30800 73.49100 1.000 67.72000 157 VAL D C 1
ATOM 12151 O O . VAL D 1 157 ? -29.96500 94.34400 73.72800 1.000 62.33000 157 VAL D O 1
ATOM 12164 N N . LYS D 1 158 ? -29.46800 96.16000 72.48900 1.000 73.11000 158 LYS D N 1
ATOM 12165 C CA . LYS D 1 158 ? -30.60900 95.96000 71.60000 1.000 69.72000 158 LYS D CA 1
ATOM 12166 C C . LYS D 1 158 ? -30.55500 94.58500 70.94400 1.000 56.89000 158 LYS D C 1
ATOM 12167 O O . LYS D 1 158 ? -31.56200 93.87000 70.89800 1.000 53.75000 158 LYS D O 1
ATOM 12186 N N . THR D 1 159 ? -29.37800 94.19100 70.45600 1.000 59.44000 159 THR D N 1
ATOM 12187 C CA . THR D 1 159 ? -29.23600 92.90800 69.77900 1.000 60.10000 159 THR D CA 1
ATOM 12188 C C . THR D 1 159 ? -29.53400 91.75000 70.72200 1.000 58.69000 159 THR D C 1
ATOM 12189 O O . THR D 1 159 ? -30.37000 90.88300 70.42600 1.000 54.25000 159 THR D O 1
ATOM 12200 N N . LEU D 1 160 ? -28.85600 91.71700 71.87200 1.000 59.22000 160 LEU D N 1
ATOM 12201 C CA . LEU D 1 160 ? -29.03500 90.60100 72.79400 1.000 58.70000 160 LEU D CA 1
ATOM 12202 C C . LEU D 1 160 ? -30.46600 90.51500 73.29900 1.000 54.30000 160 LEU D C 1
ATOM 12203 O O . LEU D 1 160 ? -31.03000 89.41700 73.38600 1.000 55.46000 160 LEU D O 1
ATOM 12219 N N . GLN D 1 161 ? -31.07700 91.65600 73.62600 1.000 55.69000 161 GLN D N 1
ATOM 12220 C CA . GLN D 1 161 ? -32.47300 91.64100 74.04600 1.000 49.38000 161 GLN D CA 1
ATOM 12221 C C . GLN D 1 161 ? -33.35300 91.09600 72.93700 1.000 53.16000 161 GLN D C 1
ATOM 12222 O O . GLN D 1 161 ? -34.20500 90.22800 73.17000 1.000 55.44000 161 GLN D O 1
ATOM 12236 N N . SER D 1 162 ? -33.14300 91.57600 71.70900 1.000 55.49000 162 SER D N 1
ATOM 12237 C CA . SER D 1 162 ? -33.84300 91.00300 70.56500 1.000 50.97000 162 SER D CA 1
ATOM 12238 C C . SER D 1 162 ? -33.64000 89.49300 70.50500 1.000 48.73000 162 SER D C 1
ATOM 12239 O O . SER D 1 162 ? -34.60000 88.72800 70.35500 1.000 54.82000 162 SER D O 1
ATOM 12247 N N . TYR D 1 163 ? -32.39200 89.03400 70.62400 1.000 51.73000 163 TYR D N 1
ATOM 12248 C CA . TYR D 1 163 ? -32.18100 87.59300 70.68700 1.000 50.04000 163 TYR D CA 1
ATOM 12249 C C . TYR D 1 163 ? -32.92200 87.00300 71.87600 1.000 52.01000 163 TYR D C 1
ATOM 12250 O O . TYR D 1 163 ? -33.49000 85.91100 71.78800 1.000 52.18000 163 TYR D O 1
ATOM 12268 N N . GLY D 1 164 ? -32.93900 87.72500 73.00000 1.000 59.13000 164 GLY D N 1
ATOM 12269 C CA . GLY D 1 164 ? -33.68200 87.25000 74.15400 1.000 60.07000 164 GLY D CA 1
ATOM 12270 C C . GLY D 1 164 ? -35.13500 86.97800 73.82700 1.000 58.57000 164 GLY D C 1
ATOM 12271 O O . GLY D 1 164 ? -35.69500 85.95900 74.23700 1.000 57.48000 164 GLY D O 1
ATOM 12275 N N . ASN D 1 165 ? -35.74800 87.86200 73.04400 1.000 59.01000 165 ASN D N 1
ATOM 12276 C CA . ASN D 1 165 ? -37.14900 87.73300 72.66800 1.000 62.96000 165 ASN D CA 1
ATOM 12277 C C . ASN D 1 165 ? -37.37700 86.91300 71.39800 1.000 63.10000 165 ASN D C 1
ATOM 12278 O O . ASN D 1 165 ? -38.51200 86.85000 70.91500 1.000 69.22000 165 ASN D O 1
ATOM 12289 N N . TYR D 1 166 ? -36.34600 86.27100 70.85200 1.000 61.66000 166 TYR D N 1
ATOM 12290 C CA . TYR D 1 166 ? -36.48400 85.55500 69.58800 1.000 56.91000 166 TYR D CA 1
ATOM 12291 C C . TYR D 1 166 ? -37.09300 84.18300 69.83800 1.000 61.37000 166 TYR D C 1
ATOM 12292 O O . TYR D 1 166 ? -36.46300 83.34400 70.49200 1.000 62.27000 166 TYR D O 1
ATOM 12310 N N . PRO D 1 167 ? -38.30100 83.90500 69.33300 1.000 63.04000 167 PRO D N 1
ATOM 12311 C CA . PRO D 1 167 ? -38.96600 82.63200 69.64500 1.000 62.71000 167 PRO D CA 1
ATOM 12312 C C . PRO D 1 167 ? -38.41200 81.43000 68.90600 1.000 62.81000 167 PRO D C 1
ATOM 12313 O O . PRO D 1 167 ? -38.90000 80.31400 69.12200 1.000 58.78000 167 PRO D O 1
ATOM 12324 N N . LYS D 1 168 ? -37.44700 81.62000 68.02100 1.000 59.94000 168 LYS D N 1
ATOM 12325 C CA . LYS D 1 168 ? -36.89500 80.53200 67.23100 1.000 62.16000 168 LYS D CA 1
ATOM 12326 C C . LYS D 1 168 ? -35.41100 80.36700 67.52100 1.000 62.57000 168 LYS D C 1
ATOM 12327 O O . LYS D 1 168 ? -34.61000 80.05600 66.63500 1.000 58.28000 168 LYS D O 1
ATOM 12346 N N . LYS D 1 169 ? -35.03200 80.56400 68.78700 1.000 61.57000 169 LYS D N 1
ATOM 12347 C CA . LYS D 1 169 ? -33.67800 80.25300 69.21100 1.000 54.58000 169 LYS D CA 1
ATOM 12348 C C . LYS D 1 169 ? -33.36300 78.81500 68.85900 1.000 47.86000 169 LYS D C 1
ATOM 12349 O O . LYS D 1 169 ? -34.23600 77.95000 68.83800 1.000 55.51000 169 LYS D O 1
ATOM 12368 N N . ASN D 1 170 ? -32.09000 78.56200 68.57500 1.000 49.58000 170 ASN D N 1
ATOM 12369 C CA . ASN D 1 170 ? -31.59000 77.20300 68.38900 1.000 56.74000 170 ASN D CA 1
ATOM 12370 C C . ASN D 1 170 ? -30.35200 77.15300 69.27800 1.000 58.68000 170 ASN D C 1
ATOM 12371 O O . ASN D 1 170 ? -29.23000 77.41100 68.82400 1.000 54.53000 170 ASN D O 1
ATOM 12382 N N . LEU D 1 171 ? -30.57000 76.85900 70.56100 1.000 60.08000 171 LEU D N 1
ATOM 12383 C CA . LEU D 1 171 ? -29.47400 76.89200 71.51900 1.000 60.34000 171 LEU D CA 1
ATOM 12384 C C . LEU D 1 171 ? -28.42700 75.85000 71.18100 1.000 51.59000 171 LEU D C 1
ATOM 12385 O O . LEU D 1 171 ? -27.23000 76.08200 71.39500 1.000 55.57000 171 LEU D O 1
ATOM 12401 N N . ALA D 1 172 ? -28.84800 74.71000 70.63100 1.000 57.50000 172 ALA D N 1
ATOM 12402 C CA . ALA D 1 172 ? -27.89300 73.70300 70.18600 1.000 57.63000 172 ALA D CA 1
ATOM 12403 C C . ALA D 1 172 ? -26.90900 74.29600 69.18700 1.000 61.65000 172 ALA D C 1
ATOM 12404 O O . ALA D 1 172 ? -25.69100 74.12000 69.31600 1.000 62.89000 172 ALA D O 1
ATOM 12411 N N . LYS D 1 173 ? -27.42400 75.01900 68.18100 1.000 62.31000 173 LYS D N 1
ATOM 12412 C CA . LYS D 1 173 ? -26.54300 75.70100 67.24000 1.000 60.54000 173 LYS D CA 1
ATOM 12413 C C . LYS D 1 173 ? -25.70000 76.74600 67.95200 1.000 58.75000 173 LYS D C 1
ATOM 12414 O O . LYS D 1 173 ? -24.48700 76.84500 67.71400 1.000 60.78000 173 LYS D O 1
ATOM 12433 N N . LEU D 1 174 ? -26.32100 77.53200 68.83200 1.000 51.94000 174 LEU D N 1
ATOM 12434 C CA . LEU D 1 174 ? -25.58900 78.57800 69.53400 1.000 52.56000 174 LEU D CA 1
ATOM 12435 C C . LEU D 1 174 ? -24.39400 78.00200 70.27700 1.000 61.44000 174 LEU D C 1
ATOM 12436 O O . LEU D 1 174 ? -23.28300 78.54600 70.21700 1.000 54.81000 174 LEU D O 1
ATOM 12452 N N . TYR D 1 175 ? -24.60400 76.90400 71.00300 1.000 60.44000 175 TYR D N 1
ATOM 12453 C CA . TYR D 1 175 ? -23.50300 76.32600 71.75900 1.000 64.52000 175 TYR D CA 1
ATOM 12454 C C . TYR D 1 175 ? -22.55600 75.56800 70.84800 1.000 62.86000 175 TYR D C 1
ATOM 12455 O O . TYR D 1 175 ? -21.34600 75.56400 71.10000 1.000 68.16000 175 TYR D O 1
ATOM 12473 N N . GLU D 1 176 ? -23.06700 74.97100 69.76900 1.000 59.87000 176 GLU D N 1
ATOM 12474 C CA . GLU D 1 176 ? -22.18400 74.44300 68.73600 1.000 66.39000 176 GLU D CA 1
ATOM 12475 C C . GLU D 1 176 ? -21.22700 75.52100 68.22600 1.000 62.82000 176 GLU D C 1
ATOM 12476 O O . GLU D 1 176 ? -20.00600 75.37000 68.31900 1.000 62.76000 176 GLU D O 1
ATOM 12488 N N . TYR D 1 177 ? -21.76400 76.62700 67.68300 1.000 61.31000 177 TYR D N 1
ATOM 12489 C CA . TYR D 1 177 ? -20.88900 77.66700 67.14900 1.000 65.50000 177 TYR D CA 1
ATOM 12490 C C . TYR D 1 177 ? -19.92900 78.17800 68.21700 1.000 66.80000 177 TYR D C 1
ATOM 12491 O O . TYR D 1 177 ? -18.74200 78.38800 67.94600 1.000 69.40000 177 TYR D O 1
ATOM 12509 N N . ALA D 1 178 ? -20.43300 78.41000 69.43500 1.000 66.62000 178 ALA D N 1
ATOM 12510 C CA . ALA D 1 178 ? -19.58400 78.96400 70.48800 1.000 68.68000 178 ALA D CA 1
ATOM 12511 C C . ALA D 1 178 ? -18.47700 77.98700 70.87000 1.000 67.18000 178 ALA D C 1
ATOM 12512 O O . ALA D 1 178 ? -17.33100 78.39600 71.09200 1.000 69.11000 178 ALA D O 1
ATOM 12519 N N . THR D 1 179 ? -18.79600 76.69500 70.94300 1.000 62.14000 179 THR D N 1
ATOM 12520 C CA . THR D 1 179 ? -17.75900 75.68500 71.13000 1.000 65.47000 179 THR D CA 1
ATOM 12521 C C . THR D 1 179 ? -16.70100 75.80000 70.04100 1.000 73.82000 179 THR D C 1
ATOM 12522 O O . THR D 1 179 ? -15.51300 75.99300 70.32600 1.000 76.99000 179 THR D O 1
ATOM 12533 N N . LYS D 1 180 ? -17.12500 75.70300 68.77200 1.000 75.01000 180 LYS D N 1
ATOM 12534 C CA . LYS D 1 180 ? -16.18800 75.74000 67.65500 1.000 72.52000 180 LYS D CA 1
ATOM 12535 C C . LYS D 1 180 ? -15.37200 77.02400 67.63100 1.000 72.97000 180 LYS D C 1
ATOM 12536 O O . LYS D 1 180 ? -14.23200 77.02000 67.15600 1.000 80.95000 180 LYS D O 1
ATOM 12555 N N . MET D 1 181 ? -15.92700 78.12600 68.13100 1.000 69.68000 181 MET D N 1
ATOM 12556 C CA . MET D 1 181 ? -15.25900 79.42000 68.08700 1.000 72.40000 181 MET D CA 1
ATOM 12557 C C . MET D 1 181 ? -14.54300 79.76100 69.39300 1.000 78.30000 181 MET D C 1
ATOM 12558 O O . MET D 1 181 ? -14.11700 80.90800 69.57200 1.000 77.51000 181 MET D O 1
ATOM 12572 N N . ASN D 1 182 ? -14.40100 78.80000 70.30500 1.000 76.38000 182 ASN D N 1
ATOM 12573 C CA . ASN D 1 182 ? -13.63300 78.98600 71.53800 1.000 79.22000 182 ASN D CA 1
ATOM 12574 C C . ASN D 1 182 ? -14.10000 80.22200 72.31300 1.000 76.17000 182 ASN D C 1
ATOM 12575 O O . ASN D 1 182 ? -13.33600 81.15000 72.59100 1.000 74.43000 182 ASN D O 1
ATOM 12586 N N . THR D 1 183 ? -15.38400 80.21800 72.66000 1.000 70.95000 183 THR D N 1
ATOM 12587 C CA . THR D 1 183 ? -15.96700 81.30300 73.44100 1.000 64.78000 183 THR D CA 1
ATOM 12588 C C . THR D 1 183 ? -17.22300 80.79400 74.13800 1.000 63.94000 183 THR D C 1
ATOM 12589 O O . THR D 1 183 ? -18.13500 81.56900 74.43500 1.000 65.40000 183 THR D O 1
ATOM 12600 N N . LEU D 1 184 ? -17.27300 79.48800 74.40300 1.000 68.24000 184 LEU D N 1
ATOM 12601 C CA . LEU D 1 184 ? -18.49400 78.88200 74.91900 1.000 72.28000 184 LEU D CA 1
ATOM 12602 C C . LEU D 1 184 ? -18.87800 79.44800 76.28300 1.000 73.60000 184 LEU D C 1
ATOM 12603 O O . LEU D 1 184 ? -20.05200 79.74900 76.52500 1.000 70.91000 184 LEU D O 1
ATOM 12619 N N . GLU D 1 185 ? -17.91400 79.59100 77.19500 1.000 75.85000 185 GLU D N 1
ATOM 12620 C CA . GLU D 1 185 ? -18.25800 80.05700 78.53500 1.000 80.44000 185 GLU D CA 1
ATOM 12621 C C . GLU D 1 185 ? -18.69100 81.51900 78.51600 1.000 74.34000 185 GLU D C 1
ATOM 12622 O O . GLU D 1 185 ? -19.73500 81.87300 79.07700 1.000 74.14000 185 GLU D O 1
ATOM 12634 N N . LYS D 1 186 ? -17.90300 82.39000 77.87900 1.000 68.71000 186 LYS D N 1
ATOM 12635 C CA . LYS D 1 186 ? -18.28600 83.79700 77.84100 1.000 67.06000 186 LYS D CA 1
ATOM 12636 C C . LYS D 1 186 ? -19.65400 83.97100 77.19400 1.000 64.62000 186 LYS D C 1
ATOM 12637 O O . LYS D 1 186 ? -20.37700 84.92300 77.51000 1.000 61.58000 186 LYS D O 1
ATOM 12656 N N . VAL D 1 187 ? -20.03300 83.05600 76.29800 1.000 68.40000 187 VAL D N 1
ATOM 12657 C CA . VAL D 1 187 ? -21.36300 83.11000 75.69500 1.000 71.45000 187 VAL D CA 1
ATOM 12658 C C . VAL D 1 187 ? -22.41100 82.58100 76.66400 1.000 65.85000 187 VAL D C 1
ATOM 12659 O O . VAL D 1 187 ? -23.46400 83.20000 76.85600 1.000 65.15000 187 VAL D O 1
ATOM 12672 N N . LYS D 1 188 ? -22.15600 81.41200 77.26500 1.000 68.67000 188 LYS D N 1
ATOM 12673 C CA . LYS D 1 188 ? -23.07000 80.87400 78.27000 1.000 69.57000 188 LYS D CA 1
ATOM 12674 C C . LYS D 1 188 ? -23.39300 81.92700 79.32000 1.000 63.68000 188 LYS D C 1
ATOM 12675 O O . LYS D 1 188 ? -24.56000 82.17100 79.64000 1.000 57.08000 188 LYS D O 1
ATOM 12694 N N . GLN D 1 189 ? -22.35300 82.59700 79.82200 1.000 67.42000 189 GLN D N 1
ATOM 12695 C CA . GLN D 1 189 ? -22.50700 83.59000 80.88100 1.000 68.28000 189 GLN D CA 1
ATOM 12696 C C . GLN D 1 189 ? -23.28200 84.80500 80.40400 1.000 67.79000 189 GLN D C 1
ATOM 12697 O O . GLN D 1 189 ? -24.21600 85.26900 81.07300 1.000 61.74000 189 GLN D O 1
ATOM 12711 N N . THR D 1 190 ? -22.87800 85.36100 79.26000 1.000 69.71000 190 THR D N 1
ATOM 12712 C CA . THR D 1 190 ? -23.49400 86.58600 78.76400 1.000 65.67000 190 THR D CA 1
ATOM 12713 C C . THR D 1 190 ? -24.97700 86.39700 78.48900 1.000 64.40000 190 THR D C 1
ATOM 12714 O O . THR D 1 190 ? -25.75700 87.35600 78.58300 1.000 61.97000 190 THR D O 1
ATOM 12725 N N . LEU D 1 191 ? -25.39000 85.16700 78.17700 1.000 65.20000 191 LEU D N 1
ATOM 12726 C CA . LEU D 1 191 ? -26.72100 84.91000 77.66100 1.000 68.20000 191 LEU D CA 1
ATOM 12727 C C . LEU D 1 191 ? -27.65500 84.18800 78.62100 1.000 69.89000 191 LEU D C 1
ATOM 12728 O O . LEU D 1 191 ? -28.86300 84.17800 78.37600 1.000 68.22000 191 LEU D O 1
ATOM 12744 N N . GLU D 1 192 ? -27.14600 83.59000 79.70300 1.000 67.11000 192 GLU D N 1
ATOM 12745 C CA . GLU D 1 192 ? -28.01900 82.74100 80.51200 1.000 69.38000 192 GLU D CA 1
ATOM 12746 C C . GLU D 1 192 ? -29.15400 83.52500 81.16600 1.000 58.80000 192 GLU D C 1
ATOM 12747 O O . GLU D 1 192 ? -30.20300 82.94800 81.45600 1.000 61.58000 192 GLU D O 1
ATOM 12759 N N . VAL D 1 193 ? -28.98500 84.83000 81.40400 1.000 56.41000 193 VAL D N 1
ATOM 12760 C CA . VAL D 1 193 ? -30.10200 85.58600 81.97200 1.000 61.54000 193 VAL D CA 1
ATOM 12761 C C . VAL D 1 193 ? -31.16800 85.90800 80.92200 1.000 67.30000 193 VAL D C 1
ATOM 12762 O O . VAL D 1 193 ? -32.33100 86.13000 81.27900 1.000 67.60000 193 VAL D O 1
ATOM 12775 N N . LEU D 1 194 ? -30.81700 85.91600 79.63700 1.000 67.03000 194 LEU D N 1
ATOM 12776 C CA . LEU D 1 194 ? -31.78300 86.21700 78.58700 1.000 68.97000 194 LEU D CA 1
ATOM 12777 C C . LEU D 1 194 ? -32.46800 84.97700 78.03700 1.000 69.63000 194 LEU D C 1
ATOM 12778 O O . LEU D 1 194 ? -33.38400 85.10200 77.21600 1.000 70.09000 194 LEU D O 1
ATOM 12794 N N . ILE D 1 195 ? -32.05100 83.79600 78.46900 1.000 72.98000 195 ILE D N 1
ATOM 12795 C CA . ILE D 1 195 ? -32.65300 82.54800 78.02900 1.000 73.65000 195 ILE D CA 1
ATOM 12796 C C . ILE D 1 195 ? -33.70000 82.08100 79.03500 1.000 69.75000 195 ILE D C 1
ATOM 12797 O O . ILE D 1 195 ? -34.90200 82.19800 78.79600 1.000 71.50000 195 ILE D O 1
#

GO terms:
  GO:0045892 negative regulation of DNA-templated transcription (P, EXP)
  GO:0000976 transcription cis-regulatory region binding (F, IMP)
  GO:0032993 protein-DNA complex (C, IMP)
  GO:0001217 DNA-binding transcription repressor activity (F, IMP)

Secondary structure (DSSP, 8-state):
-HHHHHHHHHHHTTTEEEHHHHHHTT--THHHHHHHHHTS-EEEETTEEE-TT----HHHHHHHH-TT-EE-HHHHHHHTTS-S---SSEEEEEETT---SS--SSEEEEEE-GGGTTTTEEEEE-TTS-EEEEE-HHHHHHHHHHTGGGS-HHHHHHHHHHHHH-TT--HHHHHHHHHHTT-HHHHHHHHHTT-/-HHHHHHHHHHHTTSEEEHHHHHHTT--THHHHHHHHHTS-EEEETTEEE-TT----HHHHHHHH-TT-EE-HHHHHHHTTS-SS--SSEEEEEETT---SS--SSEEEEEE-GGGTTTTEEEEE-TTS-EEEEE-HHHHHHHHHHTGGGS-HHHHHHHHHHHHT-TT--HHHHHHHHHHTT-HHHHHHHHHHH-/-HHHHHHHHHHHTTTEEEHHHHHHTT--THHHHHHHHHTS-EEEETTEEE-SSPPP-HHHHHHHHSTT-EE-HHHHHHHTT--S---SSEEEEEETT---SS--SSEEEEEE-GGGTTTTEEEEE-TTS-EEEEE-HHHHHHHHHHTGGGS-HHHHHHHHHHHHT-TT--HHHHHHHHHHTT-HHHHHHHHTTT-/-HHHHHHHHHHHTTTEEEHHHHHHTT--THHHHHHHHHTS-EEEETTEEE-SSPPP-HHHHHHHHSTT-EE-HHHHHHHTT--S---SS-EEEE--EEEE--HHHHTTTEEEEE-TTS-EEEEE-HHHHHHHHHHTGGGS-HHHHHHHHHHHHT-TT--HHHHHHHHHHTT-HHHHHHHHTTT-